Protein AF-A0A2G8LLH3-F1 (afdb_monomer_lite)

pLDDT: mean 90.91, std 10.82, range [23.92, 98.56]

Sequence (1273 aa):
MVSDPVEDTSINFNVITLHVDGGGLVEGSYVYIHAENITVDAGGVFRGDGLGYRVTDGVSTYPNGTFRWGRHGVINFGLGFTGSGGSSGAGHGGSGGHGQGAAKTGLPYSDLYEPEEFGSAGGGTTGGSGGGRIWFNVTDTIHIDGVVSSDGNPGGVGSGGGSGGSIWMHCNLIKGYGTISTNGGAAGSNSGGGAGGRIALNFWKNETSNGFKFESHGGLPDGDWEGGGPGTVFMYHHEHEHRTLYVENAYIYPKQKTIDWNNIEEDGCRAWILPVSGTHRHAASNNEFHFEEIQIYDGAHVAVMPPGEAMVVVESLVLNDNMDFTFLWSNSTEMEATIFFKHMIGDRTGAIHIADKQEMDLERPEIDLPFSTYVYHDGHLGLAPKTVVHGVEIFNAGLLSHIVNLTLHHGGFLWTQHGGRTEGQPPHHYAFQTVRIQDGSTINSTTDPIDEPGITFITESIYIEGGGILHGTKLTMISENITIDAGGSLTAEGLGYTGHHSNDTHGEDSLHGEVNLGKPHPVYGLGGGGGHGGSGGRGPNGKAGFAYGDLYEPFLFGSAGGHGLNNQHGGTGGGYIWLNISDTIHIDGELTANGGYADAVGSGGGSAGSVWLHCDTIKGYGRIAVNGGDGYEDNQSPGAGGAGGRLAMYFYKNETANGFNYHARGGRAGGPLAENGGAGTVFLYHMEYDHRTLLIDNGGLEAWTDHHTLYDYSDWADDGCRTWILSLSGHHYFAGGNHDFHFEELQIDGSAHVAVLTEPIGRNATLFFLYMIGDRTGTVHISENQSLDLHRPEIDLPFSARVYADGYLGLAPDTYVHGVSIWLHGTIAHVKNMTLHHYGMFTMEHGGRSLGDEESSYHFDNILVQDDGTVLGVTSTTKDPGISLYVDTLTIEGGGTVHGTRLFIQTENITIDDGGSLNVNGQGYNRTDIRDDAVGVNIGQGVASTMGSSGGGFGGTSGRGKGTPLTGQPYGNLYEPFDFGSSGGGTMGGAGGGILLLNVTGFAIIDGVVSANGVMGGDPISGSGSGGTILMTTNVLRGQGVIASNGGDQSQDYQGGAGSGGRIAVYFEVNETYRGEFHCHGGEAFNQGESGGPGTVFLYHLIHEHRTLLVDNAHLTSSYVGPIATYSDLSRDSFKAWILPQSGEHHFAGGNHNYHFEELQILGNAHLGYRTEPYDMGASFFFKHMIGDWTGNVHVGPNQVMDLERHFINVPFNIYIYQRGYTGLGYLTVLSEVFVHVEGELDHVNDLILYNGGEIRAFLTGSASSPKKRIIP

Secondary structure (DSSP, 8-state):
----TTTPPPEEEE-SEEEE-TT-EEE-SEEEEEEEEEEE-TT-EEE-TT-S--GGG--SB-TTS-B-EETTEETTTTPPPB-SS-BPPPPBSBPPPP-TT----PPP-S-SSS---PPPPPSSTTPPPPP-EEEEEEEEEEEESSEEE-PPPPP-TT-PPPPP-EEEEE-SEEEES-EEE-PPPPP-TT-PPPPP-EEEEEESEEEE-TT-EEE-PPPPPSTTSPPPPP-EEEEEETTTTEEEEEEE-TT---SSSS--GGGGGG--S-EEE-HHHHTSGGGTTTTEEEEEEEEEETT-EEEE--BTB---------S-S-----------TT--EEEEEEEEEE-SS-EEEE-TTEEEE---SEEE-SSEEEE-TT-EEE--SEEEEESSEEEESSEEES--EEEEETT-EEEE-TT-EETTSPTTEEEEEEEEE-TT-EEEE---TTT---EEEEEEEEEE-TT-EEEESEEEEEEEEEEE-TT-EEE-TT-S--TT--HHHHTTT-TTSSS-TTPPPP-TT-PPPPPBSBPPPPPTTPPPPPP-S-SSS--PPPPPPPP-GGG---PPPP-EEEEEESSEEEESSEEE-PPPPP-STTPPPPPP-EEEEE-SEEEES-EEE-PPPPPP--SSSPPPPPPP-EEEEEESEEEEPTT-EEE-PPPPPSSTTS-PPPP-EEEEEETTTTEEEEEEE-TT---SSTT---S-TT--TT--SEEEE-HHHHTSGGGTTTTEEEEEEEEEETT-EEEE--SSTT--EEEEEEEEEE-S--EEEE-TTEEEE--SSEEE-SSEEEE-TT-EEE--SEEEEES-EEEESSEEES--EEEEETT-EEEE-TT-EETTSPTTEEEEEEEEE-TT-EEEE---TTT---EEEEEEEEEE-TT-EEEESEEEEEEEEEEE-TT-EEE-TT-S--TTS--BTTTTBSTTPPPP-TT------BSBPPPPPTT-S--PPP-S-SSS--PPPPPPSSTTPPPPP-EEEEEEEEEEEESSEEE------SSTTPPPPPP-EEEEEEEEEE-S-EEE-PPPPPPTT--SPPPPP-EEEEEEEEESS---EEE-PPPP--TTS-PPPP-EEEEEETTTTEEEEEEE-TT---TT--S-S-SS--TT--S-EEE-HHHHTSGGGTTTTEEEEEEEEEETT-EEEE--SSTTS-EEEEEEEEEE-S--EEEE-TTEEEEEEEEEEEE-SEEEE-TT-EEEEEEEEEEES-EEEESSEEES-SEEEEETT-EEEE-TT-EE---------

Organism: Stichopus japonicus (NCBI:txid307972)

Radius of gyration: 50.44 Å; chains: 1; bounding box: 120×63×154 Å

Structure (mmCIF, N/CA/C/O backbone):
data_AF-A0A2G8LLH3-F1
#
_entry.id   AF-A0A2G8LLH3-F1
#
loop_
_atom_site.group_PDB
_atom_site.id
_atom_site.type_symbol
_atom_site.label_atom_id
_atom_site.label_alt_id
_atom_site.label_comp_id
_atom_site.label_asym_id
_atom_site.label_entity_id
_atom_site.label_seq_id
_atom_site.pdbx_PDB_ins_code
_atom_site.Cartn_x
_atom_site.Cartn_y
_atom_site.Cartn_z
_atom_site.occupancy
_atom_site.B_iso_or_equiv
_atom_site.auth_seq_id
_atom_site.auth_comp_id
_atom_site.auth_asym_id
_atom_site.auth_atom_id
_atom_site.pdbx_PDB_model_num
ATOM 1 N N . MET A 1 1 ? -55.840 23.087 52.657 1.00 78.06 1 MET A N 1
ATOM 2 C CA . MET A 1 1 ? -54.823 23.151 53.731 1.00 78.06 1 MET A CA 1
ATOM 3 C C . MET A 1 1 ? -53.523 23.688 53.144 1.00 78.06 1 MET A C 1
ATOM 5 O O . MET A 1 1 ? -52.462 23.105 53.310 1.00 78.06 1 MET A O 1
ATOM 9 N N . VAL A 1 2 ? -53.631 24.791 52.401 1.00 84.81 2 VAL A N 1
ATOM 10 C CA . VAL A 1 2 ? -52.512 25.377 51.663 1.00 84.81 2 VAL A CA 1
ATOM 11 C C . VAL A 1 2 ? -51.881 26.422 52.566 1.00 84.81 2 VAL A C 1
ATOM 13 O O . VAL A 1 2 ? -52.586 27.307 53.052 1.00 84.81 2 VAL A O 1
ATOM 16 N N . SER A 1 3 ? -50.591 26.271 52.819 1.00 85.00 3 SER A N 1
ATOM 17 C CA . SER A 1 3 ? -49.784 27.132 53.678 1.00 85.00 3 SER A CA 1
ATOM 18 C C . SER A 1 3 ? -48.543 27.595 52.921 1.00 85.00 3 SER A C 1
ATOM 20 O O . SER A 1 3 ? -48.170 26.982 51.916 1.00 85.00 3 SER A O 1
ATOM 22 N N . ASP A 1 4 ? -47.919 28.672 53.391 1.00 88.75 4 ASP A N 1
ATOM 23 C CA . ASP A 1 4 ? -46.628 29.114 52.871 1.00 88.75 4 ASP A CA 1
ATOM 24 C C . ASP A 1 4 ? -45.524 28.101 53.262 1.00 88.75 4 ASP A C 1
ATOM 26 O O . ASP A 1 4 ? -45.363 27.818 54.454 1.00 88.75 4 ASP A O 1
ATOM 30 N N . PRO A 1 5 ? -44.779 27.518 52.301 1.00 88.44 5 PRO A N 1
ATOM 31 C CA . PRO A 1 5 ? -43.738 26.522 52.579 1.00 88.44 5 PRO A CA 1
ATOM 32 C C . PRO A 1 5 ? -42.492 27.108 53.271 1.00 88.44 5 PRO A C 1
ATOM 34 O O . PRO A 1 5 ? -41.646 26.355 53.756 1.00 88.44 5 PRO A O 1
ATOM 37 N N . VAL A 1 6 ? -42.351 28.435 53.336 1.00 88.44 6 VAL A N 1
ATOM 38 C CA . VAL A 1 6 ? -41.239 29.121 54.005 1.00 88.44 6 VAL A CA 1
ATOM 39 C C . VAL A 1 6 ? -41.584 29.467 55.452 1.00 88.44 6 VAL A C 1
ATOM 41 O O . VAL A 1 6 ? -40.782 29.200 56.346 1.00 88.44 6 VAL A O 1
ATOM 44 N N . GLU A 1 7 ? -42.756 30.055 55.701 1.00 87.62 7 GLU A N 1
ATOM 45 C CA . GLU A 1 7 ? -43.052 30.739 56.975 1.00 87.62 7 GLU A CA 1
ATOM 46 C C . GLU A 1 7 ? -44.078 30.003 57.866 1.00 87.62 7 GLU A C 1
ATOM 48 O O . GLU A 1 7 ? -44.000 30.032 59.104 1.00 87.62 7 GLU A O 1
ATOM 53 N N . ASP A 1 8 ? -45.058 29.323 57.266 1.00 85.62 8 ASP A N 1
ATOM 54 C CA . ASP A 1 8 ? -46.197 28.765 58.001 1.00 85.62 8 ASP A CA 1
ATOM 55 C C . ASP A 1 8 ? -45.890 27.392 58.619 1.00 85.62 8 ASP A C 1
ATOM 57 O O . ASP A 1 8 ? -45.040 26.650 58.155 1.00 85.62 8 ASP A O 1
ATOM 61 N N . THR A 1 9 ? -46.581 27.021 59.701 1.00 79.25 9 THR A N 1
ATOM 62 C CA . THR A 1 9 ? -46.474 25.686 60.341 1.00 79.25 9 THR A CA 1
ATOM 63 C C . THR A 1 9 ? -47.208 24.586 59.570 1.00 79.25 9 THR A C 1
ATOM 65 O O . THR A 1 9 ? -48.087 24.881 58.766 1.00 79.25 9 THR A O 1
ATOM 68 N N . SER A 1 10 ? -46.934 23.316 59.904 1.00 74.19 10 SER A N 1
ATOM 69 C CA . SER A 1 10 ? -47.707 22.170 59.401 1.00 74.19 10 SER A CA 1
ATOM 70 C C . SER A 1 10 ? -49.186 22.221 59.809 1.00 74.19 10 SER A C 1
ATOM 72 O O . SER A 1 10 ? -49.554 22.784 60.848 1.00 74.19 10 SER A O 1
ATOM 74 N N . ILE A 1 11 ? -50.042 21.582 59.004 1.00 74.62 11 ILE A N 1
ATOM 75 C CA . ILE A 1 11 ? -51.447 21.338 59.339 1.00 74.62 11 ILE A CA 1
ATOM 76 C C . ILE A 1 11 ? -51.606 19.854 59.687 1.00 74.62 11 ILE A C 1
ATOM 78 O O . ILE A 1 11 ? -51.511 18.984 58.822 1.00 74.62 11 ILE A O 1
ATOM 82 N N . ASN A 1 12 ? -51.867 19.583 60.969 1.00 82.25 12 ASN A N 1
ATOM 83 C CA . ASN A 1 12 ? -52.007 18.229 61.505 1.00 82.25 12 ASN A CA 1
ATOM 84 C C . ASN A 1 12 ? -53.490 17.846 61.620 1.00 82.25 12 ASN A C 1
ATOM 86 O O . ASN A 1 12 ? -54.275 18.560 62.249 1.00 82.25 12 ASN A O 1
ATOM 90 N N . PHE A 1 13 ? -53.865 16.702 61.052 1.00 82.06 13 PHE A N 1
ATOM 91 C CA . PHE A 1 13 ? -55.220 16.158 61.052 1.00 82.06 13 PHE A CA 1
ATOM 92 C C . PHE A 1 13 ? -55.249 14.823 61.809 1.00 82.06 13 PHE A C 1
ATOM 94 O O . PHE A 1 13 ? -54.750 13.816 61.317 1.00 82.06 13 PHE A O 1
ATOM 101 N N . ASN A 1 14 ? -55.856 14.800 63.000 1.00 89.38 14 ASN A N 1
ATOM 102 C CA . ASN A 1 14 ? -56.045 13.571 63.778 1.00 89.38 14 ASN A CA 1
ATOM 103 C C . ASN A 1 14 ? -57.508 13.129 63.689 1.00 89.38 14 ASN A C 1
ATOM 105 O O . ASN A 1 14 ? -58.397 13.823 64.189 1.00 89.38 14 ASN A O 1
ATOM 109 N N . VAL A 1 15 ? -57.761 11.981 63.070 1.00 89.94 15 VAL A N 1
ATOM 110 C CA . VAL A 1 15 ? -59.105 11.410 62.881 1.00 89.94 15 VAL A CA 1
ATOM 111 C C . VAL A 1 15 ? -59.085 9.909 63.154 1.00 89.94 15 VAL A C 1
ATOM 113 O O . VAL A 1 15 ? -58.027 9.318 63.264 1.00 89.94 15 VAL A O 1
ATOM 116 N N . ILE A 1 16 ? -60.245 9.267 63.300 1.00 91.94 16 ILE A N 1
ATOM 117 C CA . ILE A 1 16 ? -60.304 7.794 63.365 1.00 91.94 16 ILE A CA 1
ATOM 118 C C . ILE A 1 16 ? -60.362 7.234 61.943 1.00 91.94 16 ILE A C 1
ATOM 120 O O . ILE A 1 16 ? -59.558 6.392 61.562 1.00 91.94 16 ILE A O 1
ATOM 124 N N . THR A 1 17 ? -61.272 7.748 61.118 1.00 91.19 17 THR A N 1
ATOM 125 C CA . THR A 1 17 ? -61.415 7.331 59.721 1.00 91.19 17 THR A CA 1
ATOM 126 C C . THR A 1 17 ? -61.496 8.553 58.821 1.00 91.19 17 THR A C 1
ATOM 128 O O . THR A 1 17 ? -62.264 9.473 59.108 1.00 91.19 17 THR A O 1
ATOM 131 N N . LEU A 1 18 ? -60.720 8.551 57.738 1.00 91.50 18 LEU A N 1
ATOM 132 C CA . LEU A 1 18 ? -60.814 9.522 56.652 1.00 91.50 18 LEU A CA 1
ATOM 133 C C . LEU A 1 18 ? -61.275 8.808 55.381 1.00 91.50 18 LEU A C 1
ATOM 135 O O . LEU A 1 18 ? -60.625 7.874 54.921 1.00 91.50 18 LEU A O 1
ATOM 139 N N . HIS A 1 19 ? -62.386 9.258 54.807 1.00 93.38 19 HIS A N 1
ATOM 140 C CA . HIS A 1 19 ? -62.929 8.717 53.563 1.00 93.38 19 HIS A CA 1
ATOM 141 C C . HIS A 1 19 ? -63.049 9.849 52.543 1.00 93.38 19 HIS A C 1
ATOM 143 O O . HIS A 1 19 ? -63.737 10.841 52.787 1.00 93.38 19 HIS A O 1
ATOM 149 N N . VAL A 1 20 ? -62.330 9.716 51.430 1.00 92.81 20 VAL A N 1
ATOM 150 C CA . VAL A 1 20 ? -62.368 10.607 50.270 1.00 92.81 20 VAL A CA 1
ATOM 151 C C . VAL A 1 20 ? -63.080 9.865 49.137 1.00 92.81 20 VAL A C 1
ATOM 153 O O . VAL A 1 20 ? -62.466 9.072 48.429 1.00 92.81 20 VAL A O 1
ATOM 156 N N . ASP A 1 21 ? -64.386 10.097 49.006 1.00 91.50 21 ASP A N 1
ATOM 157 C CA . ASP A 1 21 ? -65.224 9.520 47.945 1.00 91.50 21 ASP A CA 1
ATOM 158 C C . ASP A 1 21 ? -64.845 10.054 46.546 1.00 91.50 21 ASP A C 1
ATOM 160 O O . ASP A 1 21 ? -64.165 11.075 46.403 1.00 91.50 21 ASP A O 1
ATOM 164 N N . GLY A 1 22 ? -65.358 9.409 45.493 1.00 84.69 22 GLY A N 1
ATOM 165 C CA . GLY A 1 22 ? -65.188 9.848 44.104 1.00 84.69 22 GLY A CA 1
ATOM 166 C C . GLY A 1 22 ? -65.625 11.302 43.865 1.00 84.69 22 GLY A C 1
ATOM 167 O O . GLY A 1 22 ? -66.784 11.663 44.077 1.00 84.69 22 GLY A O 1
ATOM 168 N N . GLY A 1 23 ? -64.691 12.142 43.402 1.00 82.62 23 GLY A N 1
ATOM 169 C CA . GLY A 1 23 ? -64.859 13.591 43.233 1.00 82.62 23 GLY A CA 1
ATOM 170 C C . GLY A 1 23 ? -64.479 14.429 44.463 1.00 82.62 23 GLY A C 1
ATOM 171 O O . GLY A 1 23 ? -64.509 15.659 44.389 1.00 82.62 23 GLY A O 1
ATOM 172 N N . GLY A 1 24 ? -64.121 13.796 45.584 1.00 90.12 24 GLY A N 1
ATOM 173 C CA . GLY A 1 24 ? -63.563 14.453 46.763 1.00 90.12 24 GLY A CA 1
ATOM 174 C C . GLY A 1 24 ? -62.108 14.879 46.548 1.00 90.12 24 GLY A C 1
ATOM 175 O O . GLY A 1 24 ? -61.320 14.140 45.965 1.00 90.12 24 GLY A O 1
ATOM 176 N N . LEU A 1 25 ? -61.750 16.070 47.041 1.00 92.25 25 LEU A N 1
ATOM 177 C CA . LEU A 1 25 ? -60.396 16.623 46.974 1.00 92.25 25 LEU A CA 1
ATOM 178 C C . LEU A 1 25 ? -59.922 17.030 48.368 1.00 92.25 25 LEU A C 1
ATOM 180 O O . LEU A 1 25 ? -60.572 17.834 49.043 1.00 92.25 25 LEU A O 1
ATOM 184 N N . VAL A 1 26 ? -58.752 16.535 48.757 1.00 91.31 26 VAL A N 1
ATOM 185 C CA . VAL A 1 26 ? -58.013 17.017 49.921 1.00 91.31 26 VAL A CA 1
ATOM 186 C C . VAL A 1 26 ? -56.697 17.616 49.442 1.00 91.31 26 VAL A C 1
ATOM 188 O O . VAL A 1 26 ? -55.808 16.893 49.016 1.00 91.31 26 VAL A O 1
ATOM 191 N N . GLU A 1 27 ? -56.583 18.943 49.492 1.00 91.62 27 GLU A N 1
ATOM 192 C CA . GLU A 1 27 ? -55.423 19.676 48.968 1.00 91.62 27 GLU A CA 1
ATOM 193 C C . GLU A 1 27 ? -54.651 20.385 50.091 1.00 91.62 27 GLU A C 1
ATOM 195 O O . GLU A 1 27 ? -55.261 21.071 50.928 1.00 91.62 27 GLU A O 1
ATOM 200 N N . GLY A 1 28 ? -53.321 20.264 50.124 1.00 89.88 28 GLY A N 1
ATOM 201 C CA . GLY A 1 28 ? -52.492 20.980 51.097 1.00 89.88 28 GLY A CA 1
ATOM 202 C C . GLY A 1 28 ? -50.984 20.934 50.854 1.00 89.88 28 GLY A C 1
ATOM 203 O O . GLY A 1 28 ? -50.479 19.988 50.266 1.00 89.88 28 GLY A O 1
ATOM 204 N N . SER A 1 29 ? -50.284 21.971 51.332 1.00 90.19 29 SER A N 1
ATOM 205 C CA . SER A 1 29 ? -48.834 22.133 51.145 1.00 90.19 29 SER A CA 1
ATOM 206 C C . SER A 1 29 ? -48.033 21.231 52.086 1.00 90.19 29 SER A C 1
ATOM 208 O O . SER A 1 29 ? -47.180 20.492 51.623 1.00 90.19 29 SER A O 1
ATOM 210 N N . TYR A 1 30 ? -48.320 21.263 53.395 1.00 89.56 30 TYR A N 1
ATOM 211 C CA . TYR A 1 30 ? -47.746 20.354 54.397 1.00 89.56 30 TYR A CA 1
ATOM 212 C C . TYR A 1 30 ? -48.874 19.694 55.182 1.00 89.56 30 TYR A C 1
ATOM 214 O O . TYR A 1 30 ? -49.473 20.295 56.081 1.00 89.56 30 TYR A O 1
ATOM 222 N N . VAL A 1 31 ? -49.153 18.443 54.826 1.00 86.81 31 VAL A N 1
ATOM 223 C CA . VAL A 1 31 ? -50.223 17.647 55.415 1.00 86.81 31 VAL A CA 1
ATOM 224 C C . VAL A 1 31 ? -49.642 16.518 56.257 1.00 86.81 31 VAL A C 1
ATOM 226 O O . VAL A 1 31 ? -48.974 15.636 55.729 1.00 86.81 31 VAL A O 1
ATOM 229 N N . TYR A 1 32 ? -49.971 16.503 57.549 1.00 90.00 32 TYR A N 1
ATOM 230 C CA . TYR A 1 32 ? -49.758 15.349 58.423 1.00 90.00 32 TYR A CA 1
ATOM 231 C C . TYR A 1 32 ? -51.103 14.767 58.853 1.00 90.00 32 TYR A C 1
ATOM 233 O O . TYR A 1 32 ? -51.906 15.476 59.464 1.00 90.00 32 TYR A O 1
ATOM 241 N N . ILE A 1 33 ? -51.358 13.489 58.564 1.00 91.38 33 ILE A N 1
ATOM 242 C CA . ILE A 1 33 ? -52.583 12.797 58.984 1.00 91.38 33 ILE A CA 1
ATOM 243 C C . ILE A 1 33 ? -52.248 11.629 59.894 1.00 91.38 33 ILE A C 1
ATOM 245 O O . ILE A 1 33 ? -51.564 10.695 59.485 1.00 91.38 33 ILE A O 1
ATOM 249 N N . HIS A 1 34 ? -52.822 11.642 61.093 1.00 93.69 34 HIS A N 1
ATOM 250 C CA . HIS A 1 34 ? -52.872 10.478 61.961 1.00 93.69 34 HIS A CA 1
ATOM 251 C C . HIS A 1 34 ? -54.289 9.896 61.957 1.00 93.69 34 HIS A C 1
ATOM 253 O O . HIS A 1 34 ? -55.244 10.586 62.334 1.00 93.69 34 HIS A O 1
ATOM 259 N N . ALA A 1 35 ? -54.429 8.647 61.510 1.00 94.81 35 ALA A N 1
ATOM 260 C CA . ALA A 1 35 ? -55.720 7.973 61.395 1.00 94.81 35 ALA A CA 1
ATOM 261 C C . ALA A 1 35 ? -55.661 6.489 61.771 1.00 94.81 35 ALA A C 1
ATOM 263 O O . ALA A 1 35 ? -54.600 5.878 61.727 1.00 94.81 35 ALA A O 1
ATOM 264 N N . GLU A 1 36 ? -56.803 5.886 62.108 1.00 95.12 36 GLU A N 1
ATOM 265 C CA . GLU A 1 36 ? -56.909 4.423 62.160 1.00 95.12 36 GLU A CA 1
ATOM 266 C C . GLU A 1 36 ? -57.053 3.855 60.747 1.00 95.12 36 GLU A C 1
ATOM 268 O O . GLU A 1 36 ? -56.321 2.941 60.385 1.00 95.12 36 GLU A O 1
ATOM 273 N N . ASN A 1 37 ? -57.934 4.451 59.932 1.00 95.62 37 ASN A N 1
ATOM 274 C CA . ASN A 1 37 ? -58.203 4.029 58.557 1.00 95.62 37 ASN A CA 1
ATOM 275 C C . ASN A 1 37 ? -58.282 5.219 57.586 1.00 95.62 37 ASN A C 1
ATOM 277 O O . ASN A 1 37 ? -58.931 6.226 57.884 1.00 95.62 37 ASN A O 1
ATOM 281 N N . ILE A 1 38 ? -57.678 5.088 56.403 1.00 95.81 38 ILE A N 1
ATOM 282 C CA . ILE A 1 38 ? -57.815 6.040 55.289 1.00 95.81 38 ILE A CA 1
ATOM 283 C C . ILE A 1 38 ? -58.329 5.299 54.051 1.00 95.81 38 ILE A C 1
ATOM 285 O O . ILE A 1 38 ? -57.833 4.232 53.704 1.00 95.81 38 ILE A O 1
ATOM 289 N N . THR A 1 39 ? -59.311 5.889 53.376 1.00 95.19 39 THR A N 1
ATOM 290 C CA . THR A 1 39 ? -59.923 5.382 52.137 1.00 95.19 39 THR A CA 1
ATOM 291 C C . THR A 1 39 ? -59.958 6.513 51.118 1.00 95.19 39 THR A C 1
ATOM 293 O O . THR A 1 39 ? -60.532 7.566 51.402 1.00 95.19 39 THR A O 1
ATOM 296 N N . VAL A 1 40 ? -59.334 6.314 49.960 1.00 95.44 40 VAL A N 1
ATOM 297 C CA . VAL A 1 40 ? -59.391 7.214 48.801 1.00 95.44 40 VAL A CA 1
ATOM 298 C C . VAL A 1 40 ? -59.999 6.423 47.651 1.00 95.44 40 VAL A C 1
ATOM 300 O O . VAL A 1 40 ? -59.312 5.618 47.025 1.00 95.44 40 VAL A O 1
ATOM 303 N N . ASP A 1 41 ? -61.288 6.621 47.401 1.00 94.19 41 ASP A N 1
ATOM 304 C CA . ASP A 1 41 ? -62.033 5.858 46.400 1.00 94.19 41 ASP A CA 1
ATOM 305 C C . ASP A 1 41 ? -61.671 6.292 44.974 1.00 94.19 41 ASP A C 1
ATOM 307 O O . ASP A 1 41 ? -61.045 7.329 44.7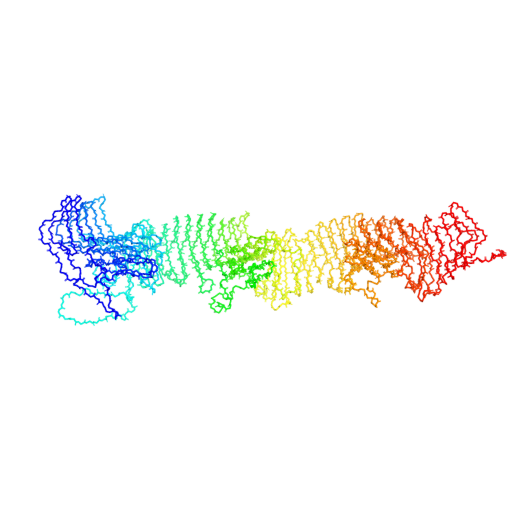45 1.00 94.19 41 ASP A O 1
ATOM 311 N N . ALA A 1 42 ? -62.115 5.515 43.984 1.00 91.31 42 ALA A N 1
ATOM 312 C CA . ALA A 1 42 ? -61.948 5.848 42.574 1.00 91.31 42 ALA A CA 1
ATOM 313 C C . ALA A 1 42 ? -62.464 7.265 42.252 1.00 91.31 42 ALA A C 1
ATOM 315 O O . ALA A 1 42 ? -63.642 7.582 42.433 1.00 91.31 42 ALA A O 1
ATOM 316 N N . GLY A 1 43 ? -61.571 8.119 41.744 1.00 87.56 43 GLY A N 1
ATOM 317 C CA . GLY A 1 43 ? -61.843 9.531 41.450 1.00 87.56 43 GLY A CA 1
ATOM 318 C C . GLY A 1 43 ? -61.732 10.480 42.652 1.00 87.56 43 GLY A C 1
ATOM 319 O O . GLY A 1 43 ? -61.943 11.679 42.477 1.00 87.56 43 GLY A O 1
ATOM 320 N N . GLY A 1 44 ? -61.432 9.978 43.852 1.00 95.12 44 GLY A N 1
ATOM 321 C CA . GLY A 1 44 ? -60.987 10.776 44.993 1.00 95.12 44 GLY A CA 1
ATOM 322 C C . GLY A 1 44 ? -59.512 11.159 44.845 1.00 95.12 44 GLY A C 1
ATOM 323 O O . GLY A 1 44 ? -58.718 10.389 44.297 1.00 95.12 44 GLY A O 1
ATOM 324 N N . VAL A 1 45 ? -59.144 12.358 45.303 1.00 94.00 45 VAL A N 1
ATOM 325 C CA . VAL A 1 45 ? -57.786 12.898 45.143 1.00 94.00 45 VAL A CA 1
ATOM 326 C C . VAL A 1 45 ? -57.266 13.486 46.449 1.00 94.00 45 VAL A C 1
ATOM 328 O O . VAL A 1 45 ? -57.914 14.322 47.084 1.00 94.00 45 VAL A O 1
ATOM 331 N N . PHE A 1 46 ? -56.050 13.090 46.809 1.00 92.69 46 PHE A N 1
ATOM 332 C CA . PHE A 1 46 ? -55.232 13.733 47.823 1.00 92.69 46 PHE A CA 1
ATOM 333 C C . PHE A 1 46 ? -54.060 14.438 47.131 1.00 92.69 46 PHE A C 1
ATOM 335 O O . PHE A 1 46 ? -53.271 13.774 46.472 1.00 92.69 46 PHE A O 1
ATOM 342 N N . ARG A 1 47 ? -53.962 15.768 47.231 1.00 93.56 47 ARG A N 1
ATOM 343 C CA . ARG A 1 47 ? -53.114 16.580 46.345 1.00 93.56 47 ARG A CA 1
ATOM 344 C C . ARG A 1 47 ? -52.184 17.536 47.092 1.00 93.56 47 ARG A C 1
ATOM 346 O O . ARG A 1 47 ? -52.639 18.392 47.851 1.00 93.56 47 ARG A O 1
ATOM 353 N N . GLY A 1 48 ? -50.896 17.433 46.799 1.00 94.31 48 GLY A N 1
ATOM 354 C CA . GLY A 1 48 ? -49.830 18.366 47.161 1.00 94.31 48 GLY A CA 1
ATOM 355 C C . GLY A 1 48 ? -49.206 19.075 45.953 1.00 94.31 48 GLY A C 1
ATOM 356 O O . GLY A 1 48 ? -48.210 19.773 46.116 1.00 94.31 48 GLY A O 1
ATOM 357 N N . ASP A 1 49 ? -49.745 18.896 44.745 1.00 96.75 49 ASP A N 1
ATOM 358 C CA . ASP A 1 49 ? -49.065 19.307 43.511 1.00 96.75 49 ASP A CA 1
ATOM 359 C C . ASP A 1 49 ? -48.792 20.813 43.424 1.00 96.75 49 ASP A C 1
ATOM 361 O O . ASP A 1 49 ? -49.699 21.642 43.540 1.00 96.75 49 ASP A O 1
ATOM 365 N N . GLY A 1 50 ? -47.540 21.178 43.154 1.00 95.31 50 GLY A N 1
ATOM 366 C CA . GLY A 1 50 ? -47.124 22.561 42.954 1.00 95.31 50 GLY A CA 1
ATOM 367 C C . GLY A 1 50 ? -47.228 23.448 44.199 1.00 95.31 50 GLY A C 1
ATOM 368 O O . GLY A 1 50 ? -47.167 24.677 44.069 1.00 95.31 50 GLY A O 1
ATOM 369 N N . LEU A 1 51 ? -47.429 22.856 45.382 1.00 95.12 51 LEU A N 1
ATOM 370 C CA . LEU A 1 51 ? -47.603 23.551 46.661 1.00 95.12 51 LEU A CA 1
ATOM 371 C C . LEU A 1 51 ? -46.327 23.613 47.521 1.00 95.12 51 LEU A C 1
ATOM 373 O O . LEU A 1 51 ? -46.391 24.050 48.669 1.00 95.12 51 LEU A O 1
ATOM 377 N N . GLY A 1 52 ? -45.188 23.190 46.976 1.00 94.19 52 GLY A N 1
ATOM 378 C CA . GLY A 1 52 ? -43.851 23.396 47.529 1.00 94.19 52 GLY A CA 1
ATOM 379 C C . GLY A 1 52 ? -43.266 24.761 47.177 1.00 94.19 52 GLY A C 1
ATOM 380 O O . GLY A 1 52 ? -43.999 25.727 46.936 1.00 94.19 52 GLY A O 1
ATOM 381 N N . TYR A 1 53 ? -41.935 24.854 47.165 1.00 95.69 53 TYR A N 1
ATOM 382 C CA . TYR A 1 53 ? -41.251 26.130 46.976 1.00 95.69 53 TYR A CA 1
ATOM 383 C C . TYR A 1 53 ? -41.484 26.723 45.581 1.00 95.69 53 TYR A C 1
ATOM 385 O O . TYR A 1 53 ? -41.631 26.024 44.573 1.00 95.69 53 TYR A O 1
ATOM 393 N N . ARG A 1 54 ? -41.504 28.056 45.527 1.00 94.81 54 ARG A N 1
ATOM 394 C CA . ARG A 1 54 ? -41.625 28.876 44.317 1.00 94.81 54 ARG A CA 1
ATOM 395 C C . ARG A 1 54 ? -40.337 29.650 44.085 1.00 94.81 54 ARG A C 1
ATOM 397 O O . ARG A 1 54 ? -39.608 29.965 45.022 1.00 94.81 54 ARG A O 1
ATOM 404 N N . VAL A 1 55 ? -40.109 30.081 42.845 1.00 91.56 55 VAL A N 1
ATOM 405 C CA . VAL A 1 55 ? -38.962 30.947 42.503 1.00 91.56 55 VAL A CA 1
ATOM 406 C C . VAL A 1 55 ? -38.937 32.221 43.363 1.00 91.56 55 VAL A C 1
ATOM 408 O O . VAL A 1 55 ? -37.874 32.705 43.748 1.00 91.56 55 VAL A O 1
ATOM 411 N N . THR A 1 56 ? -40.112 32.755 43.717 1.00 91.56 56 THR A N 1
ATOM 412 C CA . THR A 1 56 ? -40.263 33.975 44.529 1.00 91.56 56 THR A CA 1
ATOM 413 C C . THR A 1 56 ? -39.818 33.831 45.983 1.00 91.56 56 THR A C 1
ATOM 415 O O . THR A 1 56 ? -39.553 34.847 46.622 1.00 91.56 56 THR A O 1
ATOM 418 N N . ASP A 1 57 ? -39.700 32.605 46.490 1.00 90.50 57 ASP A N 1
ATOM 419 C CA . ASP A 1 57 ? -39.256 32.322 47.863 1.00 90.50 57 ASP A CA 1
ATOM 420 C C . ASP A 1 57 ? -37.726 32.535 47.998 1.00 90.50 57 ASP A C 1
ATOM 422 O O . ASP A 1 57 ? -37.162 32.754 49.080 1.00 90.50 57 ASP A O 1
ATOM 426 N N . GLY A 1 58 ? -37.053 32.608 46.845 1.00 86.25 58 GLY A N 1
ATOM 427 C CA . GLY A 1 58 ? -35.654 32.968 46.675 1.00 86.25 58 GLY A CA 1
ATOM 428 C C . GLY A 1 58 ? -34.715 31.764 46.649 1.00 86.25 58 GLY A C 1
ATOM 429 O O . GLY A 1 58 ? -35.133 30.619 46.782 1.00 86.25 58 GLY A O 1
ATOM 430 N N . VAL A 1 59 ? -33.430 32.055 46.442 1.00 87.31 59 VAL A N 1
ATOM 431 C CA . VAL A 1 59 ? -32.347 31.063 46.322 1.00 87.31 59 VAL A CA 1
ATOM 432 C C . VAL A 1 59 ? -32.016 30.385 47.657 1.00 87.31 59 VAL A C 1
ATOM 434 O O . VAL A 1 59 ? -32.311 30.942 48.720 1.00 87.31 59 VAL A O 1
ATOM 437 N N . SER A 1 60 ? -31.352 29.228 47.590 1.00 83.44 60 SER A N 1
ATOM 438 C CA . SER A 1 60 ? -30.941 28.419 48.746 1.00 83.44 60 SER A CA 1
ATOM 439 C C . SER A 1 60 ? -29.790 29.003 49.555 1.00 83.44 60 SER A C 1
ATOM 441 O O . SER A 1 60 ? -29.693 28.740 50.752 1.00 83.44 60 SER A O 1
ATOM 443 N N . THR A 1 61 ? -28.940 29.837 48.954 1.00 81.12 61 THR A N 1
ATOM 444 C CA . THR A 1 61 ? -27.768 30.427 49.615 1.00 81.12 61 THR A CA 1
ATOM 445 C C . THR A 1 61 ? -27.704 31.941 49.442 1.00 81.12 61 THR A C 1
ATOM 447 O O . THR A 1 61 ? -28.132 32.517 48.442 1.00 81.12 61 THR A O 1
ATOM 450 N N . TYR A 1 62 ? -27.168 32.627 50.448 1.00 77.00 62 TYR A N 1
ATOM 451 C CA . TYR A 1 62 ? -26.768 34.026 50.324 1.00 77.00 62 TYR A CA 1
ATOM 452 C C . TYR A 1 62 ? -25.493 34.146 49.462 1.00 77.00 62 TYR A C 1
ATOM 454 O O . TYR A 1 62 ? -24.742 33.180 49.350 1.00 77.00 62 TYR A O 1
ATOM 462 N N . PRO A 1 63 ? -25.158 35.338 48.923 1.00 76.62 63 PRO A N 1
ATOM 463 C CA . PRO A 1 63 ? -23.933 35.541 48.134 1.00 76.62 63 PRO A CA 1
ATOM 464 C C . PRO A 1 63 ? -22.612 35.194 48.848 1.00 76.62 63 PRO A C 1
ATOM 466 O O . PRO A 1 63 ? -21.577 35.084 48.203 1.00 76.62 63 PRO A O 1
ATOM 469 N N . ASN A 1 64 ? -22.627 35.060 50.176 1.00 75.56 64 ASN A N 1
ATOM 470 C CA . ASN A 1 64 ? -21.492 34.630 51.000 1.00 75.56 64 ASN A CA 1
ATOM 471 C C . ASN A 1 64 ? -21.447 33.100 51.224 1.00 75.56 64 ASN A C 1
ATOM 473 O O . ASN A 1 64 ? -20.626 32.642 52.014 1.00 75.56 64 ASN A O 1
ATOM 477 N N . GLY A 1 65 ? -22.345 32.337 50.592 1.00 70.56 65 GLY A N 1
ATOM 478 C CA . GLY A 1 65 ? -22.419 30.877 50.657 1.00 70.56 65 GLY A CA 1
ATOM 479 C C . GLY A 1 65 ? -23.220 30.294 51.825 1.00 70.56 65 GLY A C 1
ATOM 480 O O . GLY A 1 65 ? -23.365 29.080 51.895 1.00 70.56 65 GLY A O 1
ATOM 481 N N . THR A 1 66 ? -23.769 31.098 52.745 1.00 78.06 66 THR A N 1
ATOM 482 C CA . THR A 1 66 ? -24.549 30.547 53.873 1.00 78.06 66 THR A CA 1
ATOM 483 C C . THR A 1 66 ? -25.990 30.233 53.461 1.00 78.06 66 THR A C 1
ATOM 485 O O . THR A 1 66 ? -26.608 31.037 52.760 1.00 78.06 66 THR A O 1
ATOM 488 N N . PHE A 1 67 ? -26.553 29.116 53.930 1.00 81.25 67 PHE A N 1
ATOM 489 C CA . PHE A 1 67 ? -27.917 28.698 53.581 1.00 81.25 67 PHE A CA 1
ATOM 490 C C . PHE A 1 67 ? -29.014 29.634 54.101 1.00 81.25 67 PHE A C 1
ATOM 492 O O . PHE A 1 67 ? -28.912 30.218 55.185 1.00 81.25 67 PHE A O 1
ATOM 499 N N . ARG A 1 68 ? -30.093 29.746 53.321 1.00 84.88 68 ARG A N 1
ATOM 500 C CA . ARG A 1 68 ? -31.340 30.428 53.672 1.00 84.88 68 ARG A CA 1
ATOM 501 C C . ARG A 1 68 ? -32.334 29.399 54.197 1.00 84.88 68 ARG A C 1
ATOM 503 O O . ARG A 1 68 ? -32.777 28.522 53.464 1.00 84.88 68 ARG A O 1
ATOM 510 N N . TRP A 1 69 ? -32.675 29.532 55.470 1.00 83.88 69 TRP A N 1
ATOM 511 C CA . TRP A 1 69 ? -33.564 28.617 56.174 1.00 83.88 69 TRP A CA 1
ATOM 512 C C . TRP A 1 69 ? -34.974 29.188 56.256 1.00 83.88 69 TRP A C 1
ATOM 514 O O . TRP A 1 69 ? -35.158 30.330 56.679 1.00 83.88 69 TRP A O 1
ATOM 524 N N . GLY A 1 70 ? -35.948 28.380 55.851 1.00 83.62 70 GLY A N 1
ATOM 525 C CA . GLY A 1 70 ? -37.347 28.534 56.212 1.00 83.62 70 GLY A CA 1
ATOM 526 C C . GLY A 1 70 ? -37.673 27.669 57.427 1.00 83.62 70 GLY A C 1
ATOM 527 O O . GLY A 1 70 ? -36.812 27.016 58.019 1.00 83.62 70 GLY A O 1
ATOM 528 N N . ARG A 1 71 ? -38.950 27.631 57.796 1.00 83.25 71 ARG A N 1
ATOM 529 C CA . ARG A 1 71 ? -39.432 26.870 58.951 1.00 83.25 71 ARG A CA 1
ATOM 530 C C . ARG A 1 71 ? -39.288 25.353 58.801 1.00 83.25 71 ARG A C 1
ATOM 532 O O . ARG A 1 71 ? -39.224 24.661 59.812 1.00 83.25 71 ARG A O 1
ATOM 539 N N . HIS A 1 72 ? -39.228 24.866 57.562 1.00 81.19 72 HIS A N 1
ATOM 540 C CA . HIS A 1 72 ? -39.196 23.439 57.215 1.00 81.19 72 HIS A CA 1
ATOM 541 C C . HIS A 1 72 ? -37.880 22.998 56.562 1.00 81.19 72 HIS A C 1
ATOM 543 O O . HIS A 1 72 ? -37.853 21.976 55.891 1.00 81.19 72 HIS A O 1
ATOM 549 N N . GLY A 1 73 ? -36.802 23.769 56.732 1.00 81.81 73 GLY A N 1
ATOM 550 C CA . GLY A 1 73 ? -35.485 23.452 56.172 1.00 81.81 73 GLY A CA 1
ATOM 551 C C . GLY A 1 73 ? -34.946 24.532 55.238 1.00 81.81 73 GLY A C 1
ATOM 552 O O . GLY A 1 73 ? -35.361 25.693 55.293 1.00 81.81 73 GLY A O 1
ATOM 553 N N . VAL A 1 74 ? -33.980 24.165 54.397 1.00 84.44 74 VAL A N 1
ATOM 554 C CA . VAL A 1 74 ? -33.376 25.083 53.422 1.00 84.44 74 VAL A CA 1
ATOM 555 C C . VAL A 1 74 ? -34.363 25.374 52.291 1.00 84.44 74 VAL A C 1
ATOM 557 O O . VAL A 1 74 ? -34.923 24.465 51.684 1.00 84.44 74 VAL A O 1
ATOM 560 N N . ILE A 1 75 ? -34.553 26.657 51.987 1.00 88.56 75 ILE A N 1
ATOM 561 C CA . ILE A 1 75 ? -35.466 27.113 50.932 1.00 88.56 75 ILE A CA 1
ATOM 562 C C . ILE A 1 75 ? -34.882 26.741 49.565 1.00 88.56 75 ILE A C 1
ATOM 564 O O . ILE A 1 75 ? -33.725 27.061 49.307 1.00 88.56 75 ILE A O 1
ATOM 568 N N . ASN A 1 76 ? -35.680 26.140 48.670 1.00 90.44 76 ASN A N 1
ATOM 569 C CA . ASN A 1 76 ? -35.292 25.877 47.272 1.00 90.44 76 ASN A CA 1
ATOM 570 C C . ASN A 1 76 ? -33.901 25.210 47.133 1.00 90.44 76 ASN A C 1
ATOM 572 O O . ASN A 1 76 ? -33.073 25.660 46.339 1.00 90.44 76 ASN A O 1
ATOM 576 N N . PHE A 1 77 ? -33.601 24.176 47.928 1.00 89.00 77 PHE A N 1
ATOM 577 C CA . PHE A 1 77 ? -32.276 23.537 47.925 1.00 89.00 77 PHE A CA 1
ATOM 578 C C . PHE A 1 77 ? -31.858 23.068 46.522 1.00 89.00 77 PHE A C 1
ATOM 580 O O . PHE A 1 77 ? -30.751 23.366 46.082 1.00 89.00 77 PHE A O 1
ATOM 587 N N . GLY A 1 78 ? -32.779 22.428 45.796 1.00 90.88 78 GLY A N 1
ATOM 588 C CA . GLY A 1 78 ? -32.592 21.971 44.419 1.00 90.88 78 GLY A CA 1
ATOM 589 C C . GLY A 1 78 ? -33.098 22.959 43.366 1.00 90.88 78 GLY A C 1
ATOM 590 O O . GLY A 1 78 ? -33.641 22.523 42.356 1.00 90.88 78 GLY A O 1
ATOM 591 N N . LEU A 1 79 ? -33.005 24.275 43.594 1.00 93.94 79 LEU A N 1
ATOM 592 C CA . LEU A 1 79 ? -33.451 25.291 42.626 1.00 93.94 79 LEU A CA 1
ATOM 593 C C . LEU A 1 79 ? -32.806 25.085 41.250 1.00 93.94 79 LEU A C 1
ATOM 595 O O . LEU A 1 79 ? -31.585 24.976 41.151 1.00 93.94 79 LEU A O 1
ATOM 599 N N . GLY A 1 80 ? -33.609 25.132 40.187 1.00 91.50 80 GLY A N 1
ATOM 600 C CA . GLY A 1 80 ? -33.072 25.120 38.826 1.00 91.50 80 GLY A CA 1
ATOM 601 C C . GLY A 1 80 ? -32.246 26.376 38.497 1.00 91.50 80 GLY A C 1
ATOM 602 O O . GLY A 1 80 ? -32.531 27.490 38.947 1.00 91.50 80 GLY A O 1
ATOM 603 N N . PHE A 1 81 ? -31.220 26.223 37.666 1.00 91.69 81 PHE A N 1
ATOM 604 C CA . PHE A 1 81 ? -30.350 27.305 37.212 1.00 91.69 81 PHE A CA 1
ATOM 605 C C . PHE A 1 81 ? -31.004 28.131 36.093 1.00 91.69 81 PHE A C 1
ATOM 607 O O . PHE A 1 81 ? -31.637 27.603 35.180 1.00 91.69 81 PHE A O 1
ATOM 614 N N . THR A 1 82 ? -30.823 29.454 36.126 1.00 90.12 82 THR A N 1
ATOM 615 C CA . THR A 1 82 ? -31.342 30.358 35.083 1.00 90.12 82 THR A CA 1
ATOM 616 C C . THR A 1 82 ? -30.270 30.618 34.025 1.00 90.12 82 THR A C 1
ATOM 618 O O . THR A 1 82 ? -29.317 31.355 34.282 1.00 90.12 82 THR A O 1
ATOM 621 N N . GLY A 1 83 ? -30.421 30.016 32.843 1.00 83.50 83 GLY A N 1
ATOM 622 C CA . GLY A 1 83 ? -29.508 30.184 31.710 1.00 83.50 83 GLY A CA 1
ATOM 623 C C . GLY A 1 83 ? -29.847 31.378 30.811 1.00 83.50 83 GLY A C 1
ATOM 624 O O . GLY A 1 83 ? -30.834 32.088 31.005 1.00 83.50 83 GLY A O 1
ATOM 625 N N . SER A 1 84 ? -28.995 31.615 29.808 1.00 80.50 84 SER A N 1
ATOM 626 C CA . SER A 1 84 ? -29.126 32.755 28.882 1.00 80.50 84 SER A CA 1
ATOM 627 C C . SER A 1 84 ? -30.143 32.541 27.749 1.00 80.50 84 SER A C 1
ATOM 629 O O . SER A 1 84 ? -30.618 33.526 27.183 1.00 80.50 84 SER A O 1
ATOM 631 N N . GLY A 1 85 ? -30.488 31.285 27.428 1.00 79.00 85 GLY A N 1
ATOM 632 C CA . GLY A 1 85 ? -31.479 30.912 26.403 1.00 79.00 85 GLY A CA 1
ATOM 633 C C . GLY A 1 85 ? -32.657 30.081 26.929 1.00 79.00 85 GLY A C 1
ATOM 634 O O . GLY A 1 85 ? -33.746 30.136 26.362 1.00 79.00 85 GLY A O 1
ATOM 635 N N . GLY A 1 86 ? -32.454 29.369 28.035 1.00 87.81 86 GLY A N 1
ATOM 636 C CA . GLY A 1 86 ? -33.453 28.601 28.768 1.00 87.81 86 GLY A CA 1
ATOM 637 C C . GLY A 1 86 ? -32.908 28.191 30.135 1.00 87.81 86 GLY A C 1
ATOM 638 O O . GLY A 1 86 ? -31.726 28.385 30.424 1.00 87.81 86 GLY A O 1
ATOM 639 N N . SER A 1 87 ? -33.772 27.672 31.000 1.00 93.88 87 SER A N 1
ATOM 640 C CA . SER A 1 87 ? -33.423 27.377 32.398 1.00 93.88 87 SER A CA 1
ATOM 641 C C . SER A 1 87 ? -33.438 25.875 32.674 1.00 93.88 87 SER A C 1
ATOM 643 O O . SER A 1 87 ? -34.125 25.137 31.974 1.00 93.88 87 SER A O 1
ATOM 645 N N . SER A 1 88 ? -32.701 25.402 33.677 1.00 94.62 88 SER A N 1
ATOM 646 C CA . SER A 1 88 ? -32.770 23.997 34.095 1.00 94.62 88 SER A CA 1
ATOM 647 C C . SER A 1 88 ? -33.931 23.739 35.053 1.00 94.62 88 SER A C 1
ATOM 649 O O . SER A 1 88 ? -34.460 24.657 35.695 1.00 94.62 88 SER A O 1
ATOM 651 N N . GLY A 1 89 ? -34.364 22.483 35.109 1.00 95.50 89 GLY A N 1
ATOM 652 C CA . GLY A 1 89 ? -35.388 22.037 36.045 1.00 95.50 89 GLY A CA 1
ATOM 653 C C . GLY A 1 89 ? -34.868 21.936 37.477 1.00 95.50 89 GLY A C 1
ATOM 654 O O . GLY A 1 89 ? -33.660 21.935 37.719 1.00 95.50 89 GLY A O 1
ATOM 655 N N . ALA A 1 90 ? -35.793 21.874 38.430 1.00 96.19 90 ALA A N 1
ATOM 656 C CA . ALA A 1 90 ? -35.462 21.698 39.841 1.00 96.19 90 ALA A CA 1
ATOM 657 C C . ALA A 1 90 ? -35.084 20.244 40.164 1.00 96.19 90 ALA A C 1
ATOM 659 O O . ALA A 1 90 ? -35.589 19.326 39.522 1.00 96.19 90 ALA A O 1
ATOM 660 N N . GLY A 1 91 ? -34.273 20.035 41.198 1.00 95.06 91 GLY A N 1
ATOM 661 C CA . GLY A 1 91 ? -33.975 18.725 41.781 1.00 95.06 91 GLY A CA 1
ATOM 662 C C . GLY A 1 91 ? -34.773 18.472 43.061 1.00 95.06 91 GLY A C 1
ATOM 663 O O . GLY A 1 91 ? -35.276 19.416 43.672 1.00 95.06 91 GLY A O 1
ATOM 664 N N . HIS A 1 92 ? -34.947 17.203 43.425 1.00 94.94 92 HIS A N 1
ATOM 665 C CA . HIS A 1 92 ? -35.425 16.684 44.720 1.00 94.94 92 HIS A CA 1
ATOM 666 C C . HIS A 1 92 ? -35.467 15.161 44.587 1.00 94.94 92 HIS A C 1
ATOM 668 O O . HIS A 1 92 ? -36.176 14.698 43.718 1.00 94.94 92 HIS A O 1
ATOM 674 N N . GLY A 1 93 ? -34.718 14.368 45.357 1.00 91.75 93 GLY A N 1
ATOM 675 C CA . GLY A 1 93 ? -34.550 12.930 45.086 1.00 91.75 93 GLY A CA 1
ATOM 676 C C . GLY A 1 93 ? -33.728 12.605 43.827 1.00 91.75 93 GLY A C 1
ATOM 677 O O . GLY A 1 93 ? -32.723 11.900 43.928 1.00 91.75 93 GLY A O 1
ATOM 678 N N . GLY A 1 94 ? -34.105 13.166 42.678 1.00 94.00 94 GLY A N 1
ATOM 679 C CA . GLY A 1 94 ? -33.307 13.203 41.452 1.00 94.00 94 GLY A CA 1
ATOM 680 C C . GLY A 1 94 ? -32.749 14.589 41.108 1.00 94.00 94 GLY A C 1
ATOM 681 O O . GLY A 1 94 ? -33.114 15.593 41.733 1.00 94.00 94 GLY A O 1
ATOM 682 N N . SER A 1 95 ? -31.862 14.644 40.109 1.00 94.94 95 SER A N 1
ATOM 683 C CA . SER A 1 95 ? -31.339 15.886 39.517 1.00 94.94 95 SER A CA 1
ATOM 684 C C . SER A 1 95 ? -32.289 16.457 38.459 1.00 94.94 95 SER A C 1
ATOM 686 O O . SER A 1 95 ? -32.964 15.722 37.738 1.00 94.94 95 SER A O 1
ATOM 688 N N . GLY A 1 96 ? -32.375 17.784 38.365 1.00 94.69 96 GLY A N 1
ATOM 689 C CA . GLY A 1 96 ? -33.144 18.450 37.311 1.00 94.69 96 GLY A CA 1
ATOM 690 C C . GLY A 1 96 ? -32.525 18.248 35.922 1.00 94.69 96 GLY A C 1
ATOM 691 O O . GLY A 1 96 ? -31.371 17.851 35.799 1.00 94.69 96 GLY A O 1
ATOM 692 N N . GLY A 1 97 ? -33.276 18.543 34.864 1.00 94.25 97 GLY A N 1
ATOM 693 C CA . GLY A 1 97 ? -32.770 18.497 33.489 1.00 94.25 97 GLY A CA 1
ATOM 694 C C . GLY A 1 97 ? -32.113 19.802 33.039 1.00 94.25 97 GLY A C 1
ATOM 695 O O . GLY A 1 97 ? -32.511 20.889 33.475 1.00 94.25 97 GLY A O 1
ATOM 696 N N . HIS A 1 98 ? -31.139 19.722 32.132 1.00 93.44 98 HIS A N 1
ATOM 697 C CA . HIS A 1 98 ? -30.508 20.883 31.490 1.00 93.44 98 HIS A CA 1
ATOM 698 C C . HIS A 1 98 ? -31.437 21.629 30.520 1.00 93.44 98 HIS A C 1
ATOM 700 O O . HIS A 1 98 ? -32.156 21.018 29.734 1.00 93.44 98 HIS A O 1
ATOM 706 N N . GLY A 1 99 ? -31.343 22.965 30.510 1.00 90.44 99 GLY A N 1
ATOM 707 C CA . GLY A 1 99 ? -31.960 23.850 29.510 1.00 90.44 99 GLY A CA 1
ATOM 708 C C . GLY A 1 99 ? -30.929 24.544 28.610 1.00 90.44 99 GLY A C 1
ATOM 709 O O . GLY A 1 99 ? -29.720 24.444 28.826 1.00 90.44 99 GLY A O 1
ATOM 710 N N . GLN A 1 100 ? -31.385 25.298 27.607 1.00 89.94 100 GLN A N 1
ATOM 711 C CA . GLN A 1 100 ? -30.502 25.968 26.647 1.00 89.94 100 GLN A CA 1
ATOM 712 C C . GLN A 1 100 ? -29.524 26.950 27.313 1.00 89.94 100 GLN A C 1
ATOM 714 O O . GLN A 1 100 ? -29.895 28.041 27.754 1.00 89.94 100 GLN A O 1
ATOM 719 N N . GLY A 1 101 ? -28.237 26.597 27.306 1.00 78.75 101 GLY A N 1
ATOM 720 C CA . GLY A 1 101 ? -27.181 27.434 27.881 1.00 78.75 101 GLY A CA 1
ATOM 721 C C . GLY A 1 101 ? -27.213 27.508 29.412 1.00 78.75 101 GLY A C 1
ATOM 722 O O . GLY A 1 101 ? -26.644 28.443 29.978 1.00 78.75 101 GLY A O 1
ATOM 723 N N . ALA A 1 102 ? -27.888 26.564 30.072 1.00 83.44 102 ALA A N 1
ATOM 724 C CA . ALA A 1 102 ? -27.765 26.310 31.501 1.00 83.44 102 ALA A CA 1
ATOM 725 C C . ALA A 1 102 ? -26.772 25.157 31.691 1.00 83.44 102 ALA A C 1
ATOM 727 O O . ALA A 1 102 ? -27.093 24.028 31.344 1.00 83.44 102 ALA A O 1
ATOM 728 N N . ALA A 1 103 ? -25.573 25.454 32.200 1.00 79.31 103 ALA A N 1
ATOM 729 C CA . ALA A 1 103 ? -24.561 24.428 32.468 1.00 79.31 103 ALA A CA 1
ATOM 730 C C . ALA A 1 103 ? -24.897 23.582 33.707 1.00 79.31 103 ALA A C 1
ATOM 732 O O . ALA A 1 103 ? -24.514 22.431 33.758 1.00 79.31 103 ALA A O 1
ATOM 733 N N . LYS A 1 104 ? -25.641 24.139 34.674 1.00 89.75 104 LYS A N 1
ATOM 734 C CA . LYS A 1 104 ? -25.985 23.480 35.944 1.00 89.75 104 LYS A CA 1
ATOM 735 C C . LYS A 1 104 ? -27.447 23.056 36.008 1.00 89.75 104 LYS A C 1
ATOM 737 O O . LYS A 1 104 ? -28.309 23.721 35.415 1.00 89.75 104 LYS A O 1
ATOM 742 N N . THR A 1 105 ? -27.747 22.047 36.816 1.00 91.31 105 THR A N 1
ATOM 743 C CA . THR A 1 105 ? -29.113 21.568 37.084 1.00 91.31 105 THR A CA 1
ATOM 744 C C . THR A 1 105 ? -29.537 21.805 38.534 1.00 91.31 105 THR A C 1
ATOM 746 O O . THR A 1 105 ? -28.754 22.262 39.369 1.00 91.31 105 THR A O 1
ATOM 749 N N . GLY A 1 106 ? -30.816 21.570 38.840 1.00 91.06 106 GLY A N 1
ATOM 750 C CA . GLY A 1 106 ? -31.271 21.527 40.224 1.00 91.06 106 GLY A CA 1
ATOM 751 C C . GLY A 1 106 ? -30.735 20.280 40.929 1.00 91.06 106 GLY A C 1
ATOM 752 O O . GLY A 1 106 ? -30.959 19.163 40.463 1.00 91.06 106 GLY A O 1
ATOM 753 N N . LEU A 1 107 ? -30.052 20.473 42.059 1.00 90.81 107 LEU A N 1
ATOM 754 C CA . LEU A 1 107 ? -29.398 19.390 42.797 1.00 90.81 107 LEU A CA 1
ATOM 755 C C . LEU A 1 107 ? -30.397 18.453 43.499 1.00 90.81 107 LEU A C 1
ATOM 757 O O . LEU A 1 107 ? -31.433 18.916 43.993 1.00 90.81 107 LEU A O 1
ATOM 761 N N . PRO A 1 108 ? -30.076 17.153 43.615 1.00 92.31 108 PRO A N 1
ATOM 762 C CA . PRO A 1 108 ? -30.834 16.219 44.437 1.00 92.31 108 PRO A CA 1
ATOM 763 C C . PRO A 1 108 ? -30.654 16.529 45.932 1.00 92.31 108 PRO A C 1
ATOM 765 O O . PRO A 1 108 ? -29.593 16.952 46.387 1.00 92.31 108 PRO A O 1
ATOM 768 N N . TYR A 1 109 ? -31.694 16.274 46.720 1.00 90.12 109 TYR A N 1
ATOM 769 C CA . TYR A 1 109 ? -31.673 16.339 48.187 1.00 90.12 109 TYR A CA 1
ATOM 770 C C . TYR A 1 109 ? -32.748 15.413 48.768 1.00 90.12 109 TYR A C 1
ATOM 772 O O . TYR A 1 109 ? -33.408 14.701 48.007 1.00 90.12 109 TYR A O 1
ATOM 780 N N . SER A 1 110 ? -32.939 15.470 50.091 1.00 88.75 110 SER A N 1
ATOM 781 C CA . SER A 1 110 ? -33.896 14.678 50.879 1.00 88.75 110 SER A CA 1
ATOM 782 C C . SER A 1 110 ? -33.453 13.243 51.170 1.00 88.75 110 SER A C 1
ATOM 784 O O . SER A 1 110 ? -32.675 12.641 50.418 1.00 88.75 110 SER A O 1
ATOM 786 N N . ASP A 1 111 ? -33.963 12.725 52.287 1.00 90.31 111 ASP A N 1
ATOM 787 C CA . ASP A 1 111 ? -33.760 11.364 52.758 1.00 90.31 111 ASP A CA 1
ATOM 788 C C . ASP A 1 111 ? -34.619 10.340 51.995 1.00 90.31 111 ASP A C 1
ATOM 790 O O . ASP A 1 111 ? -35.790 10.565 51.697 1.00 90.31 111 ASP A O 1
ATOM 794 N N . LEU A 1 112 ? -34.028 9.187 51.676 1.00 92.62 112 LEU A N 1
ATOM 795 C CA . LEU A 1 112 ? -34.691 8.068 51.010 1.00 92.62 112 LEU A CA 1
ATOM 796 C C . LEU A 1 112 ? -35.729 7.364 51.902 1.00 92.62 112 LEU A C 1
ATOM 798 O O . LEU A 1 112 ? -36.742 6.884 51.395 1.00 92.62 112 LEU A O 1
ATOM 802 N N . TYR A 1 113 ? -35.459 7.242 53.202 1.00 93.81 113 TYR A N 1
ATOM 803 C CA . TYR A 1 113 ? -36.237 6.431 54.141 1.00 93.81 113 TYR A CA 1
ATOM 804 C C . TYR A 1 113 ? -37.329 7.241 54.859 1.00 93.81 113 TYR A C 1
ATOM 806 O O . TYR A 1 113 ? -38.400 6.704 55.157 1.00 93.81 113 TYR A O 1
ATOM 814 N N . GLU A 1 114 ? -37.062 8.518 55.124 1.00 92.88 114 GLU A N 1
ATOM 815 C CA . GLU A 1 114 ? -37.913 9.460 55.855 1.00 92.88 114 GLU A CA 1
ATOM 816 C C . GLU A 1 114 ? -37.977 10.819 55.115 1.00 92.88 114 GLU A C 1
ATOM 818 O O . GLU A 1 114 ? -37.427 11.813 55.587 1.00 92.88 114 GLU A O 1
ATOM 823 N N . PRO A 1 115 ? -38.625 10.898 53.935 1.00 93.38 115 PRO A N 1
ATOM 824 C CA . PRO A 1 115 ? -38.657 12.117 53.135 1.00 93.38 115 PRO A CA 1
ATOM 825 C C . PRO A 1 115 ? -39.566 13.180 53.760 1.00 93.38 115 PRO A C 1
ATOM 827 O O . PRO A 1 115 ? -40.779 12.999 53.934 1.00 93.38 115 PRO A O 1
ATOM 830 N N . GLU A 1 116 ? -38.971 14.321 54.095 1.00 89.62 116 GLU A N 1
ATOM 831 C CA . GLU A 1 116 ? -39.572 15.357 54.931 1.00 89.62 116 GLU A CA 1
ATOM 832 C C . GLU A 1 116 ? -39.575 16.746 54.272 1.00 89.62 116 GLU A C 1
ATOM 834 O O . GLU A 1 116 ? -40.051 17.724 54.855 1.00 89.62 116 GLU A O 1
ATOM 839 N N . GLU A 1 117 ? -39.064 16.864 53.056 1.00 91.12 117 GLU A N 1
ATOM 840 C CA . GLU A 1 117 ? -38.812 18.144 52.416 1.00 91.12 117 GLU A CA 1
ATOM 841 C C . GLU A 1 117 ? -39.843 18.463 51.327 1.00 91.12 117 GLU A C 1
ATOM 843 O O . GLU A 1 117 ? -40.446 17.587 50.705 1.00 91.12 117 GLU A O 1
ATOM 848 N N . PHE A 1 118 ? -40.063 19.754 51.088 1.00 94.56 118 PHE A N 1
ATOM 849 C CA . PHE A 1 118 ? -40.833 20.217 49.936 1.00 94.56 118 PHE A CA 1
ATOM 850 C C . PHE A 1 118 ? -40.025 20.075 48.651 1.00 94.56 118 PHE A C 1
ATOM 852 O O . PHE A 1 118 ? -38.801 20.196 48.682 1.00 94.56 118 PHE A O 1
ATOM 859 N N . GLY A 1 119 ? -40.710 19.939 47.515 1.00 95.62 119 GLY A N 1
ATOM 860 C CA . GLY A 1 119 ? -40.100 20.101 46.198 1.00 95.62 119 GLY A CA 1
ATOM 861 C C . GLY A 1 119 ? -39.629 21.542 45.963 1.00 95.62 119 GLY A C 1
ATOM 862 O O . GLY A 1 119 ? -40.175 22.502 46.522 1.00 95.62 119 GLY A O 1
ATOM 863 N N . SER A 1 120 ? -38.623 21.693 45.107 1.00 96.25 120 SER A N 1
ATOM 864 C CA . SER A 1 120 ? -38.000 22.966 44.736 1.00 96.25 120 SER A CA 1
ATOM 865 C C . SER A 1 120 ? -38.573 23.532 43.435 1.00 96.25 120 SER A C 1
ATOM 867 O O . SER A 1 120 ? -39.147 22.817 42.611 1.00 96.25 120 SER A O 1
ATOM 869 N N . ALA A 1 121 ? -38.408 24.839 43.238 1.00 97.06 121 ALA A N 1
ATOM 870 C CA . ALA A 1 121 ? -38.827 25.501 42.011 1.00 97.06 121 ALA A CA 1
ATOM 871 C C . ALA A 1 121 ? -37.827 25.312 40.859 1.00 97.06 121 ALA A C 1
ATOM 873 O O . ALA A 1 121 ? -36.619 25.204 41.076 1.00 97.06 121 ALA A O 1
ATOM 874 N N . GLY A 1 122 ? -38.319 25.312 39.619 1.00 94.88 122 GLY A N 1
ATOM 875 C CA . GLY A 1 122 ? -37.471 25.325 38.424 1.00 94.88 122 GLY A CA 1
ATOM 876 C C . GLY A 1 122 ? -36.765 26.669 38.218 1.00 94.88 122 GLY A C 1
ATOM 877 O O . GLY A 1 122 ? -37.149 27.682 38.804 1.00 94.88 122 GLY A O 1
ATOM 878 N N . GLY A 1 123 ? -35.736 26.703 37.369 1.00 92.62 123 GLY A N 1
ATOM 879 C CA . GLY A 1 123 ? -35.018 27.938 37.048 1.00 92.62 123 GLY A CA 1
ATOM 880 C C . GLY A 1 123 ? -35.839 28.895 36.177 1.00 92.62 123 GLY A C 1
ATOM 881 O O . GLY A 1 123 ? -36.799 28.491 35.520 1.00 92.62 123 GLY A O 1
ATOM 882 N N . GLY A 1 124 ? -35.441 30.167 36.117 1.00 90.56 124 GLY A N 1
ATOM 883 C CA . GLY A 1 124 ? -36.115 31.201 35.327 1.00 90.56 124 GLY A CA 1
ATOM 884 C C . GLY A 1 124 ? -37.143 32.011 36.119 1.00 90.56 124 GLY A C 1
ATOM 885 O O . GLY A 1 124 ? -37.485 31.701 37.255 1.00 90.56 124 GLY A O 1
ATOM 886 N N . THR A 1 125 ? -37.648 33.097 35.529 1.00 89.31 125 THR A N 1
ATOM 887 C CA . THR A 1 125 ? -38.561 34.035 36.217 1.00 89.31 125 THR A CA 1
ATOM 888 C C . THR A 1 125 ? -39.966 33.473 36.438 1.00 89.31 125 THR A C 1
ATOM 890 O O . THR A 1 125 ? -40.700 33.980 37.285 1.00 89.31 125 THR A O 1
ATOM 893 N N . THR A 1 126 ? -40.334 32.428 35.693 1.00 93.06 126 THR A N 1
ATOM 894 C CA . THR A 1 126 ? -41.606 31.701 35.802 1.00 93.06 126 THR A CA 1
ATOM 895 C C . THR A 1 126 ? -41.373 30.197 35.957 1.00 93.06 126 THR A C 1
ATOM 897 O O . THR A 1 126 ? -42.091 29.395 35.363 1.00 93.06 126 THR A O 1
ATOM 900 N N . GLY A 1 127 ? -40.337 29.813 36.710 1.00 93.38 127 GLY A N 1
ATOM 901 C CA . GLY A 1 127 ? -40.048 28.413 37.028 1.00 93.38 127 GLY A CA 1
ATOM 902 C C . GLY A 1 127 ? -41.232 27.717 37.690 1.00 93.38 127 GLY A C 1
ATOM 903 O O . GLY A 1 127 ? -41.952 28.324 38.491 1.00 93.38 127 GLY A O 1
ATOM 904 N N . GLY A 1 128 ? -41.445 26.453 37.328 1.00 96.50 128 GLY A N 1
ATOM 905 C CA . GLY A 1 128 ? -42.505 25.636 37.907 1.00 96.50 128 GLY A CA 1
ATOM 906 C C . GLY A 1 128 ? -42.314 25.503 39.416 1.00 96.50 128 GLY A C 1
ATOM 907 O O . GLY A 1 128 ? -41.182 25.399 39.881 1.00 96.50 128 GLY A O 1
ATOM 908 N N . SER A 1 129 ? -43.393 25.554 40.195 1.00 96.94 129 SER A N 1
ATOM 909 C CA . SER A 1 129 ? -43.316 25.362 41.648 1.00 96.94 129 SER A CA 1
ATOM 910 C C . SER A 1 129 ? -43.153 23.887 42.008 1.00 96.94 129 SER A C 1
ATOM 912 O O . SER A 1 129 ? -43.691 23.022 41.317 1.00 96.94 129 SER A O 1
ATOM 914 N N . GLY A 1 130 ? -42.426 23.602 43.087 1.00 96.81 130 GLY A N 1
ATOM 915 C CA . GLY A 1 130 ? -42.217 22.231 43.547 1.00 96.81 130 GLY A CA 1
ATOM 916 C C . GLY A 1 130 ? -43.461 21.606 44.186 1.00 96.81 130 GLY A C 1
ATOM 917 O O . GLY A 1 130 ? -44.429 22.306 44.486 1.00 96.81 130 GLY A O 1
ATOM 918 N N . GLY A 1 131 ? -43.446 20.294 44.407 1.00 96.62 131 GLY A N 1
ATOM 919 C CA . GLY A 1 131 ? -44.507 19.554 45.095 1.00 96.62 131 GLY A CA 1
ATOM 920 C C . GLY A 1 131 ? -44.523 19.749 46.619 1.00 96.62 131 GLY A C 1
ATOM 921 O O . GLY A 1 131 ? -43.532 20.138 47.237 1.00 96.62 131 GLY A O 1
ATOM 922 N N . GLY A 1 132 ? -45.673 19.492 47.237 1.00 95.00 132 GLY A N 1
ATOM 923 C CA . GLY A 1 132 ? -45.901 19.559 48.682 1.00 95.00 132 GLY A CA 1
ATOM 924 C C . GLY A 1 132 ? -45.291 18.400 49.488 1.00 95.00 132 GLY A C 1
ATOM 925 O O . GLY A 1 132 ? -44.625 17.507 48.965 1.00 95.00 132 GLY A O 1
ATOM 926 N N . ARG A 1 133 ? -45.570 18.384 50.791 1.00 92.25 133 ARG A N 1
ATOM 927 C CA . ARG A 1 133 ? -45.213 17.310 51.721 1.00 92.25 133 ARG A CA 1
ATOM 928 C C . ARG A 1 133 ? -46.473 16.639 52.264 1.00 92.25 133 ARG A C 1
ATOM 930 O O . ARG A 1 133 ? -47.313 17.295 52.889 1.00 92.25 133 ARG A O 1
ATOM 937 N N . ILE A 1 134 ? -46.582 15.327 52.080 1.00 93.50 134 ILE A N 1
ATOM 938 C CA . ILE A 1 134 ? -47.694 14.511 52.579 1.00 93.50 134 ILE A CA 1
ATOM 939 C C . ILE A 1 134 ? -47.134 13.432 53.500 1.00 93.50 134 ILE A C 1
ATOM 941 O O . ILE A 1 134 ? -46.307 12.629 53.086 1.00 93.50 134 ILE A O 1
ATOM 945 N N . TRP A 1 135 ? -47.609 13.386 54.742 1.00 93.44 135 TRP A N 1
ATOM 946 C CA . TRP A 1 135 ? -47.258 12.338 55.693 1.00 93.44 135 TRP A CA 1
ATOM 947 C C . TRP A 1 135 ? -48.507 11.663 56.262 1.00 93.44 135 TRP A C 1
ATOM 949 O O . TRP A 1 135 ? -49.336 12.297 56.923 1.00 93.44 135 TRP A O 1
ATOM 959 N N . PHE A 1 136 ? -48.637 10.360 56.016 1.00 94.69 136 PHE A N 1
ATOM 960 C CA . PHE A 1 136 ? -49.677 9.510 56.583 1.00 94.69 136 PHE A CA 1
ATOM 961 C C . PHE A 1 136 ? -49.109 8.611 57.679 1.00 94.69 136 PHE A C 1
ATOM 963 O O . PHE A 1 136 ? -48.191 7.832 57.450 1.00 94.69 136 PHE A O 1
ATOM 970 N N . ASN A 1 137 ? -49.702 8.679 58.866 1.00 94.81 137 ASN A N 1
ATOM 971 C CA . ASN A 1 137 ? -49.423 7.783 59.980 1.00 94.81 137 ASN A CA 1
ATOM 972 C C . ASN A 1 137 ? -50.708 7.036 60.356 1.00 94.81 137 ASN A C 1
ATOM 974 O O . ASN A 1 137 ? -51.470 7.479 61.225 1.00 94.81 137 ASN A O 1
ATOM 978 N N . VAL A 1 138 ? -50.968 5.941 59.642 1.00 95.56 138 VAL A N 1
ATOM 979 C CA . VAL A 1 138 ? -52.194 5.143 59.725 1.00 95.56 138 VAL A CA 1
ATOM 980 C C . VAL A 1 138 ? -51.946 3.900 60.577 1.00 95.56 138 VAL A C 1
ATOM 982 O O . VAL A 1 138 ? -50.991 3.171 60.342 1.00 95.56 138 VAL A O 1
ATOM 985 N N . THR A 1 139 ? -52.778 3.629 61.584 1.00 95.50 139 THR A N 1
ATOM 986 C CA . THR A 1 139 ? -52.527 2.487 62.485 1.00 95.50 139 THR A CA 1
ATOM 987 C C . THR A 1 139 ? -53.060 1.154 61.964 1.00 95.50 139 THR A C 1
ATOM 989 O O . THR A 1 139 ? -52.544 0.119 62.376 1.00 95.50 139 THR A O 1
ATOM 992 N N . ASP A 1 140 ? -54.080 1.156 61.096 1.00 95.69 140 ASP A N 1
ATOM 993 C CA . ASP A 1 140 ? -54.659 -0.060 60.513 1.00 95.69 140 ASP A CA 1
ATOM 994 C C . ASP A 1 140 ? -54.582 -0.063 58.973 1.00 95.69 140 ASP A C 1
ATOM 996 O O . ASP A 1 140 ? -53.552 -0.449 58.419 1.00 95.69 140 ASP A O 1
ATOM 1000 N N . THR A 1 141 ? -55.619 0.383 58.256 1.00 96.94 141 THR A N 1
ATOM 1001 C CA . THR A 1 141 ? -55.699 0.206 56.794 1.00 96.94 141 THR A CA 1
ATOM 1002 C C . THR A 1 141 ? -55.626 1.521 56.014 1.00 96.94 141 THR A C 1
ATOM 1004 O O . THR A 1 141 ? -56.383 2.456 56.280 1.00 96.94 141 THR A O 1
ATOM 1007 N N . ILE A 1 142 ? -54.785 1.561 54.975 1.00 96.44 142 ILE A N 1
ATOM 1008 C CA . ILE A 1 142 ? -54.846 2.554 53.896 1.00 96.44 142 ILE A CA 1
ATOM 1009 C C . ILE A 1 142 ? -55.330 1.880 52.600 1.00 96.44 142 ILE A C 1
ATOM 1011 O O . ILE A 1 142 ? -54.719 0.943 52.088 1.00 96.44 142 ILE A O 1
ATOM 1015 N N . HIS A 1 143 ? -56.478 2.320 52.085 1.00 96.12 143 HIS A N 1
ATOM 1016 C CA . HIS A 1 143 ? -57.066 1.842 50.830 1.00 96.12 143 HIS A CA 1
ATOM 1017 C C . HIS A 1 143 ? -57.043 2.982 49.814 1.00 96.12 143 HIS A C 1
ATOM 1019 O O . HIS A 1 143 ? -57.716 3.991 50.018 1.00 96.12 143 HIS A O 1
ATOM 1025 N N . ILE A 1 144 ? -56.285 2.827 48.727 1.00 96.25 144 ILE A N 1
ATOM 1026 C CA . ILE A 1 144 ? -56.176 3.832 47.660 1.00 96.25 144 ILE A CA 1
ATOM 1027 C C . ILE A 1 144 ? -56.608 3.213 46.324 1.00 96.25 144 ILE A C 1
ATOM 1029 O O . ILE A 1 144 ? -55.886 2.414 45.734 1.00 96.25 144 ILE A O 1
ATOM 1033 N N . ASP A 1 145 ? -57.785 3.613 45.847 1.00 95.06 145 ASP A N 1
ATOM 1034 C CA . ASP A 1 145 ? -58.295 3.378 44.486 1.00 95.06 145 ASP A CA 1
ATOM 1035 C C . ASP A 1 145 ? -58.239 4.657 43.623 1.00 95.06 145 ASP A C 1
ATOM 1037 O O . ASP A 1 145 ? -58.339 4.590 42.399 1.00 95.06 145 ASP A O 1
ATOM 1041 N N . GLY A 1 146 ? -58.111 5.827 44.259 1.00 94.75 146 GLY A N 1
ATOM 1042 C CA . GLY A 1 146 ? -57.929 7.133 43.621 1.00 94.75 146 GLY A CA 1
ATOM 1043 C C . GLY A 1 146 ? -56.460 7.546 43.472 1.00 94.75 146 GLY A C 1
ATOM 1044 O O . GLY A 1 146 ? -55.597 6.714 43.199 1.00 94.75 146 GLY A O 1
ATOM 1045 N N . VAL A 1 147 ? -56.175 8.842 43.638 1.00 96.19 147 VAL A N 1
ATOM 1046 C CA . VAL A 1 147 ? -54.824 9.413 43.461 1.00 96.19 147 VAL A CA 1
ATOM 1047 C C . VAL A 1 147 ? -54.338 10.089 44.740 1.00 96.19 147 VAL A C 1
ATOM 1049 O O . VAL A 1 147 ? -55.069 10.877 45.342 1.00 96.19 147 VAL A O 1
ATOM 1052 N N . VAL A 1 148 ? -53.091 9.821 45.125 1.00 96.94 148 VAL A N 1
ATOM 1053 C CA . VAL A 1 148 ? -52.337 10.606 46.112 1.00 96.94 148 VAL A CA 1
ATOM 1054 C C . VAL A 1 148 ? -51.123 11.194 45.402 1.00 96.94 148 VAL A C 1
ATOM 1056 O O . VAL A 1 148 ? -50.216 10.452 45.050 1.00 96.94 148 VAL A O 1
ATOM 1059 N N . SER A 1 149 ? -51.096 12.502 45.166 1.00 97.00 149 SER A N 1
ATOM 1060 C CA . SER A 1 149 ? -50.047 13.143 44.369 1.00 97.00 149 SER A CA 1
ATOM 1061 C C . SER A 1 149 ? -49.388 14.305 45.101 1.00 97.00 149 SER A C 1
ATOM 1063 O O . SER A 1 149 ? -50.029 15.006 45.886 1.00 97.00 149 SER A O 1
ATOM 1065 N N . SER A 1 150 ? -48.100 14.508 44.844 1.00 97.06 150 SER A N 1
ATOM 1066 C CA . SER A 1 150 ? -47.339 15.680 45.264 1.00 97.06 150 SER A CA 1
ATOM 1067 C C . SER A 1 150 ? -46.403 16.127 44.141 1.00 97.06 150 SER A C 1
ATOM 1069 O O . SER A 1 150 ? -45.191 16.236 44.315 1.00 97.06 150 SER A O 1
ATOM 1071 N N . ASP A 1 151 ? -46.965 16.334 42.955 1.00 98.12 151 ASP A N 1
ATOM 1072 C CA . ASP A 1 151 ? -46.195 16.551 41.727 1.00 98.12 151 ASP A CA 1
ATOM 1073 C C . ASP A 1 151 ? -45.684 17.996 41.595 1.00 98.12 151 ASP A C 1
ATOM 1075 O O . ASP A 1 151 ? -46.262 18.941 42.135 1.00 98.12 151 ASP A O 1
ATOM 1079 N N . GLY A 1 152 ? -44.601 18.199 40.850 1.00 97.56 152 GLY A N 1
ATOM 1080 C CA . GLY A 1 152 ? -44.111 19.523 40.474 1.00 97.56 152 GLY A CA 1
ATOM 1081 C C . GLY A 1 152 ? -44.952 20.161 39.363 1.00 97.56 152 GLY A C 1
ATOM 1082 O O . GLY A 1 152 ? -45.464 19.490 38.467 1.00 97.56 152 GLY A O 1
ATOM 1083 N N . ASN A 1 153 ? -45.082 21.489 39.376 1.00 97.69 153 ASN A N 1
ATOM 1084 C CA . ASN A 1 153 ? -45.749 22.217 38.297 1.00 97.69 153 ASN A CA 1
ATOM 1085 C C . ASN A 1 153 ? -44.827 22.401 37.077 1.00 97.69 153 ASN A C 1
ATOM 1087 O O . ASN A 1 153 ? -43.614 22.574 37.242 1.00 97.69 153 ASN A O 1
ATOM 1091 N N . PRO A 1 154 ? -45.384 22.467 35.853 1.00 96.75 154 PRO A N 1
ATOM 1092 C CA . PRO A 1 154 ? -44.617 22.822 34.664 1.00 96.75 154 PRO A CA 1
ATOM 1093 C C . PRO A 1 154 ? -44.011 24.230 34.730 1.00 96.75 154 PRO A C 1
ATOM 1095 O O . PRO A 1 154 ? -44.583 25.140 35.340 1.00 96.75 154 PRO A O 1
ATOM 1098 N N . GLY A 1 155 ? -42.879 24.421 34.054 1.00 94.38 155 GLY A N 1
ATOM 1099 C CA . GLY A 1 155 ? -42.256 25.730 33.862 1.00 94.38 155 GLY A CA 1
ATOM 1100 C C . GLY A 1 155 ? -42.999 26.610 32.851 1.00 94.38 155 GLY A C 1
ATOM 1101 O O . GLY A 1 155 ? -43.591 26.130 31.884 1.00 94.38 155 GLY A O 1
ATOM 1102 N N . GLY A 1 156 ? -42.966 27.929 33.054 1.00 92.81 156 GLY A N 1
ATOM 1103 C CA . GLY A 1 156 ? -43.380 28.911 32.047 1.00 92.81 156 GLY A CA 1
ATOM 1104 C C . GLY A 1 156 ? -42.358 29.065 30.911 1.00 92.81 156 GLY A C 1
ATOM 1105 O O . GLY A 1 156 ? -41.308 28.435 30.907 1.00 92.81 156 GLY A O 1
ATOM 1106 N N . VAL A 1 157 ? -42.632 29.938 29.937 1.00 90.31 157 VAL A N 1
ATOM 1107 C CA . VAL A 1 157 ? -41.747 30.187 28.775 1.00 90.31 157 VAL A CA 1
ATOM 1108 C C . VAL A 1 157 ? -40.306 30.484 29.229 1.00 90.31 157 VAL A C 1
ATOM 1110 O O . VAL A 1 157 ? -40.083 31.390 30.030 1.00 90.31 157 VAL A O 1
ATOM 1113 N N . GLY A 1 158 ? -39.327 29.721 28.728 1.00 90.00 158 GLY A N 1
ATOM 1114 C CA . GLY A 1 158 ? -37.906 29.881 29.076 1.00 90.00 158 GLY A CA 1
ATOM 1115 C C . GLY A 1 158 ? -37.531 29.481 30.510 1.00 90.00 158 GLY A C 1
ATOM 1116 O O . GLY A 1 158 ? -36.445 29.833 30.977 1.00 90.00 158 GLY A O 1
ATOM 1117 N N . SER A 1 159 ? -38.431 28.809 31.233 1.00 94.50 159 SER A N 1
ATOM 1118 C CA . SER A 1 159 ? -38.256 28.422 32.634 1.00 94.50 159 SER A CA 1
ATOM 1119 C C . SER A 1 159 ? -38.324 26.900 32.812 1.00 94.50 159 SER A C 1
ATOM 1121 O O . SER A 1 159 ? -39.053 26.215 32.093 1.00 94.50 159 SER A O 1
ATOM 1123 N N . GLY A 1 160 ? -37.578 26.369 33.779 1.00 95.06 160 GLY A N 1
ATOM 1124 C CA . GLY A 1 160 ? -37.542 24.937 34.078 1.00 95.06 160 GLY A CA 1
ATOM 1125 C C . GLY A 1 160 ? -38.762 24.462 34.868 1.00 95.06 160 GLY A C 1
ATOM 1126 O O . GLY A 1 160 ? -39.465 25.263 35.497 1.00 95.06 160 GLY A O 1
ATOM 1127 N N . GLY A 1 161 ? -39.008 23.153 34.844 1.00 96.81 161 GLY A N 1
ATOM 1128 C CA . GLY A 1 161 ? -40.057 22.518 35.647 1.00 96.81 161 GLY A CA 1
ATOM 1129 C C . GLY A 1 161 ? -39.717 22.458 37.141 1.00 96.81 161 GLY A C 1
ATOM 1130 O O . GLY A 1 161 ? -38.543 22.385 37.510 1.00 96.81 161 GLY A O 1
ATOM 1131 N N . GLY A 1 162 ? -40.736 22.508 38.004 1.00 97.50 162 GLY A N 1
ATOM 1132 C CA . GLY A 1 162 ? -40.577 22.293 39.450 1.00 97.50 162 GLY A CA 1
ATOM 1133 C C . GLY A 1 162 ? -40.401 20.812 39.780 1.00 97.50 162 GLY A C 1
ATOM 1134 O O . GLY A 1 162 ? -40.878 19.965 39.028 1.00 97.50 162 GLY A O 1
ATOM 1135 N N . SER A 1 163 ? -39.728 20.476 40.880 1.00 97.75 163 SER A N 1
ATOM 1136 C CA . SER A 1 163 ? -39.527 19.075 41.273 1.00 97.75 163 SER A CA 1
ATOM 1137 C C . SER A 1 163 ? -40.714 18.519 42.057 1.00 97.75 163 SER A C 1
ATOM 1139 O O . SER A 1 163 ? -41.466 19.267 42.686 1.00 97.75 163 SER A O 1
ATOM 1141 N N . GLY A 1 164 ? -40.892 17.199 42.021 1.00 97.56 164 GLY A N 1
ATOM 1142 C CA . GLY A 1 164 ? -41.855 16.500 42.868 1.00 97.56 164 GLY A CA 1
ATOM 1143 C C . GLY A 1 164 ? -41.569 16.707 44.357 1.00 97.56 164 GLY A C 1
ATOM 1144 O O . GLY A 1 164 ? -40.462 17.066 44.751 1.00 97.56 164 GLY A O 1
ATOM 1145 N N . GLY A 1 165 ? -42.577 16.515 45.198 1.00 95.88 165 GLY A N 1
ATOM 1146 C CA . GLY A 1 165 ? -42.504 16.684 46.648 1.00 95.88 165 GLY A CA 1
ATOM 1147 C C . GLY A 1 165 ? -42.145 15.403 47.405 1.00 95.88 165 GLY A C 1
ATOM 1148 O O . GLY A 1 165 ? -41.566 14.476 46.841 1.00 95.88 165 GLY A O 1
ATOM 1149 N N . SER A 1 166 ? -42.497 15.355 48.690 1.00 96.12 166 SER A N 1
ATOM 1150 C CA . SER A 1 166 ? -42.273 14.192 49.563 1.00 96.12 166 SER A CA 1
ATOM 1151 C C . SER A 1 166 ? -43.588 13.543 49.972 1.00 96.12 166 SER A C 1
ATOM 1153 O O . SER A 1 166 ? -44.506 14.231 50.432 1.00 96.12 166 SER A O 1
ATOM 1155 N N . ILE A 1 167 ? -43.667 12.218 49.865 1.00 97.06 167 ILE A N 1
ATOM 1156 C CA . ILE A 1 167 ? -44.773 11.421 50.395 1.00 97.06 167 ILE A CA 1
ATOM 1157 C C . ILE A 1 167 ? -44.220 10.345 51.330 1.00 97.06 167 ILE A C 1
ATOM 1159 O O . ILE A 1 167 ? -43.538 9.422 50.899 1.00 97.06 167 ILE A O 1
ATOM 1163 N N . TRP A 1 168 ? -44.561 10.426 52.613 1.00 96.25 168 TRP A N 1
ATOM 1164 C CA . TRP A 1 168 ? -44.167 9.446 53.622 1.00 96.25 168 TRP A CA 1
ATOM 1165 C C . TRP A 1 168 ? -45.402 8.758 54.209 1.00 96.25 168 TRP A C 1
ATOM 1167 O O . TRP A 1 168 ? -46.381 9.416 54.558 1.00 96.25 168 TRP A O 1
ATOM 1177 N N . MET A 1 169 ? -45.407 7.431 54.308 1.00 96.12 169 MET A N 1
ATOM 1178 C CA . MET A 1 169 ? -46.585 6.667 54.720 1.00 96.12 169 MET A CA 1
ATOM 1179 C C . MET A 1 169 ? -46.233 5.512 55.654 1.00 96.12 169 MET A C 1
ATOM 1181 O O . MET A 1 169 ? -45.413 4.665 55.315 1.00 96.12 169 MET A O 1
ATOM 1185 N N . HIS A 1 170 ? -46.922 5.419 56.791 1.00 96.38 170 HIS A N 1
ATOM 1186 C CA . HIS A 1 170 ? -46.930 4.262 57.688 1.00 96.38 170 HIS A CA 1
ATOM 1187 C C . HIS A 1 170 ? -48.341 3.665 57.745 1.00 96.38 170 HIS A C 1
ATOM 1189 O O . HIS A 1 170 ? -49.306 4.405 57.948 1.00 96.38 170 HIS A O 1
ATOM 1195 N N . CYS A 1 171 ? -48.471 2.347 57.579 1.00 96.31 171 CYS A N 1
ATOM 1196 C CA . CYS A 1 171 ? -49.743 1.624 57.714 1.00 96.31 171 CYS A CA 1
ATOM 1197 C C . CYS A 1 171 ? -49.539 0.176 58.183 1.00 96.31 171 CYS A C 1
ATOM 1199 O O . CYS A 1 171 ? -48.442 -0.355 58.080 1.00 96.31 171 CYS A O 1
ATOM 1201 N N . ASN A 1 172 ? -50.577 -0.497 58.688 1.00 96.25 172 ASN A N 1
ATOM 1202 C CA . ASN A 1 172 ? -50.527 -1.950 58.902 1.00 96.25 172 ASN A CA 1
ATOM 1203 C C . ASN A 1 172 ? -50.857 -2.696 57.596 1.00 96.25 172 ASN A C 1
ATOM 1205 O O . ASN A 1 172 ? -50.125 -3.605 57.212 1.00 96.25 172 ASN A O 1
ATOM 1209 N N . LEU A 1 173 ? -51.904 -2.276 56.880 1.00 96.62 173 LEU A N 1
ATOM 1210 C CA . LEU A 1 173 ? -52.336 -2.843 55.600 1.00 96.62 173 LEU A CA 1
ATOM 1211 C C . LEU A 1 173 ? -52.448 -1.756 54.522 1.00 96.62 173 LEU A C 1
ATOM 1213 O O . LEU A 1 173 ? -53.194 -0.794 54.708 1.00 96.62 173 LEU A O 1
ATOM 1217 N N . ILE A 1 174 ? -51.794 -1.959 53.375 1.00 96.00 174 ILE A N 1
ATOM 1218 C CA . ILE A 1 174 ? -52.044 -1.199 52.139 1.00 96.00 174 ILE A CA 1
ATOM 1219 C C . ILE A 1 174 ? -52.824 -2.049 51.132 1.00 96.00 174 ILE A C 1
ATOM 1221 O O . ILE A 1 174 ? -52.517 -3.225 50.937 1.00 96.00 174 ILE A O 1
ATOM 1225 N N . LYS A 1 175 ? -53.851 -1.469 50.500 1.00 95.94 175 LYS A N 1
ATOM 1226 C CA . LYS A 1 175 ? -54.653 -2.132 49.459 1.00 95.94 175 LYS A CA 1
ATOM 1227 C C . LYS A 1 175 ? -55.235 -1.149 48.437 1.00 95.94 175 LYS A C 1
ATOM 1229 O O . LYS A 1 175 ? -55.288 0.053 48.691 1.00 95.94 175 LYS A O 1
ATOM 1234 N N . GLY A 1 176 ? -55.722 -1.677 47.314 1.00 94.75 176 GLY A N 1
ATOM 1235 C CA . GLY A 1 176 ? -56.401 -0.913 46.255 1.00 94.75 176 GLY A CA 1
ATOM 1236 C C . GLY A 1 176 ? -55.758 -1.067 44.871 1.00 94.75 176 GLY A C 1
ATOM 1237 O O . GLY A 1 176 ? -54.970 -1.991 44.650 1.00 94.75 176 GLY A O 1
ATOM 1238 N N . TYR A 1 177 ? -56.111 -0.184 43.933 1.00 94.94 177 TYR A N 1
ATOM 1239 C CA . TYR A 1 177 ? -55.566 -0.124 42.556 1.00 94.94 177 TYR A CA 1
ATOM 1240 C C . TYR A 1 177 ? -55.193 1.293 42.082 1.00 94.94 177 TYR A C 1
ATOM 1242 O O . TYR A 1 177 ? -55.045 1.515 40.883 1.00 94.94 177 TYR A O 1
ATOM 1250 N N . GLY A 1 178 ? -55.104 2.259 42.997 1.00 94.75 178 GLY A N 1
ATOM 1251 C CA . GLY A 1 178 ? -54.832 3.660 42.678 1.00 94.75 178 GLY A CA 1
ATOM 1252 C C . GLY A 1 178 ? -53.357 3.986 42.413 1.00 94.75 178 GLY A C 1
ATOM 1253 O O . GLY A 1 178 ? -52.507 3.099 42.318 1.00 94.75 178 GLY A O 1
ATOM 1254 N N . THR A 1 179 ? -53.062 5.285 42.323 1.00 96.44 179 THR A N 1
ATOM 1255 C CA . THR A 1 179 ? -51.717 5.816 42.033 1.00 96.44 179 THR A CA 1
ATOM 1256 C C . THR A 1 179 ? -51.213 6.696 43.174 1.00 96.44 179 THR A C 1
ATOM 1258 O O . THR A 1 179 ? -51.947 7.556 43.673 1.00 96.44 179 THR A O 1
ATOM 1261 N N . ILE A 1 180 ? -49.944 6.519 43.549 1.00 97.56 180 ILE A N 1
ATOM 1262 C CA . ILE A 1 180 ? -49.192 7.448 44.400 1.00 97.56 180 ILE A CA 1
ATOM 1263 C C . ILE A 1 180 ? -48.105 8.104 43.542 1.00 97.56 180 ILE A C 1
ATOM 1265 O O . ILE A 1 180 ? -47.308 7.384 42.951 1.00 97.56 180 ILE A O 1
ATOM 1269 N N . SER A 1 181 ? -48.077 9.437 43.471 1.00 97.62 181 SER A N 1
ATOM 1270 C CA . SER A 1 181 ? -47.223 10.181 42.535 1.00 97.62 181 SER A CA 1
ATOM 1271 C C . SER A 1 181 ? -46.428 11.311 43.195 1.00 97.62 181 SER A C 1
ATOM 1273 O O . SER A 1 181 ? -46.969 12.076 43.994 1.00 97.62 181 SER A O 1
ATOM 1275 N N . THR A 1 182 ? -45.154 11.443 42.833 1.00 97.62 182 THR A N 1
ATOM 1276 C CA . THR A 1 182 ? -44.302 12.611 43.116 1.00 97.62 182 THR A CA 1
ATOM 1277 C C . THR A 1 182 ? -43.536 13.025 41.865 1.00 97.62 182 THR A C 1
ATOM 1279 O O . THR A 1 182 ? -42.327 13.216 41.902 1.00 97.62 182 THR A O 1
ATOM 1282 N N . ASN A 1 183 ? -44.210 13.136 40.730 1.00 98.06 183 ASN A N 1
ATOM 1283 C CA . ASN A 1 183 ? -43.573 13.394 39.444 1.00 98.06 183 ASN A CA 1
ATOM 1284 C C . ASN A 1 183 ? -43.028 14.822 39.328 1.00 98.06 183 ASN A C 1
ATOM 1286 O O . ASN A 1 183 ? -43.560 15.772 39.907 1.00 98.06 183 ASN A O 1
ATOM 1290 N N . GLY A 1 184 ? -41.969 14.985 38.540 1.00 97.62 184 GLY A N 1
ATOM 1291 C CA . GLY A 1 184 ? -41.424 16.290 38.192 1.00 97.62 184 GLY A CA 1
ATOM 1292 C C . GLY A 1 184 ? -42.269 17.036 37.155 1.00 97.62 184 GLY A C 1
ATOM 1293 O O . GLY A 1 184 ? -42.902 16.447 36.279 1.00 97.62 184 GLY A O 1
ATOM 1294 N N . GLY A 1 185 ? -42.269 18.365 37.225 1.00 97.19 185 GLY A N 1
ATOM 1295 C CA . GLY A 1 185 ? -42.963 19.222 36.271 1.00 97.19 185 GLY A CA 1
ATOM 1296 C C . GLY A 1 185 ? -42.254 19.287 34.917 1.00 97.19 185 GLY A C 1
ATOM 1297 O O . GLY A 1 185 ? -41.026 19.341 34.847 1.00 97.19 185 GLY A O 1
ATOM 1298 N N . ALA A 1 186 ? -43.021 19.334 33.826 1.00 96.44 186 ALA A N 1
ATOM 1299 C CA . ALA A 1 186 ? -42.470 19.501 32.478 1.00 96.44 186 ALA A CA 1
ATOM 1300 C C . ALA A 1 186 ? -41.762 20.858 32.291 1.00 96.44 186 ALA A C 1
ATOM 1302 O O . ALA A 1 186 ? -42.083 21.851 32.953 1.00 96.44 186 ALA A O 1
ATOM 1303 N N . ALA A 1 187 ? -40.813 20.911 31.363 1.00 94.12 187 ALA A N 1
ATOM 1304 C CA . ALA A 1 187 ? -40.122 22.140 31.006 1.00 94.12 187 ALA A CA 1
ATOM 1305 C C . ALA A 1 187 ? -41.025 23.147 30.274 1.00 94.12 187 ALA A C 1
ATOM 1307 O O . ALA A 1 187 ? -41.971 22.780 29.575 1.00 94.12 187 ALA A O 1
ATOM 1308 N N . GLY A 1 188 ? -40.687 24.434 30.381 1.00 91.25 188 GLY A N 1
ATOM 1309 C CA . GLY A 1 188 ? -41.113 25.437 29.411 1.00 91.25 188 GLY A CA 1
ATOM 1310 C C . GLY A 1 188 ? -40.182 25.498 28.196 1.00 91.25 188 GLY A C 1
ATOM 1311 O O . GLY A 1 188 ? -39.233 24.727 28.082 1.00 91.25 188 GLY A O 1
ATOM 1312 N N . SER A 1 189 ? -40.419 26.456 27.293 1.00 90.50 189 SER A N 1
ATOM 1313 C CA . SER A 1 189 ? -39.676 26.528 26.025 1.00 90.50 189 SER A CA 1
ATOM 1314 C C . SER A 1 189 ? -38.152 26.552 26.218 1.00 90.50 189 SER A C 1
ATOM 1316 O O . SER A 1 189 ? -37.657 27.371 26.998 1.00 90.50 189 SER A O 1
ATOM 1318 N N . ASN A 1 190 ? -37.413 25.730 25.477 1.00 90.25 190 ASN A N 1
ATOM 1319 C CA . ASN A 1 190 ? -35.949 25.612 25.534 1.00 90.25 190 ASN A CA 1
ATOM 1320 C C . ASN A 1 190 ? -35.349 25.304 26.927 1.00 90.25 190 ASN A C 1
ATOM 1322 O O . ASN A 1 190 ? -34.202 25.662 27.199 1.00 90.25 190 ASN A O 1
ATOM 1326 N N . SER A 1 191 ? -36.117 24.713 27.842 1.00 93.81 191 SER A N 1
ATOM 1327 C CA . SER A 1 191 ? -35.728 24.519 29.247 1.00 93.81 191 SER A CA 1
ATOM 1328 C C . SER A 1 191 ? -35.710 23.037 29.637 1.00 93.81 191 SER A C 1
ATOM 1330 O O . SER A 1 191 ? -36.154 22.189 28.866 1.00 93.81 191 SER A O 1
ATOM 1332 N N . GLY A 1 192 ? -35.191 22.730 30.826 1.00 94.19 192 GLY A N 1
ATOM 1333 C CA . GLY A 1 192 ? -35.128 21.367 31.359 1.00 94.19 192 GLY A CA 1
ATOM 1334 C C . GLY A 1 192 ? -36.292 20.999 32.286 1.00 94.19 192 GLY A C 1
ATOM 1335 O O . GLY A 1 192 ? -36.901 21.865 32.930 1.00 94.19 192 GLY A O 1
ATOM 1336 N N . GLY A 1 193 ? -36.616 19.705 32.337 1.00 95.94 193 GLY A N 1
ATOM 1337 C CA . GLY A 1 193 ? -37.681 19.151 33.184 1.00 95.94 193 GLY A CA 1
ATOM 1338 C C . GLY A 1 193 ? -37.285 19.071 34.663 1.00 95.94 193 GLY A C 1
ATOM 1339 O O . GLY A 1 193 ? -36.111 18.896 34.984 1.00 95.94 193 GLY A O 1
ATOM 1340 N N . GLY A 1 194 ? -38.243 19.223 35.581 1.00 96.88 194 GLY A N 1
ATOM 1341 C CA . GLY A 1 194 ? -38.001 19.045 37.020 1.00 96.88 194 GLY A CA 1
ATOM 1342 C C . GLY A 1 194 ? -37.867 17.569 37.397 1.00 96.88 194 GLY A C 1
ATOM 1343 O O . GLY A 1 194 ? -38.446 16.719 36.730 1.00 96.88 194 GLY A O 1
ATOM 1344 N N . ALA A 1 195 ? -37.120 17.245 38.447 1.00 97.56 195 ALA A N 1
ATOM 1345 C CA . ALA A 1 195 ? -36.941 15.874 38.927 1.00 97.56 195 ALA A CA 1
ATOM 1346 C C . ALA A 1 195 ? -38.185 15.326 39.649 1.00 97.56 195 ALA A C 1
ATOM 1348 O O . ALA A 1 195 ? -38.947 16.095 40.244 1.00 97.56 195 ALA A O 1
ATOM 1349 N N . GLY A 1 196 ? -38.373 14.005 39.632 1.00 97.00 196 GLY A N 1
ATOM 1350 C CA . GLY A 1 196 ? -39.339 13.314 40.494 1.00 97.00 196 GLY A CA 1
ATOM 1351 C C . GLY A 1 196 ? -38.867 13.288 41.950 1.00 97.00 196 GLY A C 1
ATOM 1352 O O . GLY A 1 196 ? -37.672 13.249 42.189 1.00 97.00 196 GLY A O 1
ATOM 1353 N N . GLY A 1 197 ? -39.786 13.328 42.914 1.00 96.75 197 GLY A N 1
ATOM 1354 C CA . GLY A 1 197 ? -39.534 13.433 44.354 1.00 96.75 197 GLY A CA 1
ATOM 1355 C C . GLY A 1 197 ? -39.373 12.101 45.105 1.00 96.75 197 GLY A C 1
ATOM 1356 O O . GLY A 1 197 ? -39.014 11.064 44.549 1.00 96.75 197 GLY A O 1
ATOM 1357 N N . ARG A 1 198 ? -39.609 12.101 46.418 1.00 97.00 198 ARG A N 1
ATOM 1358 C CA . ARG A 1 198 ? -39.381 10.923 47.275 1.00 97.00 198 ARG A CA 1
ATOM 1359 C C . ARG A 1 198 ? -40.705 10.337 47.770 1.00 97.00 198 ARG A C 1
ATOM 1361 O O . ARG A 1 198 ? -41.536 11.060 48.321 1.00 97.00 198 ARG A O 1
ATOM 1368 N N . ILE A 1 199 ? -40.864 9.019 47.654 1.00 97.88 199 ILE A N 1
ATOM 1369 C CA . ILE A 1 199 ? -41.950 8.258 48.284 1.00 97.88 199 ILE A CA 1
ATOM 1370 C C . ILE A 1 199 ? -41.332 7.242 49.249 1.00 97.88 199 ILE A C 1
ATOM 1372 O O . ILE A 1 199 ? -40.466 6.472 48.848 1.00 97.88 199 ILE A O 1
ATOM 1376 N N . ALA A 1 200 ? -41.798 7.188 50.496 1.00 97.38 200 ALA A N 1
ATOM 1377 C CA . ALA A 1 200 ? -41.418 6.149 51.453 1.00 97.38 200 ALA A CA 1
ATOM 1378 C C . ALA A 1 200 ? -42.656 5.516 52.100 1.00 97.38 200 ALA A C 1
ATOM 1380 O O . ALA A 1 200 ? -43.520 6.219 52.629 1.00 97.38 200 ALA A O 1
ATOM 1381 N N . LEU A 1 201 ? -42.741 4.184 52.077 1.00 96.88 201 LEU A N 1
ATOM 1382 C CA . LEU A 1 201 ? -43.883 3.411 52.566 1.00 96.88 201 LEU A CA 1
ATOM 1383 C C . LEU A 1 201 ? -43.434 2.284 53.507 1.00 96.88 201 LEU A C 1
ATOM 1385 O O . LEU A 1 201 ? -42.808 1.315 53.085 1.00 96.88 201 LEU A O 1
ATOM 1389 N N . ASN A 1 202 ? -43.842 2.367 54.772 1.00 96.62 202 ASN A N 1
ATOM 1390 C CA . ASN A 1 202 ? -43.655 1.317 55.772 1.00 96.62 202 ASN A CA 1
ATOM 1391 C C . ASN A 1 202 ? -44.988 0.593 56.027 1.00 96.62 202 ASN A C 1
ATOM 1393 O O . ASN A 1 202 ? -45.989 1.232 56.371 1.00 96.62 202 ASN A O 1
ATOM 1397 N N . PHE A 1 203 ? -45.010 -0.734 55.859 1.00 96.62 203 PHE A N 1
ATOM 1398 C CA . PHE A 1 203 ? -46.230 -1.542 55.973 1.00 96.62 203 PHE A CA 1
ATOM 1399 C C . PHE A 1 203 ? -45.992 -2.951 56.535 1.00 96.62 203 PHE A C 1
ATOM 1401 O O . PHE A 1 203 ? -44.879 -3.469 56.491 1.00 96.62 203 PHE A O 1
ATOM 1408 N N . TRP A 1 204 ? -47.038 -3.593 57.071 1.00 96.44 204 TRP A N 1
ATOM 1409 C CA . TRP A 1 204 ? -46.981 -4.996 57.520 1.00 96.44 204 TRP A CA 1
ATOM 1410 C C . TRP A 1 204 ? -47.612 -5.967 56.529 1.00 96.44 204 TRP A C 1
ATOM 1412 O O . TRP A 1 204 ? -47.164 -7.102 56.455 1.00 96.44 204 TRP A O 1
ATOM 1422 N N . LYS A 1 205 ? -48.642 -5.547 55.790 1.00 95.12 205 LYS A N 1
ATOM 1423 C CA . LYS A 1 205 ? -49.355 -6.366 54.806 1.00 95.12 205 LYS A CA 1
ATOM 1424 C C . LYS A 1 205 ? -49.633 -5.573 53.539 1.00 95.12 205 LYS A C 1
ATOM 1426 O O . LYS A 1 205 ? -50.012 -4.404 53.611 1.00 95.12 205 LYS A O 1
ATOM 1431 N N . ASN A 1 206 ? -49.504 -6.235 52.396 1.00 93.94 206 ASN A N 1
ATOM 1432 C CA . ASN A 1 206 ? -49.823 -5.676 51.090 1.00 93.94 206 ASN A CA 1
ATOM 1433 C C . ASN A 1 206 ? -50.897 -6.524 50.389 1.00 93.94 206 ASN A C 1
ATOM 1435 O O . ASN A 1 206 ? -50.672 -7.693 50.086 1.00 93.94 206 ASN A O 1
ATOM 1439 N N . GLU A 1 207 ? -52.061 -5.922 50.144 1.00 95.38 207 GLU A N 1
ATOM 1440 C CA . GLU A 1 207 ? -53.168 -6.469 49.348 1.00 95.38 207 GLU A CA 1
ATOM 1441 C C . GLU A 1 207 ? -53.506 -5.534 48.168 1.00 95.38 207 GLU A C 1
ATOM 1443 O O . GLU A 1 207 ? -54.665 -5.419 47.753 1.00 95.38 207 GLU A O 1
ATOM 1448 N N . THR A 1 208 ? -52.516 -4.808 47.633 1.00 93.00 208 THR A N 1
ATOM 1449 C CA . THR A 1 208 ? -52.699 -4.058 46.387 1.00 93.00 208 THR A CA 1
ATOM 1450 C C . THR A 1 208 ? -52.963 -5.010 45.222 1.00 93.00 208 THR A C 1
ATOM 1452 O O . THR A 1 208 ? -52.547 -6.169 45.201 1.00 93.00 208 THR A O 1
ATOM 1455 N N . SER A 1 209 ? -53.737 -4.532 44.254 1.00 89.75 209 SER A N 1
ATOM 1456 C CA . SER A 1 209 ? -54.143 -5.310 43.084 1.00 89.75 209 SER A CA 1
ATOM 1457 C C . SER A 1 209 ? -53.320 -4.948 41.849 1.00 89.75 209 SER A C 1
ATOM 1459 O O . SER A 1 209 ? -52.656 -3.911 41.811 1.00 89.75 209 SER A O 1
ATOM 1461 N N . ASN A 1 210 ? -53.375 -5.804 40.822 1.00 74.25 210 ASN A N 1
ATOM 1462 C CA . ASN A 1 210 ? -52.723 -5.555 39.535 1.00 74.25 210 ASN A CA 1
ATOM 1463 C C . ASN A 1 210 ? -53.228 -4.229 38.944 1.00 74.25 210 ASN A C 1
ATOM 1465 O O . ASN A 1 210 ? -54.369 -4.155 38.488 1.00 74.25 210 ASN A O 1
ATOM 1469 N N . GLY A 1 211 ? -52.379 -3.202 38.956 1.00 79.94 211 GLY A N 1
ATOM 1470 C CA . GLY A 1 211 ? -52.719 -1.850 38.509 1.00 79.94 211 GLY A CA 1
ATOM 1471 C C . GLY A 1 211 ? -52.415 -0.748 39.523 1.00 79.94 211 GLY A C 1
ATOM 1472 O O . GLY A 1 211 ? -52.433 0.409 39.124 1.00 79.94 211 GLY A O 1
ATOM 1473 N N . PHE A 1 212 ? -52.101 -1.083 40.780 1.00 93.94 212 PHE A N 1
ATOM 1474 C CA . PHE A 1 212 ? -51.570 -0.109 41.738 1.00 93.94 212 PHE A CA 1
ATOM 1475 C C . PHE A 1 212 ? -50.197 0.399 41.281 1.00 93.94 212 PHE A C 1
ATOM 1477 O O . PHE A 1 212 ? -49.350 -0.414 40.905 1.00 93.94 212 PHE A O 1
ATOM 1484 N N . LYS A 1 213 ? -49.971 1.717 41.318 1.00 94.12 213 LYS A N 1
ATOM 1485 C CA . LYS A 1 213 ? -48.748 2.344 40.789 1.00 94.12 213 LYS A CA 1
ATOM 1486 C C . LYS A 1 213 ? -48.081 3.291 41.777 1.00 94.12 213 LYS A C 1
ATOM 1488 O O . LYS A 1 213 ? -48.760 4.041 42.481 1.00 94.12 213 LYS A O 1
ATOM 1493 N N . PHE A 1 214 ? -46.754 3.299 41.739 1.00 95.31 214 PHE A N 1
ATOM 1494 C CA . PHE A 1 214 ? -45.926 4.358 42.301 1.00 95.31 214 PHE A CA 1
ATOM 1495 C C . PHE A 1 214 ? -45.237 5.075 41.148 1.00 95.31 214 PHE A C 1
ATOM 1497 O O . PHE A 1 214 ? -44.559 4.420 40.367 1.00 95.31 214 PHE A O 1
ATOM 1504 N N . GLU A 1 215 ? -45.416 6.387 41.057 1.00 95.88 215 GLU A N 1
ATOM 1505 C CA . GLU A 1 215 ? -44.832 7.213 40.003 1.00 95.88 215 GLU A CA 1
ATOM 1506 C C . GLU A 1 215 ? -43.939 8.272 40.658 1.00 95.88 215 GLU A C 1
ATOM 1508 O O . GLU A 1 215 ? -44.361 9.029 41.535 1.00 95.88 215 GLU A O 1
ATOM 1513 N N . SER A 1 216 ? -42.664 8.292 40.290 1.00 96.25 216 SER A N 1
ATOM 1514 C CA . SER A 1 216 ? -41.746 9.358 40.697 1.00 96.25 216 SER A CA 1
ATOM 1515 C C . SER A 1 216 ? -40.740 9.630 39.591 1.00 96.25 216 SER A C 1
ATOM 1517 O O . SER A 1 216 ? -39.534 9.664 39.808 1.00 96.25 216 SER A O 1
ATOM 1519 N N . HIS A 1 217 ? -41.230 9.774 38.368 1.00 96.50 217 HIS A N 1
ATOM 1520 C CA . HIS A 1 217 ? -40.387 10.074 37.222 1.00 96.50 217 HIS A CA 1
ATOM 1521 C C . HIS A 1 217 ? -40.176 11.588 37.083 1.00 96.50 217 HIS A C 1
ATOM 1523 O O . HIS A 1 217 ? -40.939 12.414 37.600 1.00 96.50 217 HIS A O 1
ATOM 1529 N N . GLY A 1 218 ? -39.129 11.972 36.362 1.00 96.31 218 GLY A N 1
ATOM 1530 C CA . GLY A 1 218 ? -38.888 13.363 36.014 1.00 96.31 218 GLY A CA 1
ATOM 1531 C C . GLY A 1 218 ? -39.926 13.934 35.049 1.00 96.31 218 GLY A C 1
ATOM 1532 O O . GLY A 1 218 ? -40.762 13.236 34.469 1.00 96.31 218 GLY A O 1
ATOM 1533 N N . GLY A 1 219 ? -39.871 15.250 34.881 1.00 95.88 219 GLY A N 1
ATOM 1534 C CA . GLY A 1 219 ? -40.655 15.983 33.901 1.00 95.88 219 GLY A CA 1
ATOM 1535 C C . GLY A 1 219 ? -40.029 15.925 32.511 1.00 95.88 219 GLY A C 1
ATOM 1536 O O . GLY A 1 219 ? -38.805 15.916 32.360 1.00 95.88 219 GLY A O 1
ATOM 1537 N N . LEU A 1 220 ? -40.878 15.944 31.482 1.00 94.00 220 LEU A N 1
ATOM 1538 C CA . LEU A 1 220 ? -40.435 15.963 30.088 1.00 94.00 220 LEU A CA 1
ATOM 1539 C C . LEU A 1 220 ? -39.666 17.257 29.746 1.00 94.00 220 LEU A C 1
ATOM 1541 O O . LEU A 1 220 ? -40.052 18.335 30.222 1.00 94.00 220 LEU A O 1
ATOM 1545 N N . PRO A 1 221 ? -38.627 17.174 28.895 1.00 85.69 221 PRO A N 1
ATOM 1546 C CA . PRO A 1 221 ? -37.990 18.350 28.317 1.00 85.69 221 PRO A CA 1
ATOM 1547 C C . PRO A 1 221 ? -38.857 18.993 27.226 1.00 85.69 221 PRO A C 1
ATOM 1549 O O . PRO A 1 221 ? -39.825 18.404 26.742 1.00 85.69 221 PRO A O 1
ATOM 1552 N N . ASP A 1 222 ? -38.469 20.194 26.798 1.00 84.44 222 ASP A N 1
ATOM 1553 C CA . ASP A 1 222 ? -38.919 20.792 25.537 1.00 84.44 222 ASP A CA 1
ATOM 1554 C C . ASP A 1 222 ? -37.788 20.690 24.501 1.00 84.44 222 ASP A C 1
ATOM 1556 O O . ASP A 1 222 ? -36.656 21.035 24.810 1.00 84.44 222 ASP A O 1
ATOM 1560 N N . GLY A 1 223 ? -38.051 20.237 23.273 1.00 78.81 223 GLY A N 1
ATOM 1561 C CA . GLY A 1 223 ? -37.014 20.105 22.232 1.00 78.81 223 GLY A CA 1
ATOM 1562 C C . GLY A 1 223 ? -35.900 19.092 22.555 1.00 78.81 223 GLY A C 1
ATOM 1563 O O . GLY A 1 223 ? -36.152 18.075 23.192 1.00 78.81 223 GLY A O 1
ATOM 1564 N N . ASP A 1 224 ? -34.669 19.374 22.106 1.00 80.38 224 ASP A N 1
ATOM 1565 C CA . ASP A 1 224 ? -33.481 18.504 22.268 1.00 80.38 224 ASP A CA 1
ATOM 1566 C C . ASP A 1 224 ? -32.759 18.698 23.627 1.00 80.38 224 ASP A C 1
ATOM 1568 O O . ASP A 1 224 ? -31.562 18.415 23.767 1.00 80.38 224 ASP A O 1
ATOM 1572 N N . TRP A 1 225 ? -33.455 19.260 24.620 1.00 90.19 225 TRP A N 1
ATOM 1573 C CA . TRP A 1 225 ? -32.933 19.483 25.973 1.00 90.19 225 TRP A CA 1
ATOM 1574 C C . TRP A 1 225 ? -33.196 18.270 26.873 1.00 90.19 225 TRP A C 1
ATOM 1576 O O . TRP A 1 225 ? -33.777 17.274 26.448 1.00 90.19 225 TRP A O 1
ATOM 1586 N N . GLU A 1 226 ? -32.720 18.309 28.113 1.00 92.94 226 GLU A N 1
ATOM 1587 C CA . GLU A 1 226 ? -32.732 17.130 28.978 1.00 92.94 226 GLU A CA 1
ATOM 1588 C C . GLU A 1 226 ? -33.924 17.141 29.947 1.00 92.94 226 GLU A C 1
ATOM 1590 O O . GLU A 1 226 ? -34.305 18.181 30.498 1.00 92.94 226 GLU A O 1
ATOM 1595 N N . GLY A 1 227 ? -34.551 15.975 30.121 1.00 94.56 227 GLY A N 1
ATOM 1596 C CA . GLY A 1 227 ? -35.635 15.786 31.082 1.00 94.56 227 GLY A CA 1
ATOM 1597 C C . GLY A 1 227 ? -35.139 15.745 32.526 1.00 94.56 227 GLY A C 1
ATOM 1598 O O . GLY A 1 227 ? -33.941 15.717 32.794 1.00 94.56 227 GLY A O 1
ATOM 1599 N N . GLY A 1 228 ? -36.077 15.769 33.469 1.00 95.25 228 GLY A N 1
ATOM 1600 C CA . GLY A 1 228 ? -35.749 15.604 34.881 1.00 95.25 228 GLY A CA 1
ATOM 1601 C C . GLY A 1 228 ? -35.371 14.165 35.225 1.00 95.25 228 GLY A C 1
ATOM 1602 O O . GLY A 1 228 ? -35.800 13.218 34.565 1.00 95.25 228 GLY A O 1
ATOM 1603 N N . GLY A 1 229 ? -34.594 14.005 36.289 1.00 95.94 229 GLY A N 1
ATOM 1604 C CA . GLY A 1 229 ? -34.234 12.700 36.822 1.00 95.94 229 GLY A CA 1
ATOM 1605 C C . GLY A 1 229 ? -35.385 12.069 37.586 1.00 95.94 229 GLY A C 1
ATOM 1606 O O . GLY A 1 229 ? -36.260 12.787 38.087 1.00 95.94 229 GLY A O 1
ATOM 1607 N N . PRO A 1 230 ? -35.383 10.737 37.710 1.00 97.12 230 PRO A N 1
ATOM 1608 C CA . PRO A 1 230 ? -36.346 10.070 38.552 1.00 97.12 230 PRO A CA 1
ATOM 1609 C C . PRO A 1 230 ? -36.047 10.379 40.017 1.00 97.12 230 PRO A C 1
ATOM 1611 O O . PRO A 1 230 ? -34.904 10.584 40.426 1.00 97.12 230 PRO A O 1
ATOM 1614 N N . GLY A 1 231 ? -37.099 10.396 40.811 1.00 95.94 231 GLY A N 1
ATOM 1615 C CA . GLY A 1 231 ? -37.020 10.316 42.249 1.00 95.94 231 GLY A CA 1
ATOM 1616 C C . GLY A 1 231 ? -36.832 8.879 42.720 1.00 95.94 231 GLY A C 1
ATOM 1617 O O . GLY A 1 231 ? -36.343 8.020 41.991 1.00 95.94 231 GLY A O 1
ATOM 1618 N N . THR A 1 232 ? -37.228 8.588 43.956 1.00 96.69 232 THR A N 1
ATOM 1619 C CA . THR A 1 232 ? -37.092 7.233 44.515 1.00 96.69 232 THR A CA 1
ATOM 1620 C C . THR A 1 232 ? -38.316 6.818 45.305 1.00 96.69 232 THR A C 1
ATOM 1622 O O . THR A 1 232 ? -38.876 7.628 46.047 1.00 96.69 232 THR A O 1
ATOM 1625 N N . VAL A 1 233 ? -38.660 5.535 45.223 1.00 97.50 233 VAL A N 1
ATOM 1626 C CA . VAL A 1 233 ? -39.718 4.912 46.018 1.00 97.50 233 VAL A CA 1
ATOM 1627 C C . VAL A 1 233 ? -39.100 3.850 46.925 1.00 97.50 233 VAL A C 1
ATOM 1629 O O . VAL A 1 233 ? -38.624 2.817 46.457 1.00 97.50 233 VAL A O 1
ATOM 1632 N N . PHE A 1 234 ? -39.099 4.104 48.230 1.00 97.38 234 PHE A N 1
ATOM 1633 C CA . PHE A 1 234 ? -38.658 3.159 49.249 1.00 97.38 234 PHE A CA 1
ATOM 1634 C C . PHE A 1 234 ? -39.854 2.443 49.878 1.00 97.38 234 PHE A C 1
ATOM 1636 O O . PHE A 1 234 ? -40.815 3.070 50.324 1.00 97.38 234 PHE A O 1
ATOM 1643 N N . MET A 1 235 ? -39.787 1.118 49.952 1.00 96.62 235 MET A N 1
ATOM 1644 C CA . MET A 1 235 ? -40.816 0.282 50.564 1.00 96.62 235 MET A CA 1
ATOM 1645 C C . MET A 1 235 ? -40.195 -0.645 51.602 1.00 96.62 235 MET A C 1
ATOM 1647 O O . MET A 1 235 ? -39.247 -1.367 51.297 1.00 96.62 235 MET A O 1
ATOM 1651 N N . TYR A 1 236 ? -40.763 -0.675 52.808 1.00 96.56 236 TYR A N 1
ATOM 1652 C CA . TYR A 1 236 ? -40.339 -1.584 53.869 1.00 96.56 236 TYR A CA 1
ATOM 1653 C C . TYR A 1 236 ? -41.495 -2.440 54.385 1.00 96.56 236 TYR A C 1
ATOM 1655 O O . TYR A 1 236 ? -42.454 -1.945 54.986 1.00 96.56 236 TYR A O 1
ATOM 1663 N N . HIS A 1 237 ? -41.367 -3.750 54.177 1.00 95.69 237 HIS A N 1
ATOM 1664 C CA . HIS A 1 237 ? -42.308 -4.754 54.653 1.00 95.69 237 HIS A CA 1
ATOM 1665 C C . HIS A 1 237 ? -41.871 -5.284 56.024 1.00 95.69 237 HIS A C 1
ATOM 1667 O O . HIS A 1 237 ? -41.042 -6.189 56.118 1.00 95.69 237 HIS A O 1
ATOM 1673 N N . HIS A 1 238 ? -42.469 -4.780 57.103 1.00 93.62 238 HIS A N 1
ATOM 1674 C CA . HIS A 1 238 ? -42.077 -5.102 58.479 1.00 93.62 238 HIS A CA 1
ATOM 1675 C C . HIS A 1 238 ? -42.165 -6.596 58.831 1.00 93.62 238 HIS A C 1
ATOM 1677 O O . HIS A 1 238 ? -41.319 -7.087 59.569 1.00 93.62 238 HIS A O 1
ATOM 1683 N N . GLU A 1 239 ? -43.170 -7.330 58.334 1.00 92.81 239 GLU A N 1
ATOM 1684 C CA . GLU A 1 239 ? -43.328 -8.768 58.645 1.00 92.81 239 GLU A CA 1
ATOM 1685 C C . GLU A 1 239 ? -42.248 -9.655 57.995 1.00 92.81 239 GLU A C 1
ATOM 1687 O O . GLU A 1 239 ? -41.906 -10.704 58.539 1.00 92.81 239 GLU A O 1
ATOM 1692 N N . HIS A 1 240 ? -41.698 -9.236 56.853 1.00 91.12 240 HIS A N 1
ATOM 1693 C CA . HIS A 1 240 ? -40.698 -9.995 56.097 1.00 91.12 240 HIS A CA 1
ATOM 1694 C C . HIS A 1 240 ? -39.295 -9.386 56.174 1.00 91.12 240 HIS A C 1
ATOM 1696 O O . HIS A 1 240 ? -38.373 -9.958 55.602 1.00 91.12 240 HIS A O 1
ATOM 1702 N N . GLU A 1 241 ? -39.149 -8.245 56.857 1.00 91.62 241 GLU A N 1
ATOM 1703 C CA . GLU A 1 241 ? -37.922 -7.441 56.896 1.00 91.62 241 GLU A CA 1
ATOM 1704 C C . GLU A 1 241 ? -37.373 -7.170 55.481 1.00 91.62 241 GLU A C 1
ATOM 1706 O O . GLU A 1 241 ? -36.174 -7.244 55.241 1.00 91.62 241 GLU A O 1
ATOM 1711 N N . HIS A 1 242 ? -38.271 -6.882 54.530 1.00 93.94 242 HIS A N 1
ATOM 1712 C CA . HIS A 1 242 ? -37.939 -6.743 53.109 1.00 93.94 242 HIS A CA 1
ATOM 1713 C C . HIS A 1 242 ? -37.951 -5.277 52.679 1.00 93.94 242 HIS A C 1
ATOM 1715 O O . HIS A 1 242 ? -38.998 -4.624 52.722 1.00 93.94 242 HIS A O 1
ATOM 1721 N N . ARG A 1 243 ? -36.790 -4.769 52.265 1.00 94.75 243 ARG A N 1
ATOM 1722 C CA . ARG A 1 243 ? -36.571 -3.418 51.745 1.00 94.75 243 ARG A CA 1
ATOM 1723 C C . ARG A 1 243 ? -36.493 -3.468 50.227 1.00 94.75 243 ARG A C 1
ATOM 1725 O O . ARG A 1 243 ? -35.606 -4.117 49.672 1.00 94.75 243 ARG A O 1
ATOM 1732 N N . THR A 1 244 ? -37.398 -2.747 49.582 1.00 95.62 244 THR A N 1
ATOM 1733 C CA . THR A 1 244 ? -37.427 -2.590 48.130 1.00 95.62 244 THR A CA 1
ATOM 1734 C C . THR A 1 244 ? -37.127 -1.141 47.767 1.00 95.62 244 THR A C 1
ATOM 1736 O O . THR A 1 244 ? -37.776 -0.227 48.282 1.00 95.62 244 THR A O 1
ATOM 1739 N N . LEU A 1 245 ? -36.163 -0.938 46.868 1.00 95.75 245 LEU A N 1
ATOM 1740 C CA . LEU A 1 245 ? -35.929 0.338 46.194 1.00 95.75 245 LEU A CA 1
ATOM 1741 C C . LEU A 1 245 ? -36.484 0.256 44.769 1.00 95.75 245 LEU A C 1
ATOM 1743 O O . LEU A 1 245 ? -36.022 -0.561 43.976 1.00 95.75 245 LEU A O 1
ATOM 1747 N N . TYR A 1 246 ? -37.466 1.096 44.454 1.00 96.12 246 TYR A N 1
ATOM 1748 C CA . TYR A 1 246 ? -38.089 1.182 43.135 1.00 96.12 246 TYR A CA 1
ATOM 1749 C C . TYR A 1 246 ? -37.790 2.536 42.486 1.00 96.12 246 TYR A C 1
ATOM 1751 O O . TYR A 1 246 ? -38.012 3.587 43.099 1.00 96.12 246 TYR A O 1
ATOM 1759 N N . VAL A 1 247 ? -37.275 2.501 41.255 1.00 97.06 247 VAL A N 1
ATOM 1760 C CA . VAL A 1 247 ? -36.928 3.683 40.459 1.00 97.06 247 VAL A CA 1
ATOM 1761 C C . VAL A 1 247 ? -37.388 3.481 39.013 1.00 97.06 247 VAL A C 1
ATOM 1763 O O . VAL A 1 247 ? -37.019 2.505 38.362 1.00 97.06 247 VAL A O 1
ATOM 1766 N N . GLU A 1 248 ? -38.166 4.428 38.497 1.00 95.81 248 GLU A N 1
ATOM 1767 C CA . GLU A 1 248 ? -38.622 4.475 37.104 1.00 95.81 248 GLU A CA 1
ATOM 1768 C C . GLU A 1 248 ? -38.494 5.901 36.566 1.00 95.81 248 GLU A C 1
ATOM 1770 O O . GLU A 1 248 ? -38.665 6.850 37.332 1.00 95.81 248 GLU A O 1
ATOM 1775 N N . ASN A 1 249 ? -38.215 6.073 35.268 1.00 95.62 249 ASN A N 1
ATOM 1776 C CA . ASN A 1 249 ? -38.141 7.411 34.667 1.00 95.62 249 ASN A CA 1
ATOM 1777 C C . ASN A 1 249 ? -38.955 7.588 33.381 1.00 95.62 249 ASN A C 1
ATOM 1779 O O . ASN A 1 249 ? -38.700 8.520 32.626 1.00 95.62 249 ASN A O 1
ATOM 1783 N N . ALA A 1 250 ? -39.935 6.721 33.113 1.00 94.88 250 ALA A N 1
ATOM 1784 C CA . ALA A 1 250 ? -40.860 6.857 31.983 1.00 94.88 250 ALA A CA 1
ATOM 1785 C C . ALA A 1 250 ? -40.176 7.090 30.609 1.00 94.88 250 ALA A C 1
ATOM 1787 O O . ALA A 1 250 ? -40.651 7.881 29.792 1.00 94.88 250 ALA A O 1
ATOM 1788 N N . TYR A 1 251 ? -39.068 6.390 30.347 1.00 93.62 251 TYR A N 1
ATOM 1789 C CA . TYR A 1 251 ? -38.215 6.493 29.152 1.00 93.62 251 TYR A CA 1
ATOM 1790 C C . TYR A 1 251 ? -37.561 7.870 28.963 1.00 93.62 251 TYR A C 1
ATOM 1792 O O . TYR A 1 251 ? -37.215 8.259 27.845 1.00 93.62 251 TYR A O 1
ATOM 1800 N N . ILE A 1 252 ? -37.380 8.617 30.052 1.00 93.25 252 ILE A N 1
ATOM 1801 C CA . ILE A 1 252 ? -36.577 9.836 30.083 1.00 93.25 252 ILE A CA 1
ATOM 1802 C C . ILE A 1 252 ? -35.141 9.432 30.436 1.00 93.25 252 ILE A C 1
ATOM 1804 O O . ILE A 1 252 ? -34.883 8.869 31.499 1.00 93.25 252 ILE A O 1
ATOM 1808 N N . TYR A 1 253 ? -34.206 9.713 29.531 1.00 92.12 253 TYR A N 1
ATOM 1809 C CA . TYR A 1 253 ? -32.801 9.322 29.659 1.00 92.12 253 TYR A CA 1
ATOM 1810 C C . TYR A 1 253 ? -31.912 10.527 29.972 1.00 92.12 253 TYR A C 1
ATOM 1812 O O . TYR A 1 253 ? -32.225 11.643 29.537 1.00 92.12 253 TYR A O 1
ATOM 1820 N N . PRO A 1 254 ? -30.784 10.321 30.669 1.00 91.88 254 PRO A N 1
ATOM 1821 C CA . PRO A 1 254 ? -29.758 11.341 30.766 1.00 91.88 254 PRO A CA 1
ATOM 1822 C C . PRO A 1 254 ? -29.109 11.590 29.406 1.00 91.88 254 PRO A C 1
ATOM 1824 O O . PRO A 1 254 ? -28.923 10.683 28.591 1.00 91.88 254 PRO A O 1
ATOM 1827 N N . LYS A 1 255 ? -28.746 12.847 29.158 1.00 89.12 255 LYS A N 1
ATOM 1828 C CA . LYS A 1 255 ? -28.080 13.286 27.930 1.00 89.12 255 LYS A CA 1
ATOM 1829 C C . LYS A 1 255 ? -26.672 12.704 27.823 1.00 89.12 255 LYS A C 1
ATOM 1831 O O . LYS A 1 255 ? -26.214 12.403 26.721 1.00 89.12 255 LYS A O 1
ATOM 1836 N N . GLN A 1 256 ? -25.991 12.549 28.957 1.00 89.69 256 GLN A N 1
ATOM 1837 C CA . GLN A 1 256 ? -24.718 11.844 29.074 1.00 89.69 256 GLN A CA 1
ATOM 1838 C C . GLN A 1 256 ? -24.907 10.587 29.920 1.00 89.69 256 GLN A C 1
ATOM 1840 O O . GLN A 1 256 ? -25.444 10.636 31.020 1.00 89.69 256 GLN A O 1
ATOM 1845 N N . LYS A 1 257 ? -24.455 9.438 29.410 1.00 91.44 257 LYS A N 1
ATOM 1846 C CA . LYS A 1 257 ? -24.577 8.153 30.110 1.00 91.44 257 LYS A CA 1
ATOM 1847 C C . LYS A 1 257 ? -23.653 8.046 31.322 1.00 91.44 257 LYS A C 1
ATOM 1849 O O . LYS A 1 257 ? -24.063 7.474 32.328 1.00 91.44 257 LYS A O 1
ATOM 1854 N N . THR A 1 258 ? -22.461 8.633 31.256 1.00 91.88 258 THR A N 1
ATOM 1855 C CA . THR A 1 258 ? -21.471 8.691 32.343 1.00 91.88 258 THR A CA 1
ATOM 1856 C C . THR A 1 258 ? -21.630 9.960 33.187 1.00 91.88 258 THR A C 1
ATOM 1858 O O . THR A 1 258 ? -22.272 10.914 32.757 1.00 91.88 258 THR A O 1
ATOM 1861 N N . ILE A 1 259 ? -21.048 9.959 34.385 1.00 90.12 259 ILE A N 1
ATOM 1862 C CA . ILE A 1 259 ? -21.024 11.070 35.343 1.00 90.12 259 ILE A CA 1
ATOM 1863 C C . ILE A 1 259 ? -19.612 11.652 35.337 1.00 90.12 259 ILE A C 1
ATOM 1865 O O . ILE A 1 259 ? -18.643 10.904 35.488 1.00 90.12 259 ILE A O 1
ATOM 1869 N N . ASP A 1 260 ? -19.495 12.971 35.185 1.00 87.94 260 ASP A N 1
ATOM 1870 C CA . ASP A 1 260 ? -18.263 13.687 35.517 1.00 87.94 260 ASP A CA 1
ATOM 1871 C C . ASP A 1 260 ? -18.273 14.022 37.012 1.00 87.94 260 ASP A C 1
ATOM 1873 O O . ASP A 1 260 ? -18.853 15.018 37.448 1.00 87.94 260 ASP A O 1
ATOM 1877 N N . TRP A 1 261 ? -17.636 13.164 37.807 1.00 85.19 261 TRP A N 1
ATOM 1878 C CA . TRP A 1 261 ? -17.563 13.315 39.262 1.00 85.19 261 TRP A CA 1
ATOM 1879 C C . TRP A 1 261 ? -16.869 14.617 39.696 1.00 85.19 261 TRP A C 1
ATOM 1881 O O . TRP A 1 261 ? -17.150 15.129 40.774 1.00 85.19 261 TRP A O 1
ATOM 1891 N N . ASN A 1 262 ? -16.048 15.240 38.839 1.00 80.88 262 ASN A N 1
ATOM 1892 C CA . ASN A 1 262 ? -15.432 16.531 39.161 1.00 80.88 262 ASN A CA 1
ATOM 1893 C C . ASN A 1 262 ? -16.411 17.712 39.060 1.00 80.88 262 ASN A C 1
ATOM 1895 O O . ASN A 1 262 ? -16.098 18.803 39.544 1.00 80.88 262 ASN A O 1
ATOM 1899 N N . ASN A 1 263 ? -17.568 17.528 38.417 1.00 83.12 263 ASN A N 1
ATOM 1900 C CA . ASN A 1 263 ? -18.536 18.591 38.170 1.00 83.12 263 ASN A CA 1
ATOM 1901 C C . ASN A 1 263 ? -19.987 18.107 38.295 1.00 83.12 263 ASN A C 1
ATOM 1903 O O . ASN A 1 263 ? -20.821 18.296 37.412 1.00 83.12 263 ASN A O 1
ATOM 1907 N N . ILE A 1 264 ? -20.298 17.504 39.441 1.00 80.19 264 ILE A N 1
ATOM 1908 C CA . ILE A 1 264 ? -21.600 16.889 39.731 1.00 80.19 264 ILE A CA 1
ATOM 1909 C C . ILE A 1 264 ? -22.803 17.844 39.637 1.00 80.19 264 ILE A C 1
ATOM 1911 O O . ILE A 1 264 ? -23.933 17.406 39.448 1.00 80.19 264 ILE A O 1
ATOM 1915 N N . GLU A 1 265 ? -22.581 19.159 39.747 1.00 81.06 265 GLU A N 1
ATOM 1916 C CA . GLU A 1 265 ? -23.637 20.171 39.592 1.00 81.06 265 GLU A CA 1
ATOM 1917 C C . GLU A 1 265 ? -24.111 20.333 38.134 1.00 81.06 265 GLU A C 1
ATOM 1919 O O . GLU A 1 265 ? -25.144 20.963 37.886 1.00 81.06 265 GLU A O 1
ATOM 1924 N N . GLU A 1 266 ? -23.353 19.786 37.181 1.00 87.00 266 GLU A N 1
ATOM 1925 C CA . GLU A 1 266 ? -23.679 19.699 35.753 1.00 87.00 266 GLU A CA 1
ATOM 1926 C C . GLU A 1 266 ? -24.202 18.306 35.364 1.00 87.00 266 GLU A C 1
ATOM 1928 O O . GLU A 1 266 ? -24.404 18.032 34.185 1.00 87.00 266 GLU A O 1
ATOM 1933 N N . ASP A 1 267 ? -24.438 17.403 36.323 1.00 87.81 267 ASP A N 1
ATOM 1934 C CA . ASP A 1 267 ? -25.122 16.138 36.049 1.00 87.81 267 ASP A CA 1
ATOM 1935 C C . ASP A 1 267 ? -26.646 16.329 36.103 1.00 87.81 267 ASP A C 1
ATOM 1937 O O . ASP A 1 267 ? -27.194 17.022 36.967 1.00 87.81 267 ASP A O 1
ATOM 1941 N N . GLY A 1 268 ? -27.353 15.721 35.155 1.00 89.19 268 GLY A N 1
ATOM 1942 C CA . GLY A 1 268 ? -28.801 15.824 35.032 1.00 89.19 268 GLY A CA 1
ATOM 1943 C C . GLY A 1 268 ? -29.455 14.469 34.807 1.00 89.19 268 GLY A C 1
ATOM 1944 O O . GLY A 1 268 ? -28.818 13.500 34.400 1.00 89.19 268 GLY A O 1
ATOM 1945 N N . CYS A 1 269 ? -30.758 14.409 35.074 1.00 93.00 269 CYS A N 1
ATOM 1946 C CA . CYS A 1 269 ? -31.599 13.257 34.763 1.00 93.00 269 CYS A CA 1
ATOM 1947 C C . CYS A 1 269 ? -31.248 11.929 35.487 1.00 93.00 269 CYS A C 1
ATOM 1949 O O . CYS A 1 269 ? -31.349 10.844 34.910 1.00 93.00 269 CYS A O 1
ATOM 1951 N N . ARG A 1 270 ? -30.873 11.975 36.777 1.00 94.69 270 ARG A N 1
ATOM 1952 C CA . ARG A 1 270 ? -30.578 10.770 37.591 1.00 94.69 270 ARG A CA 1
ATOM 1953 C C . ARG A 1 270 ? -31.260 10.776 38.954 1.00 94.69 270 ARG A C 1
ATOM 1955 O O . ARG A 1 270 ? -31.471 11.846 39.519 1.00 94.69 270 ARG A O 1
ATOM 1962 N N . ALA A 1 271 ? -31.542 9.591 39.497 1.00 95.62 271 ALA A N 1
ATOM 1963 C CA . ALA A 1 271 ? -31.907 9.395 40.901 1.00 95.62 271 ALA A CA 1
ATOM 1964 C C . ALA A 1 271 ? -30.652 9.293 41.768 1.00 95.62 271 ALA A C 1
ATOM 1966 O O . ALA A 1 271 ? -29.686 8.624 41.396 1.00 95.62 271 ALA A O 1
ATOM 1967 N N . TRP A 1 272 ? -30.702 9.890 42.960 1.00 92.69 272 TRP A N 1
ATOM 1968 C CA . TRP A 1 272 ? -29.562 9.936 43.867 1.00 92.69 272 TRP A CA 1
ATOM 1969 C C . TRP A 1 272 ? -29.876 9.343 45.242 1.00 92.69 272 TRP A C 1
ATOM 1971 O O . TRP A 1 272 ? -30.833 9.741 45.917 1.00 92.69 272 TRP A O 1
ATOM 1981 N N . ILE A 1 273 ? -29.022 8.427 45.701 1.00 91.69 273 ILE A N 1
ATOM 1982 C CA . ILE A 1 273 ? -28.923 8.039 47.113 1.00 91.69 273 ILE A CA 1
ATOM 1983 C C . ILE A 1 273 ? -27.867 8.935 47.753 1.00 91.69 273 ILE A C 1
ATOM 1985 O O . ILE A 1 273 ? -26.718 8.985 47.312 1.00 91.69 273 ILE A O 1
ATOM 1989 N N . LEU A 1 274 ? -28.277 9.685 48.770 1.00 87.69 274 LEU A N 1
ATOM 1990 C CA . LEU A 1 274 ? -27.462 10.737 49.368 1.00 87.69 274 LEU A CA 1
ATOM 1991 C C . LEU A 1 274 ? -26.919 10.310 50.736 1.00 87.69 274 LEU A C 1
ATOM 1993 O O . LEU A 1 274 ? -27.546 9.482 51.403 1.00 87.69 274 LEU A O 1
ATOM 1997 N N . PRO A 1 275 ? -25.816 10.916 51.219 1.00 82.75 275 PRO A N 1
ATOM 1998 C CA . PRO A 1 275 ? -25.185 10.509 52.475 1.00 82.75 275 PRO A CA 1
ATOM 1999 C C . PRO A 1 275 ? -26.089 10.725 53.696 1.00 82.75 275 PRO A C 1
ATOM 2001 O O . PRO A 1 275 ? -25.959 10.018 54.690 1.00 82.75 275 PRO A O 1
ATOM 2004 N N . VAL A 1 276 ? -27.062 11.646 53.611 1.00 82.31 276 VAL A N 1
ATOM 2005 C CA . VAL A 1 276 ? -28.091 11.828 54.652 1.00 82.31 276 VAL A CA 1
ATOM 2006 C C . VAL A 1 276 ? -28.815 10.511 54.963 1.00 82.31 276 VAL A C 1
ATOM 2008 O O . VAL A 1 276 ? -28.968 10.160 56.132 1.00 82.31 276 VAL A O 1
ATOM 2011 N N . SER A 1 277 ? -29.100 9.702 53.938 1.00 88.12 277 SER A N 1
ATOM 2012 C CA . SER A 1 277 ? -29.717 8.380 54.086 1.00 88.12 277 SER A CA 1
ATOM 2013 C C . SER A 1 277 ? -28.778 7.320 54.624 1.00 88.12 277 SER A C 1
ATOM 2015 O O . SER A 1 277 ? -29.238 6.343 55.211 1.00 88.12 277 SER A O 1
ATOM 2017 N N . GLY A 1 278 ? -27.470 7.527 54.504 1.00 84.50 278 GLY A N 1
ATOM 2018 C CA . GLY A 1 278 ? -26.458 6.662 55.098 1.00 84.50 278 GLY A CA 1
ATOM 2019 C C . GLY A 1 278 ? -26.413 6.723 56.626 1.00 84.50 278 GLY A C 1
ATOM 2020 O O . GLY A 1 278 ? -25.948 5.779 57.263 1.00 84.50 278 GLY A O 1
ATOM 2021 N N . THR A 1 279 ? -26.944 7.792 57.231 1.00 83.00 279 THR A N 1
ATOM 2022 C CA . THR A 1 279 ? -27.040 7.929 58.697 1.00 83.00 279 THR A CA 1
ATOM 2023 C C . THR A 1 279 ? -28.213 7.148 59.297 1.00 83.00 279 THR A C 1
ATOM 2025 O O . THR A 1 279 ? -28.215 6.824 60.492 1.00 83.00 279 THR A O 1
ATOM 2028 N N . HIS A 1 280 ? -29.200 6.786 58.473 1.00 88.75 280 HIS A N 1
ATOM 2029 C CA . HIS A 1 280 ? -30.375 6.051 58.914 1.00 88.75 280 HIS A CA 1
ATOM 2030 C C . HIS A 1 280 ? -30.020 4.609 59.314 1.00 88.75 280 HIS A C 1
ATOM 2032 O O . HIS A 1 280 ? -29.136 3.969 58.745 1.00 88.75 280 HIS A O 1
ATOM 2038 N N . ARG A 1 281 ? -30.768 4.042 60.267 1.00 88.00 281 ARG A N 1
ATOM 2039 C CA . ARG A 1 281 ? -30.545 2.670 60.771 1.00 88.00 281 ARG A CA 1
ATOM 2040 C C . ARG A 1 281 ? -30.649 1.585 59.692 1.00 88.00 281 ARG A C 1
ATOM 2042 O O . ARG A 1 281 ? -30.080 0.513 59.858 1.00 88.00 281 ARG A O 1
ATOM 2049 N N . HIS A 1 282 ? -31.399 1.836 58.613 1.00 89.25 282 HIS A N 1
ATOM 2050 C CA . HIS A 1 282 ? -31.488 0.905 57.480 1.00 89.25 282 HIS A CA 1
ATOM 2051 C C . HIS A 1 282 ? -30.211 0.881 56.634 1.00 89.25 282 HIS A C 1
ATOM 2053 O O . HIS A 1 282 ? -30.003 -0.105 55.931 1.00 89.25 282 HIS A O 1
ATOM 2059 N N . ALA A 1 283 ? -29.363 1.907 56.762 1.00 86.31 283 ALA A N 1
ATOM 2060 C CA . ALA A 1 283 ? -28.037 1.998 56.162 1.00 86.31 283 ALA A CA 1
ATOM 2061 C C . ALA A 1 283 ? -26.895 1.747 57.183 1.00 86.31 283 ALA A C 1
ATOM 2063 O O . ALA A 1 283 ? -25.813 2.329 57.087 1.00 86.31 283 ALA A O 1
ATOM 2064 N N . ALA A 1 284 ? -27.189 0.978 58.244 1.00 86.62 284 ALA A N 1
ATOM 2065 C CA . ALA A 1 284 ? -26.321 0.700 59.399 1.00 86.62 284 ALA A CA 1
ATOM 2066 C C . ALA A 1 284 ? -25.749 1.939 60.124 1.00 86.62 284 ALA A C 1
ATOM 2068 O O . ALA A 1 284 ? -24.842 1.810 60.946 1.00 86.62 284 ALA A O 1
ATOM 2069 N N . SER A 1 285 ? -26.289 3.134 59.856 1.00 83.88 285 SER A N 1
ATOM 2070 C CA . SER A 1 285 ? -25.723 4.413 60.300 1.00 83.88 285 SER A CA 1
ATOM 2071 C C . SER A 1 285 ? -24.260 4.629 59.875 1.00 83.88 285 SER A C 1
ATOM 2073 O O . SER A 1 285 ? -23.531 5.355 60.551 1.00 83.88 285 SER A O 1
ATOM 2075 N N . ASN A 1 286 ? -23.838 3.994 58.776 1.00 84.12 286 ASN A N 1
ATOM 2076 C CA . ASN A 1 286 ? -22.463 4.017 58.272 1.00 84.12 286 ASN A CA 1
ATOM 2077 C C . ASN A 1 286 ? -22.384 3.971 56.730 1.00 84.12 286 ASN A C 1
ATOM 2079 O O . ASN A 1 286 ? -21.412 3.472 56.182 1.00 84.12 286 ASN A O 1
ATOM 2083 N N . ASN A 1 287 ? -23.402 4.470 56.015 1.00 84.19 287 ASN A N 1
ATOM 2084 C CA . ASN A 1 287 ? -23.479 4.399 54.541 1.00 84.19 287 ASN A CA 1
ATOM 2085 C C . ASN A 1 287 ? -23.461 2.961 53.968 1.00 84.19 287 ASN A C 1
ATOM 2087 O O . ASN A 1 287 ? -23.077 2.755 52.818 1.00 84.19 287 ASN A O 1
ATOM 2091 N N . GLU A 1 288 ? -23.913 1.972 54.746 1.00 88.75 288 GLU A N 1
ATOM 2092 C CA . GLU A 1 288 ? -24.046 0.572 54.320 1.00 88.75 288 GLU A CA 1
ATOM 2093 C C . GLU A 1 288 ? -25.499 0.298 53.924 1.00 88.75 288 GLU A C 1
ATOM 2095 O O . GLU A 1 288 ? -26.338 -0.095 54.737 1.00 88.75 288 GLU A O 1
ATOM 2100 N N . PHE A 1 289 ? -25.834 0.562 52.666 1.00 89.88 289 PHE A N 1
ATOM 2101 C CA . PHE A 1 289 ? -27.191 0.458 52.149 1.00 89.88 289 PHE A CA 1
ATOM 2102 C C . PHE A 1 289 ? -27.538 -0.993 51.813 1.00 89.88 289 PHE A C 1
ATOM 2104 O O . PHE A 1 289 ? -27.072 -1.550 50.822 1.00 89.88 289 PHE A O 1
ATOM 2111 N N . HIS A 1 290 ? -28.412 -1.599 52.615 1.00 89.44 290 HIS A N 1
ATOM 2112 C CA . HIS A 1 290 ? -28.893 -2.956 52.371 1.00 89.44 290 HIS A CA 1
ATOM 2113 C C . HIS A 1 290 ? -30.327 -2.940 51.852 1.00 89.44 290 HIS A C 1
ATOM 2115 O O . HIS A 1 290 ? -31.240 -2.498 52.554 1.00 89.44 290 HIS A O 1
ATOM 2121 N N . PHE A 1 291 ? -30.523 -3.501 50.663 1.00 91.12 291 PHE A N 1
ATOM 2122 C CA . PHE A 1 291 ? -31.834 -3.736 50.079 1.00 91.12 291 PHE A CA 1
ATOM 2123 C C . PHE A 1 291 ? -31.999 -5.218 49.739 1.00 91.12 291 PHE A C 1
ATOM 2125 O O . PHE A 1 291 ? -31.137 -5.859 49.132 1.00 91.12 291 PHE A O 1
ATOM 2132 N N . GLU A 1 292 ? -33.137 -5.791 50.110 1.00 92.75 292 GLU A N 1
ATOM 2133 C CA . GLU A 1 292 ? -33.490 -7.137 49.675 1.00 92.75 292 GLU A CA 1
ATOM 2134 C C . GLU A 1 292 ? -33.834 -7.152 48.177 1.00 92.75 292 GLU A C 1
ATOM 2136 O O . GLU A 1 292 ? -33.576 -8.150 47.503 1.00 92.75 292 GLU A O 1
ATOM 2141 N N . GLU A 1 293 ? -34.338 -6.043 47.633 1.00 92.75 293 GLU A N 1
ATOM 2142 C CA . GLU A 1 293 ? -34.722 -5.936 46.228 1.00 92.75 293 GLU A CA 1
ATOM 2143 C C . GLU A 1 293 ? -34.498 -4.528 45.662 1.00 92.75 293 GLU A C 1
ATOM 2145 O O . GLU A 1 293 ? -34.868 -3.529 46.281 1.00 92.75 293 GLU A O 1
ATOM 2150 N N . ILE A 1 294 ? -33.934 -4.450 44.457 1.00 93.19 294 ILE A N 1
ATOM 2151 C CA . ILE A 1 294 ? -33.897 -3.228 43.649 1.00 93.19 294 ILE A CA 1
ATOM 2152 C C . ILE A 1 294 ? -34.614 -3.442 42.321 1.00 93.19 294 ILE A C 1
ATOM 2154 O O . ILE A 1 294 ? -34.438 -4.470 41.661 1.00 93.19 294 ILE A O 1
ATOM 2158 N N . GLN A 1 295 ? -35.409 -2.447 41.940 1.00 95.44 295 GLN A N 1
ATOM 2159 C CA . GLN A 1 295 ? -36.130 -2.388 40.683 1.00 95.44 295 GLN A CA 1
ATOM 2160 C C . GLN A 1 295 ? -35.770 -1.099 39.934 1.00 95.44 295 GLN A C 1
ATOM 2162 O O . GLN A 1 295 ? -35.986 -0.007 40.464 1.00 95.44 295 GLN A O 1
ATOM 2167 N N . ILE A 1 296 ? -35.232 -1.227 38.718 1.00 95.94 296 ILE A N 1
ATOM 2168 C CA . ILE A 1 296 ? -34.905 -0.095 37.836 1.00 95.94 296 ILE A CA 1
ATOM 2169 C C . ILE A 1 296 ? -35.599 -0.301 36.485 1.00 95.94 296 ILE A C 1
ATOM 2171 O O . ILE A 1 296 ? -35.317 -1.283 35.796 1.00 95.94 296 ILE A O 1
ATOM 2175 N N . TYR A 1 297 ? -36.478 0.627 36.105 1.00 95.31 297 TYR A N 1
ATOM 2176 C CA . TYR A 1 297 ? -37.278 0.553 34.876 1.00 95.31 297 TYR A CA 1
ATOM 2177 C C . TYR A 1 297 ? -37.250 1.842 34.054 1.00 95.31 297 TYR A C 1
ATOM 2179 O O . TYR A 1 297 ? -36.880 2.911 34.548 1.00 95.31 297 TYR A O 1
ATOM 2187 N N . ASP A 1 298 ? -37.703 1.732 32.805 1.00 95.00 298 ASP A N 1
ATOM 2188 C CA . ASP A 1 298 ? -38.070 2.833 31.919 1.00 95.00 298 ASP A CA 1
ATOM 2189 C C . ASP A 1 298 ? -37.013 3.958 31.875 1.00 95.00 298 ASP A C 1
ATOM 2191 O O . ASP A 1 298 ? -37.310 5.134 32.080 1.00 95.00 298 ASP A O 1
ATOM 2195 N N . GLY A 1 299 ? -35.751 3.599 31.641 1.00 92.81 299 GLY A N 1
ATOM 2196 C CA . GLY A 1 299 ? -34.636 4.528 31.439 1.00 92.81 299 GLY A CA 1
ATOM 2197 C C . GLY A 1 299 ? -34.051 5.149 32.706 1.00 92.81 299 GLY A C 1
ATOM 2198 O O . GLY A 1 299 ? -33.223 6.051 32.608 1.00 92.81 299 GLY A O 1
ATOM 2199 N N . ALA A 1 300 ? -34.446 4.690 33.896 1.00 96.12 300 ALA A N 1
ATOM 2200 C CA . ALA A 1 300 ? -33.931 5.234 35.147 1.00 96.12 300 ALA A CA 1
ATOM 2201 C C . ALA A 1 300 ? -32.428 4.966 35.347 1.00 96.12 300 ALA A C 1
ATOM 2203 O O . ALA A 1 300 ? -31.962 3.833 35.251 1.00 96.12 300 ALA A O 1
ATOM 2204 N N . HIS A 1 301 ? -31.679 6.010 35.705 1.00 96.56 301 HIS A N 1
ATOM 2205 C CA . HIS A 1 301 ? -30.298 5.902 36.175 1.00 96.56 301 HIS A CA 1
ATOM 2206 C C . HIS A 1 301 ? -30.228 6.191 37.678 1.00 96.56 301 HIS A C 1
ATOM 2208 O O . HIS A 1 301 ? -30.773 7.194 38.139 1.00 96.56 301 HIS A O 1
ATOM 2214 N N . VAL A 1 302 ? -29.530 5.337 38.428 1.00 95.25 302 VAL A N 1
ATOM 2215 C CA . VAL A 1 302 ? -29.348 5.457 39.882 1.00 95.25 302 VAL A CA 1
ATOM 2216 C C . VAL A 1 302 ? -27.873 5.663 40.206 1.00 95.25 302 VAL A C 1
ATOM 2218 O O . VAL A 1 302 ? -27.021 4.891 39.767 1.00 95.25 302 VAL A O 1
ATOM 2221 N N . ALA A 1 303 ? -27.570 6.688 40.993 1.00 92.69 303 ALA A N 1
ATOM 2222 C CA . ALA A 1 303 ? -26.231 6.965 41.490 1.00 92.69 303 ALA A CA 1
ATOM 2223 C C . ALA A 1 303 ? -26.236 7.113 43.014 1.00 92.69 303 ALA A C 1
ATOM 2225 O O . ALA A 1 303 ? -27.230 7.520 43.623 1.00 92.69 303 ALA A O 1
ATOM 2226 N N . VAL A 1 304 ? -25.107 6.784 43.634 1.00 89.62 304 VAL A N 1
ATOM 2227 C CA . VAL A 1 304 ? -24.878 7.014 45.061 1.00 89.62 304 VAL A CA 1
ATOM 2228 C C . VAL A 1 304 ? -23.813 8.083 45.199 1.00 89.62 304 VAL A C 1
ATOM 2230 O O . VAL A 1 304 ? -22.812 8.074 44.489 1.00 89.62 304 VAL A O 1
ATOM 2233 N N . MET A 1 305 ? -24.045 9.042 46.083 1.00 84.50 305 MET A N 1
ATOM 2234 C CA . MET A 1 305 ? -23.093 10.112 46.353 1.00 84.50 305 MET A CA 1
ATOM 2235 C C . MET A 1 305 ? -21.952 9.591 47.246 1.00 84.50 305 MET A C 1
ATOM 2237 O O . MET A 1 305 ? -22.249 9.052 48.318 1.00 84.50 305 MET A O 1
ATOM 2241 N N . PRO A 1 306 ? -20.670 9.760 46.873 1.00 72.88 306 PRO A N 1
ATOM 2242 C CA . PRO A 1 306 ? -19.543 9.374 47.716 1.00 72.88 306 PRO A CA 1
ATOM 2243 C C . PRO A 1 306 ? -19.545 10.136 49.055 1.00 72.88 306 PRO A C 1
ATOM 2245 O O . PRO A 1 306 ? -19.715 11.361 49.069 1.00 72.88 306 PRO A O 1
ATOM 2248 N N . PRO A 1 307 ? -19.323 9.464 50.197 1.00 61.75 307 PRO A N 1
ATOM 2249 C CA . PRO A 1 307 ? -19.225 10.129 51.489 1.00 61.75 307 PRO A CA 1
ATOM 2250 C C . PRO A 1 307 ? -17.861 10.835 51.611 1.00 61.75 307 PRO A C 1
ATOM 2252 O O . PRO A 1 307 ? -16.878 10.296 52.100 1.00 61.75 307 PRO A O 1
ATOM 2255 N N . GLY A 1 308 ? -17.779 12.069 51.114 1.00 54.34 308 GLY A N 1
ATOM 2256 C CA . GLY A 1 308 ? -16.546 12.866 51.114 1.00 54.34 308 GLY A CA 1
ATOM 2257 C C . GLY A 1 308 ? -16.535 13.981 50.072 1.00 54.34 308 GLY A C 1
ATOM 2258 O O . GLY A 1 308 ? -15.880 15.004 50.281 1.00 54.34 308 GLY A O 1
ATOM 2259 N N . GLU A 1 309 ? -17.310 13.835 48.996 1.00 52.56 309 GLU A N 1
ATOM 2260 C CA . GLU A 1 309 ? -17.596 14.939 48.086 1.00 52.56 309 GLU A CA 1
ATOM 2261 C C . GLU A 1 309 ? -18.612 15.881 48.734 1.00 52.56 309 GLU A C 1
ATOM 2263 O O . GLU A 1 309 ? -19.648 15.473 49.262 1.00 52.56 309 GLU A O 1
ATOM 2268 N N . ALA A 1 310 ? -18.275 17.167 48.769 1.00 41.88 310 ALA A N 1
ATOM 2269 C CA . ALA A 1 310 ? -19.056 18.174 49.464 1.00 41.88 310 ALA A CA 1
ATOM 2270 C C . ALA A 1 310 ? -20.339 18.528 48.691 1.00 41.88 310 ALA A C 1
ATOM 2272 O O . ALA A 1 310 ? -20.447 19.618 48.141 1.00 41.88 310 ALA A O 1
ATOM 2273 N N . MET A 1 311 ? -21.354 17.664 48.727 1.00 47.28 311 MET A N 1
ATOM 2274 C CA . MET A 1 311 ? -22.736 18.138 48.710 1.00 47.28 311 MET A CA 1
ATOM 2275 C C . MET A 1 311 ? -23.226 18.218 50.146 1.00 47.28 311 MET A C 1
ATOM 2277 O O . MET A 1 311 ? -23.296 17.228 50.870 1.00 47.28 311 MET A O 1
ATOM 2281 N N . VAL A 1 312 ? -23.480 19.454 50.567 1.00 45.53 312 VAL A N 1
ATOM 2282 C CA . VAL A 1 312 ? -23.758 19.843 51.946 1.00 45.53 312 VAL A CA 1
ATOM 2283 C C . VAL A 1 312 ? -24.818 18.939 52.578 1.00 45.53 312 VAL A C 1
ATOM 2285 O O . VAL A 1 312 ? -26.005 19.049 52.279 1.00 45.53 312 VAL A O 1
ATOM 2288 N N . VAL A 1 313 ? -24.378 18.090 53.509 1.00 39.19 313 VAL A N 1
ATOM 2289 C CA . VAL A 1 313 ? -25.260 17.338 54.399 1.00 39.19 313 VAL A CA 1
ATOM 2290 C C . VAL A 1 313 ? -25.881 18.335 55.369 1.00 39.19 313 VAL A C 1
ATOM 2292 O O . VAL A 1 313 ? -25.214 18.879 56.250 1.00 39.19 313 VAL A O 1
ATOM 2295 N N . VAL A 1 314 ? -27.164 18.615 55.181 1.00 39.59 314 VAL A N 1
ATOM 2296 C CA . VAL A 1 314 ? -27.953 19.345 56.163 1.00 39.59 314 VAL A CA 1
ATOM 2297 C C . VAL A 1 314 ? -28.468 18.310 57.158 1.00 39.59 314 VAL A C 1
ATOM 2299 O O . VAL A 1 314 ? -29.438 17.616 56.878 1.00 39.59 314 VAL A O 1
ATOM 2302 N N . GLU A 1 315 ? -27.794 18.158 58.300 1.00 39.34 315 GLU A N 1
ATOM 2303 C CA . GLU A 1 315 ? -28.321 17.335 59.394 1.00 39.34 315 GLU A CA 1
ATOM 2304 C C . GLU A 1 315 ? -29.697 17.871 59.818 1.00 39.34 315 GLU A C 1
ATOM 2306 O O . GLU A 1 315 ? -29.841 19.035 60.209 1.00 39.34 315 GLU A O 1
ATOM 2311 N N . SER A 1 316 ? -30.716 17.011 59.778 1.00 35.53 316 SER A N 1
ATOM 2312 C CA . SER A 1 316 ? -32.000 17.263 60.424 1.00 35.53 316 SER A CA 1
ATOM 2313 C C . SER A 1 316 ? -31.798 17.228 61.945 1.00 35.53 316 SER A C 1
ATOM 2315 O O . SER A 1 316 ? -31.919 16.189 62.598 1.00 35.53 316 SER A O 1
ATOM 2317 N N . LEU A 1 317 ? -31.436 18.367 62.534 1.00 29.95 317 LEU A N 1
ATOM 2318 C CA . LEU A 1 317 ? -31.299 18.494 63.981 1.00 29.95 317 LEU A CA 1
ATOM 2319 C C . LEU A 1 317 ? -32.675 18.454 64.652 1.00 29.95 317 LEU A C 1
ATOM 2321 O O . LEU A 1 317 ? -33.492 19.370 64.549 1.00 29.95 317 LEU A O 1
ATOM 2325 N N . VAL A 1 318 ? -32.885 17.375 65.401 1.00 30.56 318 VAL A N 1
ATOM 2326 C CA . VAL A 1 318 ? -33.915 17.245 66.430 1.00 30.56 318 VAL A CA 1
ATOM 2327 C C . VAL A 1 318 ? -33.843 18.447 67.378 1.00 30.56 318 VAL A C 1
ATOM 2329 O O . VAL A 1 318 ? -32.790 18.756 67.934 1.00 30.56 318 VAL A O 1
ATOM 2332 N N . LEU A 1 319 ? -34.997 19.089 67.578 1.00 32.78 319 LEU A N 1
ATOM 2333 C CA . LEU A 1 319 ? -35.298 20.125 68.571 1.00 32.78 319 LEU A CA 1
ATOM 2334 C C . LEU A 1 319 ? -34.477 19.984 69.871 1.00 32.78 319 LEU A C 1
ATOM 2336 O O . LEU A 1 319 ? -34.836 19.179 70.727 1.00 32.78 319 LEU A O 1
ATOM 2340 N N . ASN A 1 320 ? -33.434 20.801 70.056 1.00 29.27 320 ASN A N 1
ATOM 2341 C CA . ASN A 1 320 ? -32.900 21.156 71.374 1.00 29.27 320 ASN A CA 1
ATOM 2342 C C . ASN A 1 320 ? -32.221 22.540 71.358 1.00 29.27 320 ASN A C 1
ATOM 2344 O O . ASN A 1 320 ? -31.456 22.884 70.463 1.00 29.27 320 ASN A O 1
ATOM 2348 N N . ASP A 1 321 ? -32.520 23.320 72.396 1.00 33.19 321 ASP A N 1
ATOM 2349 C CA . ASP A 1 321 ? -32.371 24.779 72.548 1.00 33.19 321 ASP A CA 1
ATOM 2350 C C . ASP A 1 321 ? -30.932 25.349 72.663 1.00 33.19 321 ASP A C 1
ATOM 2352 O O . ASP A 1 321 ? -30.749 26.412 73.248 1.00 33.19 321 ASP A O 1
ATOM 2356 N N . ASN A 1 322 ? -29.884 24.719 72.122 1.00 30.06 322 ASN A N 1
ATOM 2357 C CA . ASN A 1 322 ? -28.533 25.312 72.138 1.00 30.06 322 ASN A CA 1
ATOM 2358 C C . ASN A 1 322 ? -27.774 25.040 70.835 1.00 30.06 322 ASN A C 1
ATOM 2360 O O . ASN A 1 322 ? -27.269 23.944 70.616 1.00 30.06 322 ASN A O 1
ATOM 2364 N N . MET A 1 323 ? -27.684 26.073 69.992 1.00 30.66 323 MET A N 1
ATOM 2365 C CA . MET A 1 323 ? -26.927 26.066 68.741 1.00 30.66 323 MET A CA 1
ATOM 2366 C C . MET A 1 323 ? -25.420 26.131 69.012 1.00 30.66 323 MET A C 1
ATOM 2368 O O . MET A 1 323 ? -24.939 27.131 69.547 1.00 30.66 323 MET A O 1
ATOM 2372 N N . ASP A 1 324 ? -24.684 25.115 68.565 1.00 25.97 324 ASP A N 1
ATOM 2373 C CA . ASP A 1 324 ? -23.255 25.221 68.273 1.00 25.97 324 ASP A CA 1
ATOM 2374 C C . ASP A 1 324 ? -23.030 24.684 66.852 1.00 25.97 324 ASP A C 1
ATOM 2376 O O . ASP A 1 324 ? -23.279 23.515 66.565 1.00 25.97 324 ASP A O 1
ATOM 2380 N N . PHE A 1 325 ? -22.667 25.579 65.931 1.00 32.44 325 PHE A N 1
ATOM 2381 C CA . PHE A 1 325 ? -22.463 25.277 64.514 1.00 32.44 325 PHE A CA 1
ATOM 2382 C C . PHE A 1 325 ? -21.003 24.889 64.293 1.00 32.44 325 PHE A C 1
ATOM 2384 O O . PHE A 1 325 ? -20.160 25.741 64.003 1.00 32.44 325 PHE A O 1
ATOM 2391 N N . THR A 1 326 ? -20.694 23.600 64.388 1.00 23.92 326 THR A N 1
ATOM 2392 C CA . THR A 1 326 ? -19.451 23.072 63.824 1.00 23.92 326 THR A CA 1
ATOM 2393 C C . THR A 1 326 ? -19.734 22.524 62.435 1.00 23.92 326 THR A C 1
ATOM 2395 O O . THR A 1 326 ? -20.359 21.478 62.298 1.00 23.92 326 THR A O 1
ATOM 2398 N N . PHE A 1 327 ? -19.246 23.228 61.407 1.00 37.47 327 PHE A N 1
ATOM 2399 C CA . PHE A 1 327 ? -18.957 22.629 60.105 1.00 37.47 327 PHE A CA 1
ATOM 2400 C C . PHE A 1 327 ? -18.062 21.414 60.364 1.00 37.47 327 PHE A C 1
ATOM 2402 O O . PHE A 1 327 ? -16.874 21.572 60.657 1.00 37.47 327 PHE A O 1
ATOM 2409 N N . LEU A 1 328 ? -18.618 20.207 60.302 1.00 30.45 328 LEU A N 1
ATOM 2410 C CA . LEU A 1 328 ? -17.803 19.008 60.235 1.00 30.45 328 LEU A CA 1
ATOM 2411 C C . LEU A 1 328 ? -17.275 18.926 58.804 1.00 30.45 328 LEU A C 1
ATOM 2413 O O . LEU A 1 328 ? -17.834 18.250 57.948 1.00 30.45 328 LEU A O 1
ATOM 2417 N N . TRP A 1 329 ? -16.155 19.610 58.549 1.00 32.62 329 TRP A N 1
ATOM 2418 C CA . TRP A 1 329 ? -15.164 19.003 57.672 1.00 32.62 329 TRP A CA 1
ATOM 2419 C C . TRP A 1 329 ? -14.823 17.661 58.309 1.00 32.62 329 TRP A C 1
ATOM 2421 O O . TRP A 1 329 ? -14.039 17.584 59.258 1.00 32.62 329 TRP A O 1
ATOM 2431 N N . SER A 1 330 ? -15.458 16.598 57.830 1.00 33.41 330 SER A N 1
ATOM 2432 C CA . SER A 1 330 ? -14.904 15.273 58.013 1.00 33.41 330 SER A CA 1
ATOM 2433 C C . SER A 1 330 ? -13.595 15.282 57.218 1.00 33.41 330 SER A C 1
ATOM 2435 O O . SER A 1 330 ? -13.586 15.220 55.994 1.00 33.41 330 SER A O 1
ATOM 2437 N N . ASN A 1 331 ? -12.478 15.428 57.929 1.00 34.22 331 ASN A N 1
ATOM 2438 C CA . ASN A 1 331 ? -11.139 15.168 57.401 1.00 34.22 331 ASN A CA 1
ATOM 2439 C C . ASN A 1 331 ? -10.901 13.659 57.177 1.00 34.22 331 ASN A C 1
ATOM 2441 O O . ASN A 1 331 ? -9.769 13.264 56.907 1.00 34.22 331 ASN A O 1
ATOM 2445 N N . SER A 1 332 ? -11.915 12.798 57.330 1.00 39.59 332 SER A N 1
ATOM 2446 C CA . SER A 1 332 ? -11.798 11.389 56.975 1.00 39.59 332 SER A CA 1
ATOM 2447 C C . SER A 1 332 ? -12.056 11.231 55.483 1.00 39.59 332 SER A C 1
ATOM 2449 O O . SER A 1 332 ? -13.195 11.144 55.040 1.00 39.59 332 SER A O 1
ATOM 2451 N N . THR A 1 333 ? -10.976 11.133 54.717 1.00 42.38 333 THR A N 1
ATOM 2452 C CA . THR A 1 333 ? -10.958 10.648 53.328 1.00 42.38 333 THR A CA 1
ATOM 2453 C C . THR A 1 333 ? -11.244 9.137 53.215 1.00 42.38 333 THR A C 1
ATOM 2455 O O . THR A 1 333 ? -10.929 8.544 52.183 1.00 42.38 333 THR A O 1
ATOM 2458 N N . GLU A 1 334 ? -11.785 8.518 54.272 1.00 49.53 334 GLU A N 1
ATOM 2459 C CA . GLU A 1 334 ? -11.916 7.065 54.489 1.00 49.53 334 GLU A CA 1
ATOM 2460 C C . GLU A 1 334 ? -13.371 6.572 54.578 1.00 49.53 334 GLU A C 1
ATOM 2462 O O . GLU A 1 334 ? -13.585 5.411 54.904 1.00 49.53 334 GLU A O 1
ATOM 2467 N N . MET A 1 335 ? -14.389 7.413 54.353 1.00 58.41 335 MET A N 1
ATOM 2468 C CA . MET A 1 335 ? -15.751 6.875 54.308 1.00 58.41 335 MET A CA 1
ATOM 2469 C C . MET A 1 335 ? -15.970 6.168 52.964 1.00 58.41 335 MET A C 1
ATOM 2471 O O . MET A 1 335 ? -15.797 6.767 51.904 1.00 58.41 335 MET A O 1
ATOM 2475 N N . GLU A 1 336 ? -16.335 4.894 53.036 1.00 74.12 336 GLU A N 1
ATOM 2476 C CA . GLU A 1 336 ? -16.742 4.048 51.912 1.00 74.12 336 GLU A CA 1
ATOM 2477 C C . GLU A 1 336 ? -18.272 3.926 51.927 1.00 74.12 336 GLU A C 1
ATOM 2479 O O . GLU A 1 336 ? -18.904 4.049 52.982 1.00 74.12 336 GLU A O 1
ATOM 2484 N N . ALA A 1 337 ? -18.886 3.737 50.759 1.00 82.69 337 ALA A N 1
ATOM 2485 C CA . ALA A 1 337 ? -20.310 3.427 50.668 1.00 82.69 337 ALA A CA 1
ATOM 2486 C C . ALA A 1 337 ? -20.479 2.031 50.076 1.00 82.69 337 ALA A C 1
ATOM 2488 O O . ALA A 1 337 ? -20.045 1.769 48.955 1.00 82.69 337 ALA A O 1
ATOM 2489 N N . THR A 1 338 ? -21.148 1.153 50.816 1.00 86.62 338 THR A N 1
ATOM 2490 C CA . THR A 1 338 ? -21.421 -0.213 50.368 1.00 86.62 338 THR A CA 1
ATOM 2491 C C . THR A 1 338 ? -22.901 -0.345 50.073 1.00 86.62 338 THR A C 1
ATOM 2493 O O . THR A 1 338 ? -23.747 0.055 50.876 1.00 86.62 338 THR A O 1
ATOM 2496 N N . ILE A 1 339 ? -23.231 -0.905 48.917 1.00 88.06 339 ILE A N 1
ATOM 2497 C CA . ILE A 1 339 ? -24.603 -1.097 48.476 1.00 88.06 339 ILE A CA 1
ATOM 2498 C C . ILE A 1 339 ? -24.802 -2.576 48.177 1.00 88.06 339 ILE A C 1
ATOM 2500 O O . ILE A 1 339 ? -24.179 -3.136 47.278 1.00 88.06 339 ILE A O 1
ATOM 2504 N N . PHE A 1 340 ? -25.697 -3.207 48.926 1.00 86.62 340 PHE A N 1
ATOM 2505 C CA . PHE A 1 340 ? -25.983 -4.626 48.796 1.00 86.62 340 PHE A CA 1
ATOM 2506 C C . PHE A 1 340 ? -27.410 -4.851 48.304 1.00 86.62 340 PHE A C 1
ATOM 2508 O O . PHE A 1 340 ? -28.368 -4.354 48.906 1.00 86.62 340 PHE A O 1
ATOM 2515 N N . PHE A 1 341 ? -27.545 -5.672 47.259 1.00 85.44 341 PHE A N 1
ATOM 2516 C CA . PHE A 1 341 ? -28.835 -6.080 46.708 1.00 85.44 341 PHE A CA 1
ATOM 2517 C C . PHE A 1 341 ? -28.942 -7.593 46.612 1.00 85.44 341 PHE A C 1
ATOM 2519 O O . PHE A 1 341 ? -28.190 -8.240 45.882 1.00 85.44 341 PHE A O 1
ATOM 2526 N N . LYS A 1 342 ? -29.949 -8.181 47.258 1.00 83.44 342 LYS A N 1
ATOM 2527 C CA . LYS A 1 342 ? -30.192 -9.623 47.117 1.00 83.44 342 LYS A CA 1
ATOM 2528 C C . LYS A 1 342 ? -30.870 -9.960 45.783 1.00 83.44 342 LYS A C 1
ATOM 2530 O O . LYS A 1 342 ? -30.400 -10.836 45.053 1.00 83.44 342 LYS A O 1
ATOM 2535 N N . HIS A 1 343 ? -31.928 -9.242 45.421 1.00 87.50 343 HIS A N 1
ATOM 2536 C CA . HIS A 1 343 ? -32.668 -9.411 44.169 1.00 87.50 343 HIS A CA 1
ATOM 2537 C C . HIS A 1 343 ? -32.574 -8.148 43.306 1.00 87.50 343 HIS A C 1
ATOM 2539 O O . HIS A 1 343 ? -32.698 -7.038 43.812 1.00 87.50 343 HIS A O 1
ATOM 2545 N N . MET A 1 344 ? -32.348 -8.317 42.003 1.00 89.62 344 MET A N 1
ATOM 2546 C CA . MET A 1 344 ? -32.290 -7.218 41.037 1.00 89.62 344 MET A CA 1
ATOM 2547 C C . MET A 1 344 ? -33.306 -7.488 39.936 1.00 89.62 344 MET A C 1
ATOM 2549 O O . MET A 1 344 ? -33.346 -8.593 39.391 1.00 89.62 344 MET A O 1
ATOM 2553 N N . ILE A 1 345 ? -34.127 -6.491 39.633 1.00 93.06 345 ILE A N 1
ATOM 2554 C CA . ILE A 1 345 ? -35.191 -6.570 38.639 1.00 93.06 345 ILE A CA 1
ATOM 2555 C C . ILE A 1 345 ? -35.120 -5.314 37.772 1.00 93.06 345 ILE A C 1
ATOM 2557 O O . ILE A 1 345 ? -34.819 -4.223 38.251 1.00 93.06 345 ILE A O 1
ATOM 2561 N N . GLY A 1 346 ? -35.382 -5.473 36.484 1.00 93.62 346 GLY A N 1
ATOM 2562 C CA . GLY A 1 346 ? -35.383 -4.376 35.534 1.00 93.62 346 GLY A CA 1
ATOM 2563 C C . GLY A 1 346 ? -35.782 -4.849 34.148 1.00 93.62 346 GLY A C 1
ATOM 2564 O O . GLY A 1 346 ? -35.894 -6.050 33.885 1.00 93.62 346 GLY A O 1
ATOM 2565 N N . ASP A 1 347 ? -36.016 -3.889 33.268 1.00 93.94 347 ASP A N 1
ATOM 2566 C CA . ASP A 1 347 ? -36.408 -4.088 31.870 1.00 93.94 347 ASP A CA 1
ATOM 2567 C C . ASP A 1 347 ? -35.243 -3.903 30.883 1.00 93.94 347 ASP A C 1
ATOM 2569 O O . ASP A 1 347 ? -35.474 -3.867 29.674 1.00 93.94 347 ASP A O 1
ATOM 2573 N N . ARG A 1 348 ? -34.002 -3.816 31.391 1.00 94.12 348 ARG A N 1
ATOM 2574 C CA . ARG A 1 348 ? -32.756 -3.553 30.647 1.00 94.12 348 ARG A CA 1
ATOM 2575 C C . ARG A 1 348 ? -32.602 -2.134 30.099 1.00 94.12 348 ARG A C 1
ATOM 2577 O O . ARG A 1 348 ? -31.651 -1.871 29.372 1.00 94.12 348 ARG A O 1
ATOM 2584 N N . THR A 1 349 ? -33.483 -1.203 30.456 1.00 95.00 349 THR A N 1
ATOM 2585 C CA . THR A 1 349 ? -33.408 0.178 29.951 1.00 95.00 349 THR A CA 1
ATOM 2586 C C . THR A 1 349 ? -32.661 1.136 30.880 1.00 95.00 349 THR A C 1
ATOM 2588 O O . THR A 1 349 ? -32.180 2.166 30.415 1.00 95.00 349 THR A O 1
ATOM 2591 N N . GLY A 1 350 ? -32.567 0.814 32.174 1.00 94.56 350 GLY A N 1
ATOM 2592 C CA . GLY A 1 350 ? -31.923 1.656 33.183 1.00 94.56 350 GLY A CA 1
ATOM 2593 C C . GLY A 1 350 ? -30.448 1.344 33.444 1.00 94.56 350 GLY A C 1
ATOM 2594 O O . GLY A 1 350 ? -29.851 0.464 32.810 1.00 94.56 350 GLY A O 1
ATOM 2595 N N . ALA A 1 351 ? -29.863 2.048 34.416 1.00 96.00 351 ALA A N 1
ATOM 2596 C CA . ALA A 1 351 ? -28.482 1.837 34.839 1.00 96.00 351 ALA A CA 1
ATOM 2597 C C . ALA A 1 351 ? -28.199 2.178 36.310 1.00 96.00 351 ALA A C 1
ATOM 2599 O O . ALA A 1 351 ? -28.915 2.958 36.939 1.00 96.00 351 ALA A O 1
ATOM 2600 N N . ILE A 1 352 ? -27.088 1.651 36.824 1.00 94.62 352 ILE A N 1
ATOM 2601 C CA . ILE A 1 352 ? -26.514 2.011 38.123 1.00 94.62 352 ILE A CA 1
ATOM 2602 C C . ILE A 1 352 ? -25.060 2.484 37.983 1.00 94.62 352 ILE A C 1
ATOM 2604 O O . ILE A 1 352 ? -24.319 2.009 37.119 1.00 94.62 352 ILE A O 1
ATOM 2608 N N . HIS A 1 353 ? -24.660 3.425 38.835 1.00 94.12 353 HIS A N 1
ATOM 2609 C CA . HIS A 1 353 ? -23.348 4.072 38.837 1.00 94.12 353 HIS A CA 1
ATOM 2610 C C . HIS A 1 353 ? -22.598 3.800 40.144 1.00 94.12 353 HIS A C 1
ATOM 2612 O O . HIS A 1 353 ? -23.170 3.977 41.217 1.00 94.12 353 HIS A O 1
ATOM 2618 N N . ILE A 1 354 ? -21.329 3.391 40.035 1.00 92.69 354 ILE A N 1
ATOM 2619 C CA . ILE A 1 354 ? -20.470 2.957 41.146 1.00 92.69 354 ILE A CA 1
ATOM 2620 C C . ILE A 1 354 ? -19.166 3.760 41.087 1.00 92.69 354 ILE A C 1
ATOM 2622 O O . ILE A 1 354 ? -18.312 3.513 40.232 1.00 92.69 354 ILE A O 1
ATOM 2626 N N . ALA A 1 355 ? -19.073 4.773 41.943 1.00 88.69 355 ALA A N 1
ATOM 2627 C CA . ALA A 1 355 ? -17.990 5.755 42.000 1.00 88.69 355 ALA A CA 1
ATOM 2628 C C . ALA A 1 355 ? -16.751 5.257 42.768 1.00 88.69 355 ALA A C 1
ATOM 2630 O O . ALA A 1 355 ? -16.728 4.129 43.260 1.00 88.69 355 ALA A O 1
ATOM 2631 N N . ASP A 1 356 ? -15.755 6.135 42.924 1.00 82.69 356 ASP A N 1
ATOM 2632 C CA . ASP A 1 356 ? -14.609 5.925 43.821 1.00 82.69 356 ASP A CA 1
ATOM 2633 C C . ASP A 1 356 ? -15.080 5.564 45.243 1.00 82.69 356 ASP A C 1
ATOM 2635 O O . ASP A 1 356 ? -16.019 6.173 45.770 1.00 82.69 356 ASP A O 1
ATOM 2639 N N . LYS A 1 357 ? -14.425 4.567 45.858 1.00 78.50 357 LYS A N 1
ATOM 2640 C CA . LYS A 1 357 ? -14.717 4.050 47.214 1.00 78.50 357 LYS A CA 1
ATOM 2641 C C . LYS A 1 357 ? -16.150 3.557 47.412 1.00 78.50 357 LYS A C 1
ATOM 2643 O O . LYS A 1 357 ? -16.656 3.524 48.538 1.00 78.50 357 LYS A O 1
ATOM 2648 N N . GLN A 1 358 ? -16.817 3.189 46.323 1.00 88.19 358 GLN A N 1
ATOM 2649 C CA . GLN A 1 358 ? -18.114 2.537 46.379 1.00 88.19 358 GLN A CA 1
ATOM 2650 C C . GLN A 1 358 ? -17.968 1.066 46.052 1.00 88.19 358 GLN A C 1
ATOM 2652 O O . GLN A 1 358 ? -17.356 0.688 45.053 1.00 88.19 358 GLN A O 1
ATOM 2657 N N . GLU A 1 359 ? -18.581 0.245 46.889 1.00 89.75 359 GLU A N 1
ATOM 2658 C CA . GLU A 1 359 ? -18.662 -1.189 46.692 1.00 89.75 359 GLU A CA 1
ATOM 2659 C C . GLU A 1 359 ? -20.112 -1.589 46.463 1.00 89.75 359 GLU A C 1
ATOM 2661 O O . GLU A 1 359 ? -20.982 -1.391 47.311 1.00 89.75 359 GLU A O 1
ATOM 2666 N N . MET A 1 360 ? -20.370 -2.181 45.305 1.00 88.88 360 MET A N 1
ATOM 2667 C CA . MET A 1 360 ? -21.610 -2.875 45.016 1.00 88.88 360 MET A CA 1
ATOM 2668 C C . MET A 1 360 ? -21.308 -4.366 44.936 1.00 88.88 360 MET A C 1
ATOM 2670 O O . MET A 1 360 ? -20.909 -4.864 43.886 1.00 88.88 360 MET A O 1
ATOM 2674 N N . ASP A 1 361 ? -21.480 -5.074 46.049 1.00 78.75 361 ASP A N 1
ATOM 2675 C CA . ASP A 1 361 ? -21.232 -6.514 46.120 1.00 78.75 361 ASP A CA 1
ATOM 2676 C C . ASP A 1 361 ? -22.505 -7.318 45.796 1.00 78.75 361 ASP A C 1
ATOM 2678 O O . ASP A 1 361 ? -23.604 -7.051 46.301 1.00 78.75 361 ASP A O 1
ATOM 2682 N N . LEU A 1 362 ? -22.350 -8.321 44.929 1.00 68.69 362 LEU A N 1
ATOM 2683 C CA . LEU A 1 362 ? -23.401 -9.214 44.457 1.00 68.69 362 LEU A CA 1
ATOM 2684 C C . LEU A 1 362 ? -23.003 -10.692 44.585 1.00 68.69 362 LEU A C 1
ATOM 2686 O O . LEU A 1 362 ? -23.323 -11.453 43.675 1.00 68.69 362 LEU A O 1
ATOM 2690 N N . GLU A 1 363 ? -22.380 -11.141 45.679 1.00 69.81 363 GLU A N 1
ATOM 2691 C CA . GLU A 1 363 ? -21.995 -12.556 45.837 1.00 69.81 363 GLU A CA 1
ATOM 2692 C C . GLU A 1 363 ? -23.178 -13.540 45.620 1.00 69.81 363 GLU A C 1
ATOM 2694 O O . GLU A 1 363 ? -24.071 -13.721 46.457 1.00 69.81 363 GLU A O 1
ATOM 2699 N N . ARG A 1 364 ? -23.204 -14.193 44.447 1.00 81.56 364 ARG A N 1
ATOM 2700 C CA . ARG A 1 364 ? -24.228 -15.169 44.029 1.00 81.56 364 ARG A CA 1
ATOM 2701 C C . ARG A 1 364 ? -23.658 -16.156 42.997 1.00 81.56 364 ARG A C 1
ATOM 2703 O O . ARG A 1 364 ? -22.651 -15.854 42.366 1.00 81.56 364 ARG A O 1
ATOM 2710 N N . PRO A 1 365 ? -24.272 -17.338 42.783 1.00 85.44 365 PRO A N 1
ATOM 2711 C CA . PRO A 1 365 ? -23.718 -18.347 41.872 1.00 85.44 365 PRO A CA 1
ATOM 2712 C C . PRO A 1 365 ? -23.813 -17.970 40.384 1.00 85.44 365 PRO A C 1
ATOM 2714 O O . PRO A 1 365 ? -22.952 -18.369 39.602 1.00 85.44 365 PRO A O 1
ATOM 2717 N N . GLU A 1 366 ? -24.845 -17.221 39.983 1.00 91.12 366 GLU A N 1
ATOM 2718 C CA . GLU A 1 366 ? -25.018 -16.723 38.614 1.00 91.12 366 GLU A CA 1
ATOM 2719 C C . GLU A 1 366 ? -25.777 -15.391 38.581 1.00 91.12 366 GLU A C 1
ATOM 2721 O O . GLU A 1 366 ? -26.603 -15.116 39.458 1.00 91.12 366 GLU A O 1
ATOM 2726 N N . ILE A 1 367 ? -25.503 -14.577 37.561 1.00 90.06 367 ILE A N 1
ATOM 2727 C CA . ILE A 1 367 ? -26.158 -13.287 37.335 1.00 90.06 367 ILE A CA 1
ATOM 2728 C C . ILE A 1 367 ? -26.454 -13.083 35.842 1.00 90.06 367 ILE A C 1
ATOM 2730 O O . ILE A 1 367 ? -25.594 -13.322 34.997 1.00 90.06 367 ILE A O 1
ATOM 2734 N N . ASP A 1 368 ? -27.676 -12.644 35.537 1.00 91.75 368 ASP A N 1
ATOM 2735 C CA . ASP A 1 368 ? -28.072 -12.023 34.264 1.00 91.75 368 ASP A CA 1
ATOM 2736 C C . ASP A 1 368 ? -28.431 -10.574 34.598 1.00 91.75 368 ASP A C 1
ATOM 2738 O O . ASP A 1 368 ? -29.336 -10.346 35.407 1.00 91.75 368 ASP A O 1
ATOM 2742 N N . LEU A 1 369 ? -27.658 -9.613 34.088 1.00 92.06 369 LEU A N 1
ATOM 2743 C CA . LEU A 1 369 ? -27.788 -8.215 34.498 1.00 92.06 369 LEU A CA 1
ATOM 2744 C C . LEU A 1 369 ? -29.119 -7.614 34.000 1.00 92.06 369 LEU A C 1
ATOM 2746 O O . LEU A 1 369 ? -29.359 -7.568 32.793 1.00 92.06 369 LEU A O 1
ATOM 2750 N N . PRO A 1 370 ? -29.985 -7.109 34.902 1.00 93.44 370 PRO A N 1
ATOM 2751 C CA . PRO A 1 370 ? -31.281 -6.550 34.515 1.00 93.44 370 PRO A CA 1
ATOM 2752 C C . PRO A 1 370 ? -31.226 -5.074 34.091 1.00 93.44 370 PRO A C 1
ATOM 2754 O O . PRO A 1 370 ? -32.232 -4.540 33.628 1.00 93.44 370 PRO A O 1
ATOM 2757 N N . PHE A 1 371 ? -30.083 -4.410 34.263 1.00 94.69 371 PHE A N 1
ATOM 2758 C CA . PHE A 1 371 ? -29.815 -3.018 33.892 1.00 94.69 371 PHE A CA 1
ATOM 2759 C C . PHE A 1 371 ? -28.304 -2.815 33.700 1.00 94.69 371 PHE A C 1
ATOM 2761 O O . PHE A 1 371 ? -27.503 -3.667 34.089 1.00 94.69 371 PHE A O 1
ATOM 2768 N N . SER A 1 372 ? -27.916 -1.695 33.092 1.00 96.69 372 SER A N 1
ATOM 2769 C CA . SER A 1 372 ? -26.511 -1.381 32.800 1.00 96.69 372 SER A CA 1
ATOM 2770 C C . SER A 1 372 ? -25.738 -0.963 34.056 1.00 96.69 372 SER A C 1
ATOM 2772 O O . SER A 1 372 ? -26.313 -0.426 35.002 1.00 96.69 372 SER A O 1
ATOM 2774 N N . THR A 1 373 ? -24.423 -1.165 34.074 1.00 95.19 373 THR A N 1
ATOM 2775 C CA . THR A 1 373 ? -23.564 -0.823 35.220 1.00 95.19 373 THR A CA 1
ATOM 2776 C C . THR A 1 373 ? -22.385 0.032 34.777 1.00 95.19 373 THR A C 1
ATOM 2778 O O . THR A 1 373 ? -21.672 -0.340 33.848 1.00 95.19 373 THR A O 1
ATOM 2781 N N . TYR A 1 374 ? -22.139 1.138 35.472 1.00 95.81 374 TYR A N 1
ATOM 2782 C CA . TYR A 1 374 ? -21.014 2.036 35.219 1.00 95.81 374 TYR A CA 1
ATOM 2783 C C . TYR A 1 374 ? -20.095 2.061 36.434 1.00 95.81 374 TYR A C 1
ATOM 2785 O O . TYR A 1 374 ? -20.420 2.676 37.448 1.00 95.81 374 TYR A O 1
ATOM 2793 N N . VAL A 1 375 ? -18.958 1.385 36.312 1.00 94.81 375 VAL A N 1
ATOM 2794 C CA . VAL A 1 375 ? -17.917 1.279 37.334 1.00 94.81 375 VAL A CA 1
ATOM 2795 C C . VAL A 1 375 ? -16.810 2.265 36.986 1.00 94.81 375 VAL A C 1
ATOM 2797 O O . VAL A 1 375 ? -16.125 2.110 35.971 1.00 94.81 375 VAL A O 1
ATOM 2800 N N . TYR A 1 376 ? -16.656 3.302 37.801 1.00 92.62 376 TYR A N 1
ATOM 2801 C CA . TYR A 1 376 ? -15.627 4.326 37.620 1.00 92.62 376 TYR A CA 1
ATOM 2802 C C . TYR A 1 376 ? -14.310 3.905 38.282 1.00 92.62 376 TYR A C 1
ATOM 2804 O O . TYR A 1 376 ? -14.229 2.841 38.898 1.00 92.62 376 TYR A O 1
ATOM 2812 N N . HIS A 1 377 ? -13.265 4.724 38.133 1.00 89.88 377 HIS A N 1
ATOM 2813 C CA . HIS A 1 377 ? -11.985 4.490 38.802 1.00 89.88 377 HIS A CA 1
ATOM 2814 C C . HIS A 1 377 ? -12.182 4.239 40.299 1.00 89.88 377 HIS A C 1
ATOM 2816 O O . HIS A 1 377 ? -12.938 4.952 40.952 1.00 89.88 377 HIS A O 1
ATOM 2822 N N . ASP A 1 378 ? -11.524 3.189 40.797 1.00 85.00 378 ASP A N 1
ATOM 2823 C CA . ASP A 1 378 ? -11.571 2.732 42.192 1.00 85.00 378 ASP A CA 1
ATOM 2824 C C . ASP A 1 378 ? -12.962 2.321 42.726 1.00 85.00 378 ASP A C 1
ATOM 2826 O O . ASP A 1 378 ? -13.085 1.924 43.884 1.00 85.00 378 ASP A O 1
ATOM 2830 N N . GLY A 1 379 ? -13.990 2.301 41.872 1.00 90.69 379 GLY A N 1
ATOM 2831 C CA . GLY A 1 379 ? -15.263 1.647 42.156 1.00 90.69 379 GLY A CA 1
ATOM 2832 C C . GLY A 1 379 ? -15.148 0.126 42.086 1.00 90.69 379 GLY A C 1
ATOM 2833 O O . GLY A 1 379 ? -14.374 -0.424 41.295 1.00 90.69 379 GLY A O 1
ATOM 2834 N N . HIS A 1 380 ? -15.932 -0.565 42.909 1.00 92.94 380 HIS A N 1
ATOM 2835 C CA . HIS A 1 380 ? -15.922 -2.018 43.029 1.00 92.94 380 HIS A CA 1
ATOM 2836 C C . HIS A 1 380 ? -17.300 -2.602 42.709 1.00 92.94 380 HIS A C 1
ATOM 2838 O O . HIS A 1 380 ? -18.280 -2.321 43.397 1.00 92.94 380 HIS A O 1
ATOM 2844 N N . LEU A 1 381 ? -17.372 -3.432 41.666 1.00 93.25 381 LEU A N 1
ATOM 2845 C CA . LEU A 1 381 ? -18.564 -4.189 41.296 1.00 93.25 381 LEU A CA 1
ATOM 2846 C C . LEU A 1 381 ? -18.302 -5.688 41.474 1.00 93.25 381 LEU A C 1
ATOM 2848 O O . LEU A 1 381 ? -17.593 -6.312 40.678 1.00 93.25 381 LEU A O 1
ATOM 2852 N N . GLY A 1 382 ? -18.922 -6.266 42.497 1.00 91.44 382 GLY A N 1
ATOM 2853 C CA . GLY A 1 382 ? -19.050 -7.707 42.652 1.00 91.44 382 GLY A CA 1
ATOM 2854 C C . GLY A 1 382 ? -20.123 -8.253 41.724 1.00 91.44 382 GLY A C 1
ATOM 2855 O O . GLY A 1 382 ? -21.208 -7.690 41.616 1.00 91.44 382 GLY A O 1
ATOM 2856 N N . LEU A 1 383 ? -19.817 -9.345 41.026 1.00 91.44 383 LEU A N 1
ATOM 2857 C CA . LEU A 1 383 ? -20.748 -10.049 40.139 1.00 91.44 383 LEU A CA 1
ATOM 2858 C C . LEU A 1 383 ? -20.901 -11.507 40.600 1.00 91.44 383 LEU A C 1
ATOM 2860 O O . LEU A 1 383 ? -20.944 -11.797 41.792 1.00 91.44 383 LEU A O 1
ATOM 2864 N N . ALA A 1 384 ? -21.008 -12.443 39.658 1.00 92.31 384 ALA A N 1
ATOM 2865 C CA . ALA A 1 384 ? -21.086 -13.870 39.931 1.00 92.31 384 ALA A CA 1
ATOM 2866 C C . ALA A 1 384 ? -20.045 -14.645 39.110 1.00 92.31 384 ALA A C 1
ATOM 2868 O O . ALA A 1 384 ? -19.726 -14.231 37.986 1.00 92.31 384 ALA A O 1
ATOM 2869 N N . PRO A 1 385 ? -19.618 -15.840 39.569 1.00 94.06 385 PRO A N 1
ATOM 2870 C CA . PRO A 1 385 ? -18.726 -16.710 38.802 1.00 94.06 385 PRO A CA 1
ATOM 2871 C C . PRO A 1 385 ? -19.238 -17.011 37.396 1.00 94.06 385 PRO A C 1
ATOM 2873 O O . PRO A 1 385 ? -18.442 -17.199 36.481 1.00 94.06 385 PRO A O 1
ATOM 2876 N N . LYS A 1 386 ? -20.559 -17.024 37.201 1.00 95.19 386 LYS A N 1
ATOM 2877 C CA . LYS A 1 386 ? -21.198 -17.082 35.889 1.00 95.19 386 LYS A CA 1
ATOM 2878 C C . LYS A 1 386 ? -21.990 -15.799 35.649 1.00 95.19 386 LYS A C 1
ATOM 2880 O O . LYS A 1 386 ? -23.078 -15.634 36.199 1.00 95.19 386 LYS A O 1
ATOM 2885 N N . THR A 1 387 ? -21.446 -14.922 34.813 1.00 95.12 387 THR A N 1
ATOM 2886 C CA . THR A 1 387 ? -22.046 -13.628 34.480 1.00 95.12 387 THR A CA 1
ATOM 2887 C C . THR A 1 387 ? -22.505 -13.600 33.030 1.00 95.12 387 THR A C 1
ATOM 2889 O O . THR A 1 387 ? -21.738 -13.895 32.111 1.00 95.12 387 THR A O 1
ATOM 2892 N N . VAL A 1 388 ? -23.767 -13.224 32.836 1.00 95.50 388 VAL A N 1
ATOM 2893 C CA . VAL A 1 388 ? -24.391 -13.018 31.531 1.00 95.50 388 VAL A CA 1
ATOM 2894 C C . VAL A 1 388 ? -24.748 -11.542 31.370 1.00 95.50 388 VAL A C 1
ATOM 2896 O O . VAL A 1 388 ? -25.349 -10.935 32.256 1.00 95.50 388 VAL A O 1
ATOM 2899 N N . VAL A 1 389 ? -24.364 -10.975 30.227 1.00 96.25 389 VAL A N 1
ATOM 2900 C CA . VAL A 1 389 ? -24.674 -9.599 29.829 1.00 96.25 389 VAL A CA 1
ATOM 2901 C C . VAL A 1 389 ? -25.552 -9.659 28.584 1.00 96.25 389 VAL A C 1
ATOM 2903 O O . VAL A 1 389 ? -25.093 -10.049 27.509 1.00 96.25 389 VAL A O 1
ATOM 2906 N N . HIS A 1 390 ? -26.821 -9.291 28.741 1.00 94.00 390 HIS A N 1
ATOM 2907 C CA . HIS A 1 390 ? -27.835 -9.358 27.693 1.00 94.00 390 HIS A CA 1
ATOM 2908 C C . HIS A 1 390 ? -28.578 -8.032 27.599 1.00 94.00 390 HIS A C 1
ATOM 2910 O O . HIS A 1 390 ? -29.268 -7.648 28.540 1.00 94.00 390 HIS A O 1
ATOM 2916 N N . GLY A 1 391 ? -28.467 -7.355 26.451 1.00 94.06 391 GLY A N 1
ATOM 2917 C CA . GLY A 1 391 ? -29.219 -6.131 26.151 1.00 94.06 391 GLY A CA 1
ATOM 2918 C C . GLY A 1 391 ? -28.891 -4.943 27.060 1.00 94.06 391 GLY A C 1
ATOM 2919 O O . GLY A 1 391 ? -29.633 -3.967 27.070 1.00 94.06 391 GLY A O 1
ATOM 2920 N N . VAL A 1 392 ? -27.804 -5.043 27.826 1.00 95.94 392 VAL A N 1
ATOM 2921 C CA . VAL A 1 392 ? -27.291 -4.037 28.762 1.00 95.94 392 VAL A CA 1
ATOM 2922 C C . VAL A 1 392 ? -25.785 -3.889 28.574 1.00 95.94 392 VAL A C 1
ATOM 2924 O O . VAL A 1 392 ? -25.152 -4.717 27.910 1.00 95.94 392 VAL A O 1
ATOM 2927 N N . GLU A 1 393 ? -25.201 -2.853 29.169 1.00 96.44 393 GLU A N 1
ATOM 2928 C CA . GLU A 1 393 ? -23.760 -2.614 29.107 1.00 96.44 393 GLU A CA 1
ATOM 2929 C C . GLU A 1 393 ? -23.093 -2.573 30.484 1.00 96.44 393 GLU A C 1
ATOM 2931 O O . GLU A 1 393 ? -23.659 -2.072 31.456 1.00 96.44 393 GLU A O 1
ATOM 2936 N N . ILE A 1 394 ? -21.862 -3.080 30.550 1.00 96.81 394 ILE A N 1
ATOM 2937 C CA . ILE A 1 394 ? -20.934 -2.849 31.655 1.00 96.81 394 ILE A CA 1
ATOM 2938 C C . ILE A 1 394 ? -19.880 -1.865 31.159 1.00 96.81 394 ILE A C 1
ATOM 2940 O O . ILE A 1 394 ? -19.113 -2.191 30.259 1.00 96.81 394 ILE A O 1
ATOM 2944 N N . PHE A 1 395 ? -19.809 -0.676 31.745 1.00 96.94 395 PHE A N 1
ATOM 2945 C CA . PHE A 1 395 ? -18.672 0.223 31.592 1.00 96.94 395 PHE A CA 1
ATOM 2946 C C . PHE A 1 395 ? -17.729 0.033 32.776 1.00 96.94 395 PHE A C 1
ATOM 2948 O O . PHE A 1 395 ? -18.160 0.222 33.910 1.00 96.94 395 PHE A O 1
ATOM 2955 N N . ASN A 1 396 ? -16.471 -0.350 32.540 1.00 96.31 396 ASN A N 1
ATOM 2956 C CA . ASN A 1 396 ? -15.534 -0.648 33.620 1.00 96.31 396 ASN A CA 1
ATOM 2957 C C . ASN A 1 396 ? -14.199 0.098 33.500 1.00 96.31 396 ASN A C 1
ATOM 2959 O O . ASN A 1 396 ? -13.338 -0.287 32.711 1.00 96.31 396 ASN A O 1
ATOM 2963 N N . ALA A 1 397 ? -14.011 1.094 34.367 1.00 94.62 397 ALA A N 1
ATOM 2964 C CA . ALA A 1 397 ? -12.733 1.737 34.689 1.00 94.62 397 ALA A CA 1
ATOM 2965 C C . ALA A 1 397 ? -12.221 1.372 36.106 1.00 94.62 397 ALA A C 1
ATOM 2967 O O . ALA A 1 397 ? -11.154 1.831 36.519 1.00 94.62 397 ALA A O 1
ATOM 2968 N N . GLY A 1 398 ? -12.969 0.539 36.844 1.00 93.94 398 GLY A N 1
ATOM 2969 C CA . GLY A 1 398 ? -12.675 0.109 38.215 1.00 93.94 398 GLY A CA 1
ATOM 2970 C C . GLY A 1 398 ? -12.425 -1.397 38.349 1.00 93.94 398 GLY A C 1
ATOM 2971 O O . GLY A 1 398 ? -11.795 -2.029 37.498 1.00 93.94 398 GLY A O 1
ATOM 2972 N N . LEU A 1 399 ? -12.884 -1.986 39.452 1.00 94.56 399 LEU A N 1
ATOM 2973 C CA . LEU A 1 399 ? -12.658 -3.387 39.801 1.00 94.56 399 LEU A CA 1
ATOM 2974 C C . LEU A 1 399 ? -13.912 -4.243 39.565 1.00 94.56 399 LEU A C 1
ATOM 2976 O O . LEU A 1 399 ? -14.952 -3.996 40.172 1.00 94.56 399 LEU A O 1
ATOM 2980 N N . LEU A 1 400 ? -13.779 -5.301 38.760 1.00 94.81 400 LEU A N 1
ATOM 2981 C CA . LEU A 1 400 ? -14.762 -6.384 38.645 1.00 94.81 400 LEU A CA 1
ATOM 2982 C C . LEU A 1 400 ? -14.316 -7.590 39.479 1.00 94.81 400 LEU A C 1
ATOM 2984 O O . LEU A 1 400 ? -13.238 -8.140 39.241 1.00 94.81 400 LEU A O 1
ATOM 2988 N N . SER A 1 401 ? -15.139 -8.042 40.420 1.00 92.69 401 SER A N 1
ATOM 2989 C CA . SER A 1 401 ? -14.828 -9.196 41.275 1.00 92.69 401 SER A CA 1
ATOM 2990 C C . SER A 1 401 ? -15.828 -10.339 41.118 1.00 92.69 401 SER A C 1
ATOM 2992 O O . SER A 1 401 ? -16.879 -10.211 40.482 1.00 92.69 401 SER A O 1
ATOM 2994 N N . HIS A 1 402 ? -15.444 -11.508 41.640 1.00 91.75 402 HIS A N 1
ATOM 2995 C CA . HIS A 1 402 ? -16.201 -12.769 41.604 1.00 91.75 402 HIS A CA 1
ATOM 2996 C C . HIS A 1 402 ? -16.489 -13.362 40.218 1.00 91.75 402 HIS A C 1
ATOM 2998 O O . HIS A 1 402 ? -16.996 -14.480 40.135 1.00 91.75 402 HIS A O 1
ATOM 3004 N N . ILE A 1 403 ? -16.154 -12.668 39.130 1.00 92.88 403 ILE A N 1
ATOM 3005 C CA . ILE A 1 403 ? -16.380 -13.139 37.767 1.00 92.88 403 ILE A CA 1
ATOM 3006 C C . ILE A 1 403 ? -15.325 -14.164 37.340 1.00 92.88 403 ILE A C 1
ATOM 3008 O O . ILE A 1 403 ? -14.125 -13.940 37.457 1.00 92.88 403 ILE A O 1
ATOM 3012 N N . VAL A 1 404 ? -15.789 -15.304 36.824 1.00 95.50 404 VAL A N 1
ATOM 3013 C CA . VAL A 1 404 ? -14.931 -16.376 36.289 1.00 95.50 404 VAL A CA 1
ATOM 3014 C C . VAL A 1 404 ? -15.271 -16.637 34.824 1.00 95.50 404 VAL A C 1
ATOM 3016 O O . VAL A 1 404 ? -14.381 -16.709 33.986 1.00 95.50 404 VAL A O 1
ATOM 3019 N N . ASN A 1 405 ? -16.558 -16.734 34.495 1.00 97.31 405 ASN A N 1
ATOM 3020 C CA . ASN A 1 405 ? -17.068 -16.949 33.147 1.00 97.31 405 ASN A CA 1
ATOM 3021 C C . ASN A 1 405 ? -17.960 -15.781 32.730 1.00 97.31 405 ASN A C 1
ATOM 3023 O O . ASN A 1 405 ? -18.914 -15.446 33.439 1.00 97.31 405 ASN A O 1
ATOM 3027 N N . LEU A 1 406 ? -17.681 -15.218 31.557 1.00 97.44 406 LEU A N 1
ATOM 3028 C CA . LEU A 1 406 ? -18.420 -14.106 30.972 1.00 97.44 406 LEU A CA 1
ATOM 3029 C C . LEU A 1 406 ? -19.092 -14.544 29.668 1.00 97.44 406 LEU A C 1
ATOM 3031 O O . LEU A 1 406 ? -18.457 -15.112 28.782 1.00 97.44 406 LEU A O 1
ATOM 3035 N N . THR A 1 407 ? -20.384 -14.269 29.525 1.00 97.62 407 THR A N 1
ATOM 3036 C CA . THR A 1 407 ? -21.116 -14.452 28.265 1.00 97.62 407 THR A CA 1
ATOM 3037 C C . THR A 1 407 ? -21.851 -13.169 27.908 1.00 97.62 407 THR A C 1
ATOM 3039 O O . THR A 1 407 ? -22.739 -12.747 28.643 1.00 97.62 407 THR A O 1
ATOM 3042 N N . LEU A 1 408 ? -21.510 -12.572 26.769 1.00 97.69 408 LEU A N 1
ATOM 3043 C CA . LEU A 1 408 ? -22.254 -11.467 26.177 1.00 97.69 408 LEU A CA 1
ATOM 3044 C C . LEU A 1 408 ? -23.083 -11.996 25.013 1.00 97.69 408 LEU A C 1
ATOM 3046 O O . LEU A 1 408 ? -22.541 -12.667 24.133 1.00 97.69 408 LEU A O 1
ATOM 3050 N N . HIS A 1 409 ? -24.381 -11.706 25.009 1.00 95.38 409 HIS A N 1
ATOM 3051 C CA . HIS A 1 409 ? -25.256 -12.047 23.891 1.00 95.38 409 HIS A CA 1
ATOM 3052 C C . HIS A 1 409 ? -26.379 -11.032 23.702 1.00 95.38 409 HIS A C 1
ATOM 3054 O O . HIS A 1 409 ? -26.655 -10.224 24.587 1.00 95.38 409 HIS A O 1
ATOM 3060 N N . HIS A 1 410 ? -27.050 -11.099 22.550 1.00 93.62 410 HIS A N 1
ATOM 3061 C CA . HIS A 1 410 ? -28.242 -10.315 22.229 1.00 93.62 410 HIS A CA 1
ATOM 3062 C C . HIS A 1 410 ? -28.010 -8.814 22.491 1.00 93.62 410 HIS A C 1
ATOM 3064 O O . HIS A 1 410 ? -28.766 -8.162 23.213 1.00 93.62 410 HIS A O 1
ATOM 3070 N N . GLY A 1 411 ? -26.908 -8.284 21.949 1.00 92.62 411 GLY A N 1
ATOM 3071 C CA . GLY A 1 411 ? -26.521 -6.881 22.109 1.00 92.62 411 GLY A CA 1
ATOM 3072 C C . GLY A 1 411 ? -26.025 -6.497 23.508 1.00 92.62 411 GLY A C 1
ATOM 3073 O O . GLY A 1 411 ? -26.141 -5.337 23.883 1.00 92.62 411 GLY A O 1
ATOM 3074 N N . GLY A 1 412 ? -25.510 -7.438 24.306 1.00 96.44 412 GLY A N 1
ATOM 3075 C CA . GLY A 1 412 ? -24.751 -7.114 25.520 1.00 96.44 412 GLY A CA 1
ATOM 3076 C C . GLY A 1 412 ? -23.393 -6.469 25.208 1.00 96.44 412 GLY A C 1
ATOM 3077 O O . GLY A 1 412 ? -22.722 -6.900 24.265 1.00 96.44 412 GLY A O 1
ATOM 3078 N N . PHE A 1 413 ? -22.980 -5.481 26.008 1.00 97.06 413 PHE A N 1
ATOM 3079 C CA . PHE A 1 413 ? -21.730 -4.730 25.821 1.00 97.06 413 PHE A CA 1
ATOM 3080 C C . PHE A 1 413 ? -20.841 -4.749 27.071 1.00 97.06 413 PHE A C 1
ATOM 3082 O O . PHE A 1 413 ? -21.328 -4.612 28.192 1.00 97.06 413 PHE A O 1
ATOM 3089 N N . LEU A 1 414 ? -19.527 -4.857 26.885 1.00 97.56 414 LEU A N 1
ATOM 3090 C CA . LEU A 1 414 ? -18.531 -4.619 27.934 1.00 97.56 414 LEU A CA 1
ATOM 3091 C C . LEU A 1 414 ? -17.507 -3.604 27.432 1.00 97.56 414 LEU A C 1
ATOM 3093 O O . LEU A 1 414 ? -16.819 -3.864 26.452 1.00 97.56 414 LEU A O 1
ATOM 3097 N N . TRP A 1 415 ? -17.370 -2.483 28.128 1.00 97.12 415 TRP A N 1
ATOM 3098 C CA . TRP A 1 415 ? -16.306 -1.513 27.913 1.00 97.12 415 TRP A CA 1
ATOM 3099 C C . TRP A 1 415 ? -15.201 -1.743 28.936 1.00 97.12 415 TRP A C 1
ATOM 3101 O O . TRP A 1 415 ? -15.400 -1.533 30.133 1.00 97.12 415 TRP A O 1
ATOM 3111 N N . THR A 1 416 ? -14.032 -2.158 28.466 1.00 96.00 416 THR A N 1
ATOM 3112 C CA . THR A 1 416 ? -12.828 -2.295 29.283 1.00 96.00 416 THR A CA 1
ATOM 3113 C C . THR A 1 416 ? -11.985 -1.035 29.130 1.00 96.00 416 THR A C 1
ATOM 3115 O O . THR A 1 416 ? -11.287 -0.876 28.130 1.00 96.00 416 THR A O 1
ATOM 3118 N N . GLN A 1 417 ? -12.077 -0.129 30.097 1.00 91.75 417 GLN A N 1
ATOM 3119 C CA . GLN A 1 417 ? -11.450 1.191 30.037 1.00 91.75 417 GLN A CA 1
ATOM 3120 C C . GLN A 1 417 ? -10.086 1.206 30.730 1.00 91.75 417 GLN A C 1
ATOM 3122 O O . GLN A 1 417 ? -9.725 0.280 31.471 1.00 91.75 417 GLN A O 1
ATOM 3127 N N . HIS A 1 418 ? -9.342 2.295 30.530 1.00 89.62 418 HIS A N 1
ATOM 3128 C CA . HIS A 1 418 ? -8.174 2.610 31.341 1.00 89.62 418 HIS A CA 1
ATOM 3129 C C . HIS A 1 418 ? -8.524 2.549 32.842 1.00 89.62 418 HIS A C 1
ATOM 3131 O O . HIS A 1 418 ? -9.578 2.997 33.276 1.00 89.62 418 HIS A O 1
ATOM 3137 N N . GLY A 1 419 ? -7.661 1.926 33.644 1.00 90.00 419 GLY A N 1
ATOM 3138 C CA . GLY A 1 419 ? -7.822 1.685 35.081 1.00 90.00 419 GLY A CA 1
ATOM 3139 C C . GLY A 1 419 ? -8.585 0.406 35.423 1.00 90.00 419 GLY A C 1
ATOM 3140 O O . GLY A 1 419 ? -8.312 -0.199 36.465 1.00 90.00 419 GLY A O 1
ATOM 3141 N N . GLY A 1 420 ? -9.465 -0.045 34.524 1.00 94.56 420 GLY A N 1
ATOM 3142 C CA . GLY A 1 420 ? -10.340 -1.184 34.759 1.00 94.56 420 GLY A CA 1
ATOM 3143 C C . GLY A 1 420 ? -9.594 -2.518 34.843 1.00 94.56 420 GLY A C 1
ATOM 3144 O O . GLY A 1 420 ? -8.615 -2.731 34.126 1.00 94.56 420 GLY A O 1
ATOM 3145 N N . ARG A 1 421 ? -10.032 -3.416 35.730 1.00 96.44 421 ARG A N 1
ATOM 3146 C CA . ARG A 1 421 ? -9.388 -4.716 35.984 1.00 96.44 421 ARG A CA 1
ATOM 3147 C C . ARG A 1 421 ? -10.335 -5.736 36.611 1.00 96.44 421 ARG A C 1
ATOM 3149 O O . ARG A 1 421 ? -11.348 -5.364 37.201 1.00 96.44 421 ARG A O 1
ATOM 3156 N N . THR A 1 422 ? -9.967 -7.013 36.550 1.00 96.56 422 THR A N 1
ATOM 3157 C CA . THR A 1 422 ? -10.580 -8.058 37.389 1.00 96.56 422 THR A CA 1
ATOM 3158 C C . THR A 1 422 ? -9.821 -8.243 38.704 1.00 96.56 422 THR A C 1
ATOM 3160 O O . THR A 1 422 ? -8.647 -7.887 38.823 1.00 96.56 422 THR A O 1
ATOM 3163 N N . GLU A 1 423 ? -10.470 -8.852 39.692 1.00 93.44 423 GLU A N 1
ATOM 3164 C CA . GLU A 1 423 ? -9.865 -9.187 40.983 1.00 93.44 423 GLU A CA 1
ATOM 3165 C C . GLU A 1 423 ? -8.535 -9.952 40.853 1.00 93.44 423 GLU A C 1
ATOM 3167 O O . GLU A 1 423 ? -8.372 -10.861 40.037 1.00 93.44 423 GLU A O 1
ATOM 3172 N N . GLY A 1 424 ? -7.548 -9.542 41.658 1.00 92.81 424 GLY A N 1
ATOM 3173 C CA . GLY A 1 424 ? -6.208 -10.133 41.684 1.00 92.81 424 GLY A CA 1
ATOM 3174 C C . GLY A 1 424 ? -5.288 -9.737 40.524 1.00 92.81 424 GLY A C 1
ATOM 3175 O O . GLY A 1 424 ? -4.121 -10.128 40.536 1.00 92.81 424 GLY A O 1
ATOM 3176 N N . GLN A 1 425 ? -5.771 -8.957 39.554 1.00 95.81 425 GLN A N 1
ATOM 3177 C CA . GLN A 1 425 ? -4.982 -8.486 38.417 1.00 95.81 425 GLN A CA 1
ATOM 3178 C C . GLN A 1 425 ? -4.535 -7.024 38.596 1.00 95.81 425 GLN A C 1
ATOM 3180 O O . GLN A 1 425 ? -5.187 -6.261 39.313 1.00 95.81 425 GLN A O 1
ATOM 3185 N N . PRO A 1 426 ? -3.420 -6.600 37.971 1.00 95.38 426 PRO A N 1
ATOM 3186 C CA . PRO A 1 426 ? -3.062 -5.184 37.902 1.00 95.38 426 PRO A CA 1
ATOM 3187 C C . PRO A 1 426 ? -4.068 -4.387 37.039 1.00 95.38 426 PRO A C 1
ATOM 3189 O O . PRO A 1 426 ? -4.865 -4.982 36.313 1.00 95.38 426 PRO A O 1
ATOM 3192 N N . PRO A 1 427 ? -4.054 -3.039 37.089 1.00 93.50 427 PRO A N 1
ATOM 3193 C CA . PRO A 1 427 ? -4.853 -2.206 36.185 1.00 93.50 427 PRO A CA 1
ATOM 3194 C C . PRO A 1 427 ? -4.718 -2.629 34.714 1.00 93.50 427 PRO A C 1
ATOM 3196 O O . PRO A 1 427 ? -3.644 -3.061 34.289 1.00 93.50 427 PRO A O 1
ATOM 3199 N N . HIS A 1 428 ? -5.800 -2.494 33.942 1.00 94.25 428 HIS A N 1
ATOM 3200 C CA . HIS A 1 428 ? -5.908 -2.848 32.514 1.00 94.25 428 HIS A CA 1
ATOM 3201 C C . HIS A 1 428 ? -5.874 -4.351 32.193 1.00 94.25 428 HIS A C 1
ATOM 3203 O O . HIS A 1 428 ? -5.871 -4.725 31.019 1.00 94.25 428 HIS A O 1
ATOM 3209 N N . HIS A 1 429 ? -5.840 -5.219 33.210 1.00 97.12 429 HIS A N 1
ATOM 3210 C CA . HIS A 1 429 ? -5.774 -6.668 33.034 1.00 97.12 429 HIS A CA 1
ATOM 3211 C C . HIS A 1 429 ? -7.090 -7.330 33.445 1.00 97.12 429 HIS A C 1
ATOM 3213 O O . HIS A 1 429 ? -7.582 -7.152 34.563 1.00 97.12 429 HIS A O 1
ATOM 3219 N N . TYR A 1 430 ? -7.635 -8.127 32.531 1.00 97.56 430 TYR A N 1
ATOM 3220 C CA . TYR A 1 430 ? -8.895 -8.837 32.690 1.00 97.56 430 TYR A CA 1
ATOM 3221 C C . TYR A 1 430 ? -8.652 -10.339 32.600 1.00 97.56 430 TYR A C 1
ATOM 3223 O O . TYR A 1 430 ? -8.299 -10.860 31.541 1.00 97.56 430 TYR A O 1
ATOM 3231 N N . ALA A 1 431 ? -8.829 -11.032 33.721 1.00 97.62 431 ALA A N 1
ATOM 3232 C CA . ALA A 1 431 ? -8.670 -12.472 33.821 1.00 97.62 431 ALA A CA 1
ATOM 3233 C C . ALA A 1 431 ? -10.032 -13.169 33.892 1.00 97.62 431 ALA A C 1
ATOM 3235 O O . ALA A 1 431 ? -10.847 -12.868 34.762 1.00 97.62 431 ALA A O 1
ATOM 3236 N N . PHE A 1 432 ? -10.251 -14.136 33.005 1.00 97.06 432 PHE A N 1
ATOM 3237 C CA . PHE A 1 432 ? -11.444 -14.983 32.987 1.00 97.06 432 PHE A CA 1
ATOM 3238 C C . PHE A 1 432 ? -11.041 -16.431 32.730 1.00 97.06 432 PHE A C 1
ATOM 3240 O O . PHE A 1 432 ? -10.024 -16.697 32.110 1.00 97.06 432 PHE A O 1
ATOM 3247 N N . GLN A 1 433 ? -11.855 -17.393 33.139 1.00 97.56 433 GLN A N 1
ATOM 3248 C CA . GLN A 1 433 ? -11.712 -18.754 32.644 1.00 97.56 433 GLN A CA 1
ATOM 3249 C C . GLN A 1 433 ? -12.239 -18.832 31.207 1.00 97.56 433 GLN A C 1
ATOM 3251 O O . GLN A 1 433 ? -11.497 -19.167 30.286 1.00 97.56 433 GLN A O 1
ATOM 3256 N N . THR A 1 434 ? -13.501 -18.442 30.995 1.00 97.94 434 THR A N 1
ATOM 3257 C CA . THR A 1 434 ? -14.103 -18.406 29.657 1.00 97.94 434 THR A CA 1
ATOM 3258 C C . THR A 1 434 ? -14.783 -17.078 29.346 1.00 97.94 434 THR A C 1
ATOM 3260 O O . THR A 1 434 ? -15.468 -16.504 30.194 1.00 97.94 434 THR A O 1
ATOM 3263 N N . VAL A 1 435 ? -14.624 -16.610 28.107 1.00 98.12 435 VAL A N 1
ATOM 3264 C CA . VAL A 1 435 ? -15.341 -15.453 27.550 1.00 98.12 435 VAL A CA 1
ATOM 3265 C C . VAL A 1 435 ? -16.067 -15.886 26.279 1.00 98.12 435 VAL A C 1
ATOM 3267 O O . VAL A 1 435 ? -15.459 -16.486 25.397 1.00 98.12 435 VAL A O 1
ATOM 3270 N N . ARG A 1 436 ? -17.364 -15.589 26.165 1.00 98.12 436 ARG A N 1
ATOM 3271 C CA . ARG A 1 436 ? -18.154 -15.817 24.941 1.00 98.12 436 ARG A CA 1
ATOM 3272 C C . ARG A 1 436 ? -18.815 -14.523 24.484 1.00 98.12 436 ARG A C 1
ATOM 3274 O O . ARG A 1 436 ? -19.464 -13.861 25.293 1.00 98.12 436 ARG A O 1
ATOM 3281 N N . ILE A 1 437 ? -18.674 -14.193 23.204 1.00 98.06 437 ILE A N 1
ATOM 3282 C CA . ILE A 1 437 ? -19.251 -13.010 22.556 1.00 98.06 437 ILE A CA 1
ATOM 3283 C C . ILE A 1 437 ? -20.079 -13.492 21.362 1.00 98.06 437 ILE A C 1
ATOM 3285 O O . ILE A 1 437 ? -19.520 -14.078 20.440 1.00 98.06 437 ILE A O 1
ATOM 3289 N N . GLN A 1 438 ? -21.393 -13.273 21.372 1.00 94.44 438 GLN A N 1
ATOM 3290 C CA . GLN A 1 438 ? -22.311 -13.784 20.339 1.00 94.44 438 GLN A CA 1
ATOM 3291 C C . GLN A 1 438 ? -23.445 -12.787 20.041 1.00 94.44 438 GLN A C 1
ATOM 3293 O O . GLN A 1 438 ? -23.648 -11.830 20.785 1.00 94.44 438 GLN A O 1
ATOM 3298 N N . ASP A 1 439 ? -24.227 -13.014 18.982 1.00 91.00 439 ASP A N 1
ATOM 3299 C CA . ASP A 1 439 ? -25.512 -12.331 18.734 1.00 91.00 439 ASP A CA 1
ATOM 3300 C C . ASP A 1 439 ? -25.447 -10.784 18.768 1.00 91.00 439 ASP A C 1
ATOM 3302 O O . ASP A 1 439 ? -26.261 -10.122 19.423 1.00 91.00 439 ASP A O 1
ATOM 3306 N N . GLY A 1 440 ? -24.460 -10.189 18.090 1.00 92.75 440 GLY A N 1
ATOM 3307 C CA . GLY A 1 440 ? -24.300 -8.730 18.018 1.00 92.75 440 GLY A CA 1
ATOM 3308 C C . GLY A 1 440 ? -23.682 -8.091 19.265 1.00 92.75 440 GLY A C 1
ATOM 3309 O O . GLY A 1 440 ? -23.682 -6.868 19.381 1.00 92.75 440 GLY A O 1
ATOM 3310 N N . SER A 1 441 ? -23.197 -8.890 20.219 1.00 97.12 441 SER A N 1
ATOM 3311 C CA . SER A 1 441 ? -22.498 -8.385 21.399 1.00 97.12 441 SER A CA 1
ATOM 3312 C C . SER A 1 441 ? -21.095 -7.883 21.096 1.00 97.12 441 SER A C 1
ATOM 3314 O O . SER A 1 441 ? -20.438 -8.333 20.157 1.00 97.12 441 SER A O 1
ATOM 3316 N N . THR A 1 442 ? -20.614 -6.956 21.925 1.00 97.88 442 THR A N 1
ATOM 3317 C CA . THR A 1 442 ? -19.298 -6.339 21.735 1.00 97.88 442 THR A CA 1
ATOM 3318 C C . THR A 1 442 ? -18.537 -6.191 23.046 1.00 97.88 442 THR A C 1
ATOM 3320 O O . THR A 1 442 ? -19.078 -5.709 24.042 1.00 97.88 442 THR A O 1
ATOM 3323 N N . ILE A 1 443 ? -17.256 -6.553 23.029 1.00 98.19 443 ILE A N 1
ATOM 3324 C CA . ILE A 1 443 ? -16.280 -6.101 24.024 1.00 98.19 443 ILE A CA 1
ATOM 3325 C C . ILE A 1 443 ? -15.475 -4.967 23.393 1.00 98.19 443 ILE A C 1
ATOM 3327 O O . ILE A 1 443 ? -14.801 -5.186 22.387 1.00 98.19 443 ILE A O 1
ATOM 3331 N N . ASN A 1 444 ? -15.569 -3.770 23.971 1.00 97.38 444 ASN A N 1
ATOM 3332 C CA . ASN A 1 444 ? -14.845 -2.580 23.552 1.00 97.38 444 ASN A CA 1
ATOM 3333 C C . ASN A 1 444 ? -13.662 -2.290 24.480 1.00 97.38 444 ASN A C 1
ATOM 3335 O O . ASN A 1 444 ? -13.840 -1.953 25.648 1.00 97.38 444 ASN A O 1
ATOM 3339 N N . SER A 1 445 ? -12.466 -2.386 23.918 1.00 96.81 445 SER A N 1
ATOM 3340 C CA . SER A 1 445 ? -11.172 -2.176 24.557 1.00 96.81 445 SER A CA 1
ATOM 3341 C C . SER A 1 445 ? -10.378 -1.066 23.860 1.00 96.81 445 SER A C 1
ATOM 3343 O O . SER A 1 445 ? -9.151 -1.137 23.761 1.00 96.81 445 SER A O 1
ATOM 3345 N N . THR A 1 446 ? -11.064 -0.066 23.299 1.00 95.12 446 THR A N 1
ATOM 3346 C CA . THR A 1 446 ? -10.421 1.124 22.733 1.00 95.12 446 THR A CA 1
ATOM 3347 C C . THR A 1 446 ? -9.699 1.896 23.826 1.00 95.12 446 THR A C 1
ATOM 3349 O O . THR A 1 446 ? -10.317 2.279 24.817 1.00 95.12 446 THR A O 1
ATOM 3352 N N . THR A 1 447 ? -8.414 2.144 23.607 1.00 92.81 447 THR A N 1
ATOM 3353 C CA . THR A 1 447 ? -7.562 2.967 24.468 1.00 92.81 447 THR A CA 1
ATOM 3354 C C . THR A 1 447 ? -6.920 4.075 23.647 1.00 92.81 447 THR A C 1
ATOM 3356 O O . THR A 1 447 ? -6.805 3.953 22.423 1.00 92.81 447 THR A O 1
ATOM 3359 N N . ASP A 1 448 ? -6.468 5.136 24.300 1.00 91.88 448 ASP A N 1
ATOM 3360 C CA . ASP A 1 448 ? -5.660 6.163 23.647 1.00 91.88 448 ASP A CA 1
ATOM 3361 C C . ASP A 1 448 ? -4.312 5.561 23.172 1.00 91.88 448 ASP A C 1
ATOM 3363 O O . ASP A 1 448 ? -3.610 4.922 23.965 1.00 91.88 448 ASP A O 1
ATOM 3367 N N . PRO A 1 449 ? -3.930 5.700 21.885 1.00 91.31 449 PRO A N 1
ATOM 3368 C CA . PRO A 1 449 ? -2.687 5.141 21.346 1.00 91.31 449 PRO A CA 1
ATOM 3369 C C . PRO A 1 449 ? -1.419 5.917 21.755 1.00 91.31 449 PRO A C 1
ATOM 3371 O O . PRO A 1 449 ? -0.325 5.541 21.330 1.00 91.31 449 PRO A O 1
ATOM 3374 N N . ILE A 1 450 ? -1.540 6.998 22.529 1.00 89.69 450 ILE A N 1
ATOM 3375 C CA . ILE A 1 450 ? -0.435 7.794 23.077 1.00 89.69 450 ILE A CA 1
ATOM 3376 C C . ILE A 1 450 ? -0.253 7.459 24.562 1.00 89.69 450 ILE A C 1
ATOM 3378 O O . ILE A 1 450 ? 0.779 6.903 24.943 1.00 89.69 450 ILE A O 1
ATOM 3382 N N . ASP A 1 451 ? -1.266 7.748 25.381 1.00 89.44 451 ASP A N 1
ATOM 3383 C CA . ASP A 1 451 ? -1.093 7.867 26.838 1.00 89.44 451 ASP A CA 1
ATOM 3384 C C . ASP A 1 451 ? -1.599 6.653 27.632 1.00 89.44 451 ASP A C 1
ATOM 3386 O O . ASP A 1 451 ? -1.376 6.554 28.842 1.00 89.44 451 ASP A O 1
ATOM 3390 N N . GLU A 1 452 ? -2.267 5.696 26.983 1.00 91.31 452 GLU A N 1
ATOM 3391 C CA . GLU A 1 452 ? -2.841 4.532 27.659 1.00 91.31 452 GLU A CA 1
ATOM 3392 C C . GLU A 1 452 ? -2.112 3.227 27.292 1.00 91.31 452 GLU A C 1
ATOM 3394 O O . GLU A 1 452 ? -1.792 2.986 26.128 1.00 91.31 452 GLU A O 1
ATOM 3399 N N . PRO A 1 453 ? -1.851 2.323 28.256 1.00 90.88 453 PRO A N 1
ATOM 3400 C CA . PRO A 1 453 ? -0.983 1.158 28.042 1.00 90.88 453 PRO A CA 1
ATOM 3401 C C . PRO A 1 453 ? -1.581 0.061 27.138 1.00 90.88 453 PRO A C 1
ATOM 3403 O O . PRO A 1 453 ? -0.840 -0.815 26.682 1.00 90.88 453 PRO A O 1
ATOM 3406 N N . GLY A 1 454 ? -2.887 0.113 26.859 1.00 94.31 454 GLY A N 1
ATOM 3407 C CA . GLY A 1 454 ? -3.656 -0.954 26.216 1.00 94.31 454 GLY A CA 1
ATOM 3408 C C . GLY A 1 454 ? -4.284 -1.934 27.209 1.00 94.31 454 GLY A C 1
ATOM 3409 O O . GLY A 1 454 ? -4.072 -1.831 28.417 1.00 94.31 454 GLY A O 1
ATOM 3410 N N . ILE A 1 455 ? -5.072 -2.881 26.696 1.00 97.25 455 ILE A N 1
ATOM 3411 C CA . ILE A 1 455 ? -5.827 -3.857 27.497 1.00 97.25 455 ILE A CA 1
ATOM 3412 C C . ILE A 1 455 ? -5.240 -5.261 27.329 1.00 97.25 455 ILE A C 1
ATOM 3414 O O . ILE A 1 455 ? -4.976 -5.713 26.210 1.00 97.25 455 ILE A O 1
ATOM 3418 N N . THR A 1 456 ? -5.086 -5.970 28.450 1.00 97.81 456 THR A N 1
ATOM 3419 C CA . THR A 1 456 ? -4.605 -7.355 28.485 1.00 97.81 456 THR A CA 1
ATOM 3420 C C . THR A 1 456 ? -5.714 -8.305 28.929 1.00 97.81 456 THR A C 1
ATOM 3422 O O . THR A 1 456 ? -6.241 -8.173 30.033 1.00 97.81 456 THR A O 1
ATOM 3425 N N . PHE A 1 457 ? -6.017 -9.314 28.113 1.00 97.94 457 PHE A N 1
ATOM 3426 C CA . PHE A 1 457 ? -6.883 -10.434 28.480 1.00 97.94 457 PHE A CA 1
ATOM 3427 C C . PHE A 1 457 ? -6.054 -11.666 28.839 1.00 97.94 457 PHE A C 1
ATOM 3429 O O . PHE A 1 457 ? -5.155 -12.059 28.095 1.00 97.94 457 PHE A O 1
ATOM 3436 N N . ILE A 1 458 ? -6.385 -12.299 29.963 1.00 98.25 458 ILE A N 1
ATOM 3437 C CA . ILE A 1 458 ? -5.792 -13.558 30.423 1.00 98.25 458 ILE A CA 1
ATOM 3438 C C . ILE A 1 458 ? -6.923 -14.579 30.519 1.00 98.25 458 ILE A C 1
ATOM 3440 O O . ILE A 1 458 ? -7.811 -14.427 31.355 1.00 98.25 458 ILE A O 1
ATOM 3444 N N . THR A 1 459 ? -6.942 -15.585 29.643 1.00 97.88 459 THR A N 1
ATOM 3445 C CA . THR A 1 459 ? -8.076 -16.524 29.551 1.00 97.88 459 THR A CA 1
ATOM 3446 C C . THR A 1 459 ? -7.668 -17.988 29.421 1.00 97.88 459 THR A C 1
ATOM 3448 O O . THR A 1 459 ? -6.586 -18.281 28.935 1.00 97.88 459 THR A O 1
ATOM 3451 N N . GLU A 1 460 ? -8.522 -18.937 29.822 1.00 98.19 460 GLU A N 1
ATOM 3452 C CA . GLU A 1 460 ? -8.376 -20.325 29.338 1.00 98.19 460 GLU A CA 1
ATOM 3453 C C . GLU A 1 460 ? -8.992 -20.445 27.940 1.00 98.19 460 GLU A C 1
ATOM 3455 O O . GLU A 1 460 ? -8.429 -21.067 27.043 1.00 98.19 460 GLU A O 1
ATOM 3460 N N . SER A 1 461 ? -10.160 -19.844 27.703 1.00 97.81 461 SER A N 1
ATOM 3461 C CA . SER A 1 461 ? -10.753 -19.841 26.364 1.00 97.81 461 SER A CA 1
ATOM 3462 C C . SER A 1 461 ? -11.575 -18.599 26.063 1.00 97.81 461 SER A C 1
ATOM 3464 O O . SER A 1 461 ? -12.360 -18.140 26.894 1.00 97.81 461 SER A O 1
ATOM 3466 N N . ILE A 1 462 ? -11.472 -18.111 24.830 1.00 97.94 462 ILE A N 1
ATOM 3467 C CA . ILE A 1 462 ? -12.351 -17.070 24.296 1.00 97.94 462 ILE A CA 1
ATOM 3468 C C . ILE A 1 462 ? -13.020 -17.533 23.002 1.00 97.94 462 ILE A C 1
ATOM 3470 O O . ILE A 1 462 ? -12.379 -18.104 22.120 1.00 97.94 462 ILE A O 1
ATOM 3474 N N . TYR A 1 463 ? -14.323 -17.278 22.909 1.00 98.31 463 TYR A N 1
ATOM 3475 C CA . TYR A 1 463 ? -15.161 -17.607 21.763 1.00 98.31 463 TYR A CA 1
ATOM 3476 C C . TYR A 1 463 ? -15.789 -16.321 21.228 1.00 98.31 463 TYR A C 1
ATOM 3478 O O . TYR A 1 463 ? -16.589 -15.678 21.914 1.00 98.31 463 TYR A O 1
ATOM 3486 N N . ILE A 1 464 ? -15.409 -15.946 20.012 1.00 98.00 464 ILE A N 1
ATOM 3487 C CA . ILE A 1 464 ? -15.984 -14.837 19.256 1.00 98.00 464 ILE A CA 1
ATOM 3488 C C . ILE A 1 464 ? -16.857 -15.467 18.175 1.00 98.00 464 ILE A C 1
ATOM 3490 O O . ILE A 1 464 ? -16.372 -15.884 17.126 1.00 98.00 464 ILE A O 1
ATOM 3494 N N . GLU A 1 465 ? -18.136 -15.622 18.489 1.00 96.19 465 GLU A N 1
ATOM 3495 C CA . GLU A 1 465 ? -19.094 -16.349 17.661 1.00 96.19 465 GLU A CA 1
ATOM 3496 C C . GLU A 1 465 ? -19.731 -15.419 16.613 1.00 96.19 465 GLU A C 1
ATOM 3498 O O . GLU A 1 465 ? -19.446 -14.221 16.563 1.00 96.19 465 GLU A O 1
ATOM 3503 N N . GLY A 1 466 ? -20.608 -15.952 15.758 1.00 93.50 466 GLY A N 1
ATOM 3504 C CA . GLY A 1 466 ? -21.256 -15.176 14.696 1.00 93.50 466 GLY A CA 1
ATOM 3505 C C . GLY A 1 466 ? -21.930 -13.891 15.207 1.00 93.50 466 GLY A C 1
ATOM 3506 O O . GLY A 1 466 ? -22.830 -13.932 16.047 1.00 93.50 466 GLY A O 1
ATOM 3507 N N . GLY A 1 467 ? -21.497 -12.739 14.685 1.00 92.25 467 GLY A N 1
ATOM 3508 C CA . GLY A 1 467 ? -21.964 -11.409 15.085 1.00 92.25 467 GLY A CA 1
ATOM 3509 C C . GLY A 1 467 ? -21.314 -10.852 16.357 1.00 92.25 467 GLY A C 1
ATOM 3510 O O . GLY A 1 467 ? -21.608 -9.716 16.717 1.00 92.25 467 GLY A O 1
ATOM 3511 N N . GLY A 1 468 ? -20.465 -11.617 17.046 1.00 97.06 468 GLY A N 1
ATOM 3512 C CA . GLY A 1 468 ? -19.677 -11.147 18.180 1.00 97.06 468 GLY A CA 1
ATOM 3513 C C . GLY A 1 468 ? -18.459 -10.337 17.733 1.00 97.06 468 GLY A C 1
ATOM 3514 O O . GLY A 1 468 ? -17.781 -10.698 16.769 1.00 97.06 468 GLY A O 1
ATOM 3515 N N . ILE A 1 469 ? -18.168 -9.248 18.447 1.00 97.88 469 ILE A N 1
ATOM 3516 C CA . ILE A 1 469 ? -17.038 -8.359 18.148 1.00 97.88 469 ILE A CA 1
ATOM 3517 C C . ILE A 1 469 ? -16.189 -8.154 19.404 1.00 97.88 469 ILE A C 1
ATOM 3519 O O . ILE A 1 469 ? -16.693 -7.769 20.457 1.00 97.88 469 ILE A O 1
ATOM 3523 N N . LEU A 1 470 ? -14.883 -8.365 19.287 1.00 97.62 470 LEU A N 1
ATOM 3524 C CA . LEU A 1 470 ? -13.899 -7.856 20.236 1.00 97.62 470 LEU A CA 1
ATOM 3525 C C . LEU A 1 470 ? -13.053 -6.835 19.489 1.00 97.62 470 LEU A C 1
ATOM 3527 O O . LEU A 1 470 ? -12.371 -7.191 18.529 1.00 97.62 470 LEU A O 1
ATOM 3531 N N . HIS A 1 471 ? -13.115 -5.571 19.904 1.00 95.56 471 HIS A N 1
ATOM 3532 C CA . HIS A 1 471 ? -12.325 -4.518 19.269 1.00 95.56 471 HIS A CA 1
ATOM 3533 C C . HIS A 1 471 ? -11.555 -3.666 20.263 1.00 95.56 471 HIS A C 1
ATOM 3535 O O . HIS A 1 471 ? -12.050 -3.384 21.351 1.00 95.56 471 HIS A O 1
ATOM 3541 N N . GLY A 1 472 ? -10.330 -3.279 19.911 1.00 95.88 472 GLY A N 1
ATOM 3542 C CA . GLY A 1 472 ? -9.474 -2.494 20.794 1.00 95.88 472 GLY A CA 1
ATOM 3543 C C . GLY A 1 472 ? -8.226 -1.949 20.114 1.00 95.88 472 GLY A C 1
ATOM 3544 O O . GLY A 1 472 ? -7.746 -2.503 19.130 1.00 95.88 472 GLY A O 1
ATOM 3545 N N . THR A 1 473 ? -7.707 -0.846 20.653 1.00 96.06 473 THR A N 1
ATOM 3546 C CA . THR A 1 473 ? -6.570 -0.111 20.077 1.00 96.06 473 THR A CA 1
ATOM 3547 C C . THR A 1 473 ? -5.268 -0.894 20.215 1.00 96.06 473 THR A C 1
ATOM 3549 O O . THR A 1 473 ? -4.574 -1.125 19.227 1.00 96.06 473 THR A O 1
ATOM 3552 N N . LYS A 1 474 ? -4.949 -1.321 21.445 1.00 96.19 474 LYS A N 1
ATOM 3553 C CA . LYS A 1 474 ? -3.806 -2.171 21.797 1.00 96.19 474 LYS A CA 1
ATOM 3554 C C . LYS A 1 474 ? -4.300 -3.340 22.630 1.00 96.19 474 LYS A C 1
ATOM 3556 O O . LYS A 1 474 ? -4.607 -3.176 23.810 1.00 96.19 474 LYS A O 1
ATOM 3561 N N . LEU A 1 475 ? -4.374 -4.506 22.004 1.00 96.81 475 LEU A N 1
ATOM 3562 C CA . LEU A 1 475 ? -4.875 -5.731 22.611 1.00 96.81 475 LEU A CA 1
ATOM 3563 C C . LEU A 1 475 ? -3.745 -6.730 22.807 1.00 96.81 475 LEU A C 1
ATOM 3565 O O . LEU A 1 475 ? -3.070 -7.112 21.856 1.00 96.81 475 LEU A O 1
ATOM 3569 N N . THR A 1 476 ? -3.571 -7.185 24.043 1.00 97.62 476 THR A N 1
ATOM 3570 C CA . THR A 1 476 ? -2.729 -8.340 24.366 1.00 97.62 476 THR A CA 1
ATOM 3571 C C . THR A 1 476 ? -3.610 -9.468 24.873 1.00 97.62 476 THR A C 1
ATOM 3573 O O . THR A 1 476 ? -4.350 -9.284 25.835 1.00 97.62 476 THR A O 1
ATOM 3576 N N . MET A 1 477 ? -3.535 -10.646 24.259 1.00 97.62 477 MET A N 1
ATOM 3577 C CA . MET A 1 477 ? -4.264 -11.825 24.722 1.00 97.62 477 MET A CA 1
ATOM 3578 C C . MET A 1 477 ? -3.308 -12.954 25.057 1.00 97.62 477 MET A C 1
ATOM 3580 O O . MET A 1 477 ? -2.568 -13.437 24.204 1.00 97.62 477 MET A O 1
ATOM 3584 N N . ILE A 1 478 ? -3.363 -13.387 26.309 1.00 98.25 478 ILE A N 1
ATOM 3585 C CA . ILE A 1 478 ? -2.676 -14.567 26.816 1.00 98.25 478 ILE A CA 1
ATOM 3586 C C . ILE A 1 478 ? -3.768 -15.605 27.055 1.00 98.25 478 ILE A C 1
ATOM 3588 O O . ILE A 1 478 ? -4.579 -15.444 27.969 1.00 98.25 478 ILE A O 1
ATOM 3592 N N . SER A 1 479 ? -3.849 -16.623 26.198 1.00 97.94 479 SER A N 1
ATOM 3593 C CA . SER A 1 479 ? -4.931 -17.612 26.261 1.00 97.94 479 SER A CA 1
ATOM 3594 C C . SER A 1 479 ? -4.444 -19.037 26.039 1.00 97.94 479 SER A C 1
ATOM 3596 O O . SER A 1 479 ? -3.410 -19.243 25.409 1.00 97.94 479 SER A O 1
ATOM 3598 N N . GLU A 1 480 ? -5.185 -20.034 26.521 1.00 98.12 480 GLU A N 1
ATOM 3599 C CA . GLU A 1 480 ? -4.961 -21.416 26.085 1.00 98.12 480 GLU A CA 1
ATOM 3600 C C . GLU A 1 480 ? -5.581 -21.644 24.703 1.00 98.12 480 GLU A C 1
ATOM 3602 O O . GLU A 1 480 ? -4.894 -22.141 23.812 1.00 98.12 480 GLU A O 1
ATOM 3607 N N . ASN A 1 481 ? -6.831 -21.208 24.495 1.00 98.31 481 ASN A N 1
ATOM 3608 C CA . ASN A 1 481 ? -7.555 -21.390 23.237 1.00 98.31 481 ASN A CA 1
ATOM 3609 C C . ASN A 1 481 ? -8.338 -20.142 22.796 1.00 98.31 481 ASN A C 1
ATOM 3611 O O . ASN A 1 481 ? -9.094 -19.552 23.567 1.00 98.31 481 ASN A O 1
ATOM 3615 N N . ILE A 1 482 ? -8.254 -19.797 21.510 1.00 98.38 482 ILE A N 1
ATOM 3616 C CA . ILE A 1 482 ? -9.088 -18.754 20.887 1.00 98.38 482 ILE A CA 1
ATOM 3617 C C . ILE A 1 482 ? -9.875 -19.363 19.734 1.00 98.38 482 ILE A C 1
ATOM 3619 O O . ILE A 1 482 ? -9.301 -20.020 18.869 1.00 98.38 482 ILE A O 1
ATOM 3623 N N . THR A 1 483 ? -11.183 -19.120 19.697 1.00 98.38 483 THR A N 1
ATOM 3624 C CA . THR A 1 483 ? -12.041 -19.467 18.558 1.00 98.38 483 THR A CA 1
ATOM 3625 C C . THR A 1 483 ? -12.737 -18.216 18.036 1.00 98.38 483 THR A C 1
ATOM 3627 O O . THR A 1 483 ? -13.424 -17.532 18.792 1.00 98.38 483 THR A O 1
ATOM 3630 N N . ILE A 1 484 ? -12.559 -17.923 16.750 1.00 98.12 484 ILE A N 1
ATOM 3631 C CA . ILE A 1 484 ? -13.262 -16.870 16.014 1.00 98.12 484 ILE A CA 1
ATOM 3632 C C . ILE A 1 484 ? -14.098 -17.570 14.943 1.00 98.12 484 ILE A C 1
ATOM 3634 O O . ILE A 1 484 ? -13.556 -17.988 13.920 1.00 98.12 484 ILE A O 1
ATOM 3638 N N . ASP A 1 485 ? -15.395 -17.742 15.184 1.00 96.81 485 ASP A N 1
ATOM 3639 C CA . ASP A 1 485 ? -16.288 -18.418 14.240 1.00 96.81 485 ASP A CA 1
ATOM 3640 C C . ASP A 1 485 ? -16.613 -17.524 13.037 1.00 96.81 485 ASP A C 1
ATOM 3642 O O . ASP A 1 485 ? -16.391 -16.311 13.041 1.00 96.81 485 ASP A O 1
ATOM 3646 N N . ALA A 1 486 ? -17.208 -18.117 12.001 1.00 95.12 486 ALA A N 1
ATOM 3647 C CA . ALA A 1 486 ? -17.704 -17.376 10.849 1.00 95.12 486 ALA A CA 1
ATOM 3648 C C . ALA A 1 486 ? -18.660 -16.241 11.272 1.00 95.12 486 ALA A C 1
ATOM 3650 O O . ALA A 1 486 ? -19.687 -16.465 11.917 1.00 95.12 486 ALA A O 1
ATOM 3651 N N . GLY A 1 487 ? -18.327 -15.013 10.866 1.00 93.94 487 GLY A N 1
ATOM 3652 C CA . GLY A 1 487 ? -19.053 -13.794 11.233 1.00 93.94 487 GLY A CA 1
ATOM 3653 C C . GLY A 1 487 ? -18.666 -13.194 12.590 1.00 93.94 487 GLY A C 1
ATOM 3654 O O . GLY A 1 487 ? -19.205 -12.145 12.936 1.00 93.94 487 GLY A O 1
ATOM 3655 N N . GLY A 1 488 ? -17.775 -13.833 13.350 1.00 97.25 488 GLY A N 1
ATOM 3656 C CA . GLY A 1 488 ? -17.102 -13.244 14.505 1.00 97.25 488 GLY A CA 1
ATOM 3657 C C . GLY A 1 488 ? -15.894 -12.403 14.080 1.00 97.25 488 GLY A C 1
ATOM 3658 O O . GLY A 1 488 ? -15.263 -12.684 13.056 1.00 97.25 488 GLY A O 1
ATOM 3659 N N . SER A 1 489 ? -15.576 -11.364 14.856 1.00 97.69 489 SER A N 1
ATOM 3660 C CA . SER A 1 489 ? -14.499 -10.422 14.529 1.00 97.69 489 SER A CA 1
ATOM 3661 C C . SER A 1 489 ? -13.647 -10.058 15.741 1.00 97.69 489 SER A C 1
ATOM 3663 O O . SER A 1 489 ? -14.160 -9.575 16.751 1.00 97.69 489 SER A O 1
ATOM 3665 N N . LEU A 1 490 ? -12.331 -10.206 15.596 1.00 98.12 490 LEU A N 1
ATOM 3666 C CA . LEU A 1 490 ? -11.319 -9.641 16.486 1.00 98.12 490 LEU A CA 1
ATOM 3667 C C . LEU A 1 490 ? -10.581 -8.527 15.737 1.00 98.12 490 LEU A C 1
ATOM 3669 O O . LEU A 1 490 ? -9.823 -8.812 14.815 1.00 98.12 490 LEU A O 1
ATOM 3673 N N . THR A 1 491 ? -10.824 -7.264 16.083 1.00 97.62 491 THR A N 1
ATOM 3674 C CA . THR A 1 491 ? -10.427 -6.133 15.227 1.00 97.62 491 THR A CA 1
ATOM 3675 C C . THR A 1 491 ? -9.760 -4.983 15.976 1.00 97.62 491 THR A C 1
ATOM 3677 O O . THR A 1 491 ? -10.123 -4.630 17.093 1.00 97.62 491 THR A O 1
ATOM 3680 N N . ALA A 1 492 ? -8.773 -4.372 15.336 1.00 97.44 492 ALA A N 1
ATOM 3681 C CA . ALA A 1 492 ? -8.130 -3.133 15.747 1.00 97.44 492 ALA A CA 1
ATOM 3682 C C . ALA A 1 492 ? -8.139 -2.105 14.598 1.00 97.44 492 ALA A C 1
ATOM 3684 O O . ALA A 1 492 ? -7.228 -1.292 14.456 1.00 97.44 492 ALA A O 1
ATOM 3685 N N . GLU A 1 493 ? -9.131 -2.179 13.710 1.00 96.31 493 GLU A N 1
ATOM 3686 C CA . GLU A 1 493 ? -9.188 -1.378 12.484 1.00 96.31 493 GLU A CA 1
ATOM 3687 C C . GLU A 1 493 ? -9.363 0.120 12.741 1.00 96.31 493 GLU A C 1
ATOM 3689 O O . GLU A 1 493 ? -10.288 0.540 13.429 1.00 96.31 493 GLU A O 1
ATOM 3694 N N . GLY A 1 494 ? -8.484 0.941 12.160 1.00 95.69 494 GLY A N 1
ATOM 3695 C CA . GLY A 1 494 ? -8.559 2.401 12.267 1.00 95.69 494 GLY A CA 1
ATOM 3696 C C . GLY A 1 494 ? -8.390 2.958 13.690 1.00 95.69 494 GLY A C 1
ATOM 3697 O O . GLY A 1 494 ? -8.683 4.134 13.909 1.00 95.69 494 GLY A O 1
ATOM 3698 N N . LEU A 1 495 ? -7.942 2.139 14.649 1.00 95.75 495 LEU A N 1
ATOM 3699 C CA . LEU A 1 495 ? -7.800 2.510 16.064 1.00 95.75 495 LEU A CA 1
ATOM 3700 C C . LEU A 1 495 ? -6.381 2.962 16.455 1.00 95.75 495 LEU A C 1
ATOM 3702 O O . LEU A 1 495 ? -6.130 3.238 17.620 1.00 95.75 495 LEU A O 1
ATOM 3706 N N . GLY A 1 496 ? -5.444 3.021 15.511 1.00 94.75 496 GLY A N 1
ATOM 3707 C CA . GLY A 1 496 ? -4.079 3.509 15.713 1.00 94.75 496 GLY A CA 1
ATOM 3708 C C . GLY A 1 496 ? -3.985 5.036 15.745 1.00 94.75 496 GLY A C 1
ATOM 3709 O O . GLY A 1 496 ? -4.885 5.742 16.201 1.00 94.75 496 GLY A O 1
ATOM 3710 N N . TYR A 1 497 ? -2.871 5.590 15.259 1.00 94.50 497 TYR A N 1
ATOM 3711 C CA . TYR A 1 497 ? -2.662 7.034 15.330 1.00 94.50 497 TYR A CA 1
ATOM 3712 C C . TYR A 1 497 ? -3.615 7.821 14.416 1.00 94.50 497 TYR A C 1
ATOM 3714 O O . TYR A 1 497 ? -3.906 7.427 13.289 1.00 94.50 497 TYR A O 1
ATOM 3722 N N . THR A 1 498 ? -4.068 8.987 14.880 1.00 92.19 498 THR A N 1
ATOM 3723 C CA . THR A 1 498 ? -4.928 9.902 14.116 1.00 92.19 498 THR A CA 1
ATOM 3724 C C . THR A 1 498 ? -4.124 11.075 13.554 1.00 92.19 498 THR A C 1
ATOM 3726 O O . THR A 1 498 ? -2.973 11.303 13.933 1.00 92.19 498 THR A O 1
ATOM 3729 N N . GLY A 1 499 ? -4.728 11.873 12.666 1.00 83.81 499 GLY A N 1
ATOM 3730 C CA . GLY A 1 499 ? -4.088 13.075 12.123 1.00 83.81 499 GLY A CA 1
ATOM 3731 C C . GLY A 1 499 ? -3.750 14.146 13.174 1.00 83.81 499 GLY A C 1
ATOM 3732 O O . GLY A 1 499 ? -2.892 14.987 12.896 1.00 83.81 499 GLY A O 1
ATOM 3733 N N . HIS A 1 500 ? -4.385 14.096 14.352 1.00 84.50 500 HIS A N 1
ATOM 3734 C CA . HIS A 1 500 ? -4.129 14.982 15.493 1.00 84.50 500 HIS A CA 1
ATOM 3735 C C . HIS A 1 500 ? -2.893 14.590 16.301 1.00 84.50 500 HIS A C 1
ATOM 3737 O O . HIS A 1 500 ? -2.299 15.441 16.961 1.00 84.50 500 HIS A O 1
ATOM 3743 N N . HIS A 1 501 ? -2.494 13.322 16.240 1.00 86.19 501 HIS A N 1
ATOM 3744 C CA . HIS A 1 501 ? -1.308 12.850 16.932 1.00 86.19 501 HIS A CA 1
ATOM 3745 C C . HIS A 1 501 ? -0.072 13.334 16.160 1.00 86.19 501 HIS A C 1
ATOM 3747 O O . HIS A 1 501 ? 0.030 13.189 14.939 1.00 86.19 501 HIS A O 1
ATOM 3753 N N . SER A 1 502 ? 0.875 13.946 16.857 1.00 80.69 502 SER A N 1
ATOM 3754 C CA . SER A 1 502 ? 2.128 14.428 16.271 1.00 80.69 502 SER A CA 1
ATOM 3755 C C . SER A 1 502 ? 3.277 14.190 17.222 1.00 80.69 502 SER A C 1
ATOM 3757 O O . SER A 1 502 ? 3.152 14.489 18.410 1.00 80.69 502 SER A O 1
ATOM 3759 N N . ASN A 1 503 ? 4.396 13.715 16.675 1.00 79.56 503 ASN A N 1
ATOM 3760 C CA . ASN A 1 503 ? 5.605 13.447 17.446 1.00 79.56 503 ASN A CA 1
ATOM 3761 C C . ASN A 1 503 ? 6.113 14.703 18.179 1.00 79.56 503 ASN A C 1
ATOM 3763 O O . ASN A 1 503 ? 6.530 14.612 19.324 1.00 79.56 503 ASN A O 1
ATOM 3767 N N . ASP A 1 504 ? 5.977 15.888 17.572 1.00 73.31 504 ASP A N 1
ATOM 3768 C CA . ASP A 1 504 ? 6.426 17.162 18.161 1.00 73.31 504 ASP A CA 1
ATOM 3769 C C . ASP A 1 504 ? 5.724 17.534 19.475 1.00 73.31 504 ASP A C 1
ATOM 3771 O O . ASP A 1 504 ? 6.294 18.251 20.294 1.00 73.31 504 ASP A O 1
ATOM 3775 N N . THR A 1 505 ? 4.472 17.111 19.656 1.00 72.25 505 THR A N 1
ATOM 3776 C CA . THR A 1 505 ? 3.653 17.503 20.816 1.00 72.25 505 THR A CA 1
ATOM 3777 C C . THR A 1 505 ? 3.335 16.346 21.746 1.00 72.25 505 THR A C 1
ATOM 3779 O O . THR A 1 505 ? 2.991 16.608 22.886 1.00 72.25 505 THR A O 1
ATOM 3782 N N . HIS A 1 506 ? 3.417 15.104 21.264 1.00 80.25 506 HIS A N 1
ATOM 3783 C CA . HIS A 1 506 ? 3.041 13.909 22.021 1.00 80.25 506 HIS A CA 1
ATOM 3784 C C . HIS A 1 506 ? 4.165 12.864 22.091 1.00 80.25 506 HIS A C 1
ATOM 3786 O O . HIS A 1 506 ? 4.009 11.846 22.751 1.00 80.25 506 HIS A O 1
ATOM 3792 N N . GLY A 1 507 ? 5.293 13.063 21.397 1.00 71.31 507 GLY A N 1
ATOM 3793 C CA . GLY A 1 507 ? 6.359 12.059 21.314 1.00 71.31 507 GLY A CA 1
ATOM 3794 C C . GLY A 1 507 ? 7.064 11.792 22.646 1.00 71.31 507 GLY A C 1
ATOM 3795 O O . GLY A 1 507 ? 7.401 10.646 22.923 1.00 71.31 507 GLY A O 1
ATOM 3796 N N . GLU A 1 508 ? 7.259 12.817 23.486 1.00 71.94 508 GLU A N 1
ATOM 3797 C CA . GLU A 1 508 ? 7.838 12.634 24.831 1.00 71.94 508 GLU A CA 1
ATOM 3798 C C . GLU A 1 508 ? 6.844 12.029 25.835 1.00 71.94 508 GLU A C 1
ATOM 3800 O O . GLU A 1 508 ? 7.272 11.379 26.788 1.00 71.94 508 GLU A O 1
ATOM 3805 N N . ASP A 1 509 ? 5.542 12.220 25.606 1.00 76.56 509 ASP A N 1
ATOM 3806 C CA . ASP A 1 509 ? 4.473 11.761 26.500 1.00 76.56 509 ASP A CA 1
ATOM 3807 C C . ASP A 1 509 ? 3.982 10.340 26.145 1.00 76.56 509 ASP A C 1
ATOM 3809 O O . ASP A 1 509 ? 3.486 9.615 27.006 1.00 76.56 509 ASP A O 1
ATOM 3813 N N . SER A 1 510 ? 4.206 9.898 24.901 1.00 84.50 510 SER A N 1
ATOM 3814 C CA . SER A 1 510 ? 3.790 8.590 24.386 1.00 84.50 510 SER A CA 1
ATOM 3815 C C . SER A 1 510 ? 4.419 7.416 25.141 1.00 84.50 510 SER A C 1
ATOM 3817 O O . SER A 1 510 ? 5.637 7.210 25.136 1.00 84.50 510 SER A O 1
ATOM 3819 N N . LEU A 1 511 ? 3.566 6.546 25.690 1.00 85.62 511 LEU A N 1
ATOM 3820 C CA . LEU A 1 511 ? 3.972 5.286 26.323 1.00 85.62 511 LEU A CA 1
ATOM 3821 C C . LEU A 1 511 ? 4.518 4.252 25.326 1.00 85.62 511 LEU A C 1
ATOM 3823 O O . LEU A 1 511 ? 5.105 3.248 25.740 1.00 85.62 511 LEU A O 1
ATOM 3827 N N . HIS A 1 512 ? 4.318 4.469 24.022 1.00 84.31 512 HIS A N 1
ATOM 3828 C CA . HIS A 1 512 ? 4.584 3.479 22.969 1.00 84.31 512 HIS A CA 1
ATOM 3829 C C . HIS A 1 512 ? 5.706 3.890 22.007 1.00 84.31 512 HIS A C 1
ATOM 3831 O O . HIS A 1 512 ? 5.913 3.228 20.992 1.00 84.31 512 HIS A O 1
ATOM 3837 N N . GLY A 1 513 ? 6.457 4.943 22.340 1.00 84.19 513 GLY A N 1
ATOM 3838 C CA . GLY A 1 513 ? 7.558 5.456 21.525 1.00 84.19 513 GLY A CA 1
ATOM 3839 C C . GLY A 1 513 ? 7.115 6.513 20.514 1.00 84.19 513 GLY A C 1
ATOM 3840 O O . GLY A 1 513 ? 6.124 7.212 20.729 1.00 84.19 513 GLY A O 1
ATOM 3841 N N . GLU A 1 514 ? 7.878 6.656 19.427 1.00 86.62 514 GLU A N 1
ATOM 3842 C CA . GLU A 1 514 ? 7.663 7.713 18.432 1.00 86.62 514 GLU A CA 1
ATOM 3843 C C . GLU A 1 514 ? 6.286 7.617 17.759 1.00 86.62 514 GLU A C 1
ATOM 3845 O O . GLU A 1 514 ? 5.831 6.553 17.335 1.00 86.62 514 GLU A O 1
ATOM 3850 N N . VAL A 1 515 ? 5.628 8.768 17.638 1.00 89.12 515 VAL A N 1
ATOM 3851 C CA . VAL A 1 515 ? 4.230 8.883 17.213 1.00 89.12 515 VAL A CA 1
ATOM 3852 C C . VAL A 1 515 ? 4.151 9.235 15.730 1.00 89.12 515 VAL A C 1
ATOM 3854 O O . VAL A 1 515 ? 4.763 10.206 15.287 1.00 89.12 515 VAL A O 1
ATOM 3857 N N . ASN A 1 516 ? 3.311 8.520 14.968 1.00 89.00 516 ASN A N 1
ATOM 3858 C CA . ASN A 1 516 ? 3.024 8.827 13.556 1.00 89.00 516 ASN A CA 1
ATOM 3859 C C . ASN A 1 516 ? 4.272 8.853 12.638 1.00 89.00 516 ASN A C 1
ATOM 3861 O O . ASN A 1 516 ? 4.390 9.706 11.758 1.00 89.00 516 ASN A O 1
ATOM 3865 N N . LEU A 1 517 ? 5.196 7.902 12.817 1.00 89.31 517 LEU A N 1
ATOM 3866 C CA . LEU A 1 517 ? 6.448 7.796 12.048 1.00 89.31 517 LEU A CA 1
ATOM 3867 C C . LEU A 1 517 ? 6.264 7.787 10.527 1.00 89.31 517 LEU A C 1
ATOM 3869 O O . LEU A 1 517 ? 7.054 8.378 9.797 1.00 89.31 517 LEU A O 1
ATOM 3873 N N . GLY A 1 518 ? 5.210 7.126 10.054 1.00 90.06 518 GLY A N 1
ATOM 3874 C CA . GLY A 1 518 ? 4.892 7.015 8.635 1.00 90.06 518 GLY A CA 1
ATOM 3875 C C . GLY A 1 518 ? 3.926 8.085 8.148 1.00 90.06 518 GLY A C 1
ATOM 3876 O O . GLY A 1 518 ? 3.380 7.937 7.058 1.00 90.06 518 GLY A O 1
ATOM 3877 N N . LYS A 1 519 ? 3.652 9.138 8.928 1.00 89.75 519 LYS A N 1
ATOM 3878 C CA . LYS A 1 519 ? 2.779 10.226 8.477 1.00 89.75 519 LYS A CA 1
ATOM 3879 C C . LYS A 1 519 ? 3.503 11.035 7.388 1.00 89.75 519 LYS A C 1
ATOM 3881 O O . LYS A 1 519 ? 4.596 11.546 7.635 1.00 89.75 519 LYS A O 1
ATOM 3886 N N . PRO A 1 520 ? 2.917 11.197 6.191 1.00 84.69 520 PRO A N 1
ATOM 3887 C CA . PRO A 1 520 ? 3.549 11.950 5.114 1.00 84.69 520 PRO A CA 1
ATOM 3888 C C . PRO A 1 520 ? 3.693 13.430 5.477 1.00 84.69 520 PRO A C 1
ATOM 3890 O O . PRO A 1 520 ? 2.869 14.003 6.198 1.00 84.69 520 PRO A O 1
ATOM 3893 N N . HIS A 1 521 ? 4.725 14.075 4.926 1.00 75.19 521 HIS A N 1
ATOM 3894 C CA . HIS A 1 521 ? 4.964 15.500 5.148 1.00 75.19 521 HIS A CA 1
ATOM 3895 C C . HIS A 1 521 ? 3.737 16.331 4.719 1.00 75.19 521 HIS A C 1
ATOM 3897 O O . HIS A 1 521 ? 3.211 16.116 3.622 1.00 75.19 521 HIS A O 1
ATOM 3903 N N . PRO A 1 522 ? 3.289 17.318 5.521 1.00 64.69 522 PRO A N 1
ATOM 3904 C CA . PRO A 1 522 ? 2.110 18.107 5.192 1.00 64.69 522 PRO A CA 1
ATOM 3905 C C . PRO A 1 522 ? 2.330 18.902 3.899 1.00 64.69 522 PRO A C 1
ATOM 3907 O O . PRO A 1 522 ? 3.205 19.768 3.825 1.00 64.69 522 PRO A O 1
ATOM 3910 N N . VAL A 1 523 ? 1.516 18.620 2.882 1.00 62.34 523 VAL A N 1
ATOM 3911 C CA . VAL A 1 523 ? 1.367 19.442 1.676 1.00 62.34 523 VAL A CA 1
ATOM 3912 C C . VAL A 1 523 ? -0.115 19.760 1.520 1.00 62.34 523 VAL A C 1
ATOM 3914 O O . VAL A 1 523 ? -0.956 18.865 1.551 1.00 62.34 523 VAL A O 1
ATOM 3917 N N . TYR A 1 524 ? -0.449 21.047 1.403 1.00 57.47 524 TYR A N 1
ATOM 3918 C CA . TYR A 1 524 ? -1.837 21.506 1.404 1.00 57.47 524 TYR A CA 1
ATOM 3919 C C . TYR A 1 524 ? -2.658 20.877 0.270 1.00 57.47 524 TYR A C 1
ATOM 3921 O O . TYR A 1 524 ? -2.420 21.158 -0.904 1.00 57.47 524 TYR A O 1
ATOM 3929 N N . GLY A 1 525 ? -3.683 20.109 0.651 1.00 54.81 525 GLY A N 1
ATOM 3930 C CA . GLY A 1 525 ? -4.783 19.712 -0.223 1.00 54.81 525 GLY A CA 1
ATOM 3931 C C . GLY A 1 525 ? -4.613 18.417 -1.010 1.00 54.81 525 GLY A C 1
ATOM 3932 O O . GLY A 1 525 ? -5.499 18.129 -1.805 1.00 54.81 525 GLY A O 1
ATOM 3933 N N . LEU A 1 526 ? -3.511 17.679 -0.832 1.00 69.31 526 LEU A N 1
ATOM 3934 C CA . LEU A 1 526 ? -3.152 16.496 -1.632 1.00 69.31 526 LEU A CA 1
ATOM 3935 C C . LEU A 1 526 ? -2.375 15.481 -0.770 1.00 69.31 526 LEU A C 1
ATOM 3937 O O . LEU A 1 526 ? -1.177 15.263 -0.964 1.00 69.31 526 LEU A O 1
ATOM 3941 N N . GLY A 1 527 ? -3.049 14.930 0.238 1.00 81.69 527 GLY A N 1
ATOM 3942 C CA . GLY A 1 527 ? -2.486 14.053 1.257 1.00 81.69 527 GLY A CA 1
ATOM 3943 C C . GLY A 1 527 ? -1.958 12.732 0.694 1.00 81.69 527 GLY A C 1
ATOM 3944 O O . GLY A 1 527 ? -2.682 11.993 0.025 1.00 81.69 527 GLY A O 1
ATOM 3945 N N . GLY A 1 528 ? -0.692 12.428 0.996 1.00 90.12 528 GLY A N 1
ATOM 3946 C CA . GLY A 1 528 ? -0.120 11.094 0.796 1.00 90.12 528 GLY A CA 1
ATOM 3947 C C . GLY A 1 528 ? -0.744 10.060 1.738 1.00 90.12 528 GLY A C 1
ATOM 3948 O O . GLY A 1 528 ? -1.374 10.422 2.735 1.00 90.12 528 GLY A O 1
ATOM 3949 N N . GLY A 1 529 ? -0.560 8.778 1.447 1.00 93.62 529 GLY A N 1
ATOM 3950 C CA . GLY A 1 529 ? -0.946 7.698 2.350 1.00 93.62 529 GLY A CA 1
ATOM 3951 C C . GLY A 1 529 ? 0.013 7.584 3.534 1.00 93.62 529 GLY A C 1
ATOM 3952 O O . GLY A 1 529 ? 1.195 7.911 3.411 1.00 93.62 529 GLY A O 1
ATOM 3953 N N . GLY A 1 530 ? -0.484 7.110 4.677 1.00 94.62 530 GLY A N 1
ATOM 3954 C CA . GLY A 1 530 ? 0.373 6.724 5.801 1.00 94.62 530 GLY A CA 1
ATOM 3955 C C . GLY A 1 530 ? 1.257 5.529 5.429 1.00 94.62 530 GLY A C 1
ATOM 3956 O O . GLY A 1 530 ? 0.824 4.660 4.675 1.00 94.62 530 GLY A O 1
ATOM 3957 N N . GLY A 1 531 ? 2.483 5.470 5.946 1.00 95.31 531 GLY A N 1
ATOM 3958 C CA . GLY A 1 531 ? 3.378 4.311 5.837 1.00 95.31 531 GLY A CA 1
ATOM 3959 C C . GLY A 1 531 ? 3.377 3.461 7.111 1.00 95.31 531 GLY A C 1
ATOM 3960 O O . GLY A 1 531 ? 3.034 3.963 8.177 1.00 95.31 531 GLY A O 1
ATOM 3961 N N . HIS A 1 532 ? 3.675 2.169 6.996 1.00 96.38 532 HIS A N 1
ATOM 3962 C CA . HIS A 1 532 ? 3.968 1.191 8.063 1.00 96.38 532 HIS A CA 1
ATOM 3963 C C . HIS A 1 532 ? 4.176 -0.143 7.345 1.00 96.38 532 HIS A C 1
ATOM 3965 O O . HIS A 1 532 ? 3.312 -0.474 6.558 1.00 96.38 532 HIS A O 1
ATOM 3971 N N . GLY A 1 533 ? 5.269 -0.893 7.536 1.00 95.00 533 GLY A N 1
ATOM 3972 C CA . GLY A 1 533 ? 5.546 -2.088 6.709 1.00 95.00 533 GLY A CA 1
ATOM 3973 C C . GLY A 1 533 ? 5.957 -1.760 5.265 1.00 95.00 533 GLY A C 1
ATOM 3974 O O . GLY A 1 533 ? 7.104 -1.995 4.879 1.00 95.00 533 GLY A O 1
ATOM 3975 N N . GLY A 1 534 ? 5.042 -1.172 4.498 1.00 94.50 534 GLY A N 1
ATOM 3976 C CA . GLY A 1 534 ? 5.296 -0.523 3.212 1.00 94.50 534 GLY A CA 1
ATOM 3977 C C . GLY A 1 534 ? 5.258 1.009 3.279 1.00 94.50 534 GLY A C 1
ATOM 3978 O O . GLY A 1 534 ? 4.886 1.604 4.297 1.00 94.50 534 GLY A O 1
ATOM 3979 N N . SER A 1 535 ? 5.656 1.650 2.181 1.00 94.19 535 SER A N 1
ATOM 3980 C CA . SER A 1 535 ? 5.456 3.078 1.930 1.00 94.19 535 SER A CA 1
ATOM 3981 C C . SER A 1 535 ? 4.000 3.348 1.556 1.00 94.19 535 SER A C 1
ATOM 3983 O O . SER A 1 535 ? 3.407 2.613 0.767 1.00 94.19 535 SER A O 1
ATOM 3985 N N . GLY A 1 536 ? 3.416 4.419 2.085 1.00 93.88 536 GLY A N 1
ATOM 3986 C CA . GLY A 1 536 ? 2.131 4.926 1.615 1.00 93.88 536 GLY A CA 1
ATOM 3987 C C . GLY A 1 536 ? 2.233 5.451 0.183 1.00 93.88 536 GLY A C 1
ATOM 3988 O O . GLY A 1 536 ? 3.318 5.727 -0.321 1.00 93.88 536 GLY A O 1
ATOM 3989 N N . GLY A 1 537 ? 1.101 5.603 -0.489 1.00 92.06 537 GLY A N 1
ATOM 3990 C CA . GLY A 1 537 ? 1.059 6.172 -1.827 1.00 92.06 537 GLY A CA 1
ATOM 3991 C C . GLY A 1 537 ? 1.353 7.671 -1.831 1.00 92.06 537 GLY A C 1
ATOM 3992 O O . GLY A 1 537 ? 1.062 8.402 -0.875 1.00 92.06 537 GLY A O 1
ATOM 3993 N N . ARG A 1 538 ? 1.888 8.157 -2.946 1.00 89.00 538 ARG A N 1
ATOM 3994 C CA . ARG A 1 538 ? 2.089 9.577 -3.220 1.00 89.00 538 ARG A CA 1
ATOM 3995 C C . ARG A 1 538 ? 0.804 10.266 -3.704 1.00 89.00 538 ARG A C 1
ATOM 3997 O O . ARG A 1 538 ? 0.139 9.792 -4.620 1.00 89.00 538 ARG A O 1
ATOM 4004 N N . GLY A 1 539 ? 0.464 11.423 -3.128 1.00 84.19 539 GLY A N 1
ATOM 4005 C CA . GLY A 1 539 ? -0.581 12.312 -3.668 1.00 84.19 539 GLY A CA 1
ATOM 4006 C C . GLY A 1 539 ? -0.056 13.208 -4.808 1.00 84.19 539 GLY A C 1
ATOM 4007 O O . GLY A 1 539 ? 1.158 13.374 -4.920 1.00 84.19 539 GLY A O 1
ATOM 4008 N N . PRO A 1 540 ? -0.910 13.890 -5.600 1.00 75.88 540 PRO A N 1
ATOM 4009 C CA . PRO A 1 540 ? -0.488 14.607 -6.818 1.00 75.88 540 PRO A CA 1
ATOM 4010 C C . PRO A 1 540 ? 0.633 15.651 -6.639 1.00 75.88 540 PRO A C 1
ATOM 4012 O O . PRO A 1 540 ? 1.334 15.972 -7.593 1.00 75.88 540 PRO A O 1
ATOM 4015 N N . ASN A 1 541 ? 0.807 16.191 -5.426 1.00 71.81 541 ASN A N 1
ATOM 4016 C CA . ASN A 1 541 ? 1.948 17.031 -5.028 1.00 71.81 541 ASN A CA 1
ATOM 4017 C C . ASN A 1 541 ? 2.465 16.687 -3.613 1.00 71.81 541 ASN A C 1
ATOM 4019 O O . ASN A 1 541 ? 3.218 17.462 -3.023 1.00 71.81 541 ASN A O 1
ATOM 4023 N N . GLY A 1 542 ? 2.011 15.568 -3.041 1.00 70.44 542 GLY A N 1
ATOM 4024 C CA . GLY A 1 542 ? 2.370 15.118 -1.697 1.00 70.44 542 GLY A CA 1
ATOM 4025 C C . GLY A 1 542 ? 3.595 14.204 -1.712 1.00 70.44 542 GLY A C 1
ATOM 4026 O O . GLY A 1 542 ? 3.974 13.695 -2.765 1.00 70.44 542 GLY A O 1
ATOM 4027 N N . LYS A 1 543 ? 4.195 14.000 -0.538 1.00 84.62 543 LYS A N 1
ATOM 4028 C CA . LYS A 1 543 ? 5.202 12.958 -0.282 1.00 84.62 543 LYS A CA 1
ATOM 4029 C C . LYS A 1 543 ? 4.508 11.687 0.215 1.00 84.62 543 LYS A C 1
ATOM 4031 O O . LYS A 1 543 ? 3.427 11.780 0.800 1.00 84.62 543 LYS A O 1
ATOM 4036 N N . ALA A 1 544 ? 5.113 10.532 -0.021 1.00 88.69 544 ALA A N 1
ATOM 4037 C CA . ALA A 1 544 ? 4.678 9.261 0.543 1.00 88.69 544 ALA A CA 1
ATOM 4038 C C . ALA A 1 544 ? 4.977 9.204 2.052 1.00 88.69 544 ALA A C 1
ATOM 4040 O O . ALA A 1 544 ? 5.940 9.805 2.537 1.00 88.69 544 ALA A O 1
ATOM 4041 N N . GLY A 1 545 ? 4.137 8.498 2.810 1.00 90.81 545 GLY A N 1
ATOM 4042 C CA . GLY A 1 545 ? 4.446 8.120 4.185 1.00 90.81 545 GLY A CA 1
ATOM 4043 C C . GLY A 1 545 ? 5.440 6.962 4.197 1.00 90.81 545 GLY A C 1
ATOM 4044 O O . GLY A 1 545 ? 5.231 5.984 3.486 1.00 90.81 545 GLY A O 1
ATOM 4045 N N . PHE A 1 546 ? 6.518 7.042 4.976 1.00 92.38 546 PHE A N 1
ATOM 4046 C CA . PHE A 1 546 ? 7.559 6.009 4.944 1.00 92.38 546 PHE A CA 1
ATOM 4047 C C . PHE A 1 546 ? 7.237 4.789 5.798 1.00 92.38 546 PHE A C 1
ATOM 4049 O O . PHE A 1 546 ? 6.519 4.873 6.797 1.00 92.38 546 PHE A O 1
ATOM 4056 N N . ALA A 1 547 ? 7.799 3.648 5.409 1.00 94.25 547 ALA A N 1
ATOM 4057 C CA . ALA A 1 547 ? 7.679 2.413 6.159 1.00 94.25 547 ALA A CA 1
ATOM 4058 C C . ALA A 1 547 ? 8.442 2.469 7.493 1.00 94.25 547 ALA A C 1
ATOM 4060 O O . ALA A 1 547 ? 9.531 3.022 7.599 1.00 94.25 547 ALA A O 1
ATOM 4061 N N . TYR A 1 548 ? 7.907 1.798 8.508 1.00 94.50 548 TYR A N 1
ATOM 4062 C CA . TYR A 1 548 ? 8.587 1.531 9.779 1.00 94.50 548 TYR A CA 1
ATOM 4063 C C . TYR A 1 548 ? 8.159 0.160 10.331 1.00 94.50 548 TYR A C 1
ATOM 4065 O O . TYR A 1 548 ? 7.368 -0.551 9.696 1.00 94.50 548 TYR A O 1
ATOM 4073 N N . GLY A 1 549 ? 8.698 -0.228 11.488 1.00 94.06 549 GLY A N 1
ATOM 4074 C CA . GLY A 1 549 ? 8.355 -1.459 12.211 1.00 94.06 549 GLY A CA 1
ATOM 4075 C C . GLY A 1 549 ? 9.250 -2.659 11.904 1.00 94.06 549 GLY A C 1
ATOM 4076 O O . GLY A 1 549 ? 10.062 -2.628 10.979 1.00 94.06 549 GLY A O 1
ATOM 4077 N N . ASP A 1 550 ? 9.091 -3.712 12.707 1.00 95.56 550 ASP A N 1
ATOM 4078 C CA . ASP A 1 550 ? 9.843 -4.962 12.591 1.00 95.56 550 ASP A CA 1
ATOM 4079 C C . ASP A 1 550 ? 9.003 -6.055 11.905 1.00 95.56 550 ASP A C 1
ATOM 4081 O O . ASP A 1 550 ? 7.870 -6.320 12.301 1.00 95.56 550 ASP A O 1
ATOM 4085 N N . LEU A 1 551 ? 9.560 -6.679 10.864 1.00 96.25 551 LEU A N 1
ATOM 4086 C CA . LEU A 1 551 ? 9.029 -7.853 10.170 1.00 96.25 551 LEU A CA 1
ATOM 4087 C C . LEU A 1 551 ? 8.789 -9.063 11.090 1.00 96.25 551 LEU A C 1
ATOM 4089 O O . LEU A 1 551 ? 7.802 -9.768 10.903 1.00 96.25 551 LEU A O 1
ATOM 4093 N N . TYR A 1 552 ? 9.705 -9.342 12.019 1.00 97.50 552 TYR A N 1
ATOM 4094 C CA . TYR A 1 552 ? 9.687 -10.557 12.835 1.00 97.50 552 TYR A CA 1
ATOM 4095 C C . TYR A 1 552 ? 8.849 -10.387 14.104 1.00 97.50 552 TYR A C 1
ATOM 4097 O O . TYR A 1 552 ? 8.166 -11.322 14.522 1.00 97.50 552 TYR A O 1
ATOM 4105 N N . GLU A 1 553 ? 8.876 -9.200 14.706 1.00 96.31 553 GLU A N 1
ATOM 4106 C CA . GLU A 1 553 ? 8.184 -8.892 15.963 1.00 96.31 553 GLU A CA 1
ATOM 4107 C C . GLU A 1 553 ? 7.413 -7.563 15.831 1.00 96.31 553 GLU A C 1
ATOM 4109 O O . GLU A 1 553 ? 7.875 -6.520 16.288 1.00 96.31 553 GLU A O 1
ATOM 4114 N N . PRO A 1 554 ? 6.252 -7.539 15.157 1.00 96.00 554 PRO A N 1
ATOM 4115 C CA . PRO A 1 554 ? 5.528 -6.302 14.894 1.00 96.00 554 PRO A CA 1
ATOM 4116 C C . PRO A 1 554 ? 4.748 -5.837 16.134 1.00 96.00 554 PRO A C 1
ATOM 4118 O O . PRO A 1 554 ? 3.778 -6.473 16.544 1.00 96.00 554 PRO A O 1
ATOM 4121 N N . PHE A 1 555 ? 5.157 -4.708 16.727 1.00 92.81 555 PHE A N 1
ATOM 4122 C CA . PHE A 1 555 ? 4.570 -4.164 17.967 1.00 92.81 555 PHE A CA 1
ATOM 4123 C C . PHE A 1 555 ? 4.096 -2.702 17.876 1.00 92.81 555 PHE A C 1
ATOM 4125 O O . PHE A 1 555 ? 3.717 -2.113 18.890 1.00 92.81 555 PHE A O 1
ATOM 4132 N N . LEU A 1 556 ? 4.137 -2.094 16.686 1.00 94.75 556 LEU A N 1
ATOM 4133 C CA . LEU A 1 556 ? 3.831 -0.673 16.492 1.00 94.75 556 LEU A CA 1
ATOM 4134 C C . LEU A 1 556 ? 2.443 -0.457 15.878 1.00 94.75 556 LEU A C 1
ATOM 4136 O O . LEU A 1 556 ? 1.966 -1.260 15.073 1.00 94.75 556 LEU A O 1
ATOM 4140 N N . PHE A 1 557 ? 1.806 0.656 16.237 1.00 96.69 557 PHE A N 1
ATOM 4141 C CA . PHE A 1 557 ? 0.566 1.112 15.609 1.00 96.69 557 PHE A CA 1
ATOM 4142 C C . PHE A 1 557 ? 0.803 1.582 14.174 1.00 96.69 557 PHE A C 1
ATOM 4144 O O . PHE A 1 557 ? 1.907 2.003 13.827 1.00 96.69 557 PHE A O 1
ATOM 4151 N N . GLY A 1 558 ? -0.253 1.583 13.364 1.00 96.81 558 GLY A N 1
ATOM 4152 C CA . GLY A 1 558 ? -0.296 2.260 12.073 1.00 96.81 558 GLY A CA 1
ATOM 4153 C C . GLY A 1 558 ? -0.336 3.783 12.229 1.00 96.81 558 GLY A C 1
ATOM 4154 O O . GLY A 1 558 ? -0.769 4.317 13.255 1.00 96.81 558 GLY A O 1
ATOM 4155 N N . SER A 1 559 ? 0.106 4.485 11.191 1.00 95.69 559 SER A N 1
ATOM 4156 C CA . SER A 1 559 ? 0.155 5.945 11.108 1.00 95.69 559 SER A CA 1
ATOM 4157 C C . SER A 1 559 ? -1.037 6.506 10.338 1.00 95.69 559 SER A C 1
ATOM 4159 O O . SER A 1 559 ? -1.590 5.870 9.439 1.00 95.69 559 SER A O 1
ATOM 4161 N N . ALA A 1 560 ? -1.404 7.743 10.653 1.00 95.00 560 ALA A N 1
ATOM 4162 C CA . ALA A 1 560 ? -2.442 8.461 9.931 1.00 95.00 560 ALA A CA 1
ATOM 4163 C C . ALA A 1 560 ? -1.999 8.876 8.517 1.00 95.00 560 ALA A C 1
ATOM 4165 O O . ALA A 1 560 ? -0.826 9.173 8.269 1.00 95.00 560 ALA A O 1
ATOM 4166 N N . GLY A 1 561 ? -2.969 8.978 7.609 1.00 93.25 561 GLY A N 1
ATOM 4167 C CA . GLY A 1 561 ? -2.782 9.548 6.279 1.00 93.25 561 GLY A CA 1
ATOM 4168 C C . GLY A 1 561 ? -2.607 11.071 6.286 1.00 93.25 561 GLY A C 1
ATOM 4169 O O . GLY A 1 561 ? -2.885 11.773 7.266 1.00 93.25 561 GLY A O 1
ATOM 4170 N N . GLY A 1 562 ? -2.137 11.605 5.159 1.00 89.88 562 GLY A N 1
ATOM 4171 C CA . GLY A 1 562 ? -1.925 13.033 4.948 1.00 89.88 562 GLY A CA 1
ATOM 4172 C C . GLY A 1 562 ? -3.224 13.841 4.887 1.00 89.88 562 GLY A C 1
ATOM 4173 O O . GLY A 1 562 ? -4.278 13.341 4.492 1.00 89.88 562 GLY A O 1
ATOM 4174 N N . HIS A 1 563 ? -3.136 15.121 5.253 1.00 87.62 563 HIS A N 1
ATOM 4175 C CA . HIS A 1 563 ? -4.284 16.029 5.285 1.00 87.62 563 HIS A CA 1
ATOM 4176 C C . HIS A 1 563 ? -4.834 16.332 3.883 1.00 87.62 563 HIS A C 1
ATOM 4178 O O . HIS A 1 563 ? -4.075 16.554 2.938 1.00 87.62 563 HIS A O 1
ATOM 4184 N N . GLY A 1 564 ? -6.159 16.408 3.783 1.00 83.19 564 GLY A N 1
ATOM 4185 C CA . GLY A 1 564 ? -6.871 16.830 2.581 1.00 83.19 564 GLY A CA 1
ATOM 4186 C C . GLY A 1 564 ? -7.070 18.342 2.491 1.00 83.19 564 GLY A C 1
ATOM 4187 O O . GLY A 1 564 ? -6.414 19.144 3.168 1.00 83.19 564 GLY A O 1
ATOM 4188 N N . LEU A 1 565 ? -8.007 18.757 1.640 1.00 82.31 565 LEU A N 1
ATOM 4189 C CA . LEU A 1 565 ? -8.407 20.158 1.509 1.00 82.31 565 LEU A CA 1
ATOM 4190 C C . LEU A 1 565 ? -8.947 20.701 2.842 1.00 82.31 565 LEU A C 1
ATOM 4192 O O . LEU A 1 565 ? -9.501 19.977 3.664 1.00 82.31 565 LEU A O 1
ATOM 4196 N N . ASN A 1 566 ? -8.775 22.005 3.072 1.00 80.88 566 ASN A N 1
ATOM 4197 C CA . ASN A 1 566 ? -9.199 22.688 4.304 1.00 80.88 566 ASN A CA 1
ATOM 4198 C C . ASN A 1 566 ? -8.612 22.099 5.605 1.00 80.88 566 ASN A C 1
ATOM 4200 O O . ASN A 1 566 ? -9.206 22.265 6.668 1.00 80.88 566 ASN A O 1
ATOM 4204 N N . ASN A 1 567 ? -7.448 21.440 5.528 1.00 77.94 567 ASN A N 1
ATOM 4205 C CA . ASN A 1 567 ? -6.769 20.818 6.668 1.00 77.94 567 ASN A CA 1
ATOM 4206 C C . ASN A 1 567 ? -7.584 19.693 7.336 1.00 77.94 567 ASN A C 1
ATOM 4208 O O . ASN A 1 567 ? -7.403 19.410 8.520 1.00 77.94 567 ASN A O 1
ATOM 4212 N N . GLN A 1 568 ? -8.488 19.058 6.585 1.00 84.06 568 GLN A N 1
ATOM 4213 C CA . GLN A 1 568 ? -9.206 17.877 7.055 1.00 84.06 568 GLN A CA 1
ATOM 4214 C C . GLN A 1 568 ? -8.244 16.688 7.183 1.00 84.06 568 GLN A C 1
ATOM 4216 O O . GLN A 1 568 ? -7.305 16.549 6.398 1.00 84.06 568 GLN A O 1
ATOM 4221 N N . HIS A 1 569 ? -8.439 15.859 8.204 1.00 85.44 569 HIS A N 1
ATOM 4222 C CA . HIS A 1 569 ? -7.541 14.749 8.520 1.00 85.44 569 HIS A CA 1
ATOM 4223 C C . HIS A 1 569 ? -7.641 13.621 7.482 1.00 85.44 569 HIS A C 1
ATOM 4225 O O . HIS A 1 569 ? -8.695 13.408 6.879 1.00 85.44 569 HIS A O 1
ATOM 4231 N N . GLY A 1 570 ? -6.521 12.931 7.258 1.00 89.50 570 GLY A N 1
ATOM 4232 C CA . GLY A 1 570 ? -6.500 11.656 6.540 1.00 89.50 570 GLY A CA 1
ATOM 4233 C C . GLY A 1 570 ? -7.061 10.518 7.382 1.00 89.50 570 GLY A C 1
ATOM 4234 O O . GLY A 1 570 ? -7.412 10.713 8.549 1.00 89.50 570 GLY A O 1
ATOM 4235 N N . GLY A 1 571 ? -7.124 9.336 6.774 1.00 94.38 571 GLY A N 1
ATOM 4236 C CA . GLY A 1 571 ? -7.536 8.113 7.454 1.00 94.38 571 GLY A CA 1
ATOM 4237 C C . GLY A 1 571 ? -6.656 7.807 8.668 1.00 94.38 571 GLY A C 1
ATOM 4238 O O . GLY A 1 571 ? -5.475 8.167 8.705 1.00 94.38 571 GLY A O 1
ATOM 4239 N N . THR A 1 572 ? -7.236 7.180 9.687 1.00 96.12 572 THR A N 1
ATOM 4240 C CA . THR A 1 572 ? -6.534 6.800 10.921 1.00 96.12 572 THR A CA 1
ATOM 4241 C C . THR A 1 572 ? -5.671 5.558 10.708 1.00 96.12 572 THR A C 1
ATOM 4243 O O . THR A 1 572 ? -5.961 4.726 9.855 1.00 96.12 572 THR A O 1
ATOM 4246 N N . GLY A 1 573 ? -4.588 5.409 11.463 1.00 96.69 573 GLY A N 1
ATOM 4247 C CA . GLY A 1 573 ? -3.773 4.197 11.426 1.00 96.69 573 GLY A CA 1
ATOM 4248 C C . GLY A 1 573 ? -4.500 2.984 12.018 1.00 96.69 573 GLY A C 1
ATOM 4249 O O . GLY A 1 573 ? -5.457 3.139 12.770 1.00 96.69 573 GLY A O 1
ATOM 4250 N N . GLY A 1 574 ? -4.051 1.768 11.711 1.00 97.31 574 GLY A N 1
ATOM 4251 C CA . GLY A 1 574 ? -4.527 0.544 12.369 1.00 97.31 574 GLY A CA 1
ATOM 4252 C C . GLY A 1 574 ? -3.924 0.341 13.766 1.00 97.31 574 GLY A C 1
ATOM 4253 O O . GLY A 1 574 ? -2.840 0.840 14.067 1.00 97.31 574 GLY A O 1
ATOM 4254 N N . GLY A 1 575 ? -4.622 -0.388 14.633 1.00 97.25 575 GLY A N 1
ATOM 4255 C CA . GLY A 1 575 ? -4.181 -0.700 15.993 1.00 97.25 575 GLY A CA 1
ATOM 4256 C C . GLY A 1 575 ? -3.176 -1.859 16.074 1.00 97.25 575 GLY A C 1
ATOM 4257 O O . GLY A 1 575 ? -2.600 -2.290 15.077 1.00 97.25 575 GLY A O 1
ATOM 4258 N N . TYR A 1 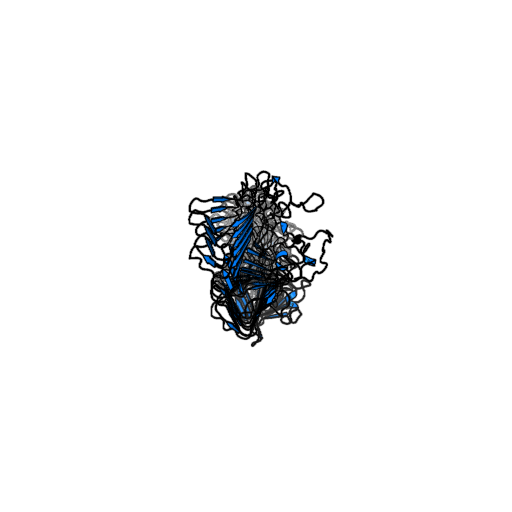576 ? -2.943 -2.376 17.275 1.00 95.69 576 TYR A N 1
ATOM 4259 C CA . TYR A 1 576 ? -1.991 -3.457 17.531 1.00 95.69 576 TYR A CA 1
ATOM 4260 C C . TYR A 1 576 ? -2.657 -4.611 18.282 1.00 95.69 576 TYR A C 1
ATOM 4262 O O . TYR A 1 576 ? -3.293 -4.406 19.318 1.00 95.69 576 TYR A O 1
ATOM 4270 N N . ILE A 1 577 ? -2.478 -5.829 17.768 1.00 98.38 577 ILE A N 1
ATOM 4271 C CA . ILE A 1 577 ? -2.975 -7.060 18.384 1.00 98.38 577 ILE A CA 1
ATOM 4272 C C . ILE A 1 577 ? -1.809 -8.026 18.590 1.00 98.38 577 ILE A C 1
ATOM 4274 O O . ILE A 1 577 ? -1.169 -8.452 17.628 1.00 98.38 577 ILE A O 1
ATOM 4278 N N . TRP A 1 578 ? -1.579 -8.424 19.840 1.00 98.38 578 TRP A N 1
ATOM 4279 C CA . TRP A 1 578 ? -0.650 -9.488 20.204 1.00 98.38 578 TRP A CA 1
ATOM 4280 C C . TRP A 1 578 ? -1.369 -10.655 20.861 1.00 98.38 578 TRP A C 1
ATOM 4282 O O . TRP A 1 578 ? -2.072 -10.498 21.858 1.00 98.38 578 TRP A O 1
ATOM 4292 N N . LEU A 1 579 ? -1.183 -11.838 20.286 1.00 98.44 579 LEU A N 1
ATOM 4293 C CA . LEU A 1 579 ? -1.808 -13.084 20.699 1.00 98.44 579 LEU A CA 1
ATOM 4294 C C . LEU A 1 579 ? -0.715 -14.076 21.094 1.00 98.44 579 LEU A C 1
ATOM 4296 O O . LEU A 1 579 ? 0.092 -14.486 20.263 1.00 98.44 579 LEU A O 1
ATOM 4300 N N . ASN A 1 580 ? -0.704 -14.479 22.358 1.00 98.25 580 ASN A N 1
ATOM 4301 C CA . ASN A 1 580 ? 0.175 -15.512 22.884 1.00 98.25 580 ASN A CA 1
ATOM 4302 C C . ASN A 1 580 ? -0.676 -16.689 23.371 1.00 98.25 580 ASN A C 1
ATOM 4304 O O . ASN A 1 580 ? -1.214 -16.667 24.482 1.00 98.25 580 ASN A O 1
ATOM 4308 N N . ILE A 1 581 ? -0.853 -17.670 22.490 1.00 98.31 581 ILE A N 1
ATOM 4309 C CA . ILE A 1 581 ? -1.792 -18.779 22.646 1.00 98.31 581 ILE A CA 1
ATOM 4310 C C . ILE A 1 581 ? -1.006 -20.048 22.961 1.00 98.31 581 ILE A C 1
ATOM 4312 O O . ILE A 1 581 ? -0.131 -20.435 22.194 1.00 98.31 581 ILE A O 1
ATOM 4316 N N . SER A 1 582 ? -1.269 -20.706 24.089 1.00 97.94 582 SER A N 1
ATOM 4317 C CA . SER A 1 582 ? -0.461 -21.875 24.470 1.00 97.94 582 SER A CA 1
ATOM 4318 C C . SER A 1 582 ? -0.847 -23.166 23.750 1.00 97.94 582 SER A C 1
ATOM 4320 O O . SER A 1 582 ? -0.023 -24.075 23.692 1.00 97.94 582 SER A O 1
ATOM 4322 N N . ASP A 1 583 ? -2.075 -23.264 23.233 1.00 98.00 583 ASP A N 1
ATOM 4323 C CA . ASP A 1 583 ? -2.562 -24.417 22.472 1.00 98.00 583 ASP A CA 1
ATOM 4324 C C . ASP A 1 583 ? -3.078 -23.966 21.093 1.00 98.00 583 ASP A C 1
ATOM 4326 O O . ASP A 1 583 ? -2.280 -23.692 20.188 1.00 98.00 583 ASP A O 1
ATOM 4330 N N . THR A 1 584 ? -4.394 -23.842 20.912 1.00 98.25 584 THR A N 1
ATOM 4331 C CA . THR A 1 584 ? -4.987 -23.731 19.577 1.00 98.25 584 THR A CA 1
ATOM 4332 C C . THR A 1 584 ? -5.663 -22.381 19.332 1.00 98.25 584 THR A C 1
ATOM 4334 O O . THR A 1 584 ? -6.479 -21.914 20.128 1.00 98.25 584 THR A O 1
ATOM 4337 N N . ILE A 1 585 ? -5.406 -21.793 18.160 1.00 98.19 585 ILE A N 1
ATOM 4338 C CA . ILE A 1 585 ? -6.215 -20.705 17.597 1.00 98.19 585 ILE A CA 1
ATOM 4339 C C . ILE A 1 585 ? -6.991 -21.201 16.367 1.00 98.19 585 ILE A C 1
ATOM 4341 O O . ILE A 1 585 ? -6.416 -21.680 15.388 1.00 98.19 585 ILE A O 1
ATOM 4345 N N . HIS A 1 586 ? -8.321 -21.120 16.433 1.00 98.00 586 HIS A N 1
ATOM 4346 C CA . HIS A 1 586 ? -9.243 -21.475 15.350 1.00 98.00 586 HIS A CA 1
ATOM 4347 C C . HIS A 1 586 ? -9.864 -20.201 14.776 1.00 98.00 586 HIS A C 1
ATOM 4349 O O . HIS A 1 586 ? -10.590 -19.512 15.488 1.00 98.00 586 HIS A O 1
ATOM 4355 N N . ILE A 1 587 ? -9.601 -19.888 13.505 1.00 97.94 587 ILE A N 1
ATOM 4356 C CA . ILE A 1 587 ? -10.114 -18.679 12.842 1.00 97.94 587 ILE A CA 1
ATOM 4357 C C . ILE A 1 587 ? -10.910 -19.080 11.599 1.00 97.94 587 ILE A C 1
ATOM 4359 O O . ILE A 1 587 ? -10.335 -19.429 10.571 1.00 97.94 587 ILE A O 1
ATOM 4363 N N . ASP A 1 588 ? -12.233 -18.993 11.699 1.00 97.12 588 ASP A N 1
ATOM 4364 C CA . ASP A 1 588 ? -13.193 -19.063 10.590 1.00 97.12 588 ASP A CA 1
ATOM 4365 C C . ASP A 1 588 ? -13.776 -17.678 10.241 1.00 97.12 588 ASP A C 1
ATOM 4367 O O . ASP A 1 588 ? -14.289 -17.487 9.139 1.00 97.12 588 ASP A O 1
ATOM 4371 N N . GLY A 1 589 ? -13.710 -16.723 11.177 1.00 96.56 589 GLY A N 1
ATOM 4372 C CA . GLY A 1 589 ? -14.046 -15.310 10.983 1.00 96.56 589 GLY A CA 1
ATOM 4373 C C . GLY A 1 589 ? -12.841 -14.442 10.601 1.00 96.56 589 GLY A C 1
ATOM 4374 O O . GLY A 1 589 ? -11.970 -14.865 9.837 1.00 96.56 589 GLY A O 1
ATOM 4375 N N . GLU A 1 590 ? -12.790 -13.220 11.138 1.00 97.25 590 GLU A N 1
ATOM 4376 C CA . GLU A 1 590 ? -11.776 -12.213 10.786 1.00 97.25 590 GLU A CA 1
ATOM 4377 C C . GLU A 1 590 ? -10.932 -11.785 12.003 1.00 97.25 590 GLU A C 1
ATOM 4379 O O . GLU A 1 590 ? -11.457 -11.511 13.088 1.00 97.25 590 GLU A O 1
ATOM 4384 N N . LEU A 1 591 ? -9.615 -11.690 11.794 1.00 98.19 591 LEU A N 1
ATOM 4385 C CA . LEU A 1 591 ? -8.652 -11.042 12.688 1.00 98.19 591 LEU A CA 1
ATOM 4386 C C . LEU A 1 591 ? -7.974 -9.888 11.941 1.00 98.19 591 LEU A C 1
ATOM 4388 O O . LEU A 1 591 ? -7.194 -10.133 11.018 1.00 98.19 591 LEU A O 1
ATOM 4392 N N . THR A 1 592 ? -8.241 -8.637 12.317 1.00 98.12 592 THR A N 1
ATOM 4393 C CA . THR A 1 592 ? -7.805 -7.490 11.505 1.00 98.12 592 THR A CA 1
ATOM 4394 C C . THR A 1 592 ? -7.213 -6.327 12.295 1.00 98.12 592 THR A C 1
ATOM 4396 O O . THR A 1 592 ? -7.615 -6.032 13.414 1.00 98.12 592 THR A O 1
ATOM 4399 N N . ALA A 1 593 ? -6.255 -5.630 11.685 1.00 98.06 593 ALA A N 1
ATOM 4400 C CA . ALA A 1 593 ? -5.722 -4.348 12.155 1.00 98.06 593 ALA A CA 1
ATOM 4401 C C . ALA A 1 593 ? -5.497 -3.396 10.964 1.00 98.06 593 ALA A C 1
ATOM 4403 O O . ALA A 1 593 ? -4.426 -2.810 10.796 1.00 98.06 593 ALA A O 1
ATOM 4404 N N . ASN A 1 594 ? -6.499 -3.296 10.085 1.00 98.44 594 ASN A N 1
ATOM 4405 C CA . ASN A 1 594 ? -6.447 -2.464 8.881 1.00 98.44 594 ASN A CA 1
ATOM 4406 C C . ASN A 1 594 ? -6.378 -0.960 9.219 1.00 98.44 594 ASN A C 1
ATOM 4408 O O . ASN A 1 594 ? -6.824 -0.522 10.283 1.00 98.44 594 ASN A O 1
ATOM 4412 N N . GLY A 1 595 ? -5.822 -0.167 8.305 1.00 97.62 595 GLY A N 1
ATOM 4413 C CA . GLY A 1 595 ? -5.859 1.293 8.365 1.00 97.62 595 GLY A CA 1
ATOM 4414 C C . GLY A 1 595 ? -7.244 1.831 8.002 1.00 97.62 595 GLY A C 1
ATOM 4415 O O . GLY A 1 595 ? -7.973 1.230 7.214 1.00 97.62 595 GLY A O 1
ATOM 4416 N N . GLY A 1 596 ? -7.610 2.970 8.577 1.00 97.19 596 GLY A N 1
ATOM 4417 C CA . GLY A 1 596 ? -8.836 3.690 8.264 1.00 97.19 596 GLY A CA 1
ATOM 4418 C C . GLY A 1 596 ? -8.784 4.350 6.885 1.00 97.19 596 GLY A C 1
ATOM 4419 O O . GLY A 1 596 ? -7.756 4.893 6.466 1.00 97.19 596 GLY A O 1
ATOM 4420 N N . TYR A 1 597 ? -9.920 4.319 6.192 1.00 96.12 597 TYR A N 1
ATOM 4421 C CA . TYR A 1 597 ? -10.135 5.016 4.925 1.00 96.12 597 TYR A CA 1
ATOM 4422 C C . TYR A 1 597 ? -10.090 6.536 5.098 1.00 96.12 597 TYR A C 1
ATOM 4424 O O . TYR A 1 597 ? -10.289 7.071 6.190 1.00 96.12 597 TYR A O 1
ATOM 4432 N N . ALA A 1 598 ? -9.822 7.244 4.007 1.00 93.06 598 ALA A N 1
ATOM 4433 C CA . ALA A 1 598 ? -9.837 8.696 3.998 1.00 93.06 598 ALA A CA 1
ATOM 4434 C C . ALA A 1 598 ? -11.258 9.251 3.766 1.00 93.06 598 ALA A C 1
ATOM 4436 O O . ALA A 1 598 ? -11.852 9.030 2.713 1.00 93.06 598 ALA A O 1
ATOM 4437 N N . ASP A 1 599 ? -11.781 10.033 4.716 1.00 89.69 599 ASP A N 1
ATOM 4438 C CA . ASP A 1 599 ? -13.158 10.564 4.659 1.00 89.69 599 ASP A CA 1
ATOM 4439 C C . ASP A 1 599 ? -13.279 11.970 4.036 1.00 89.69 599 ASP A C 1
ATOM 4441 O O . ASP A 1 599 ? -14.380 12.511 3.895 1.00 89.69 599 ASP A O 1
ATOM 4445 N N . ALA A 1 600 ? -12.159 12.605 3.679 1.00 88.75 600 ALA A N 1
ATOM 4446 C CA . ALA A 1 600 ? -12.120 14.003 3.256 1.00 88.75 600 ALA A CA 1
ATOM 4447 C C . ALA A 1 600 ? -11.466 14.191 1.886 1.00 88.75 600 ALA A C 1
ATOM 4449 O O . ALA A 1 600 ? -10.513 13.508 1.530 1.00 88.75 600 ALA A O 1
ATOM 4450 N N . VAL A 1 601 ? -11.939 15.185 1.128 1.00 89.44 601 VAL A N 1
ATOM 4451 C CA . VAL A 1 601 ? -11.445 15.439 -0.233 1.00 89.44 601 VAL A CA 1
ATOM 4452 C C . VAL A 1 601 ? -9.935 15.672 -0.233 1.00 89.44 601 VAL A C 1
ATOM 4454 O O . VAL A 1 601 ? -9.435 16.571 0.450 1.00 89.44 601 VAL A O 1
ATOM 4457 N N . GLY A 1 602 ? -9.220 14.873 -1.025 1.00 88.12 602 GLY A N 1
ATOM 4458 C CA . GLY A 1 602 ? -7.766 14.921 -1.146 1.00 88.12 602 GLY A CA 1
ATOM 4459 C C . GLY A 1 602 ? -7.003 14.426 0.075 1.00 88.12 602 GLY A C 1
ATOM 4460 O O . GLY A 1 602 ? -5.797 14.643 0.123 1.00 88.12 602 GLY A O 1
ATOM 4461 N N . SER A 1 603 ? -7.654 13.818 1.073 1.00 91.81 603 SER A N 1
ATOM 4462 C CA . SER A 1 603 ? -6.953 13.222 2.210 1.00 91.81 603 SER A CA 1
ATOM 4463 C C . SER A 1 603 ? -6.508 11.791 1.896 1.00 91.81 603 SER A C 1
ATOM 4465 O O . SER A 1 603 ? -7.162 11.073 1.140 1.00 91.81 603 SER A O 1
ATOM 4467 N N . GLY A 1 604 ? -5.344 11.400 2.418 1.00 93.50 604 GLY A N 1
ATOM 4468 C CA . GLY A 1 604 ? -4.773 10.072 2.182 1.00 93.50 604 GLY A CA 1
ATOM 4469 C C . GLY A 1 604 ? -5.277 9.036 3.183 1.00 93.50 604 GLY A C 1
ATOM 4470 O O . GLY A 1 604 ? -5.686 9.390 4.292 1.00 93.50 604 GLY A O 1
ATOM 4471 N N . GLY A 1 605 ? -5.241 7.761 2.800 1.00 95.81 605 GLY A N 1
ATOM 4472 C CA . GLY A 1 605 ? -5.609 6.649 3.678 1.00 95.81 605 GLY A CA 1
ATOM 4473 C C . GLY A 1 605 ? -4.572 6.402 4.779 1.00 95.81 605 GLY A C 1
ATOM 4474 O O . GLY A 1 605 ? -3.381 6.680 4.600 1.00 95.81 605 GLY A O 1
ATOM 4475 N N . GLY A 1 606 ? -5.016 5.904 5.935 1.00 96.69 606 GLY A N 1
ATOM 4476 C CA . GLY A 1 606 ? -4.123 5.528 7.036 1.00 96.69 606 GLY A CA 1
ATOM 4477 C C . GLY A 1 606 ? -3.419 4.196 6.775 1.00 96.69 606 GLY A C 1
ATOM 4478 O O . GLY A 1 606 ? -3.946 3.344 6.059 1.00 96.69 606 GLY A O 1
ATOM 4479 N N . SER A 1 607 ? -2.223 3.994 7.331 1.00 97.56 607 SER A N 1
ATOM 4480 C CA . SER A 1 607 ? -1.546 2.696 7.229 1.00 97.56 607 SER A CA 1
ATOM 4481 C C . SER A 1 607 ? -2.126 1.679 8.202 1.00 97.56 607 SER A C 1
ATOM 4483 O O . SER A 1 607 ? -2.638 2.024 9.269 1.00 97.56 607 SER A O 1
ATOM 4485 N N . ALA A 1 608 ? -2.039 0.401 7.843 1.00 98.06 608 ALA A N 1
ATOM 4486 C CA . ALA A 1 608 ? -2.417 -0.674 8.750 1.00 98.06 608 ALA A CA 1
ATOM 4487 C C . ALA A 1 608 ? -1.495 -0.744 9.968 1.00 98.06 608 ALA A C 1
ATOM 4489 O O . ALA A 1 608 ? -0.383 -0.221 9.959 1.00 98.06 608 ALA A O 1
ATOM 4490 N N . GLY A 1 609 ? -1.952 -1.421 11.013 1.00 97.44 609 GLY A N 1
ATOM 4491 C CA . GLY A 1 609 ? -1.195 -1.642 12.234 1.00 97.44 609 GLY A CA 1
ATOM 4492 C C . GLY A 1 609 ? -0.421 -2.958 12.241 1.00 97.44 609 GLY A C 1
ATOM 4493 O O . GLY A 1 609 ? 0.114 -3.385 11.213 1.00 97.44 609 GLY A O 1
ATOM 4494 N N . SER A 1 610 ? -0.335 -3.580 13.415 1.00 97.88 610 SER A N 1
ATOM 4495 C CA . SER A 1 610 ? 0.483 -4.774 13.655 1.00 97.88 610 SER A CA 1
ATOM 4496 C C . SER A 1 610 ? -0.344 -5.932 14.203 1.00 97.88 610 SER A C 1
ATOM 4498 O O . SER A 1 610 ? -1.134 -5.748 15.131 1.00 97.88 610 SER A O 1
ATOM 4500 N N . VAL A 1 611 ? -0.106 -7.138 13.688 1.00 98.50 611 VAL A N 1
ATOM 4501 C CA . VAL A 1 611 ? -0.610 -8.391 14.267 1.00 98.50 611 VAL A CA 1
ATOM 4502 C C . VAL A 1 611 ? 0.567 -9.313 14.564 1.00 98.50 611 VAL A C 1
ATOM 4504 O O . VAL A 1 611 ? 1.299 -9.707 13.656 1.00 98.50 611 VAL A O 1
ATOM 4507 N N . TRP A 1 612 ? 0.730 -9.692 15.828 1.00 98.31 612 TRP A N 1
ATOM 4508 C CA . TRP A 1 612 ? 1.749 -10.643 16.265 1.00 98.31 612 TRP A CA 1
ATOM 4509 C C . TRP A 1 612 ? 1.089 -11.842 16.946 1.00 98.31 612 TRP A C 1
ATOM 4511 O O . TRP A 1 612 ? 0.408 -11.689 17.957 1.00 98.31 612 TRP A O 1
ATOM 4521 N N . LEU A 1 613 ? 1.269 -13.040 16.395 1.00 98.19 613 LEU A N 1
ATOM 4522 C CA . LEU A 1 613 ? 0.614 -14.262 16.859 1.00 98.19 613 LEU A CA 1
ATOM 4523 C C . LEU A 1 613 ? 1.635 -15.361 17.161 1.00 98.19 613 LEU A C 1
ATOM 4525 O O . LEU A 1 613 ? 2.477 -15.689 16.332 1.00 98.19 613 LEU A O 1
ATOM 4529 N N . HIS A 1 614 ? 1.505 -15.982 18.326 1.00 98.38 614 HIS A N 1
ATOM 4530 C CA . HIS A 1 614 ? 2.211 -17.195 18.718 1.00 98.38 614 HIS A CA 1
ATOM 4531 C C . HIS A 1 614 ? 1.187 -18.247 19.157 1.00 98.38 614 HIS A C 1
ATOM 4533 O O . HIS A 1 614 ? 0.302 -17.937 19.952 1.00 98.38 614 HIS A O 1
ATOM 4539 N N . CYS A 1 615 ? 1.276 -19.464 18.616 1.00 97.94 615 CYS A N 1
ATOM 4540 C CA . CYS A 1 615 ? 0.393 -20.584 18.950 1.00 97.94 615 CYS A CA 1
ATOM 4541 C C . CYS A 1 615 ? 1.095 -21.947 18.829 1.00 97.94 615 CYS A C 1
ATOM 4543 O O . CYS A 1 615 ? 2.144 -22.050 18.193 1.00 97.94 615 CYS A O 1
ATOM 4545 N N . ASP A 1 616 ? 0.517 -23.011 19.402 1.00 98.19 616 ASP A N 1
ATOM 4546 C CA . ASP A 1 616 ? 0.913 -24.381 19.046 1.00 98.19 616 ASP A CA 1
ATOM 4547 C C . ASP A 1 616 ? 0.293 -24.767 17.704 1.00 98.19 616 ASP A C 1
ATOM 4549 O O . ASP A 1 616 ? 1.010 -25.109 16.763 1.00 98.19 616 ASP A O 1
ATOM 4553 N N . THR A 1 617 ? -1.031 -24.655 17.595 1.00 98.25 617 THR A N 1
ATOM 4554 C CA . THR A 1 617 ? -1.788 -25.069 16.409 1.00 98.25 617 THR A CA 1
ATOM 4555 C C . THR A 1 617 ? -2.651 -23.927 15.873 1.00 98.25 617 THR A C 1
ATOM 4557 O O . THR A 1 617 ? -3.443 -23.339 16.611 1.00 98.25 617 THR A O 1
ATOM 4560 N N . ILE A 1 618 ? -2.555 -23.654 14.568 1.00 97.44 618 ILE A N 1
ATOM 4561 C CA . ILE A 1 618 ? -3.487 -22.780 13.840 1.00 97.44 618 ILE A CA 1
ATOM 4562 C C . ILE A 1 618 ? -4.395 -23.605 12.926 1.00 97.44 618 ILE A C 1
ATOM 4564 O O . ILE A 1 618 ? -3.924 -24.492 12.212 1.00 97.44 618 ILE A O 1
ATOM 4568 N N . LYS A 1 619 ? -5.699 -23.311 12.932 1.00 96.94 619 LYS A N 1
ATOM 4569 C CA . LYS A 1 619 ? -6.698 -23.974 12.080 1.00 96.94 619 LYS A CA 1
ATOM 4570 C C . LYS A 1 619 ? -7.843 -23.040 11.679 1.00 96.94 619 LYS A C 1
ATOM 4572 O O . LYS A 1 619 ? -8.006 -21.966 12.252 1.00 96.94 619 LYS A O 1
ATOM 4577 N N . GLY A 1 620 ? -8.650 -23.486 10.718 1.00 96.00 620 GLY A N 1
ATOM 4578 C CA . GLY A 1 620 ? -9.824 -22.765 10.208 1.00 96.00 620 GLY A CA 1
ATOM 4579 C C . GLY A 1 620 ? -9.695 -22.373 8.733 1.00 96.00 620 GLY A C 1
ATOM 4580 O O . GLY A 1 620 ? -8.764 -22.810 8.052 1.00 96.00 620 GLY A O 1
ATOM 4581 N N . TYR A 1 621 ? -10.646 -21.583 8.232 1.00 95.69 621 TYR A N 1
ATOM 4582 C CA . TYR A 1 621 ? -10.695 -21.074 6.843 1.00 95.69 621 TYR A CA 1
ATOM 4583 C C . TYR A 1 621 ? -10.868 -19.547 6.747 1.00 95.69 621 TYR A C 1
ATOM 4585 O O . TYR A 1 621 ? -11.182 -19.029 5.676 1.00 95.69 621 TYR A O 1
ATOM 4593 N N . GLY A 1 622 ? -10.711 -18.842 7.866 1.00 95.81 622 GLY A N 1
ATOM 4594 C CA . GLY A 1 622 ? -10.892 -17.400 7.972 1.00 95.81 622 GLY A CA 1
ATOM 4595 C C . GLY A 1 622 ? -9.722 -16.591 7.414 1.00 95.81 622 GLY A C 1
ATOM 4596 O O . GLY A 1 622 ? -8.950 -17.042 6.559 1.00 95.81 622 GLY A O 1
ATOM 4597 N N . ARG A 1 623 ? -9.604 -15.353 7.898 1.00 96.31 623 ARG A N 1
ATOM 4598 C CA . ARG A 1 623 ? -8.657 -14.370 7.367 1.00 96.31 623 ARG A CA 1
ATOM 4599 C C . ARG A 1 623 ? -7.967 -13.572 8.464 1.00 96.31 623 ARG A C 1
ATOM 4601 O O . ARG A 1 623 ? -8.591 -13.161 9.441 1.00 96.31 623 ARG A O 1
ATOM 4608 N N . ILE A 1 624 ? -6.678 -13.310 8.246 1.00 98.19 624 ILE A N 1
ATOM 4609 C CA . ILE A 1 624 ? -5.884 -12.368 9.038 1.00 98.19 624 ILE A CA 1
ATOM 4610 C C . ILE A 1 624 ? -5.440 -11.219 8.127 1.00 98.19 624 ILE A C 1
ATOM 4612 O O . ILE A 1 624 ? -4.872 -11.469 7.059 1.00 98.19 624 ILE A O 1
ATOM 4616 N N . ALA A 1 625 ? -5.704 -9.968 8.515 1.00 98.00 625 ALA A N 1
ATOM 4617 C CA . ALA A 1 625 ? -5.474 -8.821 7.637 1.00 98.00 625 ALA A CA 1
ATOM 4618 C C . ALA A 1 625 ? -4.882 -7.574 8.318 1.00 98.00 625 ALA A C 1
ATOM 4620 O O . ALA A 1 625 ? -5.368 -7.105 9.345 1.00 98.00 625 ALA A O 1
ATOM 4621 N N . VAL A 1 626 ? -3.873 -6.994 7.670 1.00 98.25 626 VAL A N 1
ATOM 4622 C CA . VAL A 1 626 ? -3.226 -5.718 8.006 1.00 98.25 626 VAL A CA 1
ATOM 4623 C C . VAL A 1 626 ? -3.094 -4.856 6.743 1.00 98.25 626 VAL A C 1
ATOM 4625 O O . VAL A 1 626 ? -2.000 -4.536 6.294 1.00 98.25 626 VAL A O 1
ATOM 4628 N N . ASN A 1 627 ? -4.214 -4.493 6.121 1.00 98.38 627 ASN A N 1
ATOM 4629 C CA . ASN A 1 627 ? -4.242 -3.680 4.900 1.00 98.38 627 ASN A CA 1
ATOM 4630 C C . ASN A 1 627 ? -4.277 -2.181 5.189 1.00 98.38 627 ASN A C 1
ATOM 4632 O O . ASN A 1 627 ? -4.905 -1.747 6.155 1.00 98.38 627 ASN A O 1
ATOM 4636 N N . GLY A 1 628 ? -3.653 -1.392 4.322 1.00 97.94 628 GLY A N 1
ATOM 4637 C CA . GLY A 1 628 ? -3.785 0.060 4.347 1.00 97.94 628 GLY A CA 1
ATOM 4638 C C . GLY A 1 628 ? -5.189 0.522 3.957 1.00 97.94 628 GLY A C 1
ATOM 4639 O O . GLY A 1 628 ? -5.903 -0.168 3.230 1.00 97.94 628 GLY A O 1
ATOM 4640 N N . GLY A 1 629 ? -5.586 1.694 4.446 1.00 97.44 629 GLY A N 1
ATOM 4641 C CA . GLY A 1 629 ? -6.842 2.334 4.069 1.00 97.44 629 GLY A CA 1
ATOM 4642 C C . GLY A 1 629 ? -6.753 2.996 2.694 1.00 97.44 629 GLY A C 1
ATOM 4643 O O . GLY A 1 629 ? -5.709 3.524 2.309 1.00 97.44 629 GLY A O 1
ATOM 4644 N N . ASP A 1 630 ? -7.854 2.998 1.951 1.00 96.94 630 ASP A N 1
ATOM 4645 C CA . ASP A 1 630 ? -7.951 3.680 0.656 1.00 96.94 630 ASP A CA 1
ATOM 4646 C C . ASP A 1 630 ? -7.913 5.210 0.807 1.00 96.94 630 ASP A C 1
ATOM 4648 O O . ASP A 1 630 ? -8.375 5.783 1.803 1.00 96.94 630 ASP A O 1
ATOM 4652 N N . GLY A 1 631 ? -7.355 5.873 -0.206 1.00 94.56 631 GLY A N 1
ATOM 4653 C CA . GLY A 1 631 ? -7.394 7.327 -0.332 1.00 94.56 631 GLY A CA 1
ATOM 4654 C C . GLY A 1 631 ? -8.756 7.828 -0.817 1.00 94.56 631 GLY A C 1
ATOM 4655 O O . GLY A 1 631 ? -9.527 7.087 -1.424 1.00 94.56 631 GLY A O 1
ATOM 4656 N N . TYR A 1 632 ? -9.052 9.108 -0.579 1.00 94.19 632 TYR A N 1
ATOM 4657 C CA . TYR A 1 632 ? -10.351 9.673 -0.938 1.00 94.19 632 TYR A CA 1
ATOM 4658 C C . TYR A 1 632 ? -10.567 9.673 -2.453 1.00 94.19 632 TYR A C 1
ATOM 4660 O O . TYR A 1 632 ? -9.752 10.230 -3.197 1.00 94.19 632 TYR A O 1
ATOM 4668 N N . GLU A 1 633 ? -11.686 9.100 -2.897 1.00 94.25 633 GLU A N 1
ATOM 4669 C CA . GLU A 1 633 ? -12.032 8.990 -4.312 1.00 94.25 633 GLU A CA 1
ATOM 4670 C C . GLU A 1 633 ? -12.397 10.353 -4.928 1.00 94.25 633 GLU A C 1
ATOM 4672 O O . GLU A 1 633 ? -13.471 10.902 -4.680 1.00 94.25 633 GLU A O 1
ATOM 4677 N N . ASP A 1 634 ? -11.514 10.900 -5.769 1.00 90.38 634 ASP A N 1
ATOM 4678 C CA . ASP A 1 634 ? -11.769 12.110 -6.557 1.00 90.38 634 ASP A CA 1
ATOM 4679 C C . ASP A 1 634 ? -10.871 12.170 -7.805 1.00 90.38 634 ASP A C 1
ATOM 4681 O O . ASP A 1 634 ? -9.718 11.752 -7.798 1.00 90.38 634 ASP A O 1
ATOM 4685 N N . ASN A 1 635 ? -11.369 12.731 -8.908 1.00 84.81 635 ASN A N 1
ATOM 4686 C CA . ASN A 1 635 ? -10.601 12.793 -10.159 1.00 84.81 635 ASN A CA 1
ATOM 4687 C C . ASN A 1 635 ? -9.620 13.977 -10.236 1.00 84.81 635 ASN A C 1
ATOM 4689 O O . ASN A 1 635 ? -8.712 13.960 -11.065 1.00 84.81 635 ASN A O 1
ATOM 4693 N N . GLN A 1 636 ? -9.826 15.033 -9.447 1.00 85.31 636 GLN A N 1
ATOM 4694 C CA . GLN A 1 636 ? -9.042 16.274 -9.488 1.00 85.31 636 GLN A CA 1
ATOM 4695 C C . GLN A 1 636 ? -8.107 16.417 -8.287 1.00 85.31 636 GLN A C 1
ATOM 4697 O O . GLN A 1 636 ? -7.033 17.005 -8.397 1.00 85.31 636 GLN A O 1
ATOM 4702 N N . SER A 1 637 ? -8.523 15.919 -7.132 1.00 88.38 637 SER A N 1
ATOM 4703 C CA . SER A 1 637 ? -7.797 15.938 -5.868 1.00 88.38 637 SER A CA 1
ATOM 4704 C C . SER A 1 637 ? -7.942 14.580 -5.174 1.00 88.38 637 SER A C 1
ATOM 4706 O O . SER A 1 637 ? -8.517 14.524 -4.087 1.00 88.38 637 SER A O 1
ATOM 4708 N N . PRO A 1 638 ? -7.473 13.480 -5.799 1.00 90.88 638 PRO A N 1
ATOM 4709 C CA . PRO A 1 638 ? -7.493 12.169 -5.164 1.00 90.88 638 PRO A CA 1
ATOM 4710 C C . PRO A 1 638 ? -6.583 12.135 -3.939 1.00 90.88 638 PRO A C 1
ATOM 4712 O O . PRO A 1 638 ? -5.504 12.735 -3.930 1.00 90.88 638 PRO A O 1
ATOM 4715 N N . GLY A 1 639 ? -7.006 11.375 -2.935 1.00 91.69 639 GLY A N 1
ATOM 4716 C CA . GLY A 1 639 ? -6.129 10.909 -1.869 1.00 91.69 639 GLY A CA 1
ATOM 4717 C C . GLY A 1 639 ? -5.298 9.707 -2.305 1.00 91.69 639 GLY A C 1
ATOM 4718 O O . GLY A 1 639 ? -5.753 8.895 -3.113 1.00 91.69 639 GLY A O 1
ATOM 4719 N N . ALA A 1 640 ? -4.097 9.562 -1.754 1.00 93.81 640 ALA A N 1
ATOM 4720 C CA . ALA A 1 640 ? -3.288 8.366 -1.971 1.00 93.81 640 ALA A CA 1
ATOM 4721 C C . ALA A 1 640 ? -3.603 7.259 -0.953 1.00 93.81 640 ALA A C 1
ATOM 4723 O O . ALA A 1 640 ? -4.060 7.542 0.158 1.00 93.81 640 ALA A O 1
ATOM 4724 N N . GLY A 1 641 ? -3.368 6.003 -1.335 1.00 95.25 641 GLY A N 1
ATOM 4725 C CA . GLY A 1 641 ? -3.648 4.847 -0.477 1.00 95.25 641 GLY A CA 1
ATOM 4726 C C . GLY A 1 641 ? -2.616 4.673 0.640 1.00 95.25 641 GLY A C 1
ATOM 4727 O O . GLY A 1 641 ? -1.427 4.895 0.426 1.00 95.25 641 GLY A O 1
ATOM 4728 N N . GLY A 1 642 ? -3.044 4.286 1.841 1.00 96.38 642 GLY A N 1
ATOM 4729 C CA . GLY A 1 642 ? -2.151 3.960 2.960 1.00 96.38 642 GLY A CA 1
ATOM 4730 C C . GLY A 1 642 ? -1.426 2.627 2.760 1.00 96.38 642 GLY A C 1
ATOM 4731 O O . GLY A 1 642 ? -1.881 1.779 2.004 1.00 96.38 642 GLY A O 1
ATOM 4732 N N . ALA A 1 643 ? -0.295 2.406 3.419 1.00 97.25 643 ALA A N 1
ATOM 4733 C CA . ALA A 1 643 ? 0.458 1.155 3.310 1.00 97.25 643 ALA A CA 1
ATOM 4734 C C . ALA A 1 643 ? -0.161 -0.003 4.110 1.00 97.25 643 ALA A C 1
ATOM 4736 O O . ALA A 1 643 ? -0.776 0.211 5.161 1.00 97.25 643 ALA A O 1
ATOM 4737 N N . GLY A 1 644 ? 0.059 -1.234 3.642 1.00 97.75 644 GLY A N 1
ATOM 4738 C CA . GLY A 1 644 ? -0.209 -2.448 4.415 1.00 97.75 644 GLY A CA 1
ATOM 4739 C C . GLY A 1 644 ? 0.789 -2.608 5.560 1.00 97.75 644 GLY A C 1
ATOM 4740 O O . GLY A 1 644 ? 1.962 -2.324 5.378 1.00 97.75 644 GLY A O 1
ATOM 4741 N N . GLY A 1 645 ? 0.334 -3.067 6.724 1.00 97.69 645 GLY A N 1
ATOM 4742 C CA . GLY A 1 645 ? 1.115 -3.158 7.961 1.00 97.69 645 GLY A CA 1
ATOM 4743 C C . GLY A 1 645 ? 1.921 -4.449 8.105 1.00 97.69 645 GLY A C 1
ATOM 4744 O O . GLY A 1 645 ? 2.339 -5.065 7.128 1.00 97.69 645 GLY A O 1
ATOM 4745 N N . ARG A 1 646 ? 2.177 -4.882 9.342 1.00 98.19 646 ARG A N 1
ATOM 4746 C CA . ARG A 1 646 ? 3.043 -6.044 9.605 1.00 98.19 646 ARG A CA 1
ATOM 4747 C C . ARG A 1 646 ? 2.297 -7.156 10.330 1.00 98.19 646 ARG A C 1
ATOM 4749 O O . ARG A 1 646 ? 1.645 -6.919 11.344 1.00 98.19 646 ARG A O 1
ATOM 4756 N N . LEU A 1 647 ? 2.418 -8.373 9.812 1.00 98.44 647 LEU A N 1
ATOM 4757 C CA . LEU A 1 647 ? 1.868 -9.590 10.396 1.00 98.44 647 LEU A CA 1
ATOM 4758 C C . LEU A 1 647 ? 3.008 -10.581 10.621 1.00 98.44 647 LEU A C 1
ATOM 4760 O O . LEU A 1 647 ? 3.701 -10.932 9.669 1.00 98.44 647 LEU A O 1
ATOM 4764 N N . ALA A 1 648 ? 3.178 -11.056 11.853 1.00 98.44 648 ALA A N 1
ATOM 4765 C CA . ALA A 1 648 ? 4.108 -12.136 12.170 1.00 98.44 648 ALA A CA 1
ATOM 4766 C C . ALA A 1 648 ? 3.405 -13.258 12.934 1.00 98.44 648 ALA A C 1
ATOM 4768 O O . ALA A 1 648 ? 2.688 -13.003 13.905 1.00 98.44 648 ALA A O 1
ATOM 4769 N N . MET A 1 649 ? 3.626 -14.501 12.509 1.00 98.06 649 MET A N 1
ATOM 4770 C CA . MET A 1 649 ? 2.973 -15.679 13.070 1.00 98.06 649 MET A CA 1
ATOM 4771 C C . MET A 1 649 ? 3.963 -16.811 13.339 1.00 98.06 649 MET A C 1
ATOM 4773 O O . MET A 1 649 ? 4.694 -17.237 12.450 1.00 98.06 649 MET A O 1
ATOM 4777 N N . TYR A 1 650 ? 3.920 -17.339 14.557 1.00 98.50 650 TYR A N 1
ATOM 4778 C CA . TYR A 1 650 ? 4.776 -18.403 15.065 1.00 98.50 650 TYR A CA 1
ATOM 4779 C C . TYR A 1 650 ? 3.893 -19.597 15.436 1.00 98.50 650 TYR A C 1
ATOM 4781 O O . TYR A 1 650 ? 3.013 -19.459 16.289 1.00 98.50 650 TYR A O 1
ATOM 4789 N N . PHE A 1 651 ? 4.098 -20.759 14.807 1.00 98.19 651 PHE A N 1
ATOM 4790 C CA . PHE A 1 651 ? 3.267 -21.949 15.047 1.00 98.19 651 PHE A CA 1
ATOM 4791 C C . PHE A 1 651 ? 4.048 -23.267 14.957 1.00 98.19 651 PHE A C 1
ATOM 4793 O O . PHE A 1 651 ? 5.052 -23.355 14.249 1.00 98.19 651 PHE A O 1
ATOM 4800 N N . TYR A 1 652 ? 3.587 -24.307 15.661 1.00 97.69 652 TYR A N 1
ATOM 4801 C CA . TYR A 1 652 ? 4.127 -25.670 15.547 1.00 97.69 652 TYR A CA 1
ATOM 4802 C C . TYR A 1 652 ? 3.352 -26.524 14.544 1.00 97.69 652 TYR A C 1
ATOM 4804 O O . TYR A 1 652 ? 3.964 -27.317 13.840 1.00 97.69 652 TYR A O 1
ATOM 4812 N N . LYS A 1 653 ? 2.027 -26.369 14.453 1.00 97.19 653 LYS A N 1
ATOM 4813 C CA . LYS A 1 653 ? 1.165 -27.126 13.538 1.00 97.19 653 LYS A CA 1
ATOM 4814 C C . LYS A 1 653 ? 0.274 -26.193 12.732 1.00 97.19 653 LYS A C 1
ATOM 4816 O O . LYS A 1 653 ? -0.414 -25.341 13.291 1.00 97.19 653 LYS A O 1
ATOM 4821 N N . ASN A 1 654 ? 0.255 -26.394 11.419 1.00 95.50 654 ASN A N 1
ATOM 4822 C CA . ASN A 1 654 ? -0.686 -25.737 10.521 1.00 95.50 654 ASN A CA 1
ATOM 4823 C C . ASN A 1 654 ? -1.753 -26.740 10.062 1.00 95.50 654 ASN A C 1
ATOM 4825 O O . ASN A 1 654 ? -1.474 -27.629 9.260 1.00 95.50 654 ASN A O 1
ATOM 4829 N N . GLU A 1 655 ? -2.971 -26.586 10.575 1.00 96.25 655 GLU A N 1
ATOM 4830 C CA . GLU A 1 655 ? -4.170 -27.340 10.189 1.00 96.25 655 GLU A CA 1
ATOM 4831 C C . GLU A 1 655 ? -5.207 -26.426 9.502 1.00 96.25 655 GLU A C 1
ATOM 4833 O O . GLU A 1 655 ? -6.413 -26.691 9.530 1.00 96.25 655 GLU A O 1
ATOM 4838 N N . THR A 1 656 ? -4.761 -25.317 8.902 1.00 93.50 656 THR A N 1
ATOM 4839 C CA . THR A 1 656 ? -5.636 -24.438 8.116 1.00 93.50 656 THR A CA 1
ATOM 4840 C C . THR A 1 656 ? -6.188 -25.160 6.886 1.00 93.50 656 THR A C 1
ATOM 4842 O O . THR A 1 656 ? -5.543 -26.018 6.277 1.00 93.50 656 THR A O 1
ATOM 4845 N N . ALA A 1 657 ? -7.431 -24.842 6.532 1.00 88.88 657 ALA A N 1
ATOM 4846 C CA . ALA A 1 657 ? -8.075 -25.371 5.341 1.00 88.88 657 ALA A CA 1
ATOM 4847 C C . ALA A 1 657 ? -7.650 -24.585 4.091 1.00 88.88 657 ALA A C 1
ATOM 4849 O O . ALA A 1 657 ? -7.206 -23.439 4.164 1.00 88.88 657 ALA A O 1
ATOM 4850 N N . ASN A 1 658 ? -7.858 -25.183 2.914 1.00 83.56 658 ASN A N 1
ATOM 4851 C CA . ASN A 1 658 ? -7.683 -24.475 1.646 1.00 83.56 658 ASN A CA 1
ATOM 4852 C C . ASN A 1 658 ? -8.538 -23.198 1.629 1.00 83.56 658 ASN A C 1
ATOM 4854 O O . ASN A 1 658 ? -9.755 -23.276 1.799 1.00 83.56 658 ASN A O 1
ATOM 4858 N N . GLY A 1 659 ? -7.906 -22.054 1.362 1.00 82.38 659 GLY A N 1
ATOM 4859 C CA . GLY A 1 659 ? -8.573 -20.751 1.311 1.00 82.38 659 GLY A CA 1
ATOM 4860 C C . GLY A 1 659 ? -8.429 -19.897 2.571 1.00 82.38 659 GLY A C 1
ATOM 4861 O O . GLY A 1 659 ? -9.009 -18.817 2.594 1.00 82.38 659 GLY A O 1
ATOM 4862 N N . PHE A 1 660 ? -7.661 -20.331 3.578 1.00 94.06 660 PHE A N 1
ATOM 4863 C CA . PHE A 1 660 ? -7.199 -19.439 4.645 1.00 94.06 660 PHE A CA 1
ATOM 4864 C C . PHE A 1 660 ? -6.299 -18.341 4.057 1.00 94.06 660 PHE A C 1
ATOM 4866 O O . PHE A 1 660 ? -5.376 -18.654 3.303 1.00 94.06 660 PHE A O 1
ATOM 4873 N N . ASN A 1 661 ? -6.556 -17.071 4.385 1.00 94.38 661 ASN A N 1
ATOM 4874 C CA . ASN A 1 661 ? -5.884 -15.940 3.734 1.00 94.38 661 ASN A CA 1
ATOM 4875 C C . ASN A 1 661 ? -5.108 -15.052 4.716 1.00 94.38 661 ASN A C 1
ATOM 4877 O O . ASN A 1 661 ? -5.629 -14.652 5.759 1.00 94.38 661 ASN A O 1
ATOM 4881 N N . TYR A 1 662 ? -3.900 -14.657 4.309 1.00 95.44 662 TYR A N 1
ATOM 4882 C CA . TYR A 1 662 ? -3.068 -13.658 4.984 1.00 95.44 662 TYR A CA 1
ATOM 4883 C C . TYR A 1 662 ? -2.945 -12.431 4.083 1.00 95.44 662 TYR A C 1
ATOM 4885 O O . TYR A 1 662 ? -2.463 -12.548 2.960 1.00 95.44 662 TYR A O 1
ATOM 4893 N N . HIS A 1 663 ? -3.418 -11.267 4.528 1.00 95.12 663 HIS A N 1
ATOM 4894 C CA . HIS A 1 663 ? -3.380 -10.047 3.717 1.00 95.12 663 HIS A CA 1
ATOM 4895 C C . HIS A 1 663 ? -2.575 -8.947 4.412 1.00 95.12 663 HIS A C 1
ATOM 4897 O O . HIS A 1 663 ? -2.858 -8.593 5.555 1.00 95.12 663 HIS A O 1
ATOM 4903 N N . ALA A 1 664 ? -1.642 -8.344 3.682 1.00 97.25 664 ALA A N 1
ATOM 4904 C CA . ALA A 1 664 ? -0.935 -7.133 4.086 1.00 97.25 664 ALA A CA 1
ATOM 4905 C C . ALA A 1 664 ? -0.849 -6.163 2.898 1.00 97.25 664 ALA A C 1
ATOM 4907 O O . ALA A 1 664 ? 0.228 -5.734 2.519 1.00 97.25 664 ALA A O 1
ATOM 4908 N N . ARG A 1 665 ? -1.973 -5.866 2.245 1.00 97.56 665 ARG A N 1
ATOM 4909 C CA . ARG A 1 665 ? -1.997 -5.068 1.008 1.00 97.56 665 ARG A CA 1
ATOM 4910 C C . ARG A 1 665 ? -1.961 -3.573 1.303 1.00 97.56 665 ARG A C 1
ATOM 4912 O O . ARG A 1 665 ? -2.438 -3.135 2.350 1.00 97.56 665 ARG A O 1
ATOM 4919 N N . GLY A 1 666 ? -1.457 -2.779 0.367 1.00 96.94 666 GLY A N 1
ATOM 4920 C CA . GLY A 1 666 ? -1.693 -1.341 0.372 1.00 96.94 666 GLY A CA 1
ATOM 4921 C C . GLY A 1 666 ? -3.168 -0.992 0.154 1.00 96.94 666 GLY A C 1
ATOM 4922 O O . GLY A 1 666 ? -3.970 -1.815 -0.287 1.00 96.94 666 GLY A O 1
ATOM 4923 N N . GLY A 1 667 ? -3.520 0.247 0.472 1.00 96.81 667 GLY A N 1
ATOM 4924 C CA . GLY A 1 667 ? -4.785 0.867 0.112 1.00 96.81 667 GLY A CA 1
ATOM 4925 C C . GLY A 1 667 ? -4.748 1.388 -1.321 1.00 96.81 667 GLY A C 1
ATOM 4926 O O . GLY A 1 667 ? -3.691 1.719 -1.870 1.00 96.81 667 GLY A O 1
ATOM 4927 N N . ARG A 1 668 ? -5.917 1.491 -1.939 1.00 95.94 668 ARG A N 1
ATOM 4928 C CA . ARG A 1 668 ? -6.076 1.978 -3.306 1.00 95.94 668 ARG A CA 1
ATOM 4929 C C . ARG A 1 668 ? -5.957 3.502 -3.374 1.00 95.94 668 ARG A C 1
ATOM 4931 O O . ARG A 1 668 ? -6.429 4.223 -2.494 1.00 95.94 668 ARG A O 1
ATOM 4938 N N . ALA A 1 669 ? -5.364 4.002 -4.454 1.00 94.12 669 ALA A N 1
ATOM 4939 C CA . ALA A 1 669 ? -5.420 5.413 -4.811 1.00 94.12 669 ALA A CA 1
ATOM 4940 C C . ALA A 1 669 ? -6.856 5.847 -5.140 1.00 94.12 669 ALA A C 1
ATOM 4942 O O . ALA A 1 669 ? -7.577 5.155 -5.862 1.00 94.12 669 ALA A O 1
ATOM 4943 N N . GLY A 1 670 ? -7.244 7.044 -4.704 1.00 91.75 670 GLY A N 1
ATOM 4944 C CA . GLY A 1 670 ? -8.563 7.611 -4.986 1.00 91.75 670 GLY A CA 1
ATOM 4945 C C . GLY A 1 670 ? -8.766 8.098 -6.429 1.00 91.75 670 GLY A C 1
ATOM 4946 O O . GLY A 1 670 ? -9.858 8.534 -6.787 1.00 91.75 670 GLY A O 1
ATOM 4947 N N . GLY A 1 671 ? -7.732 8.063 -7.276 1.00 90.44 671 GLY A N 1
ATOM 4948 C CA . GLY A 1 671 ? -7.798 8.525 -8.663 1.00 90.44 671 GLY A CA 1
ATOM 4949 C C . GLY A 1 671 ? -6.439 8.486 -9.373 1.00 90.44 671 GLY A C 1
ATOM 4950 O O . GLY A 1 671 ? -5.422 8.224 -8.740 1.00 90.44 671 GLY A O 1
ATOM 4951 N N . PRO A 1 672 ? -6.388 8.790 -10.683 1.00 88.31 672 PRO A N 1
ATOM 4952 C CA . PRO A 1 672 ? -5.204 8.584 -11.533 1.00 88.31 672 PRO A CA 1
ATOM 4953 C C . PRO A 1 672 ? -4.031 9.541 -11.260 1.00 88.31 672 PRO A C 1
ATOM 4955 O O . PRO A 1 672 ? -2.982 9.415 -11.884 1.00 88.31 672 PRO A O 1
ATOM 4958 N N . LEU A 1 673 ? -4.231 10.540 -10.395 1.00 88.38 673 LEU A N 1
ATOM 4959 C CA . LEU A 1 673 ? -3.200 11.493 -9.977 1.00 88.38 673 LEU A CA 1
ATOM 4960 C C . LEU A 1 673 ? -2.591 11.134 -8.610 1.00 88.38 673 LEU A C 1
ATOM 4962 O O . LEU A 1 673 ? -1.773 11.891 -8.096 1.00 88.38 673 LEU A O 1
ATOM 4966 N N . ALA A 1 674 ? -3.026 10.038 -7.995 1.00 90.12 674 ALA A N 1
ATOM 4967 C CA . ALA A 1 674 ? -2.475 9.529 -6.751 1.00 90.12 674 ALA A CA 1
ATOM 4968 C C . ALA A 1 674 ? -1.985 8.095 -6.950 1.00 90.12 674 ALA A C 1
ATOM 4970 O O . ALA A 1 674 ? -2.412 7.394 -7.866 1.00 90.12 674 ALA A O 1
ATOM 4971 N N . GLU A 1 675 ? -1.100 7.665 -6.065 1.00 92.00 675 GLU A N 1
ATOM 4972 C CA . GLU A 1 675 ? -0.505 6.338 -6.087 1.00 92.00 675 GLU A CA 1
ATOM 4973 C C . GLU A 1 675 ? -1.104 5.430 -5.009 1.00 92.00 675 GLU A C 1
ATOM 4975 O O . GLU A 1 675 ? -1.635 5.884 -3.987 1.00 92.00 675 GLU A O 1
ATOM 4980 N N . ASN A 1 676 ? -1.047 4.126 -5.270 1.00 94.75 676 ASN A N 1
ATOM 4981 C CA . ASN A 1 676 ? -1.462 3.105 -4.324 1.00 94.75 676 ASN A CA 1
ATOM 4982 C C . ASN A 1 676 ? -0.469 3.002 -3.155 1.00 94.75 676 ASN A C 1
ATOM 4984 O O . ASN A 1 676 ? 0.706 3.353 -3.265 1.00 94.75 676 ASN A O 1
ATOM 4988 N N . GLY A 1 677 ? -0.942 2.498 -2.020 1.00 95.06 677 GLY A N 1
ATOM 4989 C CA . GLY A 1 677 ? -0.060 2.106 -0.930 1.00 95.06 677 GLY A CA 1
ATOM 4990 C C . GLY A 1 677 ? 0.763 0.872 -1.290 1.00 95.06 677 GLY A C 1
ATOM 4991 O O . GLY A 1 677 ? 0.345 0.032 -2.089 1.00 95.06 677 GLY A O 1
ATOM 4992 N N . GLY A 1 678 ? 1.937 0.752 -0.682 1.00 95.38 678 GLY A N 1
ATOM 4993 C CA . GLY A 1 678 ? 2.759 -0.446 -0.775 1.00 95.38 678 GLY A CA 1
ATOM 4994 C C . GLY A 1 678 ? 2.213 -1.544 0.120 1.00 95.38 678 GLY A C 1
ATOM 4995 O O . GLY A 1 678 ? 1.623 -1.268 1.171 1.00 95.38 678 GLY A O 1
ATOM 4996 N N . ALA A 1 679 ? 2.449 -2.790 -0.279 1.00 97.19 679 ALA A N 1
ATOM 4997 C CA . ALA A 1 679 ? 2.179 -3.918 0.590 1.00 97.19 679 ALA A CA 1
ATOM 4998 C C . ALA A 1 679 ? 3.052 -3.831 1.847 1.00 97.19 679 ALA A C 1
ATOM 5000 O O . ALA A 1 679 ? 4.186 -3.345 1.833 1.00 97.19 679 ALA A O 1
ATOM 5001 N N . GLY A 1 680 ? 2.505 -4.331 2.935 1.00 97.31 680 GLY A N 1
ATOM 5002 C CA . GLY A 1 680 ? 3.226 -4.680 4.134 1.00 97.31 680 GLY A CA 1
ATOM 5003 C C . GLY A 1 680 ? 3.881 -6.046 4.028 1.00 97.31 680 GLY A C 1
ATOM 5004 O O . GLY A 1 680 ? 4.196 -6.530 2.943 1.00 97.31 680 GLY A O 1
ATOM 5005 N N . THR A 1 681 ? 4.085 -6.684 5.174 1.00 98.00 681 THR A N 1
ATOM 5006 C CA . THR A 1 681 ? 4.791 -7.967 5.242 1.00 98.00 681 THR A CA 1
ATOM 5007 C C . THR A 1 681 ? 4.037 -8.988 6.073 1.00 98.00 681 THR A C 1
ATOM 5009 O O . THR A 1 681 ? 3.600 -8.672 7.182 1.00 98.00 681 THR A O 1
ATOM 5012 N N . VAL A 1 682 ? 3.970 -10.224 5.578 1.00 98.50 682 VAL A N 1
ATOM 5013 C CA . VAL A 1 682 ? 3.478 -11.395 6.310 1.00 98.50 682 VAL A CA 1
ATOM 5014 C C . VAL A 1 682 ? 4.655 -12.346 6.542 1.00 98.50 682 VAL A C 1
ATOM 5016 O O . VAL A 1 682 ? 5.194 -12.920 5.598 1.00 98.50 682 VAL A O 1
ATOM 5019 N N . PHE A 1 683 ? 5.063 -12.509 7.798 1.00 98.44 683 PHE A N 1
ATOM 5020 C CA . PHE A 1 683 ? 6.100 -13.446 8.222 1.00 98.44 683 PHE A CA 1
ATOM 5021 C C . PHE A 1 683 ? 5.470 -14.654 8.915 1.00 98.44 683 PHE A C 1
ATOM 5023 O O . PHE A 1 683 ? 4.783 -14.509 9.926 1.00 98.44 683 PHE A O 1
ATOM 5030 N N . LEU A 1 684 ? 5.719 -15.852 8.391 1.00 98.12 684 LEU A N 1
ATOM 5031 C CA . LEU A 1 684 ? 5.243 -17.107 8.968 1.00 98.12 684 LEU A CA 1
ATOM 5032 C C . LEU A 1 684 ? 6.446 -17.961 9.372 1.00 98.12 684 LEU A C 1
ATOM 5034 O O . LEU A 1 684 ? 7.304 -18.254 8.540 1.00 98.12 684 LEU A O 1
ATOM 5038 N N . TYR A 1 685 ? 6.497 -18.390 10.631 1.00 98.31 685 TYR A N 1
ATOM 5039 C CA . TYR A 1 685 ? 7.549 -19.258 11.145 1.00 98.31 685 TYR A CA 1
ATOM 5040 C C . TYR A 1 685 ? 6.984 -20.566 11.694 1.00 98.31 685 TYR A C 1
ATOM 5042 O O . TYR A 1 685 ? 6.302 -20.597 12.724 1.00 98.31 685 TYR A O 1
ATOM 5050 N N . HIS A 1 686 ? 7.310 -21.660 11.005 1.00 97.75 686 HIS A N 1
ATOM 5051 C CA . HIS A 1 686 ? 6.984 -23.014 11.428 1.00 97.75 686 HIS A CA 1
ATOM 5052 C C . HIS A 1 686 ? 8.070 -23.537 12.377 1.00 97.75 686 HIS A C 1
ATOM 5054 O O . HIS A 1 686 ? 9.118 -24.019 11.946 1.00 97.75 686 HIS A O 1
ATOM 5060 N N . MET A 1 687 ? 7.799 -23.495 13.680 1.00 96.69 687 MET A N 1
ATOM 5061 C CA . MET A 1 687 ? 8.780 -23.759 14.740 1.00 96.69 687 MET A CA 1
ATOM 5062 C C . MET A 1 687 ? 9.286 -25.210 14.778 1.00 96.69 687 MET A C 1
ATOM 5064 O O . MET A 1 687 ? 10.417 -25.447 15.190 1.00 96.69 687 MET A O 1
ATOM 5068 N N . GLU A 1 688 ? 8.477 -26.189 14.348 1.00 96.38 688 GLU A N 1
ATOM 5069 C CA . GLU A 1 688 ? 8.903 -27.603 14.309 1.00 96.38 688 GLU A CA 1
ATOM 5070 C C . GLU A 1 688 ? 9.925 -27.899 13.196 1.00 96.38 688 GLU A C 1
ATOM 5072 O O . GLU A 1 688 ? 10.837 -28.702 13.398 1.00 96.38 688 GLU A O 1
ATOM 5077 N N . TYR A 1 689 ? 9.781 -27.260 12.031 1.00 95.38 689 TYR A N 1
ATOM 5078 C CA . TYR A 1 689 ? 10.606 -27.525 10.847 1.00 95.38 689 TYR A CA 1
ATOM 5079 C C . TYR A 1 689 ? 11.657 -26.448 10.578 1.00 95.38 689 TYR A C 1
ATOM 5081 O O . TYR A 1 689 ? 12.410 -26.600 9.621 1.00 95.38 689 TYR A O 1
ATOM 5089 N N . ASP A 1 690 ? 11.713 -25.402 11.411 1.00 95.12 690 ASP A N 1
ATOM 5090 C CA . ASP A 1 690 ? 12.589 -24.239 11.227 1.00 95.12 690 ASP A CA 1
ATOM 5091 C C . ASP A 1 690 ? 12.419 -23.632 9.821 1.00 95.12 690 ASP A C 1
ATOM 5093 O O . ASP A 1 690 ? 13.370 -23.473 9.062 1.00 95.12 690 ASP A O 1
ATOM 5097 N N . HIS A 1 691 ? 11.160 -23.383 9.437 1.00 97.06 691 HIS A N 1
ATOM 5098 C CA . HIS A 1 691 ? 10.800 -22.896 8.103 1.00 97.06 691 HIS A CA 1
ATOM 5099 C C . HIS A 1 691 ? 10.194 -21.497 8.179 1.00 97.06 691 HIS A C 1
ATOM 5101 O O . HIS A 1 691 ? 9.117 -21.306 8.753 1.00 97.06 691 HIS A O 1
ATOM 5107 N N . ARG A 1 692 ? 10.883 -20.526 7.582 1.00 97.56 692 ARG A N 1
ATOM 5108 C CA . ARG A 1 692 ? 10.509 -19.115 7.513 1.00 97.56 692 ARG A CA 1
ATOM 5109 C C . ARG A 1 692 ? 9.972 -18.802 6.124 1.00 97.56 692 ARG A C 1
ATOM 5111 O O . ARG A 1 692 ? 10.703 -18.887 5.137 1.00 97.56 692 ARG A O 1
ATOM 5118 N N . THR A 1 693 ? 8.713 -18.394 6.070 1.00 97.75 693 THR A N 1
ATOM 5119 C CA . THR A 1 693 ? 8.065 -17.911 4.852 1.00 97.75 693 THR A CA 1
ATOM 5120 C C . THR A 1 693 ? 7.868 -16.404 4.951 1.00 97.75 693 THR A C 1
ATOM 5122 O O . THR A 1 693 ? 7.293 -15.910 5.924 1.00 97.75 693 THR A O 1
ATOM 5125 N N . LEU A 1 694 ? 8.324 -15.677 3.932 1.00 97.94 694 LEU A N 1
ATOM 5126 C CA . LEU A 1 694 ? 7.993 -14.273 3.716 1.00 97.94 694 LEU A CA 1
ATOM 5127 C C . LEU A 1 694 ? 6.972 -14.177 2.581 1.00 97.94 694 LEU A C 1
ATOM 5129 O O . LEU A 1 694 ? 7.270 -14.568 1.456 1.00 97.94 694 LEU A O 1
ATOM 5133 N N . LEU A 1 695 ? 5.789 -13.644 2.877 1.00 97.50 695 LEU A N 1
ATOM 5134 C CA . LEU A 1 695 ? 4.737 -13.394 1.896 1.00 97.50 695 LEU A CA 1
ATOM 5135 C C . LEU A 1 695 ? 4.532 -11.888 1.727 1.00 97.50 695 LEU A C 1
ATOM 5137 O O . LEU A 1 695 ? 4.361 -11.151 2.705 1.00 97.50 695 LEU A O 1
ATOM 5141 N N . ILE A 1 696 ? 4.548 -11.444 0.471 1.00 97.62 696 ILE A N 1
ATOM 5142 C CA . ILE A 1 696 ? 4.303 -10.060 0.069 1.00 97.62 696 ILE A CA 1
ATOM 5143 C C . ILE A 1 696 ? 3.341 -10.071 -1.122 1.00 97.62 696 ILE A C 1
ATOM 5145 O O . ILE A 1 696 ? 3.701 -10.477 -2.221 1.00 97.62 696 ILE A O 1
ATOM 5149 N N . ASP A 1 697 ? 2.118 -9.603 -0.894 1.00 96.81 697 ASP A N 1
ATOM 5150 C CA . ASP A 1 697 ? 1.066 -9.508 -1.908 1.00 96.81 697 ASP A CA 1
ATOM 5151 C C . ASP A 1 697 ? 0.457 -8.105 -1.852 1.00 96.81 697 ASP A C 1
ATOM 5153 O O . ASP A 1 697 ? -0.075 -7.714 -0.808 1.00 96.81 697 ASP A O 1
ATOM 5157 N N . ASN A 1 698 ? 0.520 -7.353 -2.959 1.00 96.06 698 ASN A N 1
ATOM 5158 C CA . ASN A 1 698 ? -0.121 -6.034 -3.059 1.00 96.06 698 ASN A CA 1
ATOM 5159 C C . ASN A 1 698 ? -1.496 -6.068 -3.747 1.00 96.06 698 ASN A C 1
ATOM 5161 O O . ASN A 1 698 ? -2.103 -5.029 -3.992 1.00 96.06 698 ASN A O 1
ATOM 5165 N N . GLY A 1 699 ? -2.035 -7.252 -4.039 1.00 94.94 699 GLY A N 1
ATOM 5166 C CA . GLY A 1 699 ? -3.390 -7.436 -4.552 1.00 94.94 699 GLY A CA 1
ATOM 5167 C C . GLY A 1 699 ? -3.631 -6.867 -5.950 1.00 94.94 699 GLY A C 1
ATOM 5168 O O . GLY A 1 699 ? -4.779 -6.561 -6.276 1.00 94.94 699 GLY A O 1
ATOM 5169 N N . GLY A 1 700 ? -2.577 -6.702 -6.754 1.00 93.31 700 GLY A N 1
ATOM 5170 C CA . GLY A 1 700 ? -2.621 -6.084 -8.082 1.00 93.31 700 GLY A CA 1
ATOM 5171 C C . GLY A 1 700 ? -2.580 -4.555 -8.048 1.00 93.31 700 GLY A C 1
ATOM 5172 O O . GLY A 1 700 ? -2.883 -3.908 -9.050 1.00 93.31 700 GLY A O 1
ATOM 5173 N N . LEU A 1 701 ? -2.255 -3.959 -6.896 1.00 93.00 701 LEU A N 1
ATOM 5174 C CA . LEU A 1 701 ? -2.019 -2.526 -6.784 1.00 93.00 701 LEU A CA 1
ATOM 5175 C C . LEU A 1 701 ? -0.603 -2.213 -7.269 1.00 93.00 701 LEU A C 1
ATOM 5177 O O . LEU A 1 701 ? 0.385 -2.439 -6.573 1.00 93.00 701 LEU A O 1
ATOM 5181 N N . GLU A 1 702 ? -0.526 -1.701 -8.490 1.00 88.81 702 GLU A N 1
ATOM 5182 C CA . GLU A 1 702 ? 0.730 -1.352 -9.150 1.00 88.81 702 GLU A CA 1
ATOM 5183 C C . GLU A 1 702 ? 1.235 0.028 -8.709 1.00 88.81 702 GLU A C 1
ATOM 5185 O O . GLU A 1 702 ? 0.445 0.928 -8.385 1.00 88.81 702 GLU A O 1
ATOM 5190 N N . ALA A 1 703 ? 2.560 0.192 -8.721 1.00 83.25 703 ALA A N 1
ATOM 5191 C CA . ALA A 1 703 ? 3.208 1.489 -8.563 1.00 83.25 703 ALA A CA 1
ATOM 5192 C C . ALA A 1 703 ? 2.872 2.404 -9.753 1.00 83.25 703 ALA A C 1
ATOM 5194 O O . ALA A 1 703 ? 2.607 1.939 -10.860 1.00 83.25 703 ALA A O 1
ATOM 5195 N N . TRP A 1 704 ? 2.904 3.725 -9.555 1.00 73.50 704 TRP A N 1
ATOM 5196 C CA . TRP A 1 704 ? 2.436 4.679 -10.576 1.00 73.50 704 TRP A CA 1
ATOM 5197 C C . TRP A 1 704 ? 3.323 4.720 -11.838 1.00 73.50 704 TRP A C 1
ATOM 5199 O O . TRP A 1 704 ? 2.897 5.171 -12.900 1.00 73.50 704 TRP A O 1
ATOM 5209 N N . THR A 1 705 ? 4.566 4.249 -11.761 1.00 65.50 705 THR A N 1
ATOM 5210 C CA . THR A 1 705 ? 5.440 4.151 -12.938 1.00 65.50 705 THR A CA 1
ATOM 5211 C C . THR A 1 705 ? 5.933 2.730 -13.115 1.00 65.50 705 THR A C 1
ATOM 5213 O O . THR A 1 705 ? 6.390 2.118 -12.152 1.00 65.50 705 THR A O 1
ATOM 5216 N N . ASP A 1 706 ? 5.944 2.268 -14.366 1.00 50.41 706 ASP A N 1
ATOM 5217 C CA . ASP A 1 706 ? 6.292 0.906 -14.800 1.00 50.41 706 ASP A CA 1
ATOM 5218 C C . ASP A 1 706 ? 7.685 0.418 -14.338 1.00 50.41 706 ASP A C 1
ATOM 5220 O O . ASP A 1 706 ? 8.040 -0.737 -14.539 1.00 50.41 706 ASP A O 1
ATOM 5224 N N . HIS A 1 707 ? 8.508 1.292 -13.743 1.00 52.25 707 HIS A N 1
ATOM 5225 C CA . HIS A 1 707 ? 9.886 0.989 -13.351 1.00 52.25 707 HIS A CA 1
ATOM 5226 C C . HIS A 1 707 ? 10.269 1.424 -11.929 1.00 52.25 707 HIS A C 1
ATOM 5228 O O . HIS A 1 707 ? 11.394 1.131 -11.522 1.00 52.25 707 HIS A O 1
ATOM 5234 N N . HIS A 1 708 ? 9.389 2.132 -11.203 1.00 65.38 708 HIS A N 1
ATOM 5235 C CA . HIS A 1 708 ? 9.579 2.709 -9.858 1.00 65.38 708 HIS A CA 1
ATOM 5236 C C . HIS A 1 708 ? 11.047 2.728 -9.352 1.00 65.38 708 HIS A C 1
ATOM 5238 O O . HIS A 1 708 ? 11.456 1.976 -8.457 1.00 65.38 708 HIS A O 1
ATOM 5244 N N . THR A 1 709 ? 11.888 3.521 -10.036 1.00 71.31 709 THR A N 1
ATOM 5245 C CA . THR A 1 709 ? 13.347 3.548 -9.839 1.00 71.31 709 THR A CA 1
ATOM 5246 C C . THR A 1 709 ? 13.698 4.385 -8.622 1.00 71.31 709 THR A C 1
ATOM 5248 O O . THR A 1 709 ? 13.402 5.578 -8.607 1.00 71.31 709 THR A O 1
ATOM 5251 N N . LEU A 1 710 ? 14.405 3.803 -7.654 1.00 72.38 710 LEU A N 1
ATOM 5252 C CA . LEU A 1 710 ? 14.945 4.541 -6.518 1.00 72.38 710 LEU A CA 1
ATOM 5253 C C . LEU A 1 710 ? 16.414 4.884 -6.786 1.00 72.38 710 LEU A C 1
ATOM 5255 O O . LEU A 1 710 ? 17.301 4.067 -6.559 1.00 72.38 710 LEU A O 1
ATOM 5259 N N . TYR A 1 711 ? 16.668 6.080 -7.322 1.00 61.66 711 TYR A N 1
ATOM 5260 C CA . TYR A 1 711 ? 18.031 6.538 -7.631 1.00 61.66 711 TYR A CA 1
ATOM 5261 C C . TYR A 1 711 ? 18.823 6.969 -6.390 1.00 61.66 711 TYR A C 1
ATOM 5263 O O . TYR A 1 711 ? 20.048 7.033 -6.447 1.00 61.66 711 TYR A O 1
ATOM 5271 N N . ASP A 1 712 ? 18.135 7.271 -5.287 1.00 69.12 712 ASP A N 1
ATOM 5272 C CA . ASP A 1 712 ? 18.742 7.722 -4.040 1.00 69.12 712 ASP A CA 1
ATOM 5273 C C . ASP A 1 712 ? 18.026 7.080 -2.844 1.00 69.12 712 ASP A C 1
ATOM 5275 O O . ASP A 1 712 ? 16.897 7.433 -2.511 1.00 69.12 712 ASP A O 1
ATOM 5279 N N . TYR A 1 713 ? 18.692 6.131 -2.183 1.00 74.00 713 TYR A N 1
ATOM 5280 C CA . TYR A 1 713 ? 18.174 5.467 -0.980 1.00 74.00 713 TYR A CA 1
ATOM 5281 C C . TYR A 1 713 ? 18.114 6.400 0.244 1.00 74.00 713 TYR A C 1
ATOM 5283 O O . TYR A 1 713 ? 17.559 6.019 1.275 1.00 74.00 713 TYR A O 1
ATOM 5291 N N . SER A 1 714 ? 18.675 7.612 0.149 1.00 71.19 714 SER A N 1
ATOM 5292 C CA . SER A 1 714 ? 18.603 8.633 1.196 1.00 71.19 714 SER A CA 1
ATOM 5293 C C . SER A 1 714 ? 17.392 9.565 1.085 1.00 71.19 714 SER A C 1
ATOM 5295 O O . SER A 1 714 ? 17.053 10.207 2.081 1.00 71.19 714 SER A O 1
ATOM 5297 N N . ASP A 1 715 ? 16.693 9.593 -0.059 1.00 71.19 715 ASP A N 1
ATOM 5298 C CA . ASP A 1 715 ? 15.437 10.334 -0.245 1.00 71.19 715 ASP A CA 1
ATOM 5299 C C . ASP A 1 715 ? 14.287 9.389 -0.613 1.00 71.19 715 ASP A C 1
ATOM 5301 O O . ASP A 1 715 ? 13.952 9.158 -1.772 1.00 71.19 715 ASP A O 1
ATOM 5305 N N . TRP A 1 716 ? 13.665 8.833 0.421 1.00 71.75 716 TRP A N 1
ATOM 5306 C CA . TRP A 1 716 ? 12.524 7.923 0.317 1.00 71.75 716 TRP A CA 1
ATOM 5307 C C . TRP A 1 716 ? 11.174 8.641 0.235 1.00 71.75 716 TRP A C 1
ATOM 5309 O O . TRP A 1 716 ? 10.129 8.005 0.124 1.00 71.75 716 TRP A O 1
ATOM 5319 N N . ALA A 1 717 ? 11.155 9.971 0.323 1.00 68.25 717 ALA A N 1
ATOM 5320 C CA . ALA A 1 717 ? 9.910 10.717 0.454 1.00 68.25 717 ALA A CA 1
ATOM 5321 C C . ALA A 1 717 ? 9.045 10.709 -0.818 1.00 68.25 717 ALA A C 1
ATOM 5323 O O . ALA A 1 717 ? 7.846 10.985 -0.745 1.00 68.25 717 ALA A O 1
ATOM 5324 N N . ASP A 1 718 ? 9.653 10.411 -1.965 1.00 74.25 718 ASP A N 1
ATOM 5325 C CA . ASP A 1 718 ? 8.973 10.272 -3.254 1.00 74.25 718 ASP A CA 1
ATOM 5326 C C . ASP A 1 718 ? 8.741 8.799 -3.652 1.00 74.25 718 ASP A C 1
ATOM 5328 O O . ASP A 1 718 ? 8.168 8.554 -4.711 1.00 74.25 718 ASP A O 1
ATOM 5332 N N . ASP A 1 719 ? 9.144 7.833 -2.814 1.00 80.75 719 ASP A N 1
ATOM 5333 C CA . ASP A 1 719 ? 9.027 6.394 -3.073 1.00 80.75 719 ASP A CA 1
ATOM 5334 C C . ASP A 1 719 ? 7.759 5.808 -2.428 1.00 80.75 719 ASP A C 1
ATOM 5336 O O . ASP A 1 719 ? 7.746 5.439 -1.249 1.00 80.75 719 ASP A O 1
ATOM 5340 N N . GLY A 1 720 ? 6.675 5.745 -3.205 1.00 87.06 720 GLY A N 1
ATOM 5341 C CA . GLY A 1 720 ? 5.416 5.115 -2.800 1.00 87.06 720 GLY A CA 1
ATOM 5342 C C . GLY A 1 720 ? 5.324 3.635 -3.178 1.00 87.06 720 GLY A C 1
ATOM 5343 O O . GLY A 1 720 ? 6.240 3.052 -3.743 1.00 87.06 720 GLY A O 1
ATOM 5344 N N . CYS A 1 721 ? 4.219 2.976 -2.835 1.00 91.19 721 CYS A N 1
ATOM 5345 C CA . CYS A 1 721 ? 3.894 1.623 -3.313 1.00 91.19 721 CYS A CA 1
ATOM 5346 C C . CYS A 1 721 ? 4.935 0.493 -3.055 1.00 91.19 721 CYS A C 1
ATOM 5348 O O . CYS A 1 721 ? 4.804 -0.607 -3.596 1.00 91.19 721 CYS A O 1
ATOM 5350 N N . ARG A 1 722 ? 5.953 0.711 -2.209 1.00 92.69 722 ARG A N 1
ATOM 5351 C CA . ARG A 1 722 ? 7.048 -0.242 -1.951 1.00 92.69 722 ARG A CA 1
ATOM 5352 C C . ARG A 1 722 ? 6.968 -0.869 -0.562 1.00 92.69 722 ARG A C 1
ATOM 5354 O O . ARG A 1 722 ? 6.749 -0.176 0.424 1.00 92.69 722 ARG A O 1
ATOM 5361 N N . THR A 1 723 ? 7.215 -2.168 -0.468 1.00 95.44 723 THR A N 1
ATOM 5362 C CA . THR A 1 723 ? 7.406 -2.911 0.783 1.00 95.44 723 THR A CA 1
ATOM 5363 C C . THR A 1 723 ? 8.853 -2.818 1.259 1.00 95.44 723 THR A C 1
ATOM 5365 O O . THR A 1 723 ? 9.785 -3.022 0.475 1.00 95.44 723 THR A O 1
ATOM 5368 N N . TRP A 1 724 ? 9.057 -2.576 2.556 1.00 94.81 724 TRP A N 1
ATOM 5369 C CA . TRP A 1 724 ? 10.391 -2.396 3.126 1.00 94.81 724 TRP A CA 1
ATOM 5370 C C . TRP A 1 724 ? 10.727 -3.405 4.231 1.00 94.81 724 TRP A C 1
ATOM 5372 O O . TRP A 1 724 ? 10.076 -3.480 5.283 1.00 94.81 724 TRP A O 1
ATOM 5382 N N . ILE A 1 725 ? 11.840 -4.113 4.032 1.00 95.69 725 ILE A N 1
ATOM 5383 C CA . ILE A 1 725 ? 12.576 -4.792 5.102 1.00 95.69 725 ILE A CA 1
ATOM 5384 C C . ILE A 1 725 ? 13.550 -3.768 5.686 1.00 95.69 725 ILE A C 1
ATOM 5386 O O . ILE A 1 725 ? 14.450 -3.286 5.000 1.00 95.69 725 ILE A O 1
ATOM 5390 N N . LEU A 1 726 ? 13.342 -3.400 6.945 1.00 93.75 726 LEU A N 1
ATOM 5391 C CA . LEU A 1 726 ? 14.041 -2.282 7.572 1.00 93.75 726 LEU A CA 1
ATOM 5392 C C . LEU A 1 726 ? 15.166 -2.747 8.492 1.00 93.75 726 LEU A C 1
ATOM 5394 O O . LEU A 1 726 ? 15.200 -3.891 8.948 1.00 93.75 726 LEU A O 1
ATOM 5398 N N . SER A 1 727 ? 16.054 -1.808 8.825 1.00 92.19 727 SER A N 1
ATOM 5399 C CA . SER A 1 727 ? 17.215 -2.049 9.682 1.00 92.19 727 SER A CA 1
ATOM 5400 C C . SER A 1 727 ? 16.843 -2.649 11.039 1.00 92.19 727 SER A C 1
ATOM 5402 O O . SER A 1 727 ? 17.591 -3.480 11.551 1.00 92.19 727 SER A O 1
ATOM 5404 N N . LEU A 1 728 ? 15.675 -2.284 11.584 1.00 92.44 728 LEU A N 1
ATOM 5405 C CA . LEU A 1 728 ? 15.157 -2.818 12.845 1.00 92.44 728 LEU A CA 1
ATOM 5406 C C . LEU A 1 728 ? 15.117 -4.358 12.830 1.00 92.44 728 LEU A C 1
ATOM 5408 O O . LEU A 1 728 ? 15.711 -4.989 13.701 1.00 92.44 728 LEU A O 1
ATOM 5412 N N . SER A 1 729 ? 14.576 -4.953 11.763 1.00 95.12 729 SER A N 1
ATOM 5413 C CA . SER A 1 729 ? 14.537 -6.411 11.577 1.00 95.12 729 SER A CA 1
ATOM 5414 C C . SER A 1 729 ? 15.912 -7.041 11.365 1.00 95.12 729 SER A C 1
ATOM 5416 O O . SER A 1 729 ? 16.101 -8.224 11.639 1.00 95.12 729 SER A O 1
ATOM 5418 N N . GLY A 1 730 ? 16.899 -6.273 10.898 1.00 92.94 730 GLY A N 1
ATOM 5419 C CA . GLY A 1 730 ? 18.270 -6.749 10.702 1.00 92.94 730 GLY A CA 1
ATOM 5420 C C . GLY A 1 730 ? 19.020 -7.052 12.002 1.00 92.94 730 GLY A C 1
ATOM 5421 O O . GLY A 1 730 ? 20.012 -7.784 11.986 1.00 92.94 730 GLY A O 1
ATOM 5422 N N . HIS A 1 731 ? 18.537 -6.527 13.131 1.00 92.25 731 HIS A N 1
ATOM 5423 C CA . HIS A 1 731 ? 19.075 -6.810 14.462 1.00 92.25 731 HIS A CA 1
ATOM 5424 C C . HIS A 1 731 ? 18.497 -8.079 15.098 1.00 92.25 731 HIS A C 1
ATOM 5426 O O . HIS A 1 731 ? 19.051 -8.571 16.084 1.00 92.25 731 HIS A O 1
ATOM 5432 N N . HIS A 1 732 ? 17.419 -8.627 14.535 1.00 95.38 732 HIS A N 1
ATOM 5433 C CA . HIS A 1 732 ? 16.787 -9.839 15.035 1.00 95.38 732 HIS A CA 1
ATOM 5434 C C . HIS A 1 732 ? 17.678 -11.074 14.810 1.00 95.38 732 HIS A C 1
ATOM 5436 O O . HIS A 1 732 ? 18.480 -11.132 13.871 1.00 95.38 732 HIS A O 1
ATOM 5442 N N . TYR A 1 733 ? 17.535 -12.100 15.655 1.00 94.62 733 TYR A N 1
ATOM 5443 C CA . TYR A 1 733 ? 18.388 -13.293 15.581 1.00 94.62 733 TYR A CA 1
ATOM 5444 C C . TYR A 1 733 ? 18.182 -14.095 14.286 1.00 94.62 733 TYR A C 1
ATOM 5446 O O . TYR A 1 733 ? 19.135 -14.698 13.795 1.00 94.62 733 TYR A O 1
ATOM 5454 N N . PHE A 1 734 ? 16.982 -14.050 13.692 1.00 95.12 734 PHE A N 1
ATOM 5455 C CA . PHE A 1 734 ? 16.728 -14.627 12.365 1.00 95.12 734 PHE A CA 1
ATOM 5456 C C . PHE A 1 734 ? 17.503 -13.936 11.242 1.00 95.12 734 PHE A C 1
ATOM 5458 O O . PHE A 1 734 ? 17.774 -14.578 10.234 1.00 95.12 734 PHE A O 1
ATOM 5465 N N . ALA A 1 735 ? 17.888 -12.669 11.432 1.00 93.88 735 ALA A N 1
ATOM 5466 C CA . ALA A 1 735 ? 18.750 -11.928 10.515 1.00 93.88 735 ALA A CA 1
ATOM 5467 C C . ALA A 1 735 ? 20.248 -12.023 10.892 1.00 93.88 735 ALA A C 1
ATOM 5469 O O . ALA A 1 735 ? 21.059 -11.166 10.526 1.00 93.88 735 ALA A O 1
ATOM 5470 N N . GLY A 1 736 ? 20.618 -12.985 11.750 1.00 90.06 736 GLY A N 1
ATOM 5471 C CA . GLY A 1 736 ? 21.978 -13.151 12.278 1.00 90.06 736 GLY A CA 1
ATOM 5472 C C . GLY A 1 736 ? 22.485 -11.985 13.144 1.00 90.06 736 GLY A C 1
ATOM 5473 O O . GLY A 1 736 ? 23.670 -11.948 13.481 1.00 90.06 736 GLY A O 1
ATOM 5474 N N . GLY A 1 737 ? 21.622 -11.016 13.479 1.00 90.19 737 GLY A N 1
ATOM 5475 C CA . GLY A 1 737 ? 21.977 -9.756 14.144 1.00 90.19 737 GLY A CA 1
ATOM 5476 C C . GLY A 1 737 ? 22.816 -8.789 13.297 1.00 90.19 737 GLY A C 1
ATOM 5477 O O . GLY A 1 737 ? 23.294 -7.778 13.818 1.00 90.19 737 GLY A O 1
ATOM 5478 N N . ASN A 1 738 ? 23.028 -9.104 12.016 1.00 91.50 738 ASN A N 1
ATOM 5479 C CA . ASN A 1 738 ? 23.911 -8.380 11.102 1.00 91.50 738 ASN A CA 1
ATOM 5480 C C . ASN A 1 738 ? 23.284 -8.190 9.711 1.00 91.50 738 ASN A C 1
ATOM 5482 O O . ASN A 1 738 ? 24.027 -8.092 8.737 1.00 91.50 738 ASN A O 1
ATOM 5486 N N . HIS A 1 739 ? 21.949 -8.114 9.627 1.00 93.44 739 HIS A N 1
ATOM 5487 C CA . HIS A 1 739 ? 21.216 -7.886 8.371 1.00 93.44 739 HIS A CA 1
ATOM 5488 C C . HIS A 1 739 ? 21.394 -9.019 7.340 1.00 93.44 739 HIS A C 1
ATOM 5490 O O . HIS A 1 739 ? 21.434 -8.766 6.137 1.00 93.44 739 HIS A O 1
ATOM 5496 N N . ASP A 1 740 ? 21.495 -10.264 7.818 1.00 95.19 740 ASP A N 1
ATOM 5497 C CA . ASP A 1 740 ? 21.550 -11.481 6.998 1.00 95.19 740 ASP A CA 1
ATOM 5498 C C . ASP A 1 740 ? 20.174 -12.147 6.922 1.00 95.19 740 ASP A C 1
ATOM 5500 O O . ASP A 1 740 ? 19.820 -12.995 7.740 1.00 95.19 740 ASP A O 1
ATOM 5504 N N . PHE A 1 741 ? 19.358 -11.697 5.975 1.00 95.69 741 PHE A N 1
ATOM 5505 C CA . PHE A 1 741 ? 17.975 -12.120 5.823 1.00 95.69 741 PHE A CA 1
ATOM 5506 C C . PHE A 1 741 ? 17.890 -13.440 5.051 1.00 95.69 741 PHE A C 1
ATOM 5508 O O . PHE A 1 741 ? 18.009 -13.480 3.825 1.00 95.69 741 PHE A O 1
ATOM 5515 N N . HIS A 1 742 ? 17.640 -14.523 5.784 1.00 95.25 742 HIS A N 1
ATOM 5516 C CA . HIS A 1 742 ? 17.485 -15.863 5.231 1.00 95.25 742 HIS A CA 1
ATOM 5517 C C . HIS A 1 742 ? 16.057 -16.369 5.418 1.00 95.25 742 HIS A C 1
ATOM 5519 O O . HIS A 1 742 ? 15.579 -16.462 6.553 1.00 95.25 742 HIS A O 1
ATOM 5525 N N . PHE A 1 743 ? 15.418 -16.755 4.315 1.00 96.75 743 PHE A N 1
ATOM 5526 C CA . PHE A 1 743 ? 14.100 -17.378 4.325 1.00 96.75 743 PHE A CA 1
ATOM 5527 C C . PHE A 1 743 ? 14.112 -18.678 3.523 1.00 96.75 743 PHE A C 1
ATOM 5529 O O . PHE A 1 743 ? 14.682 -18.764 2.430 1.00 96.75 743 PHE A O 1
ATOM 5536 N N . GLU A 1 744 ? 13.440 -19.692 4.054 1.00 97.19 744 GLU A N 1
ATOM 5537 C CA . GLU A 1 744 ? 13.207 -20.938 3.337 1.00 97.19 744 GLU A CA 1
ATOM 5538 C C . GLU A 1 744 ? 12.242 -20.725 2.163 1.00 97.19 744 GLU A C 1
ATOM 5540 O O . GLU A 1 744 ? 12.381 -21.385 1.137 1.00 97.19 744 GLU A O 1
ATOM 5545 N N . GLU A 1 745 ? 11.313 -19.774 2.257 1.00 97.31 745 GLU A N 1
ATOM 5546 C CA . GLU A 1 745 ? 10.351 -19.501 1.191 1.00 97.31 745 GLU A CA 1
ATOM 5547 C C . GLU A 1 745 ? 10.038 -18.007 1.046 1.00 97.31 745 GLU A C 1
ATOM 5549 O O . GLU A 1 745 ? 9.768 -17.313 2.026 1.00 97.31 745 GLU A O 1
ATOM 5554 N N . LEU A 1 746 ? 10.034 -17.528 -0.199 1.00 96.94 746 LEU A N 1
ATOM 5555 C CA . LEU A 1 746 ? 9.453 -16.248 -0.600 1.00 96.94 746 LEU A CA 1
ATOM 5556 C C . LEU A 1 746 ? 8.204 -16.495 -1.447 1.00 96.94 746 LEU A C 1
ATOM 5558 O O . LEU A 1 746 ? 8.271 -17.231 -2.432 1.00 96.94 746 LEU A O 1
ATOM 5562 N N . GLN A 1 747 ? 7.113 -15.813 -1.113 1.00 97.19 747 GLN A N 1
ATOM 5563 C CA . GLN A 1 747 ? 5.948 -15.640 -1.979 1.00 97.19 747 GLN A CA 1
ATOM 5564 C C . GLN A 1 747 ? 5.807 -14.151 -2.311 1.00 97.19 747 GLN A C 1
ATOM 5566 O O . GLN A 1 747 ? 5.692 -13.329 -1.398 1.00 97.19 747 GLN A O 1
ATOM 5571 N N . ILE A 1 748 ? 5.871 -13.797 -3.595 1.00 96.44 748 ILE A N 1
ATOM 5572 C CA . ILE A 1 748 ? 5.747 -12.412 -4.059 1.00 96.44 748 ILE A CA 1
ATOM 5573 C C . ILE A 1 748 ? 4.746 -12.322 -5.213 1.00 96.44 748 ILE A C 1
ATOM 5575 O O . ILE A 1 748 ? 4.999 -12.824 -6.305 1.00 96.44 748 ILE A O 1
ATOM 5579 N N . ASP A 1 749 ? 3.619 -11.661 -4.960 1.00 94.94 749 ASP A N 1
ATOM 5580 C CA . ASP A 1 749 ? 2.466 -11.632 -5.863 1.00 94.94 749 ASP A CA 1
ATOM 5581 C C . ASP A 1 749 ? 1.840 -10.228 -5.950 1.00 94.94 749 ASP A C 1
ATOM 5583 O O . ASP A 1 749 ? 2.151 -9.317 -5.171 1.00 94.94 749 ASP A O 1
ATOM 5587 N N . GLY A 1 750 ? 0.928 -10.040 -6.906 1.00 94.06 750 GLY A N 1
ATOM 5588 C CA . GLY A 1 750 ? 0.026 -8.891 -6.937 1.00 94.06 750 GLY A CA 1
ATOM 5589 C C . GLY A 1 750 ? 0.727 -7.544 -7.115 1.00 94.06 750 GLY A C 1
ATOM 5590 O O . GLY A 1 750 ? 0.314 -6.564 -6.497 1.00 94.06 750 GLY A O 1
ATOM 5591 N N . SER A 1 751 ? 1.770 -7.507 -7.941 1.00 92.81 751 SER A N 1
ATOM 5592 C CA . SER A 1 751 ? 2.590 -6.341 -8.290 1.00 92.81 751 SER A CA 1
ATOM 5593 C C . SER A 1 751 ? 3.356 -5.738 -7.110 1.00 92.81 751 SER A C 1
ATOM 5595 O O . SER A 1 751 ? 3.644 -4.543 -7.077 1.00 92.81 751 SER A O 1
ATOM 5597 N N . ALA A 1 752 ? 3.696 -6.561 -6.114 1.00 94.19 752 ALA A N 1
ATOM 5598 C CA . ALA A 1 752 ? 4.470 -6.127 -4.961 1.00 94.19 752 ALA A CA 1
ATOM 5599 C C . ALA A 1 752 ? 5.927 -5.772 -5.314 1.00 94.19 752 ALA A C 1
ATOM 5601 O O . ALA A 1 752 ? 6.626 -6.516 -6.002 1.00 94.19 752 ALA A O 1
ATOM 5602 N N . HIS A 1 753 ? 6.421 -4.663 -4.761 1.00 93.94 753 HIS A N 1
ATOM 5603 C CA . HIS A 1 753 ? 7.834 -4.282 -4.816 1.00 93.94 753 HIS A CA 1
ATOM 5604 C C . HIS A 1 753 ? 8.470 -4.454 -3.441 1.00 93.94 753 HIS A C 1
ATOM 5606 O O . HIS A 1 753 ? 7.959 -3.897 -2.477 1.00 93.94 753 HIS A O 1
ATOM 5612 N N . VAL A 1 754 ? 9.613 -5.134 -3.341 1.00 94.31 754 VAL A N 1
ATOM 5613 C CA . VAL A 1 754 ? 10.339 -5.301 -2.070 1.00 94.31 754 VAL A CA 1
ATOM 5614 C C . VAL A 1 754 ? 11.754 -4.735 -2.146 1.00 94.31 754 VAL A C 1
ATOM 5616 O O . VAL A 1 754 ? 12.476 -4.955 -3.121 1.00 94.31 754 VAL A O 1
ATOM 5619 N N . ALA A 1 755 ? 12.155 -4.005 -1.105 1.00 93.88 755 ALA A N 1
ATOM 5620 C CA . ALA A 1 755 ? 13.516 -3.509 -0.924 1.00 93.88 755 ALA A CA 1
ATOM 5621 C C . ALA A 1 755 ? 13.988 -3.645 0.528 1.00 93.88 755 ALA A C 1
ATOM 5623 O O . ALA A 1 755 ? 13.191 -3.714 1.467 1.00 93.88 755 ALA A O 1
ATOM 5624 N N . VAL A 1 756 ? 15.310 -3.642 0.702 1.00 93.94 756 VAL A N 1
ATOM 5625 C CA . VAL A 1 756 ? 15.969 -3.636 2.011 1.00 93.94 756 VAL A CA 1
ATOM 5626 C C . VAL A 1 756 ? 16.557 -2.251 2.273 1.00 93.94 756 VAL A C 1
ATOM 5628 O O . VAL A 1 756 ? 17.269 -1.710 1.424 1.00 93.94 756 VAL A O 1
ATOM 5631 N N . LEU A 1 757 ? 16.304 -1.694 3.459 1.00 91.50 757 LEU A N 1
ATOM 5632 C CA . LEU A 1 757 ? 16.968 -0.490 3.959 1.00 91.50 757 LEU A CA 1
ATOM 5633 C C . LEU A 1 757 ? 17.759 -0.812 5.227 1.00 91.50 757 LEU A C 1
ATOM 5635 O O . LEU A 1 757 ? 17.234 -1.395 6.175 1.00 91.50 757 LEU A O 1
ATOM 5639 N N . THR A 1 758 ? 19.017 -0.388 5.263 1.00 90.62 758 THR A N 1
ATOM 5640 C CA . THR A 1 758 ? 19.921 -0.569 6.404 1.00 90.62 758 THR A CA 1
ATOM 5641 C C . THR A 1 758 ? 20.272 0.766 7.050 1.00 90.62 758 THR A C 1
ATOM 5643 O O . THR A 1 758 ? 20.271 1.797 6.381 1.00 90.62 758 THR A O 1
ATOM 5646 N N . GLU A 1 759 ? 20.671 0.740 8.324 1.00 88.06 759 GLU A N 1
ATOM 5647 C CA . GLU A 1 759 ? 21.269 1.895 9.000 1.00 88.06 759 GLU A CA 1
ATOM 5648 C C . GLU A 1 759 ? 22.722 1.606 9.444 1.00 88.06 759 GLU A C 1
ATOM 5650 O O . GLU A 1 759 ? 22.971 0.633 10.174 1.00 88.06 759 GLU A O 1
ATOM 5655 N N . PRO A 1 760 ? 23.706 2.433 9.028 1.00 89.69 760 PRO A N 1
ATOM 5656 C CA . PRO A 1 760 ? 23.596 3.490 8.011 1.00 89.69 760 PRO A CA 1
ATOM 5657 C C . PRO A 1 760 ? 23.241 2.929 6.618 1.00 89.69 760 PRO A C 1
ATOM 5659 O O . PRO A 1 760 ? 23.381 1.728 6.366 1.00 89.69 760 PRO A O 1
ATOM 5662 N N . ILE A 1 761 ? 22.784 3.806 5.721 1.00 87.06 761 ILE A N 1
ATOM 5663 C CA . ILE A 1 761 ? 22.518 3.464 4.314 1.00 87.06 761 ILE A CA 1
ATOM 5664 C C . ILE A 1 761 ? 23.804 2.917 3.675 1.00 87.06 761 ILE A C 1
ATOM 5666 O O . ILE A 1 761 ? 24.905 3.364 4.006 1.00 87.06 761 ILE A O 1
ATOM 5670 N N . GLY A 1 762 ? 23.653 1.897 2.828 1.00 84.44 762 GLY A N 1
ATOM 5671 C CA . GLY A 1 762 ? 24.759 1.220 2.149 1.00 84.44 762 GLY A CA 1
ATOM 5672 C C . GLY A 1 762 ? 25.579 0.281 3.035 1.00 84.44 762 GLY A C 1
ATOM 5673 O O . GLY A 1 762 ? 26.659 -0.163 2.646 1.00 84.44 762 GLY A O 1
ATOM 5674 N N . ARG A 1 763 ? 25.096 -0.045 4.239 1.00 91.12 763 ARG A N 1
ATOM 5675 C CA . ARG A 1 763 ? 25.647 -1.139 5.046 1.00 91.12 763 ARG A CA 1
ATOM 5676 C C . ARG A 1 763 ? 25.367 -2.478 4.356 1.00 91.12 763 ARG A C 1
ATOM 5678 O O . ARG A 1 763 ? 24.293 -2.681 3.803 1.00 91.12 763 ARG A O 1
ATOM 5685 N N . ASN A 1 764 ? 26.313 -3.411 4.470 1.00 93.88 764 ASN A N 1
ATOM 5686 C CA . ASN A 1 764 ? 26.157 -4.759 3.930 1.00 93.88 764 ASN A CA 1
ATOM 5687 C C . ASN A 1 764 ? 24.886 -5.439 4.455 1.00 93.88 764 ASN A C 1
ATOM 5689 O O . ASN A 1 764 ? 24.694 -5.521 5.671 1.00 93.88 764 ASN A O 1
ATOM 5693 N N . ALA A 1 765 ? 24.083 -5.974 3.539 1.00 95.25 765 ALA A N 1
ATOM 5694 C CA . ALA A 1 765 ? 22.956 -6.845 3.846 1.00 95.25 765 ALA A CA 1
ATOM 5695 C C . ALA A 1 765 ? 22.880 -7.980 2.826 1.00 95.25 765 ALA A C 1
ATOM 5697 O O . ALA A 1 765 ? 23.153 -7.790 1.639 1.00 95.25 765 ALA A O 1
ATOM 5698 N N . THR A 1 766 ? 22.501 -9.160 3.292 1.00 95.69 766 THR A N 1
ATOM 5699 C CA . THR A 1 766 ? 22.350 -10.346 2.451 1.00 95.69 766 THR A CA 1
ATOM 5700 C C . THR A 1 766 ? 20.898 -10.787 2.464 1.00 95.69 766 THR A C 1
ATOM 5702 O O . THR A 1 766 ? 20.228 -10.726 3.492 1.00 95.69 766 THR A O 1
ATOM 5705 N N . LEU A 1 767 ? 20.398 -11.183 1.299 1.00 94.69 767 LEU A N 1
ATOM 5706 C CA . LEU A 1 767 ? 19.058 -11.711 1.111 1.00 94.69 767 LEU A CA 1
ATOM 5707 C C . LEU A 1 767 ? 19.173 -13.073 0.429 1.00 94.69 767 LEU A C 1
ATOM 5709 O O . LEU A 1 767 ? 19.841 -13.208 -0.598 1.00 94.69 767 LEU A O 1
ATOM 5713 N N . PHE A 1 768 ? 18.541 -14.087 1.008 1.00 94.88 768 PHE A N 1
ATOM 5714 C CA . PHE A 1 768 ? 18.557 -15.444 0.478 1.00 94.88 768 PHE A CA 1
ATOM 5715 C C . PHE A 1 768 ? 17.172 -16.081 0.563 1.00 94.88 768 PHE A C 1
ATOM 5717 O O . PHE A 1 768 ? 16.522 -16.036 1.610 1.00 94.88 768 PHE A O 1
ATOM 5724 N N . PHE A 1 769 ? 16.770 -16.730 -0.533 1.00 94.50 769 PHE A N 1
ATOM 5725 C CA . PHE A 1 769 ? 15.518 -17.472 -0.647 1.00 94.50 769 PHE A CA 1
ATOM 5726 C C . PHE A 1 769 ? 15.783 -18.878 -1.180 1.00 94.50 769 PHE A C 1
ATOM 5728 O O . PHE A 1 769 ? 16.285 -19.045 -2.300 1.00 94.50 769 PHE A O 1
ATOM 5735 N N . LEU A 1 770 ? 15.421 -19.901 -0.403 1.00 93.69 770 LEU A N 1
ATOM 5736 C CA . LEU A 1 770 ? 15.565 -21.287 -0.848 1.00 93.69 770 LEU A CA 1
ATOM 5737 C C . LEU A 1 770 ? 14.507 -21.625 -1.916 1.00 93.69 770 LEU A C 1
ATOM 5739 O O . LEU A 1 770 ? 14.856 -21.935 -3.062 1.00 93.69 770 LEU A O 1
ATOM 5743 N N . TYR A 1 771 ? 13.228 -21.479 -1.573 1.00 94.50 771 TYR A N 1
ATOM 5744 C CA . TYR A 1 771 ? 12.086 -21.610 -2.477 1.00 94.50 771 TYR A CA 1
ATOM 5745 C C . TYR A 1 771 ? 11.491 -20.239 -2.805 1.00 94.50 771 TYR A C 1
ATOM 5747 O O . TYR A 1 771 ? 11.490 -19.332 -1.976 1.00 94.50 771 TYR A O 1
ATOM 5755 N N . MET A 1 772 ? 11.011 -20.075 -4.036 1.00 94.81 772 MET A N 1
ATOM 5756 C CA . MET A 1 772 ? 10.425 -18.822 -4.510 1.00 94.81 772 MET A CA 1
ATOM 5757 C C . MET A 1 772 ? 9.175 -19.133 -5.321 1.00 94.81 772 MET A C 1
ATOM 5759 O O . MET A 1 772 ? 9.211 -19.970 -6.225 1.00 94.81 772 MET A O 1
ATOM 5763 N N . ILE A 1 773 ? 8.090 -18.454 -4.983 1.00 95.44 773 ILE A N 1
ATOM 5764 C CA . ILE A 1 773 ? 6.797 -18.516 -5.650 1.00 95.44 773 ILE A CA 1
ATOM 5765 C C . ILE A 1 773 ? 6.434 -17.080 -6.018 1.00 95.44 773 ILE A C 1
ATOM 5767 O O . ILE A 1 773 ? 6.650 -16.159 -5.231 1.00 95.44 773 ILE A O 1
ATOM 5771 N N . GLY A 1 774 ? 5.915 -16.890 -7.221 1.00 94.44 774 GLY A N 1
ATOM 5772 C CA . GLY A 1 774 ? 5.408 -15.599 -7.646 1.00 94.44 774 GLY A CA 1
ATOM 5773 C C . GLY A 1 774 ? 4.636 -15.702 -8.948 1.00 94.44 774 GLY A C 1
ATOM 5774 O O . GLY A 1 774 ? 4.841 -16.620 -9.749 1.00 94.44 774 GLY A O 1
ATOM 5775 N N . ASP A 1 775 ? 3.748 -14.743 -9.149 1.00 94.69 775 ASP A N 1
ATOM 5776 C CA . ASP A 1 775 ? 2.918 -14.582 -10.342 1.00 94.69 775 ASP A CA 1
ATOM 5777 C C . ASP A 1 775 ? 3.600 -13.791 -11.477 1.00 94.69 775 ASP A C 1
ATOM 5779 O O . ASP A 1 775 ? 2.953 -13.491 -12.483 1.00 94.69 775 ASP A O 1
ATOM 5783 N N . ARG A 1 776 ? 4.904 -13.491 -11.337 1.00 94.00 776 ARG A N 1
ATOM 5784 C CA . ARG A 1 776 ? 5.751 -12.708 -12.264 1.00 94.00 776 ARG A CA 1
ATOM 5785 C C . ARG A 1 776 ? 5.454 -11.211 -12.323 1.00 94.00 776 ARG A C 1
ATOM 5787 O O . ARG A 1 776 ? 6.088 -10.502 -13.098 1.00 94.00 776 ARG A O 1
ATOM 5794 N N . THR A 1 777 ? 4.563 -10.707 -11.474 1.00 93.69 777 THR A N 1
ATOM 5795 C CA . THR A 1 777 ? 4.254 -9.269 -11.406 1.00 93.69 777 THR A CA 1
ATOM 5796 C C . THR A 1 777 ? 5.124 -8.520 -10.391 1.00 93.69 777 THR A C 1
ATOM 5798 O O . THR A 1 777 ? 5.327 -7.314 -10.517 1.00 93.69 777 THR A O 1
ATOM 5801 N N . GLY A 1 778 ? 5.669 -9.223 -9.392 1.00 93.56 778 GLY A N 1
ATOM 5802 C CA . GLY A 1 778 ? 6.488 -8.623 -8.339 1.00 93.56 778 GLY A CA 1
ATOM 5803 C C . GLY A 1 778 ? 7.891 -8.195 -8.785 1.00 93.56 778 GLY A C 1
ATOM 5804 O O . GLY A 1 778 ? 8.440 -8.712 -9.763 1.00 93.56 778 GLY A O 1
ATOM 5805 N N . THR A 1 779 ? 8.505 -7.275 -8.032 1.00 94.38 779 THR A N 1
ATOM 5806 C CA . THR A 1 779 ? 9.879 -6.796 -8.265 1.00 94.38 779 THR A CA 1
ATOM 5807 C C . THR A 1 779 ? 10.722 -6.789 -6.987 1.00 94.38 779 THR A C 1
ATOM 5809 O O . THR A 1 779 ? 10.336 -6.209 -5.971 1.00 94.38 779 THR A O 1
ATOM 5812 N N . VAL A 1 780 ? 11.925 -7.363 -7.054 1.00 95.25 780 VAL A N 1
ATOM 5813 C CA . VAL A 1 780 ? 12.928 -7.327 -5.977 1.00 95.25 780 VAL A CA 1
ATOM 5814 C C . VAL A 1 780 ? 14.018 -6.309 -6.304 1.00 95.25 780 VAL A C 1
ATOM 5816 O O . VAL A 1 780 ? 14.605 -6.329 -7.386 1.00 95.25 780 VAL A O 1
ATOM 5819 N N . HIS A 1 781 ? 14.304 -5.423 -5.353 1.00 94.12 781 HIS A N 1
ATOM 5820 C CA . HIS A 1 781 ? 15.291 -4.356 -5.488 1.00 94.12 781 HIS A CA 1
ATOM 5821 C C . HIS A 1 781 ? 16.538 -4.629 -4.642 1.00 94.12 781 HIS A C 1
ATOM 5823 O O . HIS A 1 781 ? 16.431 -4.909 -3.449 1.00 94.12 781 HIS A O 1
ATOM 5829 N N . ILE A 1 782 ? 17.716 -4.504 -5.257 1.00 94.69 782 ILE A N 1
ATOM 5830 C CA . ILE A 1 782 ? 19.017 -4.810 -4.647 1.00 94.69 782 ILE A CA 1
ATOM 5831 C C . ILE A 1 782 ? 19.910 -3.574 -4.760 1.00 94.69 782 ILE A C 1
ATOM 5833 O O . ILE A 1 782 ? 20.315 -3.202 -5.863 1.00 94.69 782 ILE A O 1
ATOM 5837 N N . SER A 1 783 ? 20.167 -2.925 -3.624 1.00 91.81 783 SER A N 1
ATOM 5838 C CA . SER A 1 783 ? 20.935 -1.676 -3.531 1.00 91.81 783 SER A CA 1
ATOM 5839 C C . SER A 1 783 ? 22.443 -1.892 -3.385 1.00 91.81 783 SER A C 1
ATOM 5841 O O . SER A 1 783 ? 22.927 -3.024 -3.364 1.00 91.81 783 SER A O 1
ATOM 5843 N N . GLU A 1 784 ? 23.176 -0.790 -3.242 1.00 90.19 784 GLU A N 1
ATOM 5844 C CA . GLU A 1 784 ? 24.609 -0.773 -2.954 1.00 90.19 784 GLU A CA 1
ATOM 5845 C C . GLU A 1 784 ? 24.951 -1.662 -1.742 1.00 90.19 784 GLU A C 1
ATOM 5847 O O . GLU A 1 784 ? 24.265 -1.640 -0.716 1.00 90.19 784 GLU A O 1
ATOM 5852 N N . ASN A 1 785 ? 26.013 -2.466 -1.859 1.00 92.06 785 ASN A N 1
ATOM 5853 C CA . ASN A 1 785 ? 26.465 -3.413 -0.829 1.00 92.06 785 ASN A CA 1
ATOM 5854 C C . ASN A 1 785 ? 25.411 -4.446 -0.378 1.00 92.06 785 ASN A C 1
ATOM 5856 O O . ASN A 1 785 ? 25.590 -5.099 0.654 1.00 92.06 785 ASN A O 1
ATOM 5860 N N . GLN A 1 786 ? 24.334 -4.636 -1.141 1.00 95.00 786 GLN A N 1
ATOM 5861 C CA . GLN A 1 786 ? 23.353 -5.687 -0.897 1.00 95.00 786 GLN A CA 1
ATOM 5862 C C . GLN A 1 786 ? 23.581 -6.851 -1.856 1.00 95.00 786 GLN A C 1
ATOM 5864 O O . GLN A 1 786 ? 23.864 -6.648 -3.039 1.00 95.00 786 GLN A O 1
ATOM 5869 N N . SER A 1 787 ? 23.436 -8.081 -1.363 1.00 96.31 787 SER A N 1
ATOM 5870 C CA . SER A 1 787 ? 23.515 -9.271 -2.212 1.00 96.31 787 SER A CA 1
ATOM 5871 C C . SER A 1 787 ? 22.266 -10.132 -2.119 1.00 96.31 787 SER A C 1
ATOM 5873 O O . SER A 1 787 ? 21.883 -10.556 -1.030 1.00 96.31 787 SER A O 1
ATOM 5875 N N . LEU A 1 788 ? 21.690 -10.448 -3.277 1.00 96.94 788 LEU A N 1
ATOM 5876 C CA . LEU A 1 788 ? 20.714 -11.515 -3.457 1.00 96.94 788 LEU A CA 1
ATOM 5877 C C . LEU A 1 788 ? 21.405 -12.659 -4.194 1.00 96.94 788 LEU A C 1
ATOM 5879 O O . LEU A 1 788 ? 21.665 -12.554 -5.391 1.00 96.94 788 LEU A O 1
ATOM 5883 N N . ASP A 1 789 ? 21.735 -13.732 -3.481 1.00 93.81 789 ASP A N 1
ATOM 5884 C CA . ASP A 1 789 ? 22.417 -14.887 -4.071 1.00 93.81 789 ASP A CA 1
ATOM 5885 C C . ASP A 1 789 ? 21.479 -16.094 -4.132 1.00 93.81 789 ASP A C 1
ATOM 5887 O O . ASP A 1 789 ? 21.185 -16.736 -3.127 1.00 93.81 789 ASP A O 1
ATOM 5891 N N . LEU A 1 790 ? 20.984 -16.394 -5.330 1.00 92.19 790 LEU A N 1
ATOM 5892 C CA . LEU A 1 790 ? 20.049 -17.480 -5.610 1.00 92.19 790 LEU A CA 1
ATOM 5893 C C . LEU A 1 790 ? 20.752 -18.685 -6.244 1.00 92.19 790 LEU A C 1
ATOM 5895 O O . LEU A 1 790 ? 20.132 -19.388 -7.044 1.00 92.19 790 LEU A O 1
ATOM 5899 N N . HIS A 1 791 ? 22.017 -18.940 -5.901 1.00 84.00 791 HIS A N 1
ATOM 5900 C CA . HIS A 1 791 ? 22.816 -20.014 -6.490 1.00 84.00 791 HIS A CA 1
ATOM 5901 C C . HIS A 1 791 ? 22.125 -21.389 -6.454 1.00 84.00 791 HIS A C 1
ATOM 5903 O O . HIS A 1 791 ? 21.883 -21.977 -5.397 1.00 84.00 791 HIS A O 1
ATOM 5909 N N . ARG A 1 792 ? 21.841 -21.927 -7.643 1.00 92.38 792 ARG A N 1
ATOM 5910 C CA . ARG A 1 792 ? 21.196 -23.229 -7.875 1.00 92.38 792 ARG A CA 1
ATOM 5911 C C . ARG A 1 792 ? 21.513 -23.725 -9.297 1.00 92.38 792 ARG A C 1
ATOM 5913 O O . ARG A 1 792 ? 22.064 -22.951 -10.073 1.00 92.38 792 ARG A O 1
ATOM 5920 N N . PRO A 1 793 ? 21.216 -24.989 -9.661 1.00 91.44 793 PRO A N 1
ATOM 5921 C CA . PRO A 1 793 ? 21.526 -25.510 -10.997 1.00 91.44 793 PRO A CA 1
ATOM 5922 C C . PRO A 1 793 ? 20.783 -24.794 -12.133 1.00 91.44 793 PRO A C 1
ATOM 5924 O O . PRO A 1 793 ? 21.381 -24.525 -13.167 1.00 91.44 793 PRO A O 1
ATOM 5927 N N . GLU A 1 794 ? 19.508 -24.469 -11.914 1.00 95.62 794 GLU A N 1
ATOM 5928 C CA . GLU A 1 794 ? 18.602 -23.878 -12.904 1.00 95.62 794 GLU A CA 1
ATOM 5929 C C . GLU A 1 794 ? 17.603 -22.943 -12.206 1.00 95.62 794 GLU A C 1
ATOM 5931 O O . GLU A 1 794 ? 17.163 -23.244 -11.089 1.00 95.62 794 GLU A O 1
ATOM 5936 N N . ILE A 1 795 ? 17.240 -21.825 -12.843 1.00 94.62 795 ILE A N 1
ATOM 5937 C CA . ILE A 1 795 ? 16.228 -20.894 -12.328 1.00 94.62 795 ILE A CA 1
ATOM 5938 C C . ILE A 1 795 ? 15.302 -20.375 -13.439 1.00 94.62 795 ILE A C 1
ATOM 5940 O O . ILE A 1 795 ? 15.769 -19.846 -14.444 1.00 94.62 795 ILE A O 1
ATOM 5944 N N . ASP A 1 796 ? 13.989 -20.496 -13.225 1.00 94.88 796 ASP A N 1
ATOM 5945 C CA . ASP A 1 796 ? 12.953 -19.701 -13.903 1.00 94.88 796 ASP A CA 1
ATOM 5946 C C . ASP A 1 796 ? 12.531 -18.603 -12.926 1.00 94.88 796 ASP A C 1
ATOM 5948 O O . ASP A 1 796 ? 12.094 -18.907 -11.811 1.00 94.88 796 ASP A O 1
ATOM 5952 N N . LEU A 1 797 ? 12.767 -17.341 -13.283 1.00 94.44 797 LEU A N 1
ATOM 5953 C CA . LEU A 1 797 ? 12.581 -16.226 -12.359 1.00 94.44 797 LEU A CA 1
ATOM 5954 C C . LEU A 1 797 ? 11.086 -15.963 -12.097 1.00 94.44 797 LEU A C 1
ATOM 5956 O O . LEU A 1 797 ? 10.348 -15.645 -13.030 1.00 94.44 797 LEU A O 1
ATOM 5960 N N . PRO A 1 798 ? 10.625 -16.027 -10.831 1.00 95.19 798 PRO A N 1
ATOM 5961 C CA . PRO A 1 798 ? 9.222 -15.780 -10.497 1.00 95.19 798 PRO A CA 1
ATOM 5962 C C . PRO A 1 798 ? 8.892 -14.292 -10.298 1.00 95.19 798 PRO A C 1
ATOM 5964 O O . PRO A 1 798 ? 7.737 -13.954 -10.062 1.00 95.19 798 PRO A O 1
ATOM 5967 N N . PHE A 1 799 ? 9.889 -13.407 -10.371 1.00 95.38 799 PHE A N 1
ATOM 5968 C CA . PHE A 1 799 ? 9.758 -11.961 -10.191 1.00 95.38 799 PHE A CA 1
ATOM 5969 C C . PHE A 1 799 ? 10.810 -11.211 -11.012 1.00 95.38 799 PHE A C 1
ATOM 5971 O O . PHE A 1 799 ? 11.842 -11.770 -11.395 1.00 95.38 799 PHE A O 1
ATOM 5978 N N . SER A 1 800 ? 10.567 -9.923 -11.240 1.00 95.75 800 SER A N 1
ATOM 5979 C CA . SER A 1 800 ? 11.538 -9.014 -11.848 1.00 95.75 800 SER A CA 1
ATOM 5980 C C . SER A 1 800 ? 12.612 -8.596 -10.839 1.00 95.75 800 SER A C 1
ATOM 5982 O O . SER A 1 800 ? 12.349 -8.479 -9.643 1.00 95.75 800 SER A O 1
ATOM 5984 N N . ALA A 1 801 ? 13.833 -8.341 -11.302 1.00 95.19 801 ALA A N 1
ATOM 5985 C CA . ALA A 1 801 ? 14.949 -7.941 -10.452 1.00 95.19 801 ALA A CA 1
ATOM 5986 C C . ALA A 1 801 ? 15.525 -6.599 -10.903 1.00 95.19 801 ALA A C 1
ATOM 5988 O O . ALA A 1 801 ? 15.883 -6.409 -12.065 1.00 95.19 801 ALA A O 1
ATOM 5989 N N . ARG A 1 802 ? 15.670 -5.666 -9.964 1.00 93.62 802 ARG A N 1
ATOM 5990 C CA . ARG A 1 802 ? 16.337 -4.388 -10.197 1.00 93.62 802 ARG A CA 1
ATOM 5991 C C . ARG A 1 802 ? 17.578 -4.286 -9.328 1.00 93.62 802 ARG A C 1
ATOM 5993 O O . ARG A 1 802 ? 17.488 -4.192 -8.107 1.00 93.62 802 ARG A O 1
ATOM 6000 N N . VAL A 1 803 ? 18.730 -4.296 -9.982 1.00 94.88 803 VAL A N 1
ATOM 6001 C CA . VAL A 1 803 ? 20.046 -4.289 -9.351 1.00 94.88 803 VAL A CA 1
ATOM 6002 C C . VAL A 1 803 ? 20.673 -2.921 -9.575 1.00 94.88 803 VAL A C 1
ATOM 6004 O O . VAL A 1 803 ? 21.040 -2.577 -10.700 1.00 94.88 803 VAL A O 1
ATOM 6007 N N . TYR A 1 804 ? 20.774 -2.130 -8.513 1.00 92.19 804 TYR A N 1
ATOM 6008 C CA . TYR A 1 804 ? 21.413 -0.817 -8.550 1.00 92.19 804 TYR A CA 1
ATOM 6009 C C . TYR A 1 804 ? 22.944 -0.946 -8.555 1.00 92.19 804 TYR A C 1
ATOM 6011 O O . TYR A 1 804 ? 23.489 -2.046 -8.434 1.00 92.19 804 TYR A O 1
ATOM 6019 N N . ALA A 1 805 ? 23.640 0.182 -8.724 1.00 90.38 805 ALA A N 1
ATOM 6020 C CA . ALA A 1 805 ? 25.099 0.227 -8.661 1.00 90.38 805 ALA A CA 1
ATOM 6021 C C . ALA A 1 805 ? 25.607 -0.430 -7.363 1.00 90.38 805 ALA A C 1
ATOM 6023 O O . ALA A 1 805 ? 25.011 -0.263 -6.302 1.00 90.38 805 ALA A O 1
ATOM 6024 N N . ASP A 1 806 ? 26.676 -1.221 -7.473 1.00 89.81 806 ASP A N 1
ATOM 6025 C CA . ASP A 1 806 ? 27.273 -2.009 -6.381 1.00 89.81 806 ASP A CA 1
ATOM 6026 C C . ASP A 1 806 ? 26.363 -3.059 -5.704 1.00 89.81 806 ASP A C 1
ATOM 6028 O O . ASP A 1 806 ? 26.785 -3.710 -4.746 1.00 89.81 806 ASP A O 1
ATOM 6032 N N . GLY A 1 807 ? 25.154 -3.293 -6.221 1.00 94.69 807 GLY A N 1
ATOM 6033 C CA . GLY A 1 807 ? 24.334 -4.447 -5.857 1.00 94.69 807 GLY A CA 1
ATOM 6034 C C . GLY A 1 807 ? 24.847 -5.741 -6.494 1.00 94.69 807 GLY A C 1
ATOM 6035 O O . GLY A 1 807 ? 25.454 -5.724 -7.569 1.00 94.69 807 GLY A O 1
ATOM 6036 N N . TYR A 1 808 ? 24.595 -6.879 -5.847 1.00 97.06 808 TYR A N 1
ATOM 6037 C CA . TYR A 1 808 ? 24.994 -8.206 -6.327 1.00 97.06 808 TYR A CA 1
ATOM 6038 C C . TYR A 1 808 ? 23.778 -9.114 -6.530 1.00 97.06 808 TYR A C 1
ATOM 6040 O O . TYR A 1 808 ? 23.034 -9.379 -5.585 1.00 97.06 808 TYR A O 1
ATOM 6048 N N . LEU A 1 809 ? 23.611 -9.635 -7.747 1.00 97.62 809 LEU A N 1
ATOM 6049 C CA . LEU A 1 809 ? 22.598 -10.627 -8.101 1.00 97.62 809 LEU A CA 1
ATOM 6050 C C . LEU A 1 809 ? 23.268 -11.928 -8.567 1.00 97.62 809 LEU A C 1
ATOM 6052 O O . LEU A 1 809 ? 23.778 -12.021 -9.684 1.00 97.62 809 LEU A O 1
ATOM 6056 N N . GLY A 1 810 ? 23.254 -12.945 -7.711 1.00 96.81 810 GLY A N 1
ATOM 6057 C CA . GLY A 1 810 ? 23.655 -14.307 -8.057 1.00 96.81 810 GLY A CA 1
ATOM 6058 C C . GLY A 1 810 ? 22.453 -15.113 -8.538 1.00 96.81 810 GLY A C 1
ATOM 6059 O O . GLY A 1 810 ? 21.454 -15.201 -7.830 1.00 96.81 810 GLY A O 1
ATOM 6060 N N . LEU A 1 811 ? 22.540 -15.712 -9.726 1.00 96.19 811 LEU A N 1
ATOM 6061 C CA . LEU A 1 811 ? 21.492 -16.575 -10.290 1.00 96.19 811 LEU A CA 1
ATOM 6062 C C . LEU A 1 811 ? 22.027 -17.996 -10.543 1.00 96.19 811 LEU A C 1
ATOM 6064 O O . LEU A 1 811 ? 23.048 -18.405 -9.984 1.00 96.19 811 LEU A O 1
ATOM 6068 N N . ALA A 1 812 ? 21.321 -18.781 -11.355 1.00 96.25 812 ALA A N 1
ATOM 6069 C CA . ALA A 1 812 ? 21.754 -20.109 -11.767 1.00 96.25 812 ALA A CA 1
ATOM 6070 C C . ALA A 1 812 ? 22.584 -20.060 -13.064 1.00 96.25 812 ALA A C 1
ATOM 6072 O O . ALA A 1 812 ? 22.369 -19.169 -13.890 1.00 96.25 812 ALA A O 1
ATOM 6073 N N . PRO A 1 813 ? 23.480 -21.039 -13.299 1.00 97.12 813 PRO A N 1
ATOM 6074 C CA . PRO A 1 813 ? 24.145 -21.206 -14.588 1.00 97.12 813 PRO A CA 1
ATOM 6075 C C . PRO A 1 813 ? 23.175 -21.249 -15.764 1.00 97.12 813 PRO A C 1
ATOM 6077 O O . PRO A 1 813 ? 23.453 -20.596 -16.763 1.00 97.12 813 PRO A O 1
ATOM 6080 N N . ASP A 1 814 ? 22.043 -21.937 -15.620 1.00 97.75 814 ASP A N 1
ATOM 6081 C CA . ASP A 1 814 ? 20.947 -21.929 -16.586 1.00 97.75 814 ASP A CA 1
ATOM 6082 C C . ASP A 1 814 ? 19.813 -21.035 -16.059 1.00 97.75 814 ASP A C 1
ATOM 6084 O O . ASP A 1 814 ? 19.129 -21.384 -15.094 1.00 97.75 814 ASP A O 1
ATOM 6088 N N . THR A 1 815 ? 19.646 -19.853 -16.657 1.00 97.50 815 THR A N 1
ATOM 6089 C CA . THR A 1 815 ? 18.661 -18.844 -16.236 1.00 97.50 815 THR A CA 1
ATOM 6090 C C . THR A 1 815 ? 17.639 -18.576 -17.337 1.00 97.50 815 THR A C 1
ATOM 6092 O O . THR A 1 815 ? 17.996 -18.216 -18.461 1.00 97.50 815 THR A O 1
ATOM 6095 N N . TYR A 1 816 ? 16.360 -18.685 -16.983 1.00 97.19 816 TYR A N 1
ATOM 6096 C CA . TYR A 1 816 ? 15.226 -18.340 -17.833 1.00 97.19 816 TYR A CA 1
ATOM 6097 C C . TYR A 1 816 ? 14.583 -17.044 -17.340 1.00 97.19 816 TYR A C 1
ATOM 6099 O O . TYR A 1 816 ? 14.221 -16.907 -16.168 1.00 97.19 816 TYR A O 1
ATOM 6107 N N . VAL A 1 817 ? 14.452 -16.086 -18.255 1.00 97.19 817 VAL A N 1
ATOM 6108 C CA . VAL A 1 817 ? 13.778 -14.806 -18.044 1.00 97.19 817 VAL A CA 1
ATOM 6109 C C . VAL A 1 817 ? 12.485 -14.854 -18.853 1.00 97.19 817 VAL A C 1
ATOM 6111 O O . VAL A 1 817 ? 12.503 -14.717 -20.076 1.00 97.19 817 VAL A O 1
ATOM 6114 N N . HIS A 1 818 ? 11.369 -15.105 -18.171 1.00 93.88 818 HIS A N 1
ATOM 6115 C CA . HIS A 1 818 ? 10.061 -15.340 -18.782 1.00 93.88 818 HIS A CA 1
ATOM 6116 C C . HIS A 1 818 ? 9.008 -14.460 -18.111 1.00 93.88 818 HIS A C 1
ATOM 6118 O O . HIS A 1 818 ? 8.659 -14.680 -16.955 1.00 93.88 818 HIS A O 1
ATOM 6124 N N . GLY A 1 819 ? 8.473 -13.477 -18.842 1.00 93.75 819 GLY A N 1
ATOM 6125 C CA . GLY A 1 819 ? 7.443 -12.565 -18.330 1.00 93.75 819 GLY A CA 1
ATOM 6126 C C . GLY A 1 819 ? 7.913 -11.652 -17.193 1.00 93.75 819 GLY A C 1
ATOM 6127 O O . GLY A 1 819 ? 7.082 -11.059 -16.516 1.00 93.75 819 GLY A O 1
ATOM 6128 N N . VAL A 1 820 ? 9.227 -11.560 -16.976 1.00 95.56 820 VAL A N 1
ATOM 6129 C CA . VAL A 1 820 ? 9.880 -10.743 -15.946 1.00 95.56 820 VAL A CA 1
ATOM 6130 C C . VAL A 1 820 ? 11.051 -9.975 -16.551 1.00 95.56 820 VAL A C 1
ATOM 6132 O O . VAL A 1 820 ? 11.531 -10.302 -17.638 1.00 95.56 820 VAL A O 1
ATOM 6135 N N . SER A 1 821 ? 11.529 -8.957 -15.841 1.00 95.44 821 SER A N 1
ATOM 6136 C CA . SER A 1 821 ? 12.619 -8.093 -16.296 1.00 95.44 821 SER A CA 1
ATOM 6137 C C . SER A 1 821 ? 13.791 -8.073 -15.318 1.00 95.44 821 SER A C 1
ATOM 6139 O O . SER A 1 821 ? 13.598 -8.074 -14.103 1.00 95.44 821 SER A O 1
ATOM 6141 N N . ILE A 1 822 ? 15.014 -8.008 -15.841 1.00 96.75 822 ILE A N 1
ATOM 6142 C CA . ILE A 1 822 ? 16.234 -7.757 -15.068 1.00 96.75 822 ILE A CA 1
ATOM 6143 C C . ILE A 1 822 ? 16.823 -6.415 -15.512 1.00 96.75 822 ILE A C 1
ATOM 6145 O O . ILE A 1 822 ? 17.272 -6.288 -16.649 1.00 96.75 822 ILE A O 1
ATOM 6149 N N . TRP A 1 823 ? 16.877 -5.433 -14.609 1.00 95.12 823 TRP A N 1
ATOM 6150 C CA . TRP A 1 823 ? 17.582 -4.160 -14.821 1.00 95.12 823 TRP A CA 1
ATOM 6151 C C . TRP A 1 823 ? 18.892 -4.160 -14.043 1.00 95.12 823 TRP A C 1
ATOM 6153 O O . TRP A 1 823 ? 18.866 -4.244 -12.813 1.00 95.12 823 TRP A O 1
ATOM 6163 N N . LEU A 1 824 ? 20.026 -4.070 -14.737 1.00 95.38 824 LEU A N 1
ATOM 6164 C CA . LEU A 1 824 ? 21.330 -4.354 -14.146 1.00 95.38 824 LEU A CA 1
ATOM 6165 C C . LEU A 1 824 ? 22.304 -3.172 -14.263 1.00 95.38 824 LEU A C 1
ATOM 6167 O O . LEU A 1 824 ? 23.012 -3.047 -15.257 1.00 95.38 824 LEU A O 1
ATOM 6171 N N . HIS A 1 825 ? 22.391 -2.359 -13.205 1.00 92.69 825 HIS A N 1
ATOM 6172 C CA . HIS A 1 825 ? 23.479 -1.391 -12.976 1.00 92.69 825 HIS A CA 1
ATOM 6173 C C . HIS A 1 825 ? 24.611 -1.959 -12.102 1.00 92.69 825 HIS A C 1
ATOM 6175 O O . HIS A 1 825 ? 25.697 -1.388 -12.057 1.00 92.69 825 HIS A O 1
ATOM 6181 N N . GLY A 1 826 ? 24.343 -3.040 -11.364 1.00 94.19 826 GLY A N 1
ATOM 6182 C CA . GLY A 1 826 ? 25.293 -3.686 -10.457 1.00 94.19 826 GLY A CA 1
ATOM 6183 C C . GLY A 1 826 ? 25.997 -4.897 -11.069 1.00 94.19 826 GLY A C 1
ATOM 6184 O O . GLY A 1 826 ? 26.325 -4.937 -12.252 1.00 94.19 826 GLY A O 1
ATOM 6185 N N . THR A 1 827 ? 26.244 -5.912 -10.249 1.00 96.94 827 THR A N 1
ATOM 6186 C CA . THR A 1 827 ? 26.954 -7.132 -10.653 1.00 96.94 827 THR A CA 1
ATOM 6187 C C . THR A 1 827 ? 25.992 -8.310 -10.781 1.00 96.94 827 THR A C 1
ATOM 6189 O O . THR A 1 827 ? 25.250 -8.596 -9.844 1.00 96.94 827 THR A O 1
ATOM 6192 N N . ILE A 1 828 ? 26.041 -9.027 -11.907 1.00 97.12 828 ILE A N 1
ATOM 6193 C CA . ILE A 1 828 ? 25.394 -10.336 -12.082 1.00 97.12 828 ILE A CA 1
ATOM 6194 C C . ILE A 1 828 ? 26.431 -11.456 -11.991 1.00 97.12 828 ILE A C 1
ATOM 6196 O O . ILE A 1 828 ? 27.556 -11.315 -12.472 1.00 97.12 828 ILE A O 1
ATOM 6200 N N . ALA A 1 829 ? 26.075 -12.575 -11.367 1.00 96.31 829 ALA A N 1
ATOM 6201 C CA . ALA A 1 829 ? 26.987 -13.691 -11.152 1.00 96.31 829 ALA A CA 1
ATOM 6202 C C . ALA A 1 829 ? 26.362 -15.050 -11.483 1.00 96.31 829 ALA A C 1
ATOM 6204 O O . ALA A 1 829 ? 25.145 -15.231 -11.449 1.00 96.31 829 ALA A O 1
ATOM 6205 N N . HIS A 1 830 ? 27.242 -16.020 -11.748 1.00 95.50 830 HIS A N 1
ATOM 6206 C CA . HIS A 1 830 ? 26.965 -17.446 -11.970 1.00 95.50 830 HIS A CA 1
ATOM 6207 C C . HIS A 1 830 ? 26.231 -17.826 -13.260 1.00 95.50 830 HIS A C 1
ATOM 6209 O O . HIS A 1 830 ? 26.329 -18.991 -13.642 1.00 95.50 830 HIS A O 1
ATOM 6215 N N . VAL A 1 831 ? 25.560 -16.890 -13.936 1.00 96.69 831 VAL A N 1
ATOM 6216 C CA . VAL A 1 831 ? 24.854 -17.151 -15.198 1.00 96.69 831 VAL A CA 1
ATOM 6217 C C . VAL A 1 831 ? 25.837 -17.516 -16.303 1.00 96.69 831 VAL A C 1
ATOM 6219 O O . VAL A 1 831 ? 26.792 -16.790 -16.560 1.00 96.69 831 VAL A O 1
ATOM 6222 N N . LYS A 1 832 ? 25.579 -18.640 -16.968 1.00 96.62 832 LYS A N 1
ATOM 6223 C CA . LYS A 1 832 ? 26.315 -19.090 -18.154 1.00 96.62 832 LYS A CA 1
ATOM 6224 C C . LYS A 1 832 ? 25.429 -19.079 -19.386 1.00 96.62 832 LYS A C 1
ATOM 6226 O O . LYS A 1 832 ? 25.838 -18.593 -20.429 1.00 96.62 832 LYS A O 1
ATOM 6231 N N . ASN A 1 833 ? 24.214 -19.589 -19.248 1.00 97.81 833 ASN A N 1
ATOM 6232 C CA . ASN A 1 833 ? 23.219 -19.667 -20.297 1.00 97.81 833 ASN A CA 1
ATOM 6233 C C . ASN A 1 833 ? 22.015 -18.823 -19.888 1.00 97.81 833 ASN A C 1
ATOM 6235 O O . ASN A 1 833 ? 21.436 -19.039 -18.820 1.00 97.81 833 ASN A O 1
ATOM 6239 N N . MET A 1 834 ? 21.632 -17.878 -20.740 1.00 97.75 834 MET A N 1
ATOM 6240 C CA . MET A 1 834 ? 20.455 -17.041 -20.532 1.00 97.75 834 MET A CA 1
ATOM 6241 C C . MET A 1 834 ? 19.461 -17.241 -21.674 1.00 97.75 834 MET A C 1
ATOM 6243 O O . MET A 1 834 ? 19.810 -17.063 -22.840 1.00 97.75 834 MET A O 1
ATOM 6247 N N . THR A 1 835 ? 18.221 -17.588 -21.333 1.00 98.12 835 THR A N 1
ATOM 6248 C CA . THR A 1 835 ? 17.113 -17.685 -22.294 1.00 98.12 835 THR A CA 1
ATOM 6249 C C . THR A 1 835 ? 16.058 -16.634 -21.973 1.00 98.12 835 THR A C 1
ATOM 6251 O O . THR A 1 835 ? 15.575 -16.578 -20.843 1.00 98.12 835 THR A O 1
ATOM 6254 N N . LEU A 1 836 ? 15.689 -15.815 -22.959 1.00 97.88 836 LEU A N 1
ATOM 6255 C CA . LEU A 1 836 ? 14.661 -14.779 -22.839 1.00 97.88 836 LEU A CA 1
ATOM 6256 C C . LEU A 1 836 ? 13.510 -15.067 -23.796 1.00 97.88 836 LEU A C 1
ATOM 6258 O O . LEU A 1 836 ? 13.738 -15.202 -24.997 1.00 97.88 836 LEU A O 1
ATOM 6262 N N . HIS A 1 837 ? 12.282 -15.139 -23.283 1.00 95.25 837 HIS A N 1
ATOM 6263 C CA . HIS A 1 837 ? 11.089 -15.378 -24.101 1.00 95.25 837 HIS A CA 1
ATOM 6264 C C . HIS A 1 837 ? 9.810 -14.879 -23.407 1.00 95.25 837 HIS A C 1
ATOM 6266 O O . HIS A 1 837 ? 9.814 -14.648 -22.197 1.00 95.25 837 HIS A O 1
ATOM 6272 N N . HIS A 1 838 ? 8.719 -14.704 -24.162 1.00 93.12 838 HIS A N 1
ATOM 6273 C CA . HIS A 1 838 ? 7.414 -14.224 -23.677 1.00 93.12 838 HIS A CA 1
ATOM 6274 C C . HIS A 1 838 ? 7.533 -12.969 -22.786 1.00 93.12 838 HIS A C 1
ATOM 6276 O O . HIS A 1 838 ? 7.261 -13.024 -21.583 1.00 93.12 838 HIS A O 1
ATOM 6282 N N . TYR A 1 839 ? 7.975 -11.847 -23.361 1.00 94.06 839 TYR A N 1
ATOM 6283 C CA . TYR A 1 839 ? 8.210 -10.571 -22.659 1.00 94.06 839 TYR A CA 1
ATOM 6284 C C . TYR A 1 839 ? 9.332 -10.588 -21.608 1.00 94.06 839 TYR A C 1
ATOM 6286 O O . TYR A 1 839 ? 9.450 -9.659 -20.812 1.00 94.06 839 TYR A O 1
ATOM 6294 N N . GLY A 1 840 ? 10.177 -11.623 -21.593 1.00 96.50 840 GLY A N 1
ATOM 6295 C CA . GLY A 1 840 ? 11.392 -11.635 -20.785 1.00 96.50 840 GLY A CA 1
ATOM 6296 C C . GLY A 1 840 ? 12.392 -10.574 -21.244 1.00 96.50 840 GLY A C 1
ATOM 6297 O O . GLY A 1 840 ? 12.773 -10.560 -22.417 1.00 96.50 840 GLY A O 1
ATOM 6298 N N . MET A 1 841 ? 12.847 -9.713 -20.331 1.00 96.62 841 MET A N 1
ATOM 6299 C CA . MET A 1 841 ? 13.769 -8.618 -20.656 1.00 96.62 841 MET A CA 1
ATOM 6300 C C . MET A 1 841 ? 15.034 -8.629 -19.792 1.00 96.62 841 MET A C 1
ATOM 6302 O O . MET A 1 841 ? 14.966 -8.757 -18.572 1.00 96.62 841 MET A O 1
ATOM 6306 N N . PHE A 1 842 ? 16.193 -8.420 -20.416 1.00 97.56 842 PHE A N 1
ATOM 6307 C CA . PHE A 1 842 ? 17.465 -8.185 -19.730 1.00 97.56 842 PHE A CA 1
ATOM 6308 C C . PHE A 1 842 ? 18.093 -6.873 -20.195 1.00 97.56 842 PHE A C 1
ATOM 6310 O O . PHE A 1 842 ? 18.447 -6.725 -21.365 1.00 97.56 842 PHE A O 1
ATOM 6317 N N . THR A 1 843 ? 18.262 -5.935 -19.267 1.00 96.56 843 THR A N 1
ATOM 6318 C CA . THR A 1 843 ? 18.859 -4.628 -19.537 1.00 96.56 843 THR A CA 1
ATOM 6319 C C . THR A 1 843 ? 20.273 -4.543 -18.974 1.00 96.56 843 THR A C 1
ATOM 6321 O O . THR A 1 843 ? 20.484 -4.620 -17.764 1.00 96.56 843 THR A O 1
ATOM 6324 N N . MET A 1 844 ? 21.229 -4.341 -19.875 1.00 95.44 844 MET A N 1
ATOM 6325 C CA . MET A 1 844 ? 22.634 -4.041 -19.632 1.00 95.44 844 MET A CA 1
ATOM 6326 C C . MET A 1 844 ? 22.814 -2.523 -19.509 1.00 95.44 844 MET A C 1
ATOM 6328 O O . MET A 1 844 ? 22.922 -1.821 -20.516 1.00 95.44 844 MET A O 1
ATOM 6332 N N . GLU A 1 845 ? 22.847 -2.010 -18.283 1.00 91.62 845 GLU A N 1
ATOM 6333 C CA . GLU A 1 845 ? 22.992 -0.573 -18.028 1.00 91.62 845 GLU A CA 1
ATOM 6334 C C . GLU A 1 845 ? 24.469 -0.167 -17.897 1.00 91.62 845 GLU A C 1
ATOM 6336 O O . GLU A 1 845 ? 25.351 -0.994 -17.629 1.00 91.62 845 GLU A O 1
ATOM 6341 N N . HIS A 1 846 ? 24.757 1.130 -18.053 1.00 89.31 846 HIS A N 1
ATOM 6342 C CA . HIS A 1 846 ? 26.092 1.659 -17.764 1.00 89.31 846 HIS A CA 1
ATOM 6343 C C . HIS A 1 846 ? 26.445 1.452 -16.279 1.00 89.31 846 HIS A C 1
ATOM 6345 O O . HIS A 1 846 ? 25.645 1.752 -15.390 1.00 89.31 846 HIS A O 1
ATOM 6351 N N . GLY A 1 847 ? 27.648 0.927 -16.028 1.00 88.75 847 GLY A N 1
ATOM 6352 C CA . GLY A 1 847 ? 28.135 0.536 -14.699 1.00 88.75 847 GLY A CA 1
ATOM 6353 C C . GLY A 1 847 ? 27.884 -0.937 -14.355 1.00 88.75 847 GLY A C 1
ATOM 6354 O O . GLY A 1 847 ? 28.650 -1.513 -13.581 1.00 88.75 847 GLY A O 1
ATOM 6355 N N . GLY A 1 848 ? 26.894 -1.574 -14.994 1.00 94.12 848 GLY A N 1
ATOM 6356 C CA . GLY A 1 848 ? 26.586 -2.986 -14.773 1.00 94.12 848 GLY A CA 1
ATOM 6357 C C . GLY A 1 848 ? 27.651 -3.925 -15.343 1.00 94.12 848 GLY A C 1
ATOM 6358 O O . GLY A 1 848 ? 28.340 -3.580 -16.303 1.00 94.12 848 GLY A O 1
ATOM 6359 N N . ARG A 1 849 ? 27.830 -5.105 -14.739 1.00 96.69 849 ARG A N 1
ATOM 6360 C CA . ARG A 1 849 ? 28.884 -6.060 -15.130 1.00 96.69 849 ARG A CA 1
ATOM 6361 C C . ARG A 1 849 ? 28.583 -7.503 -14.749 1.00 96.69 849 ARG A C 1
ATOM 6363 O O . ARG A 1 849 ? 27.835 -7.764 -13.807 1.00 96.69 849 ARG A O 1
ATOM 6370 N N . SER A 1 850 ? 29.235 -8.443 -15.428 1.00 96.94 850 SER A N 1
ATOM 6371 C CA . SER A 1 850 ? 29.375 -9.818 -14.927 1.00 96.94 850 SER A CA 1
ATOM 6372 C C . SER A 1 850 ? 30.466 -9.910 -13.854 1.00 96.94 850 SER A C 1
ATOM 6374 O O . SER A 1 850 ? 31.406 -9.112 -13.817 1.00 96.94 850 SER A O 1
ATOM 6376 N N . LEU A 1 851 ? 30.334 -10.860 -12.928 1.00 95.62 851 LEU A N 1
ATOM 6377 C CA . LEU A 1 851 ? 31.276 -11.018 -11.821 1.00 95.62 851 LEU A CA 1
ATOM 6378 C C . LEU A 1 851 ? 32.706 -11.266 -12.324 1.00 95.62 851 LEU A C 1
ATOM 6380 O O . LEU A 1 851 ? 33.002 -12.314 -12.893 1.00 95.62 851 LEU A O 1
ATOM 6384 N N . GLY A 1 852 ? 33.607 -10.335 -12.002 1.00 92.56 852 GLY A N 1
ATOM 6385 C CA . GLY A 1 852 ? 35.026 -10.401 -12.362 1.00 92.56 852 GLY A CA 1
ATOM 6386 C C . GLY A 1 852 ? 35.409 -9.570 -13.588 1.00 92.56 852 GLY A C 1
ATOM 6387 O O . GLY A 1 852 ? 36.605 -9.401 -13.821 1.00 92.56 852 GLY A O 1
ATOM 6388 N N . ASP A 1 853 ? 34.430 -9.016 -14.306 1.00 94.50 853 ASP A N 1
ATOM 6389 C CA . ASP A 1 853 ? 34.653 -8.180 -15.485 1.00 94.50 853 ASP A CA 1
ATOM 6390 C C . ASP A 1 853 ? 34.716 -6.679 -15.153 1.00 94.50 853 ASP A C 1
ATOM 6392 O O . ASP A 1 853 ? 34.374 -6.227 -14.054 1.00 94.50 853 ASP A O 1
ATOM 6396 N N . GLU A 1 854 ? 35.182 -5.892 -16.125 1.00 94.25 854 GLU A N 1
ATOM 6397 C CA . GLU A 1 854 ? 35.153 -4.429 -16.064 1.00 94.25 854 GLU A CA 1
ATOM 6398 C C . GLU A 1 854 ? 33.713 -3.892 -16.172 1.00 94.25 854 GLU A C 1
ATOM 6400 O O . GLU A 1 854 ? 32.792 -4.580 -16.612 1.00 94.25 854 GLU A O 1
ATOM 6405 N N . GLU A 1 855 ? 33.495 -2.642 -15.761 1.00 93.06 855 GLU A N 1
ATOM 6406 C CA . GLU A 1 855 ? 32.179 -1.999 -15.870 1.00 93.06 855 GLU A CA 1
ATOM 6407 C C . GLU A 1 855 ? 31.673 -1.976 -17.319 1.00 93.06 855 GLU A C 1
ATOM 6409 O O . GLU A 1 855 ? 32.431 -1.755 -18.264 1.00 93.06 855 GLU A O 1
ATOM 6414 N N . SER A 1 856 ? 30.363 -2.148 -17.493 1.00 94.94 856 SER A N 1
ATOM 6415 C CA . SER A 1 856 ? 29.684 -2.238 -18.795 1.00 94.94 856 SER A CA 1
ATOM 6416 C C . SER A 1 856 ? 30.122 -3.437 -19.657 1.00 94.94 856 SER A C 1
ATOM 6418 O O . SER A 1 856 ? 29.927 -3.415 -20.876 1.00 94.94 856 SER A O 1
ATOM 6420 N N . SER A 1 857 ? 30.705 -4.476 -19.043 1.00 96.38 857 SER A N 1
ATOM 6421 C CA . SER A 1 857 ? 31.110 -5.722 -19.706 1.00 96.38 857 SER A CA 1
ATOM 6422 C C . SER A 1 857 ? 30.358 -6.935 -19.158 1.00 96.38 857 SER A C 1
ATOM 6424 O O . SER A 1 857 ? 30.273 -7.141 -17.945 1.00 96.38 857 SER A O 1
ATOM 6426 N N . TYR A 1 858 ? 29.822 -7.749 -20.066 1.00 97.44 858 TYR A N 1
ATOM 6427 C CA . TYR A 1 858 ? 28.977 -8.897 -19.743 1.00 97.44 858 TYR A CA 1
ATOM 6428 C C . TYR A 1 858 ? 29.479 -10.154 -20.447 1.00 97.44 858 TYR A C 1
ATOM 6430 O O . TYR A 1 858 ? 29.748 -10.104 -21.648 1.00 97.44 858 TYR A O 1
ATOM 6438 N N . HIS A 1 859 ? 29.584 -11.264 -19.716 1.00 97.25 859 HIS A N 1
ATOM 6439 C CA . HIS A 1 859 ? 30.135 -12.519 -20.222 1.00 97.25 859 HIS A CA 1
ATOM 6440 C C . HIS A 1 859 ? 29.175 -13.683 -19.981 1.00 97.25 859 HIS A C 1
ATOM 6442 O O . HIS A 1 859 ? 28.776 -13.928 -18.843 1.00 97.25 859 HIS A O 1
ATOM 6448 N N . PHE A 1 860 ? 28.839 -14.420 -21.041 1.00 97.50 860 PHE A N 1
ATOM 6449 C CA . PHE A 1 860 ? 27.997 -15.618 -20.971 1.00 97.50 860 PHE A CA 1
ATOM 6450 C C . PHE A 1 860 ? 28.514 -16.699 -21.929 1.00 97.50 860 PHE A C 1
ATOM 6452 O O . PHE A 1 860 ? 29.153 -16.392 -22.925 1.00 97.50 860 PHE A O 1
ATOM 6459 N N . ASP A 1 861 ? 28.206 -17.965 -21.673 1.00 98.06 861 ASP A N 1
ATOM 6460 C CA . ASP A 1 861 ? 28.473 -19.043 -22.629 1.00 98.06 861 ASP A CA 1
ATOM 6461 C C . ASP A 1 861 ? 27.443 -18.942 -23.776 1.00 98.06 861 ASP A C 1
ATOM 6463 O O . ASP A 1 861 ? 27.799 -18.876 -24.951 1.00 98.06 861 ASP A O 1
ATOM 6467 N N . ASN A 1 862 ? 26.144 -18.854 -23.459 1.00 97.94 862 ASN A N 1
ATOM 6468 C CA . ASN A 1 862 ? 25.085 -18.782 -24.473 1.00 97.94 862 ASN A CA 1
ATOM 6469 C C . ASN A 1 862 ? 23.986 -17.774 -24.113 1.00 97.94 862 ASN A C 1
ATOM 6471 O O . ASN A 1 862 ? 23.504 -17.745 -22.980 1.00 97.94 862 ASN A O 1
ATOM 6475 N N . ILE A 1 863 ? 23.523 -17.011 -25.104 1.00 98.31 863 ILE A N 1
ATOM 6476 C CA . ILE A 1 863 ? 22.287 -16.222 -25.012 1.00 98.31 863 ILE A CA 1
ATOM 6477 C C . ILE A 1 863 ? 21.328 -16.657 -26.118 1.00 98.31 863 ILE A C 1
ATOM 6479 O O . ILE A 1 863 ? 21.679 -16.632 -27.301 1.00 98.31 863 ILE A O 1
ATOM 6483 N N . LEU A 1 864 ? 20.108 -17.016 -25.722 1.00 98.31 864 LEU A N 1
ATOM 6484 C CA . LEU A 1 864 ? 18.992 -17.322 -26.610 1.00 98.31 864 LEU A CA 1
ATOM 6485 C C . LEU A 1 864 ? 17.867 -16.306 -26.385 1.00 98.31 864 LEU A C 1
ATOM 6487 O O . LEU A 1 864 ? 17.300 -16.231 -25.296 1.00 98.31 864 LEU A O 1
ATOM 6491 N N . VAL A 1 865 ? 17.534 -15.535 -27.417 1.00 98.12 865 VAL A N 1
ATOM 6492 C CA . VAL A 1 865 ? 16.435 -14.561 -27.405 1.00 98.12 865 VAL A CA 1
ATOM 6493 C C . VAL A 1 865 ? 15.338 -15.063 -28.337 1.00 98.12 865 VAL A C 1
ATOM 6495 O O . VAL A 1 865 ? 15.563 -15.164 -29.540 1.00 98.12 865 VAL A O 1
ATOM 6498 N N . GLN A 1 866 ? 14.174 -15.400 -27.788 1.00 95.75 866 GLN A N 1
ATOM 6499 C CA . GLN A 1 866 ? 13.030 -15.945 -28.528 1.00 95.75 866 GLN A CA 1
ATOM 6500 C C . GLN A 1 866 ? 11.887 -14.922 -28.632 1.00 95.75 866 GLN A C 1
ATOM 6502 O O . GLN A 1 866 ? 12.089 -13.743 -28.353 1.00 95.75 866 GLN A O 1
ATOM 6507 N N . ASP A 1 867 ? 10.693 -15.373 -29.028 1.00 90.69 867 ASP A N 1
ATOM 6508 C CA . ASP A 1 867 ? 9.483 -14.560 -29.226 1.00 90.69 867 ASP A CA 1
ATOM 6509 C C . ASP A 1 867 ? 9.211 -13.585 -28.064 1.00 90.69 867 ASP A C 1
ATOM 6511 O O . ASP A 1 867 ? 9.155 -13.988 -26.895 1.00 90.69 867 ASP A O 1
ATOM 6515 N N . ASP A 1 868 ? 9.090 -12.294 -28.394 1.00 93.69 868 ASP A N 1
ATOM 6516 C CA . ASP A 1 868 ? 8.940 -11.154 -27.475 1.00 93.69 868 ASP A CA 1
ATOM 6517 C C . ASP A 1 868 ? 10.041 -11.024 -26.390 1.00 93.69 868 ASP A C 1
ATOM 6519 O O . ASP A 1 868 ? 9.933 -10.207 -25.473 1.00 93.69 868 ASP A O 1
ATOM 6523 N N . GLY A 1 869 ? 11.126 -11.802 -26.475 1.00 97.12 869 GLY A N 1
ATOM 6524 C CA . GLY A 1 869 ? 12.306 -11.681 -25.621 1.00 97.12 869 GLY A CA 1
ATOM 6525 C C . GLY A 1 869 ? 13.173 -10.490 -26.030 1.00 97.12 869 GLY A C 1
ATOM 6526 O O . GLY A 1 869 ? 13.393 -10.250 -27.220 1.00 97.12 869 GLY A O 1
ATOM 6527 N N . THR A 1 870 ? 13.688 -9.737 -25.053 1.00 97.69 870 THR A N 1
ATOM 6528 C CA . THR A 1 870 ? 14.458 -8.510 -25.322 1.00 97.69 870 THR A CA 1
ATOM 6529 C C . THR A 1 870 ? 15.744 -8.419 -24.505 1.00 97.69 870 THR A C 1
ATOM 6531 O O . THR A 1 870 ? 15.722 -8.479 -23.280 1.00 97.69 870 THR A O 1
ATOM 6534 N N . VAL A 1 871 ? 16.872 -8.174 -25.173 1.00 98.12 871 VAL A N 1
ATOM 6535 C CA . VAL A 1 871 ? 18.120 -7.730 -24.532 1.00 98.12 871 VAL A CA 1
ATOM 6536 C C . VAL A 1 871 ? 18.364 -6.269 -24.891 1.00 98.12 871 VAL A C 1
ATOM 6538 O O . VAL A 1 871 ? 18.352 -5.916 -26.070 1.00 98.12 871 VAL A O 1
ATOM 6541 N N . LEU A 1 872 ? 18.592 -5.413 -23.896 1.00 96.81 872 LEU A N 1
ATOM 6542 C CA . LEU A 1 872 ? 18.668 -3.964 -24.080 1.00 96.81 872 LEU A CA 1
ATOM 6543 C C . LEU A 1 872 ? 19.973 -3.394 -23.507 1.00 96.81 872 LEU A C 1
ATOM 6545 O O . LEU A 1 872 ? 20.304 -3.642 -22.360 1.00 96.81 872 LEU A O 1
ATOM 6549 N N . GLY A 1 873 ? 20.720 -2.630 -24.300 1.00 95.38 873 GLY A N 1
ATOM 6550 C CA . GLY A 1 873 ? 21.985 -1.983 -23.926 1.00 95.38 873 GLY A CA 1
ATOM 6551 C C . GLY A 1 873 ? 22.014 -0.522 -24.368 1.00 95.38 873 GLY A C 1
ATOM 6552 O O . GLY A 1 873 ? 22.864 -0.115 -25.168 1.00 95.38 873 GLY A O 1
ATOM 6553 N N . VAL A 1 874 ? 21.009 0.247 -23.947 1.00 91.44 874 VAL A N 1
ATOM 6554 C CA . VAL A 1 874 ? 20.850 1.661 -24.311 1.00 91.44 874 VAL A CA 1
ATOM 6555 C C . VAL A 1 874 ? 21.626 2.515 -23.316 1.00 91.44 874 VAL A C 1
ATOM 6557 O O . VAL A 1 874 ? 21.388 2.467 -22.118 1.00 91.44 874 VAL A O 1
ATOM 6560 N N . THR A 1 875 ? 22.559 3.309 -23.827 1.00 92.44 875 THR A N 1
ATOM 6561 C CA . THR A 1 875 ? 23.439 4.176 -23.035 1.00 92.44 875 THR A CA 1
ATOM 6562 C C . THR A 1 875 ? 23.423 5.601 -23.578 1.00 92.44 875 THR A C 1
ATOM 6564 O O . THR A 1 875 ? 22.975 5.855 -24.700 1.00 92.44 875 THR A O 1
ATOM 6567 N N . SER A 1 876 ? 23.951 6.550 -22.807 1.00 91.06 876 SER A N 1
ATOM 6568 C CA . SER A 1 876 ? 24.159 7.926 -23.253 1.00 91.06 876 SER A CA 1
ATOM 6569 C C . SER A 1 876 ? 25.197 8.000 -24.375 1.00 91.06 876 SER A C 1
ATOM 6571 O O . SER A 1 876 ? 26.321 7.519 -24.237 1.00 91.06 876 SER A O 1
ATOM 6573 N N . THR A 1 877 ? 24.857 8.692 -25.463 1.00 90.88 877 THR A N 1
ATOM 6574 C CA . THR A 1 877 ? 25.723 8.934 -26.635 1.00 90.88 877 THR A CA 1
ATOM 6575 C C . THR A 1 877 ? 26.924 9.835 -26.335 1.00 90.88 877 THR A C 1
ATOM 6577 O O . THR A 1 877 ? 27.908 9.828 -27.078 1.00 90.88 877 THR A O 1
ATOM 6580 N N . THR A 1 878 ? 26.848 10.635 -25.266 1.00 88.19 878 THR A N 1
ATOM 6581 C CA . THR A 1 878 ? 27.850 11.659 -24.920 1.00 88.19 878 THR A CA 1
ATOM 6582 C C . THR A 1 878 ? 28.603 11.381 -23.623 1.00 88.19 878 THR A C 1
ATOM 6584 O O . THR A 1 878 ? 29.650 11.987 -23.401 1.00 88.19 878 THR A O 1
ATOM 6587 N N . LYS A 1 879 ? 28.091 10.491 -22.765 1.00 88.25 879 LYS A N 1
ATOM 6588 C CA . LYS A 1 879 ? 28.675 10.216 -21.440 1.00 88.25 879 LYS A CA 1
ATOM 6589 C C . LYS A 1 879 ? 29.274 8.822 -21.329 1.00 88.25 879 LYS A C 1
ATOM 6591 O O . LYS A 1 879 ? 30.313 8.678 -20.690 1.00 88.25 879 LYS A O 1
ATOM 6596 N N . ASP A 1 880 ? 28.658 7.835 -21.974 1.00 89.38 880 ASP A N 1
ATOM 6597 C CA . ASP A 1 880 ? 28.947 6.437 -21.684 1.00 89.38 880 ASP A CA 1
ATOM 6598 C C . ASP A 1 880 ? 29.826 5.822 -22.787 1.00 89.38 880 ASP A C 1
ATOM 6600 O O . ASP A 1 880 ? 29.663 6.126 -23.976 1.00 89.38 880 ASP A O 1
ATOM 6604 N N . PRO A 1 881 ? 30.777 4.941 -22.430 1.00 87.56 881 PRO A N 1
ATOM 6605 C CA . PRO A 1 881 ? 31.701 4.347 -23.391 1.00 87.56 881 PRO A CA 1
ATOM 6606 C C . PRO A 1 881 ? 31.050 3.293 -24.301 1.00 87.56 881 PRO A C 1
ATOM 6608 O O . PRO A 1 881 ? 31.632 3.002 -25.347 1.00 87.56 881 PRO A O 1
ATOM 6611 N N . GLY A 1 882 ? 29.858 2.787 -23.958 1.00 92.81 882 GLY A N 1
ATOM 6612 C CA . GLY A 1 882 ? 29.134 1.705 -24.642 1.00 92.81 882 GLY A CA 1
ATOM 6613 C C . GLY A 1 882 ? 29.066 0.419 -23.812 1.00 92.81 882 GLY A C 1
ATOM 6614 O O . GLY A 1 882 ? 29.661 0.340 -22.739 1.00 92.81 882 GLY A O 1
ATOM 6615 N N . ILE A 1 883 ? 28.344 -0.581 -24.319 1.00 96.69 883 ILE A N 1
ATOM 6616 C CA . ILE A 1 883 ? 28.196 -1.906 -23.700 1.00 96.69 883 ILE A CA 1
ATOM 6617 C C . ILE A 1 883 ? 29.028 -2.936 -24.467 1.00 96.69 883 ILE A C 1
ATOM 6619 O O . ILE A 1 883 ? 28.965 -2.981 -25.698 1.00 96.69 883 ILE A O 1
ATOM 6623 N N . SER A 1 884 ? 29.774 -3.775 -23.742 1.00 97.44 884 SER A N 1
ATOM 6624 C CA . SER A 1 884 ? 30.524 -4.908 -24.297 1.00 97.44 884 SER A CA 1
ATOM 6625 C C . SER A 1 884 ? 29.894 -6.236 -23.883 1.00 97.44 884 SER A C 1
ATOM 6627 O O . SER A 1 884 ? 29.786 -6.534 -22.696 1.00 97.44 884 SER A O 1
ATOM 6629 N N . LEU A 1 885 ? 29.502 -7.043 -24.864 1.00 97.69 885 LEU A N 1
ATOM 6630 C CA . LEU A 1 885 ? 28.897 -8.357 -24.680 1.00 97.69 885 LEU A CA 1
ATOM 6631 C C . LEU A 1 885 ? 29.816 -9.439 -25.259 1.00 97.69 885 LEU A C 1
ATOM 6633 O O . LEU A 1 885 ? 30.066 -9.470 -26.464 1.00 97.69 885 LEU A O 1
ATOM 6637 N N . TYR A 1 886 ? 30.296 -10.328 -24.396 1.00 97.81 886 TYR A N 1
ATOM 6638 C CA . TYR A 1 886 ? 31.151 -11.463 -24.729 1.00 97.81 886 TYR A CA 1
ATOM 6639 C C . TYR A 1 886 ? 30.349 -12.752 -24.574 1.00 97.81 886 TYR A C 1
ATOM 6641 O O . TYR A 1 886 ? 29.918 -13.078 -23.470 1.00 97.81 886 TYR A O 1
ATOM 6649 N N . VAL A 1 887 ? 30.107 -13.462 -25.676 1.00 97.38 887 VAL A N 1
ATOM 6650 C CA . VAL A 1 887 ? 29.269 -14.672 -25.665 1.00 97.38 887 VAL A CA 1
ATOM 6651 C C . VAL A 1 887 ? 29.795 -15.754 -26.590 1.00 97.38 887 VAL A C 1
ATOM 6653 O O . VAL A 1 887 ? 30.094 -15.445 -27.736 1.00 97.38 887 VAL A O 1
ATOM 6656 N N . ASP A 1 888 ? 29.862 -17.023 -26.184 1.00 97.94 888 ASP A N 1
ATOM 6657 C CA . ASP A 1 888 ? 30.291 -18.069 -27.130 1.00 97.94 888 ASP A CA 1
ATOM 6658 C C . ASP A 1 888 ? 29.262 -18.207 -28.261 1.00 97.94 888 ASP A C 1
ATOM 6660 O O . ASP A 1 888 ? 29.623 -18.127 -29.437 1.00 97.94 888 ASP A O 1
ATOM 6664 N N . THR A 1 889 ? 27.970 -18.303 -27.929 1.00 98.12 889 THR A N 1
ATOM 6665 C CA . THR A 1 889 ? 26.889 -18.319 -28.929 1.00 98.12 889 THR A CA 1
ATOM 6666 C C . THR A 1 889 ? 25.778 -17.316 -28.615 1.00 98.12 889 THR A C 1
ATOM 6668 O O . THR A 1 889 ? 25.200 -17.336 -27.529 1.00 98.12 889 THR A O 1
ATOM 6671 N N . LEU A 1 890 ? 25.419 -16.485 -29.599 1.00 98.38 890 LEU A N 1
ATOM 6672 C CA . LEU A 1 890 ? 24.235 -15.618 -29.563 1.00 98.38 890 LEU A CA 1
ATOM 6673 C C . LEU A 1 890 ? 23.213 -16.072 -30.609 1.00 98.38 890 LEU A C 1
ATOM 6675 O O . LEU A 1 890 ? 23.498 -16.054 -31.806 1.00 98.38 890 LEU A O 1
ATOM 6679 N N . THR A 1 891 ? 22.016 -16.447 -30.166 1.00 98.50 891 THR A N 1
ATOM 6680 C CA . THR A 1 891 ? 20.903 -16.821 -31.050 1.00 98.50 891 THR A CA 1
ATOM 6681 C C . THR A 1 891 ? 19.721 -15.888 -30.823 1.00 98.50 891 THR A C 1
ATOM 6683 O O . THR A 1 891 ? 19.250 -15.748 -29.697 1.00 98.50 891 THR A O 1
ATOM 6686 N N . ILE A 1 892 ? 19.247 -15.255 -31.894 1.00 98.31 892 ILE A N 1
ATOM 6687 C CA . ILE A 1 892 ? 18.056 -14.405 -31.913 1.00 98.31 892 ILE A CA 1
ATOM 6688 C C . ILE A 1 892 ? 17.046 -15.076 -32.847 1.00 98.31 892 ILE A C 1
ATOM 6690 O O . ILE A 1 892 ? 17.217 -15.045 -34.066 1.00 98.31 892 ILE A O 1
ATOM 6694 N N . GLU A 1 893 ? 16.032 -15.719 -32.274 1.00 97.31 893 GLU A N 1
ATOM 6695 C CA . GLU A 1 893 ? 14.946 -16.357 -33.022 1.00 97.31 893 GLU A CA 1
ATOM 6696 C C . GLU A 1 893 ? 13.901 -15.318 -33.476 1.00 97.31 893 GLU A C 1
ATOM 6698 O O . GLU A 1 893 ? 13.948 -14.143 -33.097 1.00 97.31 893 GLU A O 1
ATOM 6703 N N . GLY A 1 894 ? 12.935 -15.745 -34.295 1.00 94.25 894 GLY A N 1
ATOM 6704 C CA . GLY A 1 894 ? 11.836 -14.889 -34.744 1.00 94.25 894 GLY A CA 1
ATOM 6705 C C . GLY A 1 894 ? 11.075 -14.247 -33.577 1.00 94.25 894 GLY A C 1
ATOM 6706 O O . GLY A 1 894 ? 10.668 -14.943 -32.650 1.00 94.25 894 GLY A O 1
ATOM 6707 N N . GLY A 1 895 ? 10.899 -12.921 -33.621 1.00 91.94 895 GLY A N 1
ATOM 6708 C CA . GLY A 1 895 ? 10.276 -12.133 -32.547 1.00 91.94 895 GLY A CA 1
ATOM 6709 C C . GLY A 1 895 ? 11.248 -11.672 -31.451 1.00 91.94 895 GLY A C 1
ATOM 6710 O O . GLY A 1 895 ? 10.934 -10.730 -30.726 1.00 91.94 895 GLY A O 1
ATOM 6711 N N . GLY A 1 896 ? 12.444 -12.262 -31.362 1.00 97.38 896 GLY A N 1
ATOM 6712 C CA . GLY A 1 896 ? 13.483 -11.849 -30.421 1.00 97.38 896 GLY A CA 1
ATOM 6713 C C . GLY A 1 896 ? 14.197 -10.567 -30.849 1.00 97.38 896 GLY A C 1
ATOM 6714 O O . GLY A 1 896 ? 14.472 -10.347 -32.034 1.00 97.38 896 GLY A O 1
ATOM 6715 N N . THR A 1 897 ? 14.533 -9.714 -29.876 1.00 97.75 897 THR A N 1
ATOM 6716 C CA . THR A 1 897 ? 15.200 -8.428 -30.130 1.00 97.75 897 THR A CA 1
ATOM 6717 C C . THR A 1 897 ? 16.422 -8.209 -29.240 1.00 97.75 897 THR A C 1
ATOM 6719 O O . THR A 1 897 ? 16.356 -8.306 -28.019 1.00 97.75 897 THR A O 1
ATOM 6722 N N . VAL A 1 898 ? 17.540 -7.816 -29.849 1.00 98.25 898 VAL A N 1
ATOM 6723 C CA . VAL A 1 898 ? 18.691 -7.225 -29.155 1.00 98.25 898 VAL A CA 1
ATOM 6724 C C . VAL A 1 898 ? 18.814 -5.772 -29.604 1.00 98.25 898 VAL A C 1
ATOM 6726 O O . VAL A 1 898 ? 18.983 -5.498 -30.794 1.00 98.25 898 VAL A O 1
ATOM 6729 N N . HIS A 1 899 ? 18.707 -4.834 -28.664 1.00 97.50 899 HIS A N 1
ATOM 6730 C CA . HIS A 1 899 ? 18.698 -3.399 -28.936 1.00 97.50 899 HIS A CA 1
ATOM 6731 C C . HIS A 1 899 ? 19.749 -2.643 -28.118 1.00 97.50 899 HIS A C 1
ATOM 6733 O O . HIS A 1 899 ? 19.971 -2.966 -26.957 1.00 97.50 899 HIS A O 1
ATOM 6739 N N . GLY A 1 900 ? 20.382 -1.605 -28.669 1.00 96.56 900 GLY A N 1
ATOM 6740 C CA . GLY A 1 900 ? 21.323 -0.787 -27.895 1.00 96.56 900 GLY A CA 1
ATOM 6741 C C . GLY A 1 900 ? 21.730 0.534 -28.542 1.00 96.56 900 GLY A C 1
ATOM 6742 O O . GLY A 1 900 ? 21.276 0.869 -29.632 1.00 96.56 900 GLY A O 1
ATOM 6743 N N . THR A 1 901 ? 22.607 1.280 -27.865 1.00 96.88 901 THR A N 1
ATOM 6744 C CA . THR A 1 901 ? 23.152 2.562 -28.361 1.00 96.88 901 THR A CA 1
ATOM 6745 C C . THR A 1 901 ? 24.503 2.381 -29.039 1.00 96.88 901 THR A C 1
ATOM 6747 O O . THR A 1 901 ? 24.642 2.584 -30.247 1.00 96.88 901 THR A O 1
ATOM 6750 N N . ARG A 1 902 ? 25.514 1.995 -28.255 1.00 96.88 902 ARG A N 1
ATOM 6751 C CA . ARG A 1 902 ? 26.843 1.606 -28.724 1.00 96.88 902 ARG A CA 1
ATOM 6752 C C . ARG A 1 902 ? 27.121 0.216 -28.186 1.00 96.88 902 ARG A C 1
ATOM 6754 O O . ARG A 1 902 ? 27.450 0.070 -27.011 1.00 96.88 902 ARG A O 1
ATOM 6761 N N . LEU A 1 903 ? 26.957 -0.777 -29.047 1.00 97.00 903 LEU A N 1
ATOM 6762 C CA . LEU A 1 903 ? 27.009 -2.179 -28.670 1.00 97.00 903 LEU A CA 1
ATOM 6763 C C . LEU A 1 903 ? 28.202 -2.856 -29.345 1.00 97.00 903 LEU A C 1
ATOM 6765 O O . LEU A 1 903 ? 28.279 -2.914 -30.574 1.00 97.00 903 LEU A O 1
ATOM 6769 N N . PHE A 1 904 ? 29.133 -3.346 -28.531 1.00 97.56 904 PHE A N 1
ATOM 6770 C CA . PHE A 1 904 ? 30.237 -4.197 -28.956 1.00 97.56 904 PHE A CA 1
ATOM 6771 C C . PHE A 1 904 ? 29.905 -5.645 -28.602 1.00 97.56 904 PHE A C 1
ATOM 6773 O O . PHE A 1 904 ? 29.780 -5.978 -27.429 1.00 97.56 904 PHE A O 1
ATOM 6780 N N . ILE A 1 905 ? 29.749 -6.498 -29.611 1.00 98.19 905 ILE A N 1
ATOM 6781 C CA . ILE A 1 905 ? 29.469 -7.924 -29.440 1.00 98.19 905 ILE A CA 1
ATOM 6782 C C . ILE A 1 905 ? 30.672 -8.707 -29.942 1.00 98.19 905 ILE A C 1
ATOM 6784 O O . ILE A 1 905 ? 31.016 -8.638 -31.124 1.00 98.19 905 ILE A O 1
ATOM 6788 N N . GLN A 1 906 ? 31.281 -9.490 -29.059 1.00 98.19 906 GLN A N 1
ATOM 6789 C CA . GLN A 1 906 ? 32.299 -10.464 -29.415 1.00 98.19 906 GLN A CA 1
ATOM 6790 C C . GLN A 1 906 ? 31.760 -11.869 -29.176 1.00 98.19 906 GLN A C 1
ATOM 6792 O O . GLN A 1 906 ? 31.361 -12.202 -28.062 1.00 98.19 906 GLN A O 1
ATOM 6797 N N . THR A 1 907 ? 31.764 -12.694 -30.222 1.00 98.00 907 THR A N 1
ATOM 6798 C CA . THR A 1 907 ? 31.187 -14.035 -30.147 1.00 98.00 907 THR A CA 1
ATOM 6799 C C . THR A 1 907 ? 31.904 -15.083 -30.990 1.00 98.00 907 THR A C 1
ATOM 6801 O O . THR A 1 907 ? 32.615 -14.750 -31.944 1.00 98.00 907 THR A O 1
ATOM 6804 N N . GLU A 1 908 ? 31.771 -16.365 -30.632 1.00 97.69 908 GLU A N 1
ATOM 6805 C CA . GLU A 1 908 ? 32.175 -17.451 -31.526 1.00 97.69 908 GLU A CA 1
ATOM 6806 C C . GLU A 1 908 ? 31.174 -17.566 -32.671 1.00 97.69 908 GLU A C 1
ATOM 6808 O O . GLU A 1 908 ? 31.568 -17.440 -33.829 1.00 97.69 908 GLU A O 1
ATOM 6813 N N . ASN A 1 909 ? 29.887 -17.724 -32.364 1.00 98.00 909 ASN A N 1
ATOM 6814 C CA . ASN A 1 909 ? 28.851 -17.939 -33.367 1.00 98.00 909 ASN A CA 1
ATOM 6815 C C . ASN A 1 909 ? 27.622 -17.063 -33.107 1.00 98.00 909 ASN A C 1
ATOM 6817 O O . ASN A 1 909 ? 27.096 -17.023 -31.997 1.00 98.00 909 ASN A O 1
ATOM 6821 N N . ILE A 1 910 ? 27.115 -16.415 -34.157 1.00 98.19 910 ILE A N 1
ATOM 6822 C CA . ILE A 1 910 ? 25.864 -15.650 -34.098 1.00 98.19 910 ILE A CA 1
ATOM 6823 C C . ILE A 1 910 ? 24.859 -16.167 -35.124 1.00 98.19 910 ILE A C 1
ATOM 6825 O O . ILE A 1 910 ? 25.200 -16.382 -36.290 1.00 98.19 910 ILE A O 1
ATOM 6829 N N . THR A 1 911 ? 23.616 -16.349 -34.686 1.00 98.25 911 THR A N 1
ATOM 6830 C CA . THR A 1 911 ? 22.476 -16.697 -35.541 1.00 98.25 911 THR A CA 1
ATOM 6831 C C . THR A 1 911 ? 21.352 -15.697 -35.305 1.00 98.25 911 THR A C 1
ATOM 6833 O O . THR A 1 911 ? 20.938 -15.486 -34.168 1.00 98.25 911 THR A O 1
ATOM 6836 N N . ILE A 1 912 ? 20.881 -15.064 -36.375 1.00 98.00 912 ILE A N 1
ATOM 6837 C CA . ILE A 1 912 ? 19.733 -14.156 -36.372 1.00 98.00 912 ILE A CA 1
ATOM 6838 C C . ILE A 1 912 ? 18.740 -14.722 -37.379 1.00 98.00 912 ILE A C 1
ATOM 6840 O O . ILE A 1 912 ? 18.941 -14.569 -38.586 1.00 98.00 912 ILE A O 1
ATOM 6844 N N . ASP A 1 913 ? 17.714 -15.406 -36.886 1.00 97.06 913 ASP A N 1
ATOM 6845 C CA . ASP A 1 913 ? 16.709 -16.074 -37.713 1.00 97.06 913 ASP A CA 1
ATOM 6846 C C . ASP A 1 913 ? 15.722 -15.077 -38.336 1.00 97.06 913 ASP A C 1
ATOM 6848 O O . ASP A 1 913 ? 15.685 -13.893 -37.992 1.00 97.06 913 ASP A O 1
ATOM 6852 N N . ASP A 1 914 ? 14.896 -15.568 -39.264 1.00 95.31 914 ASP A N 1
ATOM 6853 C CA . ASP A 1 914 ? 13.807 -14.792 -39.861 1.00 95.31 914 ASP A CA 1
ATOM 6854 C C . ASP A 1 914 ? 12.865 -14.233 -38.777 1.00 95.31 914 ASP A C 1
ATOM 6856 O O . ASP A 1 914 ? 12.403 -14.951 -37.889 1.00 95.31 914 ASP A O 1
ATOM 6860 N N . GLY A 1 915 ? 12.600 -12.928 -38.840 1.00 93.69 915 GLY A N 1
ATOM 6861 C CA . GLY A 1 915 ? 11.861 -12.181 -37.818 1.00 93.69 915 GLY A CA 1
ATOM 6862 C C . GLY A 1 915 ? 12.662 -11.791 -36.566 1.00 93.69 915 GLY A C 1
ATOM 6863 O O . GLY A 1 915 ? 12.129 -11.053 -35.741 1.00 93.69 915 GLY A O 1
ATOM 6864 N N . GLY A 1 916 ? 13.908 -12.250 -36.409 1.00 97.44 916 GLY A N 1
ATOM 6865 C CA . GLY A 1 916 ? 14.821 -11.816 -35.349 1.00 97.44 916 GLY A CA 1
ATOM 6866 C C . GLY A 1 916 ? 15.491 -10.480 -35.684 1.00 97.44 916 GLY A C 1
ATOM 6867 O O . GLY A 1 916 ? 15.750 -10.168 -36.853 1.00 97.44 916 GLY A O 1
ATOM 6868 N N . SER A 1 917 ? 15.782 -9.668 -34.664 1.00 97.75 917 SER A N 1
ATOM 6869 C CA . SER A 1 917 ? 16.330 -8.319 -34.853 1.00 97.75 917 SER A CA 1
ATOM 6870 C C . SER A 1 917 ? 17.492 -7.999 -33.907 1.00 97.75 917 SER A C 1
ATOM 6872 O O . SER A 1 917 ? 17.319 -7.962 -32.691 1.00 97.75 917 SER A O 1
ATOM 6874 N N . LEU A 1 918 ? 18.641 -7.615 -34.468 1.00 98.38 918 LEU A N 1
ATOM 6875 C CA . LEU A 1 918 ? 19.745 -6.957 -33.763 1.00 98.38 918 LEU A CA 1
ATOM 6876 C C . LEU A 1 918 ? 19.861 -5.512 -34.256 1.00 98.38 918 LEU A C 1
ATOM 6878 O O . LEU A 1 918 ? 20.300 -5.277 -35.380 1.00 98.38 918 LEU A O 1
ATOM 6882 N N . ASN A 1 919 ? 19.480 -4.521 -33.452 1.00 97.75 919 ASN A N 1
ATOM 6883 C CA . ASN A 1 919 ? 19.471 -3.147 -33.945 1.00 97.75 919 ASN A CA 1
ATOM 6884 C C . ASN A 1 919 ? 19.922 -2.083 -32.944 1.00 97.75 919 ASN A C 1
ATOM 6886 O O . ASN A 1 919 ? 19.751 -2.196 -31.741 1.00 97.75 919 ASN A O 1
ATOM 6890 N N . VAL A 1 920 ? 20.445 -0.991 -33.480 1.00 98.00 920 VAL A N 1
ATOM 6891 C CA . VAL A 1 920 ? 20.797 0.230 -32.749 1.00 98.00 920 VAL A CA 1
ATOM 6892 C C . VAL A 1 920 ? 20.074 1.435 -33.366 1.00 98.00 920 VAL A C 1
ATOM 6894 O O . VAL A 1 920 ? 20.619 2.529 -33.513 1.00 98.00 920 VAL A O 1
ATOM 6897 N N . ASN A 1 921 ? 18.836 1.221 -33.823 1.00 97.88 921 ASN A N 1
ATOM 6898 C CA . ASN A 1 921 ? 18.061 2.214 -34.570 1.00 97.88 921 ASN A CA 1
ATOM 6899 C C . ASN A 1 921 ? 17.691 3.412 -33.686 1.00 97.88 921 ASN A C 1
ATOM 6901 O O . ASN A 1 921 ? 17.181 3.229 -32.587 1.00 97.88 921 ASN A O 1
ATOM 6905 N N . GLY A 1 922 ? 17.904 4.637 -34.169 1.00 96.00 922 GLY A N 1
ATOM 6906 C CA . GLY A 1 922 ? 17.514 5.860 -33.458 1.00 96.00 922 GLY A CA 1
ATOM 6907 C C . GLY A 1 922 ? 18.287 6.175 -32.177 1.00 96.00 922 GLY A C 1
ATOM 6908 O O . GLY A 1 922 ? 17.940 7.140 -31.502 1.00 96.00 922 GLY A O 1
ATOM 6909 N N . GLN A 1 923 ? 19.316 5.390 -31.846 1.00 96.19 923 GLN A N 1
ATOM 6910 C CA . GLN A 1 923 ? 20.112 5.547 -30.625 1.00 96.19 923 GLN A CA 1
ATOM 6911 C C . GLN A 1 923 ? 21.434 6.305 -30.846 1.00 96.19 923 GLN A C 1
ATOM 6913 O O . GLN A 1 923 ? 22.332 6.275 -30.012 1.00 96.19 923 GLN A O 1
ATOM 6918 N N . GLY A 1 924 ? 21.597 6.967 -31.989 1.00 95.00 924 GLY A N 1
ATOM 6919 C CA . GLY A 1 924 ? 22.685 7.910 -32.249 1.00 95.00 924 GLY A CA 1
ATOM 6920 C C . GLY A 1 924 ? 22.419 9.280 -31.632 1.00 95.00 924 GLY A C 1
ATOM 6921 O O . GLY A 1 924 ? 21.527 9.446 -30.799 1.00 95.00 924 GLY A O 1
ATOM 6922 N N . TYR A 1 925 ? 23.173 10.299 -32.058 1.00 96.50 925 TYR A N 1
ATOM 6923 C CA . TYR A 1 925 ? 22.997 11.644 -31.514 1.00 96.50 925 TYR A CA 1
ATOM 6924 C C . TYR A 1 925 ? 21.568 12.143 -31.731 1.00 96.50 925 TYR A C 1
ATOM 6926 O O . TYR A 1 925 ? 21.016 12.077 -32.836 1.00 96.50 925 TYR A O 1
ATOM 6934 N N . ASN A 1 926 ? 20.986 12.685 -30.667 1.00 93.44 926 ASN A N 1
ATOM 6935 C CA . ASN A 1 926 ? 19.671 13.305 -30.692 1.00 93.44 926 ASN A CA 1
ATOM 6936 C C . ASN A 1 926 ? 19.798 14.838 -30.646 1.00 93.44 926 ASN A C 1
ATOM 6938 O O . ASN A 1 926 ? 20.887 15.406 -30.585 1.00 93.44 926 ASN A O 1
ATOM 6942 N N . ARG A 1 927 ? 18.668 15.545 -30.700 1.00 86.38 927 ARG A N 1
ATOM 6943 C CA . ARG A 1 927 ? 18.658 17.016 -30.705 1.00 86.38 927 ARG A CA 1
ATOM 6944 C C . ARG A 1 927 ? 19.252 17.639 -29.428 1.00 86.38 927 ARG A C 1
ATOM 6946 O O . ARG A 1 927 ? 19.772 18.753 -29.480 1.00 86.38 927 ARG A O 1
ATOM 6953 N N . THR A 1 928 ? 19.112 16.973 -28.284 1.00 89.56 928 THR A N 1
ATOM 6954 C CA . THR A 1 928 ? 19.603 17.468 -26.987 1.00 89.56 928 THR A CA 1
ATOM 6955 C C . THR A 1 928 ? 21.117 17.330 -26.837 1.00 89.56 928 THR A C 1
ATOM 6957 O O . THR A 1 928 ? 21.711 18.073 -26.055 1.00 89.56 928 THR A O 1
ATOM 6960 N N . ASP A 1 929 ? 21.749 16.480 -27.650 1.00 90.38 929 ASP A N 1
ATOM 6961 C CA . ASP A 1 929 ? 23.203 16.386 -27.759 1.00 90.38 929 ASP A CA 1
ATOM 6962 C C . ASP A 1 929 ? 23.738 17.601 -28.532 1.00 90.38 929 ASP A C 1
ATOM 6964 O O . ASP A 1 929 ? 23.655 17.682 -29.763 1.00 90.38 929 ASP A O 1
ATOM 6968 N N . ILE A 1 930 ? 24.251 18.590 -27.795 1.00 88.19 930 ILE A N 1
ATOM 6969 C CA . ILE A 1 930 ? 24.746 19.851 -28.361 1.00 88.19 930 ILE A CA 1
ATOM 6970 C C . ILE A 1 930 ? 25.908 19.559 -29.312 1.00 88.19 930 ILE A C 1
ATOM 6972 O O . ILE A 1 930 ? 26.897 18.945 -28.919 1.00 88.19 930 ILE A O 1
ATOM 6976 N N . ARG A 1 931 ? 25.801 20.055 -30.549 1.00 90.38 931 ARG A N 1
ATOM 6977 C CA . ARG A 1 931 ? 26.872 19.962 -31.540 1.00 90.38 931 ARG A CA 1
ATOM 6978 C C . ARG A 1 931 ? 28.172 20.568 -31.007 1.00 90.38 931 ARG A C 1
ATOM 6980 O O . ARG A 1 931 ? 28.211 21.754 -30.673 1.00 90.38 931 ARG A O 1
ATOM 6987 N N . ASP A 1 932 ? 29.232 19.767 -31.017 1.00 89.12 932 ASP A N 1
ATOM 6988 C CA . ASP A 1 932 ? 30.587 20.172 -30.650 1.00 89.12 932 ASP A CA 1
ATOM 6989 C C . ASP A 1 932 ? 31.602 19.568 -31.629 1.00 89.12 932 ASP A C 1
ATOM 6991 O O . ASP A 1 932 ? 31.983 18.396 -31.552 1.00 89.12 932 ASP A O 1
ATOM 6995 N N . ASP A 1 933 ? 32.053 20.410 -32.559 1.00 83.75 933 ASP A N 1
ATOM 6996 C CA . ASP A 1 933 ? 32.994 20.041 -33.616 1.00 83.75 933 ASP A CA 1
ATOM 6997 C C . ASP A 1 933 ? 34.395 19.692 -33.073 1.00 83.75 933 ASP A C 1
ATOM 6999 O O . ASP A 1 933 ? 35.157 19.020 -33.766 1.00 83.75 933 ASP A O 1
ATOM 7003 N N . ALA A 1 934 ? 34.760 20.121 -31.856 1.00 82.56 934 ALA A N 1
ATOM 7004 C CA . ALA A 1 934 ? 36.086 19.861 -31.287 1.00 82.56 934 ALA A CA 1
ATOM 7005 C C . ALA A 1 934 ? 36.231 18.430 -30.753 1.00 82.56 934 ALA A C 1
ATOM 7007 O O . ALA A 1 934 ? 37.327 17.869 -30.787 1.00 82.56 934 ALA A O 1
ATOM 7008 N N . VAL A 1 935 ? 35.132 17.852 -30.266 1.00 82.88 935 VAL A N 1
ATOM 7009 C CA . VAL A 1 935 ? 35.068 16.487 -29.714 1.00 82.88 935 VAL A CA 1
ATOM 7010 C C . VAL A 1 935 ? 34.274 15.520 -30.600 1.00 82.88 935 VAL A C 1
ATOM 7012 O O . VAL A 1 935 ? 34.170 14.344 -30.270 1.00 82.88 935 VAL A O 1
ATOM 7015 N N . GLY A 1 936 ? 33.757 15.989 -31.743 1.00 83.88 936 GLY A N 1
ATOM 7016 C CA . GLY A 1 936 ? 33.107 15.150 -32.756 1.00 83.88 936 GLY A CA 1
ATOM 7017 C C . GLY A 1 936 ? 31.637 14.821 -32.475 1.00 83.88 936 GLY A C 1
ATOM 7018 O O . GLY A 1 936 ? 31.102 13.885 -33.062 1.00 83.88 936 GLY A O 1
ATOM 7019 N N . VAL A 1 937 ? 30.960 15.584 -31.614 1.00 91.00 937 VAL A N 1
ATOM 7020 C CA . VAL A 1 937 ? 29.564 15.323 -31.228 1.00 91.00 937 VAL A CA 1
ATOM 7021 C C . VAL A 1 937 ? 28.595 15.987 -32.202 1.00 91.00 937 VAL A C 1
ATOM 7023 O O . VAL A 1 937 ? 28.658 17.199 -32.415 1.00 91.00 937 VAL A O 1
ATOM 7026 N N . ASN A 1 938 ? 27.667 15.198 -32.761 1.00 93.06 938 ASN A N 1
ATOM 7027 C CA . ASN A 1 938 ? 26.545 15.655 -33.598 1.00 93.06 938 ASN A CA 1
ATOM 7028 C C . ASN A 1 938 ? 26.977 16.605 -34.743 1.00 93.06 938 ASN A C 1
ATOM 7030 O O . ASN A 1 938 ? 26.272 17.547 -35.106 1.00 93.06 938 ASN A O 1
ATOM 7034 N N . ILE A 1 939 ? 28.172 16.398 -35.307 1.00 93.25 939 ILE A N 1
ATOM 7035 C CA . ILE A 1 939 ? 28.795 17.312 -36.285 1.00 93.25 939 ILE A CA 1
ATOM 7036 C C . ILE A 1 939 ? 28.051 17.364 -37.627 1.00 93.25 939 ILE A C 1
ATOM 7038 O O . ILE A 1 939 ? 28.142 18.354 -38.358 1.00 93.25 939 ILE A O 1
ATOM 7042 N N . GLY A 1 940 ? 27.267 16.327 -37.932 1.00 93.75 940 GLY A N 1
ATOM 7043 C CA . GLY A 1 940 ? 26.364 16.277 -39.079 1.00 93.75 940 GLY A CA 1
ATOM 7044 C C . GLY A 1 940 ? 24.948 16.763 -38.775 1.00 93.75 940 GLY A C 1
ATOM 7045 O O . GLY A 1 940 ? 24.062 16.515 -39.592 1.00 93.75 940 GLY A O 1
ATOM 7046 N N . GLN A 1 941 ? 24.710 17.428 -37.636 1.00 96.00 941 GLN A N 1
ATOM 7047 C CA . GLN A 1 941 ? 23.381 17.906 -37.247 1.00 96.00 941 GLN A CA 1
ATOM 7048 C C . GLN A 1 941 ? 22.712 18.729 -38.359 1.00 96.00 941 GLN A C 1
ATOM 7050 O O . GLN A 1 941 ? 23.310 19.651 -38.928 1.00 96.00 941 GLN A O 1
ATOM 7055 N N . GLY A 1 942 ? 21.444 18.415 -38.633 1.00 93.81 942 GLY A N 1
ATOM 7056 C CA . GLY A 1 942 ? 20.625 19.149 -39.593 1.00 93.81 942 GLY A CA 1
ATOM 7057 C C . GLY A 1 942 ? 20.375 20.607 -39.187 1.00 93.81 942 GLY A C 1
ATOM 7058 O O . GLY A 1 942 ? 20.370 20.976 -38.011 1.00 93.81 942 GLY A O 1
ATOM 7059 N N . VAL A 1 943 ? 20.136 21.478 -40.165 1.00 94.69 943 VAL A N 1
ATOM 7060 C CA . VAL A 1 943 ? 19.977 22.919 -39.929 1.00 94.69 943 VAL A CA 1
ATOM 7061 C C . VAL A 1 943 ? 18.516 23.260 -39.651 1.00 94.69 943 VAL A C 1
ATOM 7063 O O . VAL A 1 943 ? 17.642 23.034 -40.489 1.00 94.69 943 VAL A O 1
ATOM 7066 N N . ALA A 1 944 ? 18.252 23.856 -38.486 1.00 93.06 944 ALA A N 1
ATOM 7067 C CA . ALA A 1 944 ? 16.910 24.258 -38.071 1.00 93.06 944 ALA A CA 1
ATOM 7068 C C . ALA A 1 944 ? 16.331 25.398 -38.934 1.00 93.06 944 ALA A C 1
ATOM 7070 O O . ALA A 1 944 ? 17.008 26.388 -39.218 1.00 93.06 944 ALA A O 1
ATOM 7071 N N . SER A 1 945 ? 15.049 25.296 -39.295 1.00 93.44 945 SER A N 1
ATOM 7072 C CA . SER A 1 945 ? 14.281 26.362 -39.950 1.00 93.44 945 SER A CA 1
ATOM 7073 C C . SER A 1 945 ? 12.798 26.287 -39.585 1.00 93.44 945 SER A C 1
ATOM 7075 O O . SER A 1 945 ? 12.234 25.209 -39.422 1.00 93.44 945 SER A O 1
ATOM 7077 N N . THR A 1 946 ? 12.136 27.441 -39.505 1.00 89.81 946 THR A N 1
ATOM 7078 C CA . THR A 1 946 ? 10.708 27.548 -39.155 1.00 89.81 946 THR A CA 1
ATOM 7079 C C . THR A 1 946 ? 9.761 27.078 -40.263 1.00 89.81 946 THR A C 1
ATOM 7081 O O . THR A 1 946 ? 8.568 26.933 -40.022 1.00 89.81 946 THR A O 1
ATOM 7084 N N . MET A 1 947 ? 10.278 26.850 -41.474 1.00 88.38 947 MET A N 1
ATOM 7085 C CA . MET A 1 947 ? 9.508 26.448 -42.659 1.00 88.38 947 MET A CA 1
ATOM 7086 C C . MET A 1 947 ? 9.895 25.052 -43.178 1.00 88.38 947 MET A C 1
ATOM 7088 O O . MET A 1 947 ? 9.510 24.699 -44.290 1.00 88.38 947 MET A O 1
ATOM 7092 N N . GLY A 1 948 ? 10.684 24.291 -42.410 1.00 91.62 948 GLY A N 1
ATOM 7093 C CA . GLY A 1 948 ? 11.226 22.983 -42.791 1.00 91.62 948 GLY A CA 1
ATOM 7094 C C . GLY A 1 948 ? 12.748 22.940 -42.663 1.00 91.62 948 GLY A C 1
ATOM 7095 O O . GLY A 1 948 ? 13.457 23.601 -43.423 1.00 91.62 948 GLY A O 1
ATOM 7096 N N . SER A 1 949 ? 13.236 22.177 -41.693 1.00 95.25 949 SER A N 1
ATOM 7097 C CA . SER A 1 949 ? 14.649 21.993 -41.336 1.00 95.25 949 SER A CA 1
ATOM 7098 C C . SER A 1 949 ? 15.293 20.893 -42.181 1.00 95.25 949 SER A C 1
ATOM 7100 O O . SER A 1 949 ? 14.580 20.038 -42.690 1.00 95.25 949 SER A O 1
ATOM 7102 N N . SER A 1 950 ? 16.615 20.873 -42.347 1.00 95.31 950 SER A N 1
ATOM 7103 C CA . SER A 1 950 ? 17.284 19.756 -43.042 1.00 95.31 950 SER A CA 1
ATOM 7104 C C . SER A 1 950 ? 17.507 18.538 -42.149 1.00 95.31 950 SER A C 1
ATOM 7106 O O . SER A 1 950 ? 17.481 18.651 -40.921 1.00 95.31 950 SER A O 1
ATOM 7108 N N . GLY A 1 951 ? 17.699 17.374 -42.773 1.00 95.50 951 GLY A N 1
ATOM 7109 C CA . GLY A 1 951 ? 17.989 16.122 -42.075 1.00 95.50 951 GLY A CA 1
ATOM 7110 C C . GLY A 1 951 ? 19.423 16.037 -41.538 1.00 95.50 951 GLY A C 1
ATOM 7111 O O . GLY A 1 951 ? 20.246 16.928 -41.760 1.00 95.50 951 GLY A O 1
ATOM 7112 N N . GLY A 1 952 ? 19.719 14.949 -40.832 1.00 96.31 952 GLY A N 1
ATOM 7113 C CA . GLY A 1 952 ? 21.049 14.614 -40.324 1.00 96.31 952 GLY A CA 1
ATOM 7114 C C . GLY A 1 952 ? 21.973 14.053 -41.411 1.00 96.31 952 GLY A C 1
ATOM 7115 O O . GLY A 1 952 ? 21.546 13.311 -42.305 1.00 96.31 952 GLY A O 1
ATOM 7116 N N . GLY A 1 953 ? 23.249 14.431 -41.348 1.00 96.19 953 GLY A N 1
ATOM 7117 C CA . GLY A 1 953 ? 24.341 13.927 -42.187 1.00 96.19 953 GLY A CA 1
ATOM 7118 C C . GLY A 1 953 ? 25.155 12.847 -41.468 1.00 96.19 953 GLY A C 1
ATOM 7119 O O . GLY A 1 953 ? 25.481 13.031 -40.306 1.00 96.19 953 GLY A O 1
ATOM 7120 N N . PHE A 1 954 ? 25.482 11.729 -42.111 1.00 96.62 954 PHE A N 1
ATOM 7121 C CA . PHE A 1 954 ? 26.532 10.774 -41.713 1.00 96.62 954 PHE A CA 1
ATOM 7122 C C . PHE A 1 954 ? 26.816 9.887 -42.922 1.00 96.62 954 PHE A C 1
ATOM 7124 O O . PHE A 1 954 ? 25.854 9.455 -43.520 1.00 96.62 954 PHE A O 1
ATOM 7131 N N . GLY A 1 955 ? 28.069 9.636 -43.329 1.00 94.19 955 GLY A N 1
ATOM 7132 C CA . GLY A 1 955 ? 28.355 8.892 -44.576 1.00 94.19 955 GLY A CA 1
ATOM 7133 C C . GLY A 1 955 ? 28.014 9.661 -45.867 1.00 94.19 955 GLY A C 1
ATOM 7134 O O . GLY A 1 955 ? 28.898 9.930 -46.684 1.00 94.19 955 GLY A O 1
ATOM 7135 N N . GLY A 1 956 ? 26.758 10.077 -46.014 1.00 94.69 956 GLY A N 1
ATOM 7136 C CA . GLY A 1 956 ? 26.252 10.973 -47.049 1.00 94.69 956 GLY A CA 1
ATOM 7137 C C . GLY A 1 956 ? 25.769 12.329 -46.527 1.00 94.69 956 GLY A C 1
ATOM 7138 O O . GLY A 1 956 ? 25.743 12.605 -45.325 1.00 94.69 956 GLY A O 1
ATOM 7139 N N . THR A 1 957 ? 25.401 13.214 -47.454 1.00 95.31 957 THR A N 1
ATOM 7140 C CA . THR A 1 957 ? 24.749 14.494 -47.147 1.00 95.31 957 THR A CA 1
ATOM 7141 C C . THR A 1 957 ? 23.244 14.312 -46.996 1.00 95.31 957 THR A C 1
ATOM 7143 O O . THR A 1 957 ? 22.601 13.605 -47.773 1.00 95.31 957 THR A O 1
ATOM 7146 N N . SER A 1 958 ? 22.658 14.967 -45.994 1.00 95.19 958 SER A N 1
ATOM 7147 C CA . SER A 1 958 ? 21.206 14.914 -45.768 1.00 95.19 958 SER A CA 1
ATOM 7148 C C . SER A 1 958 ? 20.401 15.587 -46.889 1.00 95.19 958 SER A C 1
ATOM 7150 O O . SER A 1 958 ? 20.937 16.387 -47.666 1.00 95.19 958 SER A O 1
ATOM 7152 N N . GLY A 1 959 ? 19.091 15.363 -46.884 1.00 94.00 959 GLY A N 1
ATOM 7153 C CA . GLY A 1 959 ? 18.147 16.152 -47.657 1.00 94.00 959 GLY A CA 1
ATOM 7154 C C . GLY A 1 959 ? 17.912 17.547 -47.066 1.00 94.00 959 GLY A C 1
ATOM 7155 O O . GLY A 1 959 ? 17.880 17.750 -45.846 1.00 94.00 959 GLY A O 1
ATOM 7156 N N . ARG A 1 960 ? 17.725 18.543 -47.936 1.00 93.69 960 ARG A N 1
ATOM 7157 C CA . ARG A 1 960 ? 17.285 19.890 -47.553 1.00 93.69 960 ARG A CA 1
ATOM 7158 C C . ARG A 1 960 ? 15.828 19.882 -47.084 1.00 93.69 960 ARG A C 1
ATOM 7160 O O . ARG A 1 960 ? 14.980 19.188 -47.639 1.00 93.69 960 ARG A O 1
ATOM 7167 N N . GLY A 1 961 ? 15.528 20.721 -46.097 1.00 91.50 961 GLY A N 1
ATOM 7168 C CA . GLY A 1 961 ? 14.148 21.064 -45.759 1.00 91.50 961 GLY A CA 1
ATOM 7169 C C . GLY A 1 961 ? 13.643 22.212 -46.625 1.00 91.50 961 GLY A C 1
ATOM 7170 O O . GLY A 1 961 ? 14.422 23.035 -47.109 1.00 91.50 961 GLY A O 1
ATOM 7171 N N . LYS A 1 962 ? 12.325 22.347 -46.759 1.00 92.44 962 LYS A N 1
ATOM 7172 C CA . LYS A 1 962 ? 11.700 23.439 -47.527 1.00 92.44 962 LYS A CA 1
ATOM 7173 C C . LYS A 1 962 ? 12.175 24.835 -47.094 1.00 92.44 962 LYS A C 1
ATOM 7175 O O . LYS A 1 962 ? 12.239 25.761 -47.903 1.00 92.44 962 LYS A O 1
ATOM 7180 N N . GLY A 1 963 ? 12.481 25.000 -45.808 1.00 89.56 963 GLY A N 1
ATOM 7181 C CA . GLY A 1 963 ? 12.856 26.266 -45.192 1.00 89.56 963 GLY A CA 1
ATOM 7182 C C . GLY A 1 963 ? 14.353 26.575 -45.190 1.00 89.56 963 GLY A C 1
ATOM 7183 O O . GLY A 1 963 ? 14.723 27.645 -44.702 1.00 89.56 963 GLY A O 1
ATOM 7184 N N . THR A 1 964 ? 15.223 25.683 -45.675 1.00 92.38 964 THR A N 1
ATOM 7185 C CA . THR A 1 964 ? 16.675 25.911 -45.678 1.00 92.38 964 THR A CA 1
ATOM 7186 C C . THR A 1 964 ? 17.376 25.208 -46.843 1.00 92.38 964 THR A C 1
ATOM 7188 O O . THR A 1 964 ? 17.155 24.027 -47.079 1.00 92.38 964 THR A O 1
ATOM 7191 N N . PRO A 1 965 ? 18.280 25.890 -47.569 1.00 91.38 965 PRO A N 1
ATOM 7192 C CA . PRO A 1 965 ? 19.093 25.251 -48.601 1.00 91.38 965 PRO A CA 1
ATOM 7193 C C . PRO A 1 965 ? 20.326 24.517 -48.043 1.00 91.38 965 PRO A C 1
ATOM 7195 O O . PRO A 1 965 ? 21.136 24.031 -48.830 1.00 91.38 965 PRO A O 1
ATOM 7198 N N . LEU A 1 966 ? 20.527 24.529 -46.722 1.00 94.62 966 LEU A N 1
ATOM 7199 C CA . LEU A 1 966 ? 21.672 23.911 -46.054 1.00 94.62 966 LEU A CA 1
ATOM 7200 C C . LEU A 1 966 ? 21.349 22.474 -45.637 1.00 94.62 966 LEU A C 1
ATOM 7202 O O . LEU A 1 966 ? 20.206 22.172 -45.308 1.00 94.62 966 LEU A O 1
ATOM 7206 N N . THR A 1 967 ? 22.363 21.618 -45.593 1.00 94.00 967 THR A N 1
ATOM 7207 C CA . THR A 1 967 ? 22.260 20.179 -45.310 1.00 94.00 967 THR A CA 1
ATOM 7208 C C . THR A 1 967 ? 23.120 19.787 -44.109 1.00 94.00 967 THR A C 1
ATOM 7210 O O . THR A 1 967 ? 24.178 20.381 -43.880 1.00 94.00 967 THR A O 1
ATOM 7213 N N . GLY A 1 968 ? 22.693 18.768 -43.364 1.00 94.31 968 GLY A N 1
ATOM 7214 C CA . GLY A 1 968 ? 23.556 18.011 -42.463 1.00 94.31 968 GLY A CA 1
ATOM 7215 C C . GLY A 1 968 ? 24.738 17.405 -43.224 1.00 94.31 968 GLY A C 1
ATOM 7216 O O . GLY A 1 968 ? 24.576 16.849 -44.317 1.00 94.31 968 GLY A O 1
ATOM 7217 N N . GLN A 1 969 ? 25.935 17.582 -42.665 1.00 94.50 969 GLN A N 1
ATOM 7218 C CA . GLN A 1 969 ? 27.207 17.291 -43.327 1.00 94.50 969 GLN A CA 1
ATOM 7219 C C . GLN A 1 969 ? 27.659 15.837 -43.122 1.00 94.50 969 GLN A C 1
ATOM 7221 O O . GLN A 1 969 ? 27.421 15.276 -42.054 1.00 94.50 969 GLN A O 1
ATOM 7226 N N . PRO A 1 970 ? 28.341 15.230 -44.110 1.00 95.12 970 PRO A N 1
ATOM 7227 C CA . PRO A 1 970 ? 28.855 13.873 -44.005 1.00 95.12 970 PRO A CA 1
ATOM 7228 C C . PRO A 1 970 ? 30.115 13.853 -43.130 1.00 95.12 970 PRO A C 1
ATOM 7230 O O . PRO A 1 970 ? 30.951 14.755 -43.196 1.00 95.12 970 PRO A O 1
ATOM 7233 N N . TYR A 1 971 ? 30.288 12.785 -42.358 1.00 94.44 971 TYR A N 1
ATOM 7234 C CA . TYR A 1 971 ? 31.508 12.476 -41.601 1.00 94.44 971 TYR A CA 1
ATOM 7235 C C . TYR A 1 971 ? 31.720 10.956 -41.510 1.00 94.44 971 TYR A C 1
ATOM 7237 O O . TYR A 1 971 ? 30.917 10.180 -42.046 1.00 94.44 971 TYR A O 1
ATOM 7245 N N . GLY A 1 972 ? 32.828 10.550 -40.889 1.00 92.81 972 GLY A N 1
ATOM 7246 C CA . GLY A 1 972 ? 33.184 9.163 -40.584 1.00 92.81 972 GLY A CA 1
ATOM 7247 C C . GLY A 1 972 ? 34.171 8.501 -41.549 1.00 92.81 972 GLY A C 1
ATOM 7248 O O . GLY A 1 972 ? 34.459 9.004 -42.639 1.00 92.81 972 GLY A O 1
ATOM 7249 N N . ASN A 1 973 ? 34.697 7.351 -41.129 1.00 94.31 973 ASN A N 1
ATOM 7250 C CA . ASN A 1 973 ? 35.635 6.525 -41.893 1.00 94.31 973 ASN A CA 1
ATOM 7251 C C . ASN A 1 973 ? 34.893 5.426 -42.676 1.00 94.31 973 ASN A C 1
ATOM 7253 O O . ASN A 1 973 ? 33.988 4.793 -42.150 1.00 94.31 973 ASN A O 1
ATOM 7257 N N . LEU A 1 974 ? 35.241 5.220 -43.949 1.00 94.62 974 LEU A N 1
ATOM 7258 C CA . LEU A 1 974 ? 34.647 4.198 -44.820 1.00 94.62 974 LEU A CA 1
ATOM 7259 C C . LEU A 1 974 ? 35.043 2.768 -44.428 1.00 94.62 974 LEU A C 1
ATOM 7261 O O . LEU A 1 974 ? 34.219 1.866 -44.509 1.00 94.62 974 LEU A O 1
ATOM 7265 N N . TYR A 1 975 ? 36.311 2.564 -44.080 1.00 95.38 975 TYR A N 1
ATOM 7266 C CA . TYR A 1 975 ? 36.882 1.241 -43.846 1.00 95.38 975 TYR A CA 1
ATOM 7267 C C . TYR A 1 975 ? 36.642 0.774 -42.409 1.00 95.38 975 TYR A C 1
ATOM 7269 O O . TYR A 1 975 ? 36.288 -0.379 -42.187 1.00 95.38 975 TYR A O 1
ATOM 7277 N N . GLU A 1 976 ? 36.796 1.674 -41.443 1.00 94.88 976 GLU A N 1
ATOM 7278 C CA . GLU A 1 976 ? 36.623 1.392 -40.013 1.00 94.88 976 GLU A CA 1
ATOM 7279 C C . GLU A 1 976 ? 35.675 2.436 -39.400 1.00 94.88 976 GLU A C 1
ATOM 7281 O O . GLU A 1 976 ? 36.123 3.352 -38.704 1.00 94.88 976 GLU A O 1
ATOM 7286 N N . PRO A 1 977 ? 34.369 2.392 -39.722 1.00 95.31 977 PRO A N 1
ATOM 7287 C CA . PRO A 1 977 ? 33.406 3.322 -39.151 1.00 95.31 977 PRO A CA 1
ATOM 7288 C C . PRO A 1 977 ? 33.253 3.075 -37.642 1.00 95.31 977 PRO A C 1
ATOM 7290 O O . PRO A 1 977 ? 33.156 1.930 -37.204 1.00 95.31 977 PRO A O 1
ATOM 7293 N N . PHE A 1 978 ? 33.215 4.151 -36.850 1.00 93.56 978 PHE A N 1
ATOM 7294 C CA . PHE A 1 978 ? 33.041 4.087 -35.389 1.00 93.56 978 PHE A CA 1
ATOM 7295 C C . PHE A 1 978 ? 32.207 5.257 -34.829 1.00 93.56 978 PHE A C 1
ATOM 7297 O O . PHE A 1 978 ? 32.113 5.446 -33.621 1.00 93.56 978 PHE A O 1
ATOM 7304 N N . ASP A 1 979 ? 31.588 6.069 -35.685 1.00 95.31 979 ASP A N 1
ATOM 7305 C CA . ASP A 1 979 ? 30.858 7.256 -35.237 1.00 95.31 979 ASP A CA 1
ATOM 7306 C C . ASP A 1 979 ? 29.343 7.012 -35.207 1.00 95.31 979 ASP A C 1
ATOM 7308 O O . ASP A 1 979 ? 28.799 6.257 -36.016 1.00 95.31 979 ASP A O 1
ATOM 7312 N N . PHE A 1 980 ? 28.645 7.678 -34.288 1.00 97.00 980 PHE A N 1
ATOM 7313 C CA . PHE A 1 980 ? 27.182 7.690 -34.257 1.00 97.00 980 PHE A CA 1
ATOM 7314 C C . PHE A 1 980 ? 26.611 8.434 -35.464 1.00 97.00 980 PHE A C 1
ATOM 7316 O O . PHE A 1 980 ? 27.261 9.337 -35.986 1.00 97.00 980 PHE A O 1
ATOM 7323 N N . GLY A 1 981 ? 25.369 8.136 -35.844 1.00 96.88 981 GLY A N 1
ATOM 7324 C CA . GLY A 1 981 ? 24.561 8.995 -36.710 1.00 96.88 981 GLY A CA 1
ATOM 7325 C C . GLY A 1 981 ? 24.197 10.316 -36.022 1.00 96.88 981 GLY A C 1
ATOM 7326 O O . GLY A 1 981 ? 24.172 10.412 -34.794 1.00 96.88 981 GLY A O 1
ATOM 7327 N N . SER A 1 982 ? 23.907 11.349 -36.811 1.00 97.12 982 SER A N 1
ATOM 7328 C CA . SER A 1 982 ? 23.563 12.696 -36.341 1.00 97.12 982 SER A CA 1
ATOM 7329 C C . SER A 1 982 ? 22.061 12.964 -36.378 1.00 97.12 982 SER A C 1
ATOM 7331 O O . SER A 1 982 ? 21.317 12.423 -37.200 1.00 97.12 982 SER A O 1
ATOM 7333 N N . SER A 1 983 ? 21.631 13.884 -35.518 1.00 96.94 983 SER A N 1
ATOM 7334 C CA . SER A 1 983 ? 20.238 14.320 -35.444 1.00 96.94 983 SER A CA 1
ATOM 7335 C C . SER A 1 983 ? 19.816 15.206 -36.624 1.00 96.94 983 SER A C 1
ATOM 7337 O O . SER A 1 983 ? 20.618 15.949 -37.200 1.00 96.94 983 SER A O 1
ATOM 7339 N N . GLY A 1 984 ? 18.525 15.182 -36.953 1.00 95.31 984 GLY A N 1
ATOM 7340 C CA . GLY A 1 984 ? 17.910 16.158 -37.851 1.00 95.31 984 GLY A CA 1
ATOM 7341 C C . GLY A 1 984 ? 17.766 17.551 -37.221 1.00 95.31 984 GLY A C 1
ATOM 7342 O O . GLY A 1 984 ? 17.842 17.727 -36.005 1.00 95.31 984 GLY A O 1
ATOM 7343 N N . GLY A 1 985 ? 17.551 18.575 -38.050 1.00 93.25 985 GLY A N 1
ATOM 7344 C CA . GLY A 1 985 ? 17.384 19.953 -37.584 1.00 93.25 985 GLY A CA 1
ATOM 7345 C C . GLY A 1 985 ? 15.987 20.242 -37.027 1.00 93.25 985 GLY A C 1
ATOM 7346 O O . GLY A 1 985 ? 15.003 19.646 -37.455 1.00 93.25 985 GLY A O 1
ATOM 7347 N N . GLY A 1 986 ? 15.878 21.231 -36.134 1.00 90.19 986 GLY A N 1
ATOM 7348 C CA . GLY A 1 986 ? 14.595 21.775 -35.662 1.00 90.19 986 GLY A CA 1
ATOM 7349 C C . GLY A 1 986 ? 14.137 21.288 -34.284 1.00 90.19 986 GLY A C 1
ATOM 7350 O O . GLY A 1 986 ? 14.882 20.626 -33.575 1.00 90.19 986 GLY A O 1
ATOM 7351 N N . THR A 1 987 ? 12.906 21.675 -33.931 1.00 87.62 987 THR A N 1
ATOM 7352 C CA . THR A 1 987 ? 12.052 21.270 -32.791 1.00 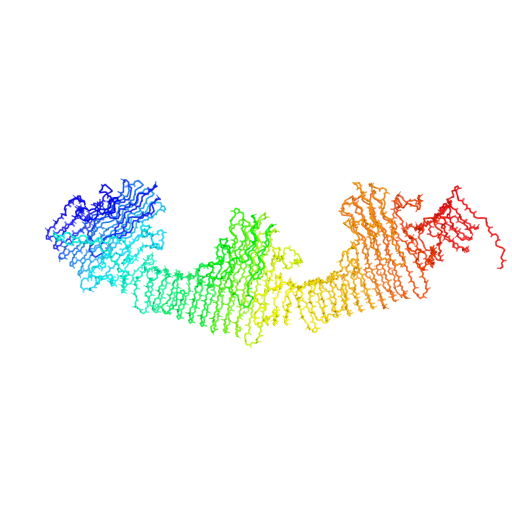87.62 987 THR A CA 1
ATOM 7353 C C . THR A 1 987 ? 12.251 19.884 -32.184 1.00 87.62 987 THR A C 1
ATOM 7355 O O . THR A 1 987 ? 12.553 19.664 -31.013 1.00 87.62 987 THR A O 1
ATOM 7358 N N . MET A 1 988 ? 12.000 18.926 -33.049 1.00 91.06 988 MET A N 1
ATOM 7359 C CA . MET A 1 988 ? 11.827 17.522 -32.747 1.00 91.06 988 MET A CA 1
ATOM 7360 C C . MET A 1 988 ? 12.605 16.756 -33.814 1.00 91.06 988 MET A C 1
ATOM 7362 O O . MET A 1 988 ? 12.063 15.877 -34.473 1.00 91.06 988 MET A O 1
ATOM 7366 N N . GLY A 1 989 ? 13.849 17.177 -34.076 1.00 92.31 989 GLY A N 1
ATOM 7367 C CA . GLY A 1 989 ? 14.722 16.532 -35.053 1.00 92.31 989 GLY A CA 1
ATOM 7368 C C . GLY A 1 989 ? 14.886 15.050 -34.739 1.00 92.31 989 GLY A C 1
ATOM 7369 O O . GLY A 1 989 ? 15.133 14.697 -33.585 1.00 92.31 989 GLY A O 1
ATOM 7370 N N . GLY A 1 990 ? 14.729 14.198 -35.753 1.00 95.00 990 GLY A N 1
ATOM 7371 C CA . GLY A 1 990 ? 14.865 12.753 -35.594 1.00 95.00 990 GLY A CA 1
ATOM 7372 C C . GLY A 1 990 ? 16.276 12.384 -35.136 1.00 95.00 990 GLY A C 1
ATOM 7373 O O . GLY A 1 990 ? 17.245 13.017 -35.562 1.00 95.00 990 GLY A O 1
ATOM 7374 N N . ALA A 1 991 ? 16.395 11.399 -34.247 1.00 96.88 991 ALA A N 1
ATOM 7375 C CA . ALA A 1 991 ? 17.686 10.931 -33.751 1.00 96.88 991 ALA A CA 1
ATOM 7376 C C . ALA A 1 991 ? 18.420 10.095 -34.811 1.00 96.88 991 ALA A C 1
ATOM 7378 O O . ALA A 1 991 ? 17.787 9.422 -35.632 1.00 96.88 991 ALA A O 1
ATOM 7379 N N . GLY A 1 992 ? 19.752 10.168 -34.810 1.00 97.00 992 GLY A N 1
ATOM 7380 C CA . GLY A 1 992 ? 20.584 9.354 -35.695 1.00 97.00 992 GLY A CA 1
ATOM 7381 C C . GLY A 1 992 ? 20.607 7.874 -35.294 1.00 97.00 992 GLY A C 1
ATOM 7382 O O . GLY A 1 992 ? 20.113 7.509 -34.234 1.00 97.00 992 GLY A O 1
ATOM 7383 N N . GLY A 1 993 ? 21.191 7.009 -36.120 1.00 97.50 993 GLY A N 1
ATOM 7384 C CA . GLY A 1 993 ? 21.450 5.607 -35.776 1.00 97.50 993 GLY A CA 1
ATOM 7385 C C . GLY A 1 993 ? 22.648 5.426 -34.834 1.00 97.50 993 GLY A C 1
ATOM 7386 O O . GLY A 1 993 ? 23.572 6.240 -34.822 1.00 97.50 993 GLY A O 1
ATOM 7387 N N . GLY A 1 994 ? 22.639 4.352 -34.048 1.00 97.88 994 GLY A N 1
ATOM 7388 C CA . GLY A 1 994 ? 23.680 3.997 -33.083 1.00 97.88 994 GLY A CA 1
ATOM 7389 C C . GLY A 1 994 ? 24.966 3.430 -33.706 1.00 97.88 994 GLY A C 1
ATOM 7390 O O . GLY A 1 994 ? 25.209 3.551 -34.909 1.00 97.88 994 GLY A O 1
ATOM 7391 N N . ILE A 1 995 ? 25.795 2.794 -32.877 1.00 98.19 995 ILE A N 1
ATOM 7392 C CA . ILE A 1 995 ? 27.016 2.085 -33.290 1.00 98.19 995 ILE A CA 1
ATOM 7393 C C . ILE A 1 995 ? 26.874 0.604 -32.933 1.00 98.19 995 ILE A C 1
ATOM 7395 O O . ILE A 1 995 ? 26.722 0.260 -31.761 1.00 98.19 995 ILE A O 1
ATOM 7399 N N . LEU A 1 996 ? 26.985 -0.269 -33.931 1.00 98.31 996 LEU A N 1
ATOM 7400 C CA . LEU A 1 996 ? 27.047 -1.715 -33.746 1.00 98.31 996 LEU A CA 1
ATOM 7401 C C . LEU A 1 996 ? 28.390 -2.249 -34.240 1.00 98.31 996 LEU A C 1
ATOM 7403 O O . LEU A 1 996 ? 28.735 -2.105 -35.414 1.00 98.31 996 LEU A O 1
ATOM 7407 N N . LEU A 1 997 ? 29.132 -2.886 -33.341 1.00 98.12 997 LEU A N 1
ATOM 7408 C CA . LEU A 1 997 ? 30.420 -3.506 -33.625 1.00 98.12 997 LEU A CA 1
ATOM 7409 C C . LEU A 1 997 ? 30.303 -4.996 -33.335 1.00 98.12 997 LEU A C 1
ATOM 7411 O O . LEU A 1 997 ? 30.068 -5.388 -32.194 1.00 98.12 997 LEU A O 1
ATOM 7415 N N . LEU A 1 998 ? 30.455 -5.822 -34.360 1.00 97.81 998 LEU A N 1
ATOM 7416 C CA . LEU A 1 998 ? 30.228 -7.257 -34.278 1.00 97.81 998 LEU A CA 1
ATOM 7417 C C . LEU A 1 998 ? 31.498 -8.010 -34.678 1.00 97.81 998 LEU A C 1
ATOM 7419 O O . LEU A 1 998 ? 31.913 -7.968 -35.832 1.00 97.81 998 LEU A O 1
ATOM 7423 N N . ASN A 1 999 ? 32.116 -8.708 -33.730 1.00 97.94 999 ASN A N 1
ATOM 7424 C CA . ASN A 1 999 ? 33.311 -9.517 -33.950 1.00 97.94 999 ASN A CA 1
ATOM 7425 C C . ASN A 1 999 ? 32.996 -11.002 -33.733 1.00 97.94 999 ASN A C 1
ATOM 7427 O O . ASN A 1 999 ? 32.866 -11.457 -32.598 1.00 97.94 999 ASN A O 1
ATOM 7431 N N . VAL A 1 1000 ? 32.874 -11.752 -34.827 1.00 97.88 1000 VAL A N 1
ATOM 7432 C CA . VAL A 1 1000 ? 32.471 -13.162 -34.851 1.00 97.88 1000 VAL A CA 1
ATOM 7433 C C . VAL A 1 1000 ? 33.657 -14.022 -35.269 1.00 97.88 1000 VAL A C 1
ATOM 7435 O O . VAL A 1 1000 ? 34.107 -13.974 -36.410 1.00 97.88 1000 VAL A O 1
ATOM 7438 N N . THR A 1 1001 ? 34.184 -14.836 -34.366 1.00 96.75 1001 THR A N 1
ATOM 7439 C CA . THR A 1 1001 ? 35.386 -15.640 -34.666 1.00 96.75 1001 THR A CA 1
ATOM 7440 C C . THR A 1 1001 ? 35.085 -16.912 -35.474 1.00 96.75 1001 THR A C 1
ATOM 7442 O O . THR A 1 1001 ? 35.944 -17.386 -36.223 1.00 96.75 1001 THR A O 1
ATOM 7445 N N . GLY A 1 1002 ? 33.861 -17.434 -35.369 1.00 95.25 1002 GLY A N 1
ATOM 7446 C CA . GLY A 1 1002 ? 33.309 -18.558 -36.124 1.00 95.25 1002 GLY A CA 1
ATOM 7447 C C . GLY A 1 1002 ? 32.356 -18.095 -37.229 1.00 95.25 1002 GLY A C 1
ATOM 7448 O O . GLY A 1 1002 ? 32.761 -17.380 -38.149 1.00 95.25 1002 GLY A O 1
ATOM 7449 N N . PHE A 1 1003 ? 31.092 -18.523 -37.191 1.00 96.62 1003 PHE A N 1
ATOM 7450 C CA . PHE A 1 1003 ? 30.120 -18.207 -38.246 1.00 96.62 1003 PHE A CA 1
ATOM 7451 C C . PHE A 1 1003 ? 29.067 -17.176 -37.823 1.00 96.62 1003 PHE A C 1
ATOM 7453 O O . PHE A 1 1003 ? 28.603 -17.160 -36.685 1.00 96.62 1003 PHE A O 1
ATOM 7460 N N . ALA A 1 1004 ? 28.638 -16.360 -38.785 1.00 97.56 1004 ALA A N 1
ATOM 7461 C CA . ALA A 1 1004 ? 27.470 -15.497 -38.683 1.00 97.56 1004 ALA A CA 1
ATOM 7462 C C . ALA A 1 1004 ? 26.397 -15.938 -39.691 1.00 97.56 1004 ALA A C 1
ATOM 7464 O O . ALA A 1 1004 ? 26.619 -15.882 -40.905 1.00 97.56 1004 ALA A O 1
ATOM 7465 N N . ILE A 1 1005 ? 25.243 -16.382 -39.187 1.00 97.69 1005 ILE A N 1
ATOM 7466 C CA . ILE A 1 1005 ? 24.036 -16.659 -39.977 1.00 97.69 1005 ILE A CA 1
ATOM 7467 C C . ILE A 1 1005 ? 23.065 -15.498 -39.763 1.00 97.69 1005 ILE A C 1
ATOM 7469 O O . ILE A 1 1005 ? 22.586 -15.294 -38.652 1.00 97.69 1005 ILE A O 1
ATOM 7473 N N . ILE A 1 1006 ? 22.802 -14.724 -40.816 1.00 97.56 1006 ILE A N 1
ATOM 7474 C CA . ILE A 1 1006 ? 21.903 -13.565 -40.776 1.00 97.56 1006 ILE A CA 1
ATOM 7475 C C . ILE A 1 1006 ? 20.772 -13.801 -41.775 1.00 97.56 1006 ILE A C 1
ATOM 7477 O O . ILE A 1 1006 ? 20.932 -13.545 -42.970 1.00 97.56 1006 ILE A O 1
ATOM 7481 N N . ASP A 1 1007 ? 19.645 -14.309 -41.285 1.00 97.69 1007 ASP A N 1
ATOM 7482 C CA . ASP A 1 1007 ? 18.377 -14.441 -42.011 1.00 97.69 1007 ASP A CA 1
ATOM 7483 C C . ASP A 1 1007 ? 17.368 -13.345 -41.612 1.00 97.69 1007 ASP A C 1
ATOM 7485 O O . ASP A 1 1007 ? 16.542 -12.958 -42.435 1.00 97.69 1007 ASP A O 1
ATOM 7489 N N . GLY A 1 1008 ? 17.487 -12.786 -40.401 1.00 97.19 1008 GLY A N 1
ATOM 7490 C CA . GLY A 1 1008 ? 16.718 -11.635 -39.914 1.00 97.19 1008 GLY A CA 1
ATOM 7491 C C . GLY A 1 1008 ? 17.336 -10.267 -40.236 1.00 97.19 1008 GLY A C 1
ATOM 7492 O O . GLY A 1 1008 ? 17.943 -10.062 -41.291 1.00 97.19 1008 GLY A O 1
ATOM 7493 N N . VAL A 1 1009 ? 17.168 -9.301 -39.324 1.00 98.19 1009 VAL A N 1
ATOM 7494 C CA . VAL A 1 1009 ? 17.584 -7.899 -39.527 1.00 98.19 1009 VAL A CA 1
ATOM 7495 C C . VAL A 1 1009 ? 18.711 -7.496 -38.578 1.00 98.19 1009 VAL A C 1
ATOM 7497 O O . VAL A 1 1009 ? 18.593 -7.617 -37.360 1.00 98.19 1009 VAL A O 1
ATOM 7500 N N . VAL A 1 1010 ? 19.776 -6.924 -39.143 1.00 98.56 1010 VAL A N 1
ATOM 7501 C CA . VAL A 1 1010 ? 20.807 -6.176 -38.417 1.00 98.56 1010 VAL A CA 1
ATOM 7502 C C . VAL A 1 1010 ? 20.736 -4.715 -38.845 1.00 98.56 1010 VAL A C 1
ATOM 7504 O O . VAL A 1 1010 ? 20.931 -4.433 -40.027 1.00 98.56 1010 VAL A O 1
ATOM 7507 N N . SER A 1 1011 ? 20.458 -3.765 -37.945 1.00 98.31 1011 SER A N 1
ATOM 7508 C CA . SER A 1 1011 ? 20.279 -2.375 -38.393 1.00 98.31 1011 SER A CA 1
ATOM 7509 C C . SER A 1 1011 ? 20.748 -1.260 -37.456 1.00 98.31 1011 SER A C 1
ATOM 7511 O O . SER A 1 1011 ? 20.728 -1.386 -36.239 1.00 98.31 1011 SER A O 1
ATOM 7513 N N . ALA A 1 1012 ? 21.127 -0.125 -38.043 1.00 98.25 1012 ALA A N 1
ATOM 7514 C CA . ALA A 1 1012 ? 21.515 1.113 -37.368 1.00 98.25 1012 ALA A CA 1
ATOM 7515 C C . ALA A 1 1012 ? 20.828 2.326 -38.024 1.00 98.25 1012 ALA A C 1
ATOM 7517 O O . ALA A 1 1012 ? 21.469 3.311 -38.372 1.00 98.25 1012 ALA A O 1
ATOM 7518 N N . ASN A 1 1013 ? 19.524 2.246 -38.271 1.00 98.44 1013 ASN A N 1
ATOM 7519 C CA . ASN A 1 1013 ? 18.775 3.257 -39.018 1.00 98.44 1013 ASN A CA 1
ATOM 7520 C C . ASN A 1 1013 ? 18.525 4.533 -38.193 1.00 98.44 1013 ASN A C 1
ATOM 7522 O O . ASN A 1 1013 ? 18.356 4.476 -36.974 1.00 98.44 1013 ASN A O 1
ATOM 7526 N N . GLY A 1 1014 ? 18.457 5.682 -38.866 1.00 97.19 1014 GLY A N 1
ATOM 7527 C CA . GLY A 1 1014 ? 17.989 6.940 -38.283 1.00 97.19 1014 GLY A CA 1
ATOM 7528 C C . GLY A 1 1014 ? 16.464 6.992 -38.157 1.00 97.19 1014 GLY A C 1
ATOM 7529 O O . GLY A 1 1014 ? 15.745 6.260 -38.835 1.00 97.19 1014 GLY A O 1
ATOM 7530 N N . VAL A 1 1015 ? 15.955 7.877 -37.297 1.00 96.62 1015 VAL A N 1
ATOM 7531 C CA . VAL A 1 1015 ? 14.510 8.022 -37.040 1.00 96.62 1015 VAL A CA 1
ATOM 7532 C C . VAL A 1 1015 ? 13.955 9.284 -37.702 1.00 96.62 1015 VAL A C 1
ATOM 7534 O O . VAL A 1 1015 ? 14.651 10.285 -37.885 1.00 96.62 1015 VAL A O 1
ATOM 7537 N N . MET A 1 1016 ? 12.676 9.236 -38.070 1.00 94.81 1016 MET A N 1
ATOM 7538 C CA . MET A 1 1016 ? 11.918 10.368 -38.602 1.00 94.81 1016 MET A CA 1
ATOM 7539 C C . MET A 1 1016 ? 11.841 11.541 -37.604 1.00 94.81 1016 MET A C 1
ATOM 7541 O O . MET A 1 1016 ? 11.791 11.342 -36.391 1.00 94.81 1016 MET A O 1
ATOM 7545 N N . GLY A 1 1017 ? 11.794 12.781 -38.103 1.00 90.25 1017 GLY A N 1
ATOM 7546 C CA . GLY A 1 1017 ? 11.489 13.953 -37.272 1.00 90.25 1017 GLY A CA 1
ATOM 7547 C C . GLY A 1 1017 ? 10.100 13.873 -36.617 1.00 90.25 1017 GLY A C 1
ATOM 7548 O O . GLY A 1 1017 ? 9.141 13.413 -37.225 1.00 90.25 1017 GLY A O 1
ATOM 7549 N N . GLY A 1 1018 ? 9.967 14.338 -35.375 1.00 89.00 1018 GLY A N 1
ATOM 7550 C CA . GLY A 1 1018 ? 8.730 14.242 -34.590 1.00 89.00 1018 GLY A CA 1
ATOM 7551 C C . GLY A 1 1018 ? 7.662 15.291 -34.918 1.00 89.00 1018 GLY A C 1
ATOM 7552 O O . GLY A 1 1018 ? 6.508 15.112 -34.538 1.00 89.00 1018 GLY A O 1
ATOM 7553 N N . ASP A 1 1019 ? 8.000 16.370 -35.635 1.00 89.50 1019 ASP A N 1
ATOM 7554 C CA . ASP A 1 1019 ? 7.055 17.431 -36.014 1.00 89.50 1019 ASP A CA 1
ATOM 7555 C C . ASP A 1 1019 ? 7.147 17.813 -37.508 1.00 89.50 1019 ASP A C 1
ATOM 7557 O O . ASP A 1 1019 ? 8.167 17.537 -38.147 1.00 89.50 1019 ASP A O 1
ATOM 7561 N N . PRO A 1 1020 ? 6.119 18.484 -38.077 1.00 88.00 1020 PRO A N 1
ATOM 7562 C CA . PRO A 1 1020 ? 6.048 18.766 -39.512 1.00 88.00 1020 PRO A CA 1
ATOM 7563 C C . PRO A 1 1020 ? 7.185 19.592 -40.112 1.00 88.00 1020 PRO A C 1
ATOM 7565 O O . PRO A 1 1020 ? 7.294 19.669 -41.335 1.00 88.00 1020 PRO A O 1
ATOM 7568 N N . ILE A 1 1021 ? 8.003 20.255 -39.296 1.00 91.19 1021 ILE A N 1
ATOM 7569 C CA . ILE A 1 1021 ? 9.077 21.141 -39.759 1.00 91.19 1021 ILE A CA 1
ATOM 7570 C C . ILE A 1 1021 ? 10.468 20.622 -39.394 1.00 91.19 1021 ILE A C 1
ATOM 7572 O O . ILE A 1 1021 ? 11.460 21.234 -39.797 1.00 91.19 1021 ILE A O 1
ATOM 7576 N N . SER A 1 1022 ? 10.568 19.533 -38.641 1.00 93.81 1022 SER A N 1
ATOM 7577 C CA . SER A 1 1022 ? 11.836 18.962 -38.202 1.00 93.81 1022 SER A CA 1
ATOM 7578 C C . SER A 1 1022 ? 12.390 17.991 -39.239 1.00 93.81 1022 SER A C 1
ATOM 7580 O O . SER A 1 1022 ? 11.643 17.305 -39.932 1.00 93.81 1022 SER A O 1
ATOM 7582 N N . GLY A 1 1023 ? 13.714 17.971 -39.372 1.00 94.12 1023 GLY A N 1
ATOM 7583 C CA . GLY A 1 1023 ? 14.413 17.019 -40.228 1.00 94.12 1023 GLY A CA 1
ATOM 7584 C C . GLY A 1 1023 ? 14.563 15.660 -39.552 1.00 94.12 1023 GLY A C 1
ATOM 7585 O O . GLY A 1 1023 ? 14.506 15.555 -38.323 1.00 94.12 1023 GLY A O 1
ATOM 7586 N N . SER A 1 1024 ? 14.796 14.629 -40.354 1.00 96.25 1024 SER A N 1
ATOM 7587 C CA . SER A 1 1024 ? 15.002 13.255 -39.878 1.00 96.25 1024 SER A CA 1
ATOM 7588 C C . SER A 1 1024 ? 16.483 12.960 -39.607 1.00 96.25 1024 SER A C 1
ATOM 7590 O O . SER A 1 1024 ? 17.358 13.626 -40.163 1.00 96.25 1024 SER A O 1
ATOM 7592 N N . GLY A 1 1025 ? 16.782 12.001 -38.729 1.00 96.88 1025 GLY A N 1
ATOM 7593 C CA . GLY A 1 1025 ? 18.154 11.640 -38.344 1.00 96.88 1025 GLY A CA 1
ATOM 7594 C C . GLY A 1 1025 ? 18.864 10.774 -39.386 1.00 96.88 1025 GLY A C 1
ATOM 7595 O O . GLY A 1 1025 ? 18.209 10.093 -40.173 1.00 96.88 1025 GLY A O 1
ATOM 7596 N N . SER A 1 1026 ? 20.199 10.800 -39.428 1.00 97.69 1026 SER A N 1
ATOM 7597 C CA . SER A 1 1026 ? 20.973 9.928 -40.330 1.00 97.69 1026 SER A CA 1
ATOM 7598 C C . SER A 1 1026 ? 21.098 8.495 -39.816 1.00 97.69 1026 SER A C 1
ATOM 7600 O O . SER A 1 1026 ? 20.940 8.242 -38.625 1.00 97.69 1026 SER A O 1
ATOM 7602 N N . GLY A 1 1027 ? 21.420 7.558 -40.710 1.00 97.81 1027 GLY A N 1
ATOM 7603 C CA . GLY A 1 1027 ? 21.873 6.220 -40.329 1.00 97.81 1027 GLY A CA 1
ATOM 7604 C C . GLY A 1 1027 ? 23.129 6.272 -39.453 1.00 97.81 1027 GLY A C 1
ATOM 7605 O O . GLY A 1 1027 ? 23.794 7.302 -39.354 1.00 97.81 1027 GLY A O 1
ATOM 7606 N N . GLY A 1 1028 ? 23.433 5.162 -38.793 1.00 97.44 1028 GLY A N 1
ATOM 7607 C CA . GLY A 1 1028 ? 24.557 4.981 -37.882 1.00 97.44 1028 GLY A CA 1
ATOM 7608 C C . GLY A 1 1028 ? 25.660 4.095 -38.457 1.00 97.44 1028 GLY A C 1
ATOM 7609 O O . GLY A 1 1028 ? 25.843 3.987 -39.675 1.00 97.44 1028 GLY A O 1
ATOM 7610 N N . THR A 1 1029 ? 26.407 3.448 -37.572 1.00 98.00 1029 THR A N 1
ATOM 7611 C CA . THR A 1 1029 ? 27.565 2.621 -37.923 1.00 98.00 1029 THR A CA 1
ATOM 7612 C C . THR A 1 1029 ? 27.278 1.144 -37.693 1.00 98.00 1029 THR A C 1
ATOM 7614 O O . THR A 1 1029 ? 26.831 0.763 -36.613 1.00 98.00 1029 THR A O 1
ATOM 7617 N N . ILE A 1 1030 ? 27.624 0.312 -38.677 1.00 98.56 1030 ILE A N 1
ATOM 7618 C CA . ILE A 1 1030 ? 27.768 -1.138 -38.511 1.00 98.56 1030 ILE A CA 1
ATOM 7619 C C . ILE A 1 1030 ? 29.177 -1.531 -38.961 1.00 98.56 1030 ILE A C 1
ATOM 7621 O O . ILE A 1 1030 ? 29.521 -1.361 -40.130 1.00 98.56 1030 ILE A O 1
ATOM 7625 N N . LEU A 1 1031 ? 29.982 -2.073 -38.051 1.00 98.31 1031 LEU A N 1
ATOM 7626 C CA . LEU A 1 1031 ? 31.270 -2.694 -38.362 1.00 98.31 1031 LEU A CA 1
ATOM 7627 C C . LEU A 1 1031 ? 31.214 -4.162 -37.950 1.00 98.31 1031 LEU A C 1
ATOM 7629 O O . LEU A 1 1031 ? 31.054 -4.471 -36.773 1.00 98.31 1031 LEU A O 1
ATOM 7633 N N . MET A 1 1032 ? 31.355 -5.063 -38.915 1.00 97.81 1032 MET A N 1
ATOM 7634 C CA . MET A 1 1032 ? 31.273 -6.502 -38.699 1.00 97.81 1032 MET A CA 1
ATOM 7635 C C . MET A 1 1032 ? 32.541 -7.199 -39.186 1.00 97.81 1032 MET A C 1
ATOM 7637 O O . MET A 1 1032 ? 32.966 -6.993 -40.319 1.00 97.81 1032 MET A O 1
ATOM 7641 N N . THR A 1 1033 ? 33.094 -8.084 -38.367 1.00 97.81 1033 THR A N 1
ATOM 7642 C CA . THR A 1 1033 ? 34.176 -9.001 -38.732 1.00 97.81 1033 THR A CA 1
ATOM 7643 C C . THR A 1 1033 ? 33.705 -10.424 -38.478 1.00 97.81 1033 THR A C 1
ATOM 7645 O O . THR A 1 1033 ? 33.207 -10.714 -37.395 1.00 97.81 1033 THR A O 1
ATOM 7648 N N . THR A 1 1034 ? 33.829 -11.313 -39.461 1.00 96.88 1034 THR A N 1
ATOM 7649 C CA . THR A 1 1034 ? 33.439 -12.721 -39.325 1.00 96.88 1034 THR A CA 1
ATOM 7650 C C . THR A 1 1034 ? 34.377 -13.661 -40.075 1.00 96.88 1034 THR A C 1
ATOM 7652 O O . THR A 1 1034 ? 34.964 -13.279 -41.082 1.00 96.88 1034 THR A O 1
ATOM 7655 N N . ASN A 1 1035 ? 34.529 -14.909 -39.634 1.00 95.62 1035 ASN A N 1
ATOM 7656 C CA . ASN A 1 1035 ? 35.198 -15.911 -40.463 1.00 95.62 1035 ASN A CA 1
ATOM 7657 C C . ASN A 1 1035 ? 34.258 -16.362 -41.598 1.00 95.62 1035 ASN A C 1
ATOM 7659 O O . ASN A 1 1035 ? 34.574 -16.172 -42.774 1.00 95.62 1035 ASN A O 1
ATOM 7663 N N . VAL A 1 1036 ? 33.060 -16.857 -41.267 1.00 96.25 1036 VAL A N 1
ATOM 7664 C CA . VAL A 1 1036 ? 32.094 -17.371 -42.256 1.00 96.25 1036 VAL A CA 1
ATOM 7665 C C . VAL A 1 1036 ? 30.782 -16.586 -42.228 1.00 96.25 1036 VAL A C 1
ATOM 7667 O O . VAL A 1 1036 ? 30.088 -16.592 -41.217 1.00 96.25 1036 VAL A O 1
ATOM 7670 N N . LEU A 1 1037 ? 30.387 -16.000 -43.364 1.00 95.69 1037 LEU A N 1
ATOM 7671 C CA . LEU A 1 1037 ? 29.110 -15.286 -43.524 1.00 95.69 1037 LEU A CA 1
ATOM 7672 C C . LEU A 1 1037 ? 28.081 -16.120 -44.317 1.00 95.69 1037 LEU A C 1
ATOM 7674 O O . LEU A 1 1037 ? 28.377 -16.614 -45.414 1.00 95.69 1037 LEU A O 1
ATOM 7678 N N . ARG A 1 1038 ? 26.863 -16.268 -43.774 1.00 96.56 1038 ARG A N 1
ATOM 7679 C CA . ARG A 1 1038 ? 25.726 -17.016 -44.352 1.00 96.56 1038 ARG A CA 1
ATOM 7680 C C . ARG A 1 1038 ? 24.395 -16.291 -44.111 1.00 96.56 1038 ARG A C 1
ATOM 7682 O O . ARG A 1 1038 ? 24.299 -15.476 -43.202 1.00 96.56 1038 ARG A O 1
ATOM 7689 N N . GLY A 1 1039 ? 23.369 -16.632 -44.895 1.00 95.75 1039 GLY A N 1
ATOM 7690 C CA . GLY A 1 1039 ? 21.979 -16.193 -44.680 1.00 95.75 1039 GLY A CA 1
ATOM 7691 C C . GLY A 1 1039 ? 21.381 -15.361 -45.823 1.00 95.75 1039 GLY A C 1
ATOM 7692 O O . GLY A 1 1039 ? 22.023 -15.163 -46.860 1.00 95.75 1039 GLY A O 1
ATOM 7693 N N . GLN A 1 1040 ? 20.123 -14.948 -45.687 1.00 96.25 1040 GLN A N 1
ATOM 7694 C CA . GLN A 1 1040 ? 19.356 -14.166 -46.675 1.00 96.25 1040 GLN A CA 1
ATOM 7695 C C . GLN A 1 1040 ? 18.799 -12.841 -46.117 1.00 96.25 1040 GLN A C 1
ATOM 7697 O O . GLN A 1 1040 ? 18.016 -12.184 -46.799 1.00 96.25 1040 GLN A O 1
ATOM 7702 N N . GLY A 1 1041 ? 19.188 -12.467 -44.900 1.00 96.00 1041 GLY A N 1
ATOM 7703 C CA . GLY A 1 1041 ? 18.654 -11.324 -44.168 1.00 96.00 1041 GLY A CA 1
ATOM 7704 C C . GLY A 1 1041 ? 19.151 -9.961 -44.647 1.00 96.00 1041 GLY A C 1
ATOM 7705 O O . GLY A 1 1041 ? 19.750 -9.816 -45.715 1.00 96.00 1041 GLY A O 1
ATOM 7706 N N . VAL A 1 1042 ? 18.888 -8.939 -43.836 1.00 97.75 1042 VAL A N 1
ATOM 7707 C CA . VAL A 1 1042 ? 19.153 -7.533 -44.164 1.00 97.75 1042 VAL A CA 1
ATOM 7708 C C . VAL A 1 1042 ? 20.153 -6.930 -43.184 1.00 97.75 1042 VAL A C 1
ATOM 7710 O O . VAL A 1 1042 ? 19.951 -6.995 -41.973 1.00 97.75 1042 VAL A O 1
ATOM 7713 N N . ILE A 1 1043 ? 21.190 -6.271 -43.708 1.00 98.31 1043 ILE A N 1
ATOM 7714 C CA . ILE A 1 1043 ? 22.100 -5.421 -42.929 1.00 98.31 1043 ILE A CA 1
ATOM 7715 C C . ILE A 1 1043 ? 21.899 -3.968 -43.377 1.00 98.31 1043 ILE A C 1
ATOM 7717 O O . ILE A 1 1043 ? 22.214 -3.628 -44.520 1.00 98.31 1043 ILE A O 1
ATOM 7721 N N . ALA A 1 1044 ? 21.359 -3.113 -42.502 1.00 98.19 1044 ALA A N 1
ATOM 7722 C CA . ALA A 1 1044 ? 20.867 -1.781 -42.866 1.00 98.19 1044 ALA A CA 1
ATOM 7723 C C . ALA A 1 1044 ? 21.413 -0.633 -42.000 1.00 98.19 1044 ALA A C 1
ATOM 7725 O O . ALA A 1 1044 ? 21.446 -0.707 -40.779 1.00 98.19 1044 ALA A O 1
ATOM 7726 N N . SER A 1 1045 ? 21.776 0.484 -42.621 1.00 97.75 1045 SER A N 1
ATOM 7727 C CA . SER A 1 1045 ? 22.077 1.748 -41.945 1.00 97.75 1045 SER A CA 1
ATOM 7728 C C . SER A 1 1045 ? 21.514 2.904 -42.766 1.00 97.75 1045 SER A C 1
ATOM 7730 O O . SER A 1 1045 ? 22.232 3.663 -43.419 1.00 97.75 1045 SER A O 1
ATOM 7732 N N . ASN A 1 1046 ? 20.190 2.983 -42.801 1.00 98.12 1046 ASN A N 1
ATOM 7733 C CA . ASN A 1 1046 ? 19.439 3.932 -43.611 1.00 98.12 1046 ASN A CA 1
ATOM 7734 C C . ASN A 1 1046 ? 19.181 5.242 -42.864 1.00 98.12 1046 ASN A C 1
ATOM 7736 O O . ASN A 1 1046 ? 19.097 5.278 -41.634 1.00 98.12 1046 ASN A O 1
ATOM 7740 N N . GLY A 1 1047 ? 19.028 6.326 -43.621 1.00 97.31 1047 GLY A N 1
ATOM 7741 C CA . GLY A 1 1047 ? 18.546 7.595 -43.083 1.00 97.31 1047 GLY A CA 1
ATOM 7742 C C . GLY A 1 1047 ? 17.066 7.533 -42.713 1.00 97.31 1047 GLY A C 1
ATOM 7743 O O . GLY A 1 1047 ? 16.304 6.785 -43.315 1.00 97.31 1047 GLY A O 1
ATOM 7744 N N . GLY A 1 1048 ? 16.650 8.335 -41.735 1.00 96.19 1048 GLY A N 1
ATOM 7745 C CA . GLY A 1 1048 ? 15.244 8.445 -41.364 1.00 96.19 1048 GLY A CA 1
ATOM 7746 C C . GLY A 1 1048 ? 14.421 9.114 -42.465 1.00 96.19 1048 GLY A C 1
ATOM 7747 O O . GLY A 1 1048 ? 14.801 10.175 -42.978 1.00 96.19 1048 GLY A O 1
ATOM 7748 N N . ASP A 1 1049 ? 13.278 8.518 -42.788 1.00 94.69 1049 ASP A N 1
ATOM 7749 C CA . ASP A 1 1049 ? 12.319 9.046 -43.759 1.00 94.69 1049 ASP A CA 1
ATOM 7750 C C . ASP A 1 1049 ? 11.608 10.297 -43.240 1.00 94.69 1049 ASP A C 1
ATOM 7752 O O . ASP A 1 1049 ? 11.634 10.620 -42.050 1.00 94.69 1049 ASP A O 1
ATOM 7756 N N . GLN A 1 1050 ? 10.950 11.016 -44.140 1.00 89.31 1050 GLN A N 1
ATOM 7757 C CA . GLN A 1 1050 ? 10.045 12.113 -43.837 1.00 89.31 1050 GLN A CA 1
ATOM 7758 C C . GLN A 1 1050 ? 8.590 11.612 -43.856 1.00 89.31 1050 GLN A C 1
ATOM 7760 O O . GLN A 1 1050 ? 8.197 10.874 -44.754 1.00 89.31 1050 GLN A O 1
ATOM 7765 N N . SER A 1 1051 ? 7.732 12.083 -42.945 1.00 85.12 1051 SER A N 1
ATOM 7766 C CA . SER A 1 1051 ? 6.282 11.862 -43.082 1.00 85.12 1051 SER A CA 1
ATOM 7767 C C . SER A 1 1051 ? 5.711 12.605 -44.302 1.00 85.12 1051 SER A C 1
ATOM 7769 O O . SER A 1 1051 ? 6.188 13.685 -44.678 1.00 85.12 1051 SER A O 1
ATOM 7771 N N . GLN A 1 1052 ? 4.650 12.056 -44.903 1.00 80.88 1052 GLN A N 1
ATOM 7772 C CA . GLN A 1 1052 ? 4.021 12.596 -46.116 1.00 80.88 1052 GLN A CA 1
ATOM 7773 C C . GLN A 1 1052 ? 3.528 14.043 -45.973 1.00 80.88 1052 GLN A C 1
ATOM 7775 O O . GLN A 1 1052 ? 3.540 14.770 -46.959 1.00 80.88 1052 GLN A O 1
ATOM 7780 N N . ASP A 1 1053 ? 3.149 14.493 -44.773 1.00 79.88 1053 ASP A N 1
ATOM 7781 C CA . ASP A 1 1053 ? 2.651 15.860 -44.529 1.00 79.88 1053 ASP A CA 1
ATOM 7782 C C . ASP A 1 1053 ? 3.746 16.856 -44.107 1.00 79.88 1053 ASP A C 1
ATOM 7784 O O . ASP A 1 1053 ? 3.485 18.042 -43.873 1.00 79.88 1053 ASP A O 1
ATOM 7788 N N . TYR A 1 1054 ? 4.981 16.381 -43.961 1.00 83.81 1054 TYR A N 1
ATOM 7789 C CA . TYR A 1 1054 ? 6.059 17.155 -43.359 1.00 83.81 1054 TYR A CA 1
ATOM 7790 C C . TYR A 1 1054 ? 6.801 17.986 -44.424 1.00 83.81 1054 TYR A C 1
ATOM 7792 O O . TYR A 1 1054 ? 6.545 17.909 -45.628 1.00 83.81 1054 TYR A O 1
ATOM 7800 N N . GLN A 1 1055 ? 7.656 18.894 -43.959 1.00 88.44 1055 GLN A N 1
ATOM 7801 C CA . GLN A 1 1055 ? 8.401 19.861 -44.775 1.00 88.44 1055 GLN A CA 1
ATOM 7802 C C . GLN A 1 1055 ? 9.907 19.844 -44.458 1.00 88.44 1055 GLN A C 1
ATOM 7804 O O . GLN A 1 1055 ? 10.669 20.606 -45.064 1.00 88.44 1055 GLN A O 1
ATOM 7809 N N . GLY A 1 1056 ? 10.330 19.029 -43.486 1.00 90.44 1056 GLY A N 1
ATOM 7810 C CA . GLY A 1 1056 ? 11.735 18.797 -43.164 1.00 90.44 1056 GLY A CA 1
ATOM 7811 C C . GLY A 1 1056 ? 12.413 17.869 -44.172 1.00 90.44 1056 GLY A C 1
ATOM 7812 O O . GLY A 1 1056 ? 11.742 17.113 -44.855 1.00 90.44 1056 GLY A O 1
ATOM 7813 N N . GLY A 1 1057 ? 13.734 17.953 -44.296 1.00 93.81 1057 GLY A N 1
ATOM 7814 C CA . GLY A 1 1057 ? 14.517 17.071 -45.160 1.00 93.81 1057 GLY A CA 1
ATOM 7815 C C . GLY A 1 1057 ? 14.780 15.715 -44.510 1.00 93.81 1057 GLY A C 1
ATOM 7816 O O . GLY A 1 1057 ? 14.890 15.619 -43.282 1.00 93.81 1057 GLY A O 1
ATOM 7817 N N . ALA A 1 1058 ? 14.911 14.682 -45.339 1.00 95.50 1058 ALA A N 1
ATOM 7818 C CA . ALA A 1 1058 ? 15.194 13.331 -44.874 1.00 95.50 1058 ALA A CA 1
ATOM 7819 C C . ALA A 1 1058 ? 16.669 13.147 -44.472 1.00 95.50 1058 ALA A C 1
ATOM 7821 O O . ALA A 1 1058 ? 17.565 13.881 -44.914 1.00 95.50 1058 ALA A O 1
ATOM 7822 N N . GLY A 1 1059 ? 16.924 12.166 -43.606 1.00 96.56 1059 GLY A N 1
ATOM 7823 C CA . GLY A 1 1059 ? 18.267 11.830 -43.140 1.00 96.56 1059 GLY A CA 1
ATOM 7824 C C . GLY A 1 1059 ? 19.093 11.123 -44.213 1.00 96.56 1059 GLY A C 1
ATOM 7825 O O . GLY A 1 1059 ? 18.551 10.501 -45.119 1.00 96.56 1059 GLY A O 1
ATOM 7826 N N . SER A 1 1060 ? 20.416 11.209 -44.124 1.00 97.00 1060 SER A N 1
ATOM 7827 C CA . SER A 1 1060 ? 21.332 10.442 -44.994 1.00 97.00 1060 SER A CA 1
ATOM 7828 C C . SER A 1 1060 ? 21.558 9.010 -44.495 1.00 97.00 1060 SER A C 1
ATOM 7830 O O . SER A 1 1060 ? 21.408 8.748 -43.302 1.00 97.00 1060 SER A O 1
ATOM 7832 N N . GLY A 1 1061 ? 21.922 8.092 -45.396 1.00 97.19 1061 GLY A N 1
ATOM 7833 C CA . GLY A 1 1061 ? 22.350 6.732 -45.038 1.00 97.19 1061 GLY A CA 1
ATOM 7834 C C . GLY A 1 1061 ? 23.733 6.731 -44.388 1.00 97.19 1061 GLY A C 1
ATOM 7835 O O . GLY A 1 1061 ? 24.561 7.552 -44.755 1.00 97.19 1061 GLY A O 1
ATOM 7836 N N . GLY A 1 1062 ? 23.981 5.832 -43.434 1.00 97.31 1062 GLY A N 1
ATOM 7837 C CA . GLY A 1 1062 ? 25.181 5.811 -42.596 1.00 97.31 1062 GLY A CA 1
ATOM 7838 C C . GLY A 1 1062 ? 26.393 5.084 -43.190 1.00 97.31 1062 GLY A C 1
ATOM 7839 O O . GLY A 1 1062 ? 26.802 5.329 -44.327 1.00 97.31 1062 GLY A O 1
ATOM 7840 N N . ARG A 1 1063 ? 27.046 4.224 -42.399 1.00 97.81 1063 ARG A N 1
ATOM 7841 C CA . ARG A 1 1063 ? 28.227 3.462 -42.839 1.00 97.81 1063 ARG A CA 1
ATOM 7842 C C . ARG A 1 1063 ? 28.148 2.004 -42.405 1.00 97.81 1063 ARG A C 1
ATOM 7844 O O . ARG A 1 1063 ? 27.931 1.719 -41.230 1.00 97.81 1063 ARG A O 1
ATOM 7851 N N . ILE A 1 1064 ? 28.373 1.098 -43.353 1.00 98.50 1064 ILE A N 1
ATOM 7852 C CA . ILE A 1 1064 ? 28.478 -0.343 -43.116 1.00 98.50 1064 ILE A CA 1
ATOM 7853 C C . ILE A 1 1064 ? 29.852 -0.807 -43.598 1.00 98.50 1064 ILE A C 1
ATOM 7855 O O . ILE A 1 1064 ? 30.225 -0.538 -44.738 1.00 98.50 1064 ILE A O 1
ATOM 7859 N N . ALA A 1 1065 ? 30.587 -1.532 -42.762 1.00 98.12 1065 ALA A N 1
ATOM 7860 C CA . ALA A 1 1065 ? 31.823 -2.203 -43.140 1.00 98.12 1065 ALA A CA 1
ATOM 7861 C C . ALA A 1 1065 ? 31.782 -3.667 -42.686 1.00 98.12 1065 ALA A C 1
ATOM 7863 O O . ALA A 1 1065 ? 31.531 -3.941 -41.514 1.00 98.12 1065 ALA A O 1
ATOM 7864 N N . VAL A 1 1066 ? 32.023 -4.608 -43.603 1.00 97.94 1066 VAL A N 1
ATOM 7865 C CA . VAL A 1 1066 ? 32.013 -6.051 -43.319 1.00 97.94 1066 VAL A CA 1
ATOM 7866 C C . VAL A 1 1066 ? 33.301 -6.707 -43.799 1.00 97.94 1066 VAL A C 1
ATOM 7868 O O . VAL A 1 1066 ? 33.633 -6.671 -44.984 1.00 97.94 1066 VAL A O 1
ATOM 7871 N N . TYR A 1 1067 ? 33.999 -7.352 -42.876 1.00 97.69 1067 TYR A N 1
ATOM 7872 C CA . TYR A 1 1067 ? 35.232 -8.095 -43.082 1.00 97.69 1067 TYR A CA 1
ATOM 7873 C C . TYR A 1 1067 ? 34.929 -9.586 -42.949 1.00 97.69 1067 TYR A C 1
ATOM 7875 O O . TYR A 1 1067 ? 34.429 -10.014 -41.911 1.00 97.69 1067 TYR A O 1
ATOM 7883 N N . PHE A 1 1068 ? 35.208 -10.384 -43.982 1.00 96.50 1068 PHE A N 1
ATOM 7884 C CA . PHE A 1 1068 ? 34.932 -11.823 -43.950 1.00 96.50 1068 PHE A CA 1
ATOM 7885 C C . PHE A 1 1068 ? 36.035 -12.679 -44.576 1.00 96.50 1068 PHE A C 1
ATOM 7887 O O . PHE A 1 1068 ? 36.674 -12.271 -45.547 1.00 96.50 1068 PHE A O 1
ATOM 7894 N N . GLU A 1 1069 ? 36.271 -13.881 -44.042 1.00 95.25 1069 GLU A N 1
ATOM 7895 C CA . GLU A 1 1069 ? 37.211 -14.844 -44.638 1.00 95.25 1069 GLU A CA 1
ATOM 7896 C C . GLU A 1 1069 ? 36.560 -15.705 -45.718 1.00 95.25 1069 GLU A C 1
ATOM 7898 O O . GLU A 1 1069 ? 37.195 -15.974 -46.735 1.00 95.25 1069 GLU A O 1
ATOM 7903 N N . VAL A 1 1070 ? 35.308 -16.121 -45.524 1.00 93.31 1070 VAL A N 1
ATOM 7904 C CA . VAL A 1 1070 ? 34.554 -16.952 -46.466 1.00 93.31 1070 VAL A CA 1
ATOM 7905 C C . VAL A 1 1070 ? 33.103 -16.474 -46.535 1.00 93.31 1070 VAL A C 1
ATOM 7907 O O . VAL A 1 1070 ? 32.392 -16.448 -45.534 1.00 93.31 1070 VAL A O 1
ATOM 7910 N N . ASN A 1 1071 ? 32.629 -16.150 -47.739 1.00 90.25 1071 ASN A N 1
ATOM 7911 C CA . ASN A 1 1071 ? 31.195 -16.046 -48.014 1.00 90.25 1071 ASN A CA 1
ATOM 7912 C C . ASN A 1 1071 ? 30.721 -17.365 -48.638 1.00 90.25 1071 ASN A C 1
ATOM 7914 O O . ASN A 1 1071 ? 30.986 -17.626 -49.813 1.00 90.25 1071 ASN A O 1
ATOM 7918 N N . GLU A 1 1072 ? 30.058 -18.215 -47.851 1.00 84.38 1072 GLU A N 1
ATOM 7919 C CA . GLU A 1 1072 ? 29.574 -19.509 -48.343 1.00 84.38 1072 GLU A CA 1
ATOM 7920 C C . GLU A 1 1072 ? 28.211 -19.395 -49.034 1.00 84.38 1072 GLU A C 1
ATOM 7922 O O . GLU A 1 1072 ? 28.020 -19.926 -50.132 1.00 84.38 1072 GLU A O 1
ATOM 7927 N N . THR A 1 1073 ? 27.247 -18.736 -48.385 1.00 85.62 1073 THR A N 1
ATOM 7928 C CA . THR A 1 1073 ? 25.847 -18.697 -48.838 1.00 85.62 1073 THR A CA 1
ATOM 7929 C C . THR A 1 1073 ? 25.132 -17.382 -48.545 1.00 85.62 1073 THR A C 1
ATOM 7931 O O . THR A 1 1073 ? 23.912 -17.332 -48.714 1.00 85.62 1073 THR A O 1
ATOM 7934 N N . TYR A 1 1074 ? 25.831 -16.320 -48.131 1.00 91.44 1074 TYR A N 1
ATOM 7935 C CA . TYR A 1 1074 ? 25.157 -15.047 -47.900 1.00 91.44 1074 TYR A CA 1
ATOM 7936 C C . TYR A 1 1074 ? 24.673 -14.459 -49.229 1.00 91.44 1074 TYR A C 1
ATOM 7938 O O . TYR A 1 1074 ? 25.474 -14.140 -50.111 1.00 91.44 1074 TYR A O 1
ATOM 7946 N N . ARG A 1 1075 ? 23.349 -14.350 -49.381 1.00 92.12 1075 ARG A N 1
ATOM 7947 C CA . ARG A 1 1075 ? 22.691 -13.661 -50.509 1.00 92.12 1075 ARG A CA 1
ATOM 7948 C C . ARG A 1 1075 ? 21.711 -12.589 -50.028 1.00 92.12 1075 ARG A C 1
ATOM 7950 O O . ARG A 1 1075 ? 20.831 -12.201 -50.789 1.00 92.12 1075 ARG A O 1
ATOM 7957 N N . GLY A 1 1076 ? 21.853 -12.182 -48.769 1.00 91.12 1076 GLY A N 1
ATOM 7958 C CA . GLY A 1 1076 ? 21.086 -11.098 -48.181 1.00 91.12 1076 GLY A CA 1
ATOM 7959 C C . GLY A 1 1076 ? 21.447 -9.736 -48.767 1.00 91.12 1076 GLY A C 1
ATOM 7960 O O . GLY A 1 1076 ? 22.326 -9.611 -49.628 1.00 91.12 1076 GLY A O 1
ATOM 7961 N N . GLU A 1 1077 ? 20.768 -8.706 -48.279 1.00 95.12 1077 GLU A N 1
ATOM 7962 C CA . GLU A 1 1077 ? 20.838 -7.351 -48.823 1.00 95.12 1077 GLU A CA 1
ATOM 7963 C C . GLU A 1 1077 ? 21.594 -6.401 -47.885 1.00 95.12 1077 GLU A C 1
ATOM 7965 O O . GLU A 1 1077 ? 21.512 -6.502 -46.659 1.00 95.12 1077 GLU A O 1
ATOM 7970 N N . PHE A 1 1078 ? 22.324 -5.453 -48.476 1.00 96.69 1078 PHE A N 1
ATOM 7971 C CA . PHE A 1 1078 ? 22.980 -4.365 -47.756 1.00 96.69 1078 PHE A CA 1
ATOM 7972 C C . PHE A 1 1078 ? 22.292 -3.049 -48.097 1.00 96.69 1078 PHE A C 1
ATOM 7974 O O . PHE A 1 1078 ? 22.316 -2.621 -49.250 1.00 96.69 1078 PHE A O 1
ATOM 7981 N N . HIS A 1 1079 ? 21.723 -2.394 -47.090 1.00 96.56 1079 HIS A N 1
ATOM 7982 C CA . HIS A 1 1079 ? 20.976 -1.152 -47.258 1.00 96.56 1079 HIS A CA 1
ATOM 7983 C C . HIS A 1 1079 ? 21.704 -0.005 -46.571 1.00 96.56 1079 HIS A C 1
ATOM 7985 O O . HIS A 1 1079 ? 21.981 -0.044 -45.376 1.00 96.56 1079 HIS A O 1
ATOM 7991 N N . CYS A 1 1080 ? 22.044 1.031 -47.326 1.00 96.00 1080 CYS A N 1
ATOM 7992 C CA . CYS A 1 1080 ? 22.656 2.231 -46.768 1.00 96.00 1080 CYS A CA 1
ATOM 7993 C C . CYS A 1 1080 ? 22.198 3.463 -47.548 1.00 96.00 1080 CYS A C 1
ATOM 7995 O O . CYS A 1 1080 ? 23.005 4.290 -47.962 1.00 96.00 1080 CYS A O 1
ATOM 7997 N N . HIS A 1 1081 ? 20.898 3.555 -47.813 1.00 96.50 1081 HIS A N 1
ATOM 7998 C CA . HIS A 1 1081 ? 20.314 4.643 -48.588 1.00 96.50 1081 HIS A CA 1
ATOM 7999 C C . HIS A 1 1081 ? 19.849 5.789 -47.678 1.00 96.50 1081 HIS A C 1
ATOM 8001 O O . HIS A 1 1081 ? 19.680 5.636 -46.464 1.00 96.50 1081 HIS A O 1
ATOM 8007 N N . GLY A 1 1082 ? 19.661 6.972 -48.262 1.00 95.75 1082 GLY A N 1
ATOM 8008 C CA . GLY A 1 1082 ? 19.005 8.080 -47.575 1.00 95.75 1082 GLY A CA 1
ATOM 8009 C C . GLY A 1 1082 ? 17.540 7.770 -47.265 1.00 95.75 1082 GLY A C 1
ATOM 8010 O O . GLY A 1 1082 ? 16.968 6.818 -47.797 1.00 95.75 1082 GLY A O 1
ATOM 8011 N N . GLY A 1 1083 ? 16.934 8.588 -46.411 1.00 95.12 1083 GLY A N 1
ATOM 8012 C CA . GLY A 1 1083 ? 15.495 8.544 -46.186 1.00 95.12 1083 GLY A CA 1
ATOM 8013 C C . GLY A 1 1083 ? 14.722 9.165 -47.352 1.00 95.12 1083 GLY A C 1
ATOM 8014 O O . GLY A 1 1083 ? 15.211 10.081 -48.030 1.00 95.12 1083 GLY A O 1
ATOM 8015 N N . GLU A 1 1084 ? 13.503 8.690 -47.575 1.00 94.69 1084 GLU A N 1
ATOM 8016 C CA . GLU A 1 1084 ? 12.573 9.240 -48.556 1.00 94.69 1084 GLU A CA 1
ATOM 8017 C C . GLU A 1 1084 ? 11.938 10.539 -48.041 1.00 94.69 1084 GLU A C 1
ATOM 8019 O O . GLU A 1 1084 ? 11.559 10.656 -46.874 1.00 94.69 1084 GLU A O 1
ATOM 8024 N N . ALA A 1 1085 ? 11.813 11.534 -48.920 1.00 89.94 1085 ALA A N 1
ATOM 8025 C CA . ALA A 1 1085 ? 11.121 12.781 -48.637 1.00 89.94 1085 ALA A CA 1
ATOM 8026 C C . ALA A 1 1085 ? 9.916 12.994 -49.554 1.00 89.94 1085 ALA A C 1
ATOM 8028 O O . ALA A 1 1085 ? 9.915 12.614 -50.725 1.00 89.94 1085 ALA A O 1
ATOM 8029 N N . PHE A 1 1086 ? 8.912 13.695 -49.026 1.00 83.94 1086 PHE A N 1
ATOM 8030 C CA . PHE A 1 1086 ? 7.681 14.025 -49.739 1.00 83.94 1086 PHE A CA 1
ATOM 8031 C C . PHE A 1 1086 ? 7.486 15.547 -49.831 1.00 83.94 1086 PHE A C 1
ATOM 8033 O O . PHE A 1 1086 ? 8.014 16.332 -49.038 1.00 83.94 1086 PHE A O 1
ATOM 8040 N N . ASN A 1 1087 ? 6.659 15.987 -50.783 1.00 78.56 1087 ASN A N 1
ATOM 8041 C CA . ASN A 1 1087 ? 6.342 17.397 -51.044 1.00 78.56 1087 ASN A CA 1
ATOM 8042 C C . ASN A 1 1087 ? 7.560 18.262 -51.436 1.00 78.56 1087 ASN A C 1
ATOM 8044 O O . ASN A 1 1087 ? 8.109 18.105 -52.520 1.00 78.56 1087 ASN A O 1
ATOM 8048 N N . GLN A 1 1088 ? 7.896 19.261 -50.609 1.00 80.19 1088 GLN A N 1
ATOM 8049 C CA . GLN A 1 1088 ? 8.965 20.244 -50.837 1.00 80.19 1088 GLN A CA 1
ATOM 8050 C C . GLN A 1 1088 ? 10.215 19.960 -49.983 1.00 80.19 1088 GLN A C 1
ATOM 8052 O O . GLN A 1 1088 ? 11.125 20.789 -49.965 1.00 80.19 1088 GLN A O 1
ATOM 8057 N N . GLY A 1 1089 ? 10.236 18.839 -49.253 1.00 85.12 1089 GLY A N 1
ATOM 8058 C CA . GLY A 1 1089 ? 11.450 18.287 -48.658 1.00 85.12 1089 GLY A CA 1
ATOM 8059 C C . GLY A 1 1089 ? 12.263 17.523 -49.702 1.00 85.12 1089 GLY A C 1
ATOM 8060 O O . GLY A 1 1089 ? 11.755 17.147 -50.758 1.00 85.12 1089 GLY A O 1
ATOM 8061 N N . GLU A 1 1090 ? 13.547 17.336 -49.428 1.00 93.38 1090 GLU A N 1
ATOM 8062 C CA . GLU A 1 1090 ? 14.458 16.577 -50.279 1.00 93.38 1090 GLU A CA 1
ATOM 8063 C C . GLU A 1 1090 ? 14.856 15.269 -49.592 1.00 93.38 1090 GLU A C 1
ATOM 8065 O O . GLU A 1 1090 ? 15.072 15.248 -48.377 1.00 93.38 1090 GLU A O 1
ATOM 8070 N N . SER A 1 1091 ? 14.951 14.191 -50.373 1.00 95.19 1091 SER A N 1
ATOM 8071 C CA . SER A 1 1091 ? 15.413 12.886 -49.896 1.00 95.19 1091 SER A CA 1
ATOM 8072 C C . SER A 1 1091 ? 16.889 12.944 -49.483 1.00 95.19 1091 SER A C 1
ATOM 8074 O O . SER A 1 1091 ? 17.637 13.834 -49.902 1.00 95.19 1091 SER A O 1
ATOM 8076 N N . GLY A 1 1092 ? 17.321 12.007 -48.646 1.00 94.94 1092 GLY A N 1
ATOM 8077 C CA . GLY A 1 1092 ? 18.706 11.919 -48.193 1.00 94.94 1092 GLY A CA 1
ATOM 8078 C C . GLY A 1 1092 ? 19.662 11.374 -49.254 1.00 94.94 1092 GLY A C 1
ATOM 8079 O O . GLY A 1 1092 ? 19.264 10.656 -50.172 1.00 94.94 1092 GLY A O 1
ATOM 8080 N N . GLY A 1 1093 ? 20.947 11.700 -49.116 1.00 95.6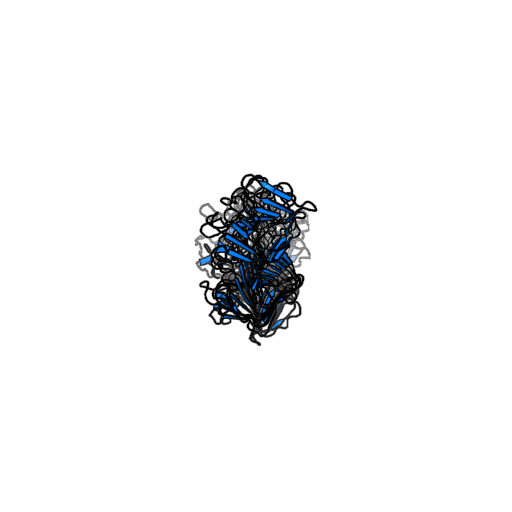2 1093 GLY A N 1
ATOM 8081 C CA . GLY A 1 1093 ? 22.010 11.016 -49.845 1.00 95.62 1093 GLY A CA 1
ATOM 8082 C C . GLY A 1 1093 ? 22.296 9.628 -49.268 1.00 95.62 1093 GLY A C 1
ATOM 8083 O O . GLY A 1 1093 ? 22.082 9.413 -48.069 1.00 95.62 1093 GLY A O 1
ATOM 8084 N N . PRO A 1 1094 ? 22.812 8.704 -50.094 1.00 97.06 1094 PRO A N 1
ATOM 8085 C CA . PRO A 1 1094 ? 23.207 7.390 -49.623 1.00 97.06 1094 PRO A CA 1
ATOM 8086 C C . PRO A 1 1094 ? 24.456 7.490 -48.746 1.00 97.06 1094 PRO A C 1
ATOM 8088 O O . PRO A 1 1094 ? 25.258 8.419 -48.870 1.00 97.06 1094 PRO A O 1
ATOM 8091 N N . GLY A 1 1095 ? 24.615 6.503 -47.883 1.00 96.56 1095 GLY A N 1
ATOM 8092 C CA . GLY A 1 1095 ? 25.840 6.193 -47.173 1.00 96.56 1095 GLY A CA 1
ATOM 8093 C C . GLY A 1 1095 ? 26.759 5.293 -47.992 1.00 96.56 1095 GLY A C 1
ATOM 8094 O O . GLY A 1 1095 ? 26.752 5.312 -49.224 1.00 96.56 1095 GLY A O 1
ATOM 8095 N N . THR A 1 1096 ? 27.580 4.500 -47.308 1.00 97.12 1096 THR A N 1
ATOM 8096 C CA . THR A 1 1096 ? 28.553 3.610 -47.961 1.00 97.12 1096 THR A CA 1
ATOM 8097 C C . THR A 1 1096 ? 28.583 2.227 -47.332 1.00 97.12 1096 THR A C 1
ATOM 8099 O O . THR A 1 1096 ? 28.642 2.118 -46.106 1.00 97.12 1096 THR A O 1
ATOM 8102 N N . VAL A 1 1097 ? 28.656 1.194 -48.174 1.00 98.25 1097 VAL A N 1
ATOM 8103 C CA . VAL A 1 1097 ? 28.882 -0.198 -47.768 1.00 98.25 1097 VAL A CA 1
ATOM 8104 C C . VAL A 1 1097 ? 30.253 -0.655 -48.268 1.00 98.25 1097 VAL A C 1
ATOM 8106 O O . VAL A 1 1097 ? 30.508 -0.680 -49.473 1.00 98.25 1097 VAL A O 1
ATOM 8109 N N . PHE A 1 1098 ? 31.140 -1.024 -47.348 1.00 97.94 1098 PHE A N 1
ATOM 8110 C CA . PHE A 1 1098 ? 32.462 -1.569 -47.640 1.00 97.94 1098 PHE A CA 1
ATOM 8111 C C . PHE A 1 1098 ? 32.511 -3.059 -47.299 1.00 97.94 1098 PHE A C 1
ATOM 8113 O O . PHE A 1 1098 ? 32.247 -3.446 -46.166 1.00 97.94 1098 PHE A O 1
ATOM 8120 N N . LEU A 1 1099 ? 32.871 -3.899 -48.268 1.00 97.12 1099 LEU A N 1
ATOM 8121 C CA . LEU A 1 1099 ? 33.038 -5.338 -48.064 1.00 97.12 1099 LEU A CA 1
ATOM 8122 C C . LEU A 1 1099 ? 34.493 -5.725 -48.331 1.00 97.12 1099 LEU A C 1
ATOM 8124 O O . LEU A 1 1099 ? 35.012 -5.447 -49.417 1.00 97.12 1099 LEU A O 1
ATOM 8128 N N . TYR A 1 1100 ? 35.136 -6.391 -47.372 1.00 96.81 1100 TYR A N 1
ATOM 8129 C CA . TYR A 1 1100 ? 36.513 -6.857 -47.496 1.00 96.81 1100 TYR A CA 1
ATOM 8130 C C . TYR A 1 1100 ? 36.638 -8.361 -47.288 1.00 96.81 1100 TYR A C 1
ATOM 8132 O O . TYR A 1 1100 ? 36.384 -8.887 -46.205 1.00 96.81 1100 TYR A O 1
ATOM 8140 N N . HIS A 1 1101 ? 37.107 -9.048 -48.327 1.00 95.38 1101 HIS A N 1
ATOM 8141 C CA . HIS A 1 1101 ? 37.445 -10.460 -48.244 1.00 95.38 1101 HIS A CA 1
ATOM 8142 C C . HIS A 1 1101 ? 38.877 -10.630 -47.717 1.00 95.38 1101 HIS A C 1
ATOM 8144 O O . HIS A 1 1101 ? 39.837 -10.410 -48.453 1.00 95.38 1101 HIS A O 1
ATOM 8150 N N . LEU A 1 1102 ? 39.031 -11.090 -46.475 1.00 92.69 1102 LEU A N 1
ATOM 8151 C CA . LEU A 1 1102 ? 40.308 -11.166 -45.752 1.00 92.69 1102 LEU A CA 1
ATOM 8152 C C . LEU A 1 1102 ? 41.354 -12.065 -46.443 1.00 92.69 1102 LEU A C 1
ATOM 8154 O O . LEU A 1 1102 ? 42.531 -11.723 -46.467 1.00 92.69 1102 LEU A O 1
ATOM 8158 N N . ILE A 1 1103 ? 40.933 -13.186 -47.047 1.00 92.12 1103 ILE A N 1
ATOM 8159 C CA . ILE A 1 1103 ? 41.840 -14.137 -47.732 1.00 92.12 1103 ILE A CA 1
ATOM 8160 C C . ILE A 1 1103 ? 42.188 -13.717 -49.171 1.00 92.12 1103 ILE A C 1
ATOM 8162 O O . ILE A 1 1103 ? 43.315 -13.912 -49.625 1.00 92.12 1103 ILE A O 1
ATOM 8166 N N . HIS A 1 1104 ? 41.216 -13.202 -49.928 1.00 91.19 1104 HIS A N 1
ATOM 8167 C CA . HIS A 1 1104 ? 41.400 -12.834 -51.337 1.00 91.19 1104 HIS A CA 1
ATOM 8168 C C . HIS A 1 1104 ? 41.796 -11.369 -51.535 1.00 91.19 1104 HIS A C 1
ATOM 8170 O O . HIS A 1 1104 ? 42.024 -10.964 -52.673 1.00 91.19 1104 HIS A O 1
ATOM 8176 N N . GLU A 1 1105 ? 41.863 -10.598 -50.445 1.00 91.38 1105 GLU A N 1
ATOM 8177 C CA . GLU A 1 1105 ? 42.149 -9.161 -50.421 1.00 91.38 1105 GLU A CA 1
ATOM 8178 C C . GLU A 1 1105 ? 41.231 -8.365 -51.373 1.00 91.38 1105 GLU A C 1
ATOM 8180 O O . GLU A 1 1105 ? 41.636 -7.374 -51.975 1.00 91.38 1105 GLU A O 1
ATOM 8185 N N . HIS A 1 1106 ? 39.979 -8.818 -51.533 1.00 93.31 1106 HIS A N 1
ATOM 8186 C CA . HIS A 1 1106 ? 39.006 -8.229 -52.456 1.00 93.31 1106 HIS A CA 1
ATOM 8187 C C . HIS A 1 1106 ? 38.154 -7.175 -51.745 1.00 93.31 1106 HIS A C 1
ATOM 8189 O O . HIS A 1 1106 ? 37.351 -7.506 -50.871 1.00 93.31 1106 HIS A O 1
ATOM 8195 N N . ARG A 1 1107 ? 38.316 -5.913 -52.145 1.00 95.56 1107 ARG A N 1
ATOM 8196 C CA . ARG A 1 1107 ? 37.602 -4.738 -51.637 1.00 95.56 1107 ARG A CA 1
ATOM 8197 C C . ARG A 1 1107 ? 36.463 -4.374 -52.575 1.00 95.56 1107 ARG A C 1
ATOM 8199 O O . ARG A 1 1107 ? 36.692 -4.070 -53.747 1.00 95.56 1107 ARG A O 1
ATOM 8206 N N . THR A 1 1108 ? 35.256 -4.339 -52.033 1.00 96.44 1108 THR A N 1
ATOM 8207 C CA . THR A 1 1108 ? 34.057 -3.892 -52.745 1.00 96.44 1108 THR A CA 1
ATOM 8208 C C . THR A 1 1108 ? 33.519 -2.640 -52.076 1.00 96.44 1108 THR A C 1
ATOM 8210 O O . THR A 1 1108 ? 33.342 -2.623 -50.859 1.00 96.44 1108 THR A O 1
ATOM 8213 N N . LEU A 1 1109 ? 33.251 -1.604 -52.867 1.00 97.06 1109 LEU A N 1
ATOM 8214 C CA . LEU A 1 1109 ? 32.489 -0.439 -52.431 1.00 97.06 1109 LEU A CA 1
ATOM 8215 C C . LEU A 1 1109 ? 31.121 -0.462 -53.110 1.00 97.06 1109 LEU A C 1
ATOM 8217 O O . LEU A 1 1109 ? 31.045 -0.399 -54.337 1.00 97.06 1109 LEU A O 1
ATOM 8221 N N . LEU A 1 1110 ? 30.063 -0.530 -52.308 1.00 97.00 1110 LEU A N 1
ATOM 8222 C CA . LEU A 1 1110 ? 28.675 -0.456 -52.746 1.00 97.00 1110 LEU A CA 1
ATOM 8223 C C . LEU A 1 1110 ? 28.052 0.858 -52.260 1.00 97.00 1110 LEU A C 1
ATOM 8225 O O . LEU A 1 1110 ? 28.115 1.201 -51.077 1.00 97.00 1110 LEU A O 1
ATOM 8229 N N . VAL A 1 1111 ? 27.451 1.589 -53.197 1.00 97.56 1111 VAL A N 1
ATOM 8230 C CA . VAL A 1 1111 ? 26.668 2.798 -52.941 1.00 97.56 1111 VAL A CA 1
ATOM 8231 C C . VAL A 1 1111 ? 25.348 2.674 -53.691 1.00 97.56 1111 VAL A C 1
ATOM 8233 O O . VAL A 1 1111 ? 25.323 2.680 -54.922 1.00 97.56 1111 VAL A O 1
ATOM 8236 N N . ASP A 1 1112 ? 24.258 2.575 -52.944 1.00 96.50 1112 ASP A N 1
ATOM 8237 C CA . ASP A 1 1112 ? 22.901 2.458 -53.469 1.00 96.50 1112 ASP A CA 1
ATOM 8238 C C . ASP A 1 1112 ? 21.996 3.457 -52.745 1.00 96.50 1112 ASP A C 1
ATOM 8240 O O . ASP A 1 1112 ? 22.068 3.583 -51.522 1.00 96.50 1112 ASP A O 1
ATOM 8244 N N . ASN A 1 1113 ? 21.175 4.190 -53.499 1.00 95.62 1113 ASN A N 1
ATOM 8245 C CA . ASN A 1 1113 ? 20.197 5.128 -52.951 1.00 95.62 1113 ASN A CA 1
ATOM 8246 C C . ASN A 1 1113 ? 18.744 4.737 -53.253 1.00 95.62 1113 ASN A C 1
ATOM 8248 O O . ASN A 1 1113 ? 17.881 5.611 -53.290 1.00 95.62 1113 ASN A O 1
ATOM 8252 N N . ALA A 1 1114 ? 18.470 3.450 -53.495 1.00 95.62 1114 ALA A N 1
ATOM 8253 C CA . ALA A 1 1114 ? 17.124 2.879 -53.606 1.00 95.62 1114 ALA A CA 1
ATOM 8254 C C . ALA A 1 1114 ? 16.215 3.574 -54.643 1.00 95.62 1114 ALA A C 1
ATOM 8256 O O . ALA A 1 1114 ? 15.004 3.689 -54.469 1.00 95.62 1114 ALA A O 1
ATOM 8257 N N . HIS A 1 1115 ? 16.806 4.075 -55.732 1.00 94.06 1115 HIS A N 1
ATOM 8258 C CA . HIS A 1 1115 ? 16.134 4.862 -56.773 1.00 94.06 1115 HIS A CA 1
ATOM 8259 C C . HIS A 1 1115 ? 15.450 6.142 -56.269 1.00 94.06 1115 HIS A C 1
ATOM 8261 O O . HIS A 1 1115 ? 14.619 6.716 -56.982 1.00 94.06 1115 HIS A O 1
ATOM 8267 N N . LEU A 1 1116 ? 15.832 6.646 -55.092 1.00 93.69 1116 LEU A N 1
ATOM 8268 C CA . LEU A 1 1116 ? 15.378 7.943 -54.609 1.00 93.69 1116 LEU A CA 1
ATOM 8269 C C . LEU A 1 1116 ? 15.728 9.033 -55.630 1.00 93.69 1116 LEU A C 1
ATOM 8271 O O . LEU A 1 1116 ? 16.669 8.915 -56.420 1.00 93.69 1116 LEU A O 1
ATOM 8275 N N . THR A 1 1117 ? 14.967 10.124 -55.624 1.00 90.31 1117 THR A N 1
ATOM 8276 C CA . THR A 1 1117 ? 15.202 11.255 -56.528 1.00 90.31 1117 THR A CA 1
ATOM 8277 C C . THR A 1 1117 ? 15.237 12.563 -55.757 1.00 90.31 1117 THR A C 1
ATOM 8279 O O . THR A 1 1117 ? 14.615 12.704 -54.707 1.00 90.31 1117 THR A O 1
ATOM 8282 N N . SER A 1 1118 ? 15.955 13.547 -56.296 1.00 88.44 1118 SER A N 1
ATOM 8283 C CA . SER A 1 1118 ? 15.911 14.918 -55.800 1.00 88.44 1118 SER A CA 1
ATOM 8284 C C . SER A 1 1118 ? 15.905 15.911 -56.962 1.00 88.44 1118 SER A C 1
ATOM 8286 O O . SER A 1 1118 ? 16.617 15.762 -57.956 1.00 88.44 1118 SER A O 1
ATOM 8288 N N . SER A 1 1119 ? 15.103 16.970 -56.823 1.00 83.12 1119 SER A N 1
ATOM 8289 C CA . SER A 1 1119 ? 15.033 18.084 -57.777 1.00 83.12 1119 SER A CA 1
ATOM 8290 C C . SER A 1 1119 ? 16.202 19.068 -57.668 1.00 83.12 1119 SER A C 1
ATOM 8292 O O . SER A 1 1119 ? 16.270 20.030 -58.433 1.00 83.12 1119 SER A O 1
ATOM 8294 N N . TYR A 1 1120 ? 17.093 18.875 -56.694 1.00 79.62 1120 TYR A N 1
ATOM 8295 C CA . TYR A 1 1120 ? 18.178 19.797 -56.368 1.00 79.62 1120 TYR A CA 1
ATOM 8296 C C . TYR A 1 1120 ? 19.574 19.227 -56.640 1.00 79.62 1120 TYR A C 1
ATOM 8298 O O . TYR A 1 1120 ? 20.572 19.894 -56.341 1.00 79.62 1120 TYR A O 1
ATOM 8306 N N . VAL A 1 1121 ? 19.645 18.029 -57.227 1.00 75.00 1121 VAL A N 1
ATOM 8307 C CA . VAL A 1 1121 ? 20.900 17.350 -57.553 1.00 75.00 1121 VAL A CA 1
ATOM 8308 C C . VAL A 1 1121 ? 21.482 17.886 -58.854 1.00 75.00 1121 VAL A C 1
ATOM 8310 O O . VAL A 1 1121 ? 20.806 17.994 -59.876 1.00 75.00 1121 VAL A O 1
ATOM 8313 N N . GLY A 1 1122 ? 22.765 18.228 -58.816 1.00 74.56 1122 GLY A N 1
ATOM 8314 C CA . GLY A 1 1122 ? 23.520 18.735 -59.954 1.00 74.56 1122 GLY A CA 1
ATOM 8315 C C . GLY A 1 1122 ? 25.027 18.689 -59.691 1.00 74.56 1122 GLY A C 1
ATOM 8316 O O . GLY A 1 1122 ? 25.458 18.047 -58.727 1.00 74.56 1122 GLY A O 1
ATOM 8317 N N . PRO A 1 1123 ? 25.833 19.361 -60.534 1.00 83.56 1123 PRO A N 1
ATOM 8318 C CA . PRO A 1 1123 ? 27.274 19.476 -60.330 1.00 83.56 1123 PRO A CA 1
ATOM 8319 C C . PRO A 1 1123 ? 27.611 20.062 -58.950 1.00 83.56 1123 PRO A C 1
ATOM 8321 O O . PRO A 1 1123 ? 26.936 20.977 -58.472 1.00 83.56 1123 PRO A O 1
ATOM 8324 N N . ILE A 1 1124 ? 28.680 19.562 -58.334 1.00 88.88 1124 ILE A N 1
ATOM 8325 C CA . ILE A 1 1124 ? 29.234 20.058 -57.073 1.00 88.88 1124 ILE A CA 1
ATOM 8326 C C . ILE A 1 1124 ? 29.759 21.472 -57.324 1.00 88.88 1124 ILE A C 1
ATOM 8328 O O . ILE A 1 1124 ? 30.697 21.673 -58.094 1.00 88.88 1124 ILE A O 1
ATOM 8332 N N . ALA A 1 1125 ? 29.140 22.460 -56.676 1.00 84.81 1125 ALA A N 1
ATOM 8333 C CA . ALA A 1 1125 ? 29.463 23.869 -56.893 1.00 84.81 1125 ALA A CA 1
ATOM 8334 C C . ALA A 1 1125 ? 30.863 24.242 -56.375 1.00 84.81 1125 ALA A C 1
ATOM 8336 O O . ALA A 1 1125 ? 31.566 25.033 -57.000 1.00 84.81 1125 ALA A O 1
ATOM 8337 N N . THR A 1 1126 ? 31.262 23.691 -55.226 1.00 87.00 1126 THR A N 1
ATOM 8338 C CA . THR A 1 1126 ? 32.612 23.825 -54.671 1.00 87.00 1126 THR A CA 1
ATOM 8339 C C . THR A 1 1126 ? 32.927 22.656 -53.740 1.00 87.00 1126 THR A C 1
ATOM 8341 O O . THR A 1 1126 ? 32.071 22.221 -52.977 1.00 87.00 1126 THR A O 1
ATOM 8344 N N . TYR A 1 1127 ? 34.168 22.167 -53.775 1.00 88.56 1127 TYR A N 1
ATOM 8345 C CA . TYR A 1 1127 ? 34.663 21.142 -52.845 1.00 88.56 1127 TYR A CA 1
ATOM 8346 C C . TYR A 1 1127 ? 35.095 21.726 -51.488 1.00 88.56 1127 TYR A C 1
ATOM 8348 O O . TYR A 1 1127 ? 35.286 20.982 -50.529 1.00 88.56 1127 TYR A O 1
ATOM 8356 N N . SER A 1 1128 ? 35.241 23.053 -51.388 1.00 86.69 1128 SER A N 1
ATOM 8357 C CA . SER A 1 1128 ? 35.645 23.727 -50.147 1.00 86.69 1128 SER A CA 1
ATOM 8358 C C . SER A 1 1128 ? 34.512 23.853 -49.122 1.00 86.69 1128 SER A C 1
ATOM 8360 O O . SER A 1 1128 ? 34.780 24.041 -47.941 1.00 86.69 1128 SER A O 1
ATOM 8362 N N . ASP A 1 1129 ? 33.256 23.809 -49.571 1.00 87.62 1129 ASP A N 1
ATOM 8363 C CA . ASP A 1 1129 ? 32.060 23.975 -48.743 1.00 87.62 1129 ASP A CA 1
ATOM 8364 C C . ASP A 1 1129 ? 30.938 23.071 -49.270 1.00 87.62 1129 ASP A C 1
ATOM 8366 O O . ASP A 1 1129 ? 30.367 23.321 -50.332 1.00 87.62 1129 ASP A O 1
ATOM 8370 N N . LEU A 1 1130 ? 30.634 22.021 -48.507 1.00 89.94 1130 LEU A N 1
ATOM 8371 C CA . LEU A 1 1130 ? 29.598 21.040 -48.828 1.00 89.94 1130 LEU A CA 1
ATOM 8372 C C . LEU A 1 1130 ? 28.256 21.368 -48.151 1.00 89.94 1130 LEU A C 1
ATOM 8374 O O . LEU A 1 1130 ? 27.299 20.610 -48.287 1.00 89.94 1130 LEU A O 1
ATOM 8378 N N . SER A 1 1131 ? 28.132 22.518 -47.471 1.00 89.50 1131 SER A N 1
ATOM 8379 C CA . SER A 1 1131 ? 26.930 22.901 -46.710 1.00 89.50 1131 SER A CA 1
ATOM 8380 C C . SER A 1 1131 ? 25.648 22.893 -47.539 1.00 89.50 1131 SER A C 1
ATOM 8382 O O . SER A 1 1131 ? 24.560 22.664 -47.014 1.00 89.50 1131 SER A O 1
ATOM 8384 N N . ARG A 1 1132 ? 25.768 23.117 -48.850 1.00 90.50 1132 ARG A N 1
ATOM 8385 C CA . ARG A 1 1132 ? 24.655 23.138 -49.804 1.00 90.50 1132 ARG A CA 1
ATOM 8386 C C . ARG A 1 1132 ? 24.606 21.903 -50.696 1.00 90.50 1132 ARG A C 1
ATOM 8388 O O . ARG A 1 1132 ? 23.686 21.807 -51.499 1.00 90.50 1132 ARG A O 1
ATOM 8395 N N . ASP A 1 1133 ? 25.570 20.994 -50.620 1.00 90.19 1133 ASP A N 1
ATOM 8396 C CA . ASP A 1 1133 ? 25.581 19.803 -51.464 1.00 90.19 1133 ASP A CA 1
ATOM 8397 C C . ASP A 1 1133 ? 24.728 18.707 -50.820 1.00 90.19 1133 ASP A C 1
ATOM 8399 O O . ASP A 1 1133 ? 25.066 18.192 -49.765 1.00 90.19 1133 ASP A O 1
ATOM 8403 N N . SER A 1 1134 ? 23.589 18.386 -51.424 1.00 91.62 1134 SER A N 1
ATOM 8404 C CA . SER A 1 1134 ? 22.655 17.364 -50.945 1.00 91.62 1134 SER A CA 1
ATOM 8405 C C . SER A 1 1134 ? 22.742 16.100 -51.799 1.00 91.62 1134 SER A C 1
ATOM 8407 O O . SER A 1 1134 ? 23.238 16.137 -52.934 1.00 91.62 1134 SER A O 1
ATOM 8409 N N . PHE A 1 1135 ? 22.192 15.006 -51.265 1.00 93.94 1135 PHE A N 1
ATOM 8410 C CA . PHE A 1 1135 ? 21.887 13.788 -52.016 1.00 93.94 1135 PHE A CA 1
ATOM 8411 C C . PHE A 1 1135 ? 23.111 12.974 -52.490 1.00 93.94 1135 PHE A C 1
ATOM 8413 O O . PHE A 1 1135 ? 23.022 12.250 -53.480 1.00 93.94 1135 PHE A O 1
ATOM 8420 N N . LYS A 1 1136 ? 24.274 13.077 -51.823 1.00 94.69 1136 LYS A N 1
ATOM 8421 C CA . LYS A 1 1136 ? 25.499 12.344 -52.220 1.00 94.69 1136 LYS A CA 1
ATOM 8422 C C . LYS A 1 1136 ? 26.147 11.583 -51.067 1.00 94.69 1136 LYS A C 1
ATOM 8424 O O . LYS A 1 1136 ? 26.192 12.093 -49.952 1.00 94.69 1136 LYS A O 1
ATOM 8429 N N . ALA A 1 1137 ? 26.716 10.420 -51.375 1.00 96.19 1137 ALA A N 1
ATOM 8430 C CA . ALA A 1 1137 ? 27.677 9.710 -50.535 1.00 96.19 1137 ALA A CA 1
ATOM 8431 C C . ALA A 1 1137 ? 29.066 10.345 -50.645 1.00 96.19 1137 ALA A C 1
ATOM 8433 O O . ALA A 1 1137 ? 29.475 10.790 -51.727 1.00 96.19 1137 ALA A O 1
ATOM 8434 N N . TRP A 1 1138 ? 29.814 10.330 -49.540 1.00 95.06 1138 TRP A N 1
ATOM 8435 C CA . TRP A 1 1138 ? 31.142 10.930 -49.469 1.00 95.06 1138 TRP A CA 1
ATOM 8436 C C . TRP A 1 1138 ? 32.200 9.997 -48.871 1.00 95.06 1138 TRP A C 1
ATOM 8438 O O . TRP A 1 1138 ? 32.131 9.588 -47.709 1.00 95.06 1138 TRP A O 1
ATOM 8448 N N . ILE A 1 1139 ? 33.267 9.758 -49.641 1.00 94.44 1139 ILE A N 1
ATOM 8449 C CA . ILE A 1 1139 ? 34.543 9.278 -49.094 1.00 94.44 1139 ILE A CA 1
ATOM 8450 C C . ILE A 1 1139 ? 35.298 10.491 -48.561 1.00 94.44 1139 ILE A C 1
ATOM 8452 O O . ILE A 1 1139 ? 35.611 11.424 -49.303 1.00 94.44 1139 ILE A O 1
ATOM 8456 N N . LEU A 1 1140 ? 35.564 10.492 -47.263 1.00 92.12 1140 LEU A N 1
ATOM 8457 C CA . LEU A 1 1140 ? 36.095 11.652 -46.558 1.00 92.12 1140 LEU A CA 1
ATOM 8458 C C . LEU A 1 1140 ? 37.585 11.498 -46.240 1.00 92.12 1140 LEU A C 1
ATOM 8460 O O . LEU A 1 1140 ? 38.083 10.368 -46.247 1.00 92.12 1140 LEU A O 1
ATOM 8464 N N . PRO A 1 1141 ? 38.296 12.603 -45.936 1.00 90.00 1141 PRO A N 1
ATOM 8465 C CA . PRO A 1 1141 ? 39.750 12.602 -45.753 1.00 90.00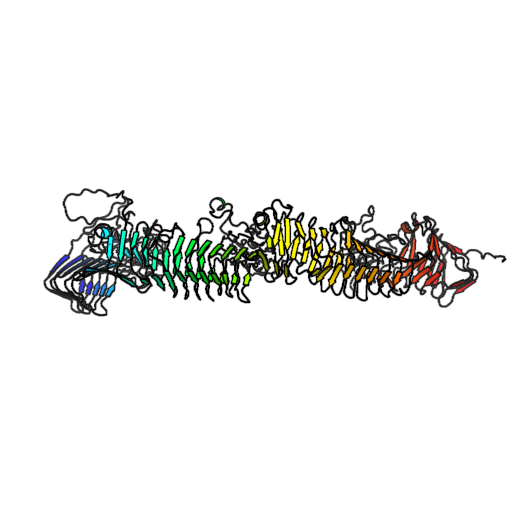 1141 PRO A CA 1
ATOM 8466 C C . PRO A 1 1141 ? 40.250 11.560 -44.746 1.00 90.00 1141 PRO A C 1
ATOM 8468 O O . PRO A 1 1141 ? 41.268 10.921 -44.984 1.00 90.00 1141 PRO A O 1
ATOM 8471 N N . GLN A 1 1142 ? 39.485 11.303 -43.681 1.00 89.06 1142 GLN A N 1
ATOM 8472 C CA . GLN A 1 1142 ? 39.798 10.296 -42.659 1.00 89.06 1142 GLN A CA 1
ATOM 8473 C C . GLN A 1 1142 ? 39.972 8.890 -43.256 1.00 89.06 1142 GLN A C 1
ATOM 8475 O O . GLN A 1 1142 ? 40.796 8.107 -42.797 1.00 89.06 1142 GLN A O 1
ATOM 8480 N N . SER A 1 1143 ? 39.234 8.569 -44.323 1.00 92.69 1143 SER A N 1
ATOM 8481 C CA . SER A 1 1143 ? 39.368 7.284 -45.024 1.00 92.69 1143 SER A CA 1
ATOM 8482 C C . SER A 1 1143 ? 40.663 7.205 -45.844 1.00 92.69 1143 SER A C 1
ATOM 8484 O O . SER A 1 1143 ? 41.152 6.114 -46.122 1.00 92.69 1143 SER A O 1
ATOM 8486 N N . GLY A 1 1144 ? 41.223 8.349 -46.251 1.00 89.19 1144 GLY A N 1
ATOM 8487 C CA . GLY A 1 1144 ? 42.447 8.448 -47.049 1.00 89.19 1144 GLY A CA 1
ATOM 8488 C C . GLY A 1 1144 ? 43.735 8.186 -46.266 1.00 89.19 1144 GLY A C 1
ATOM 8489 O O . GLY A 1 1144 ? 44.764 7.876 -46.871 1.00 89.19 1144 GLY A O 1
ATOM 8490 N N . GLU A 1 1145 ? 43.670 8.274 -44.936 1.00 88.12 1145 GLU A N 1
ATOM 8491 C CA . GLU A 1 1145 ? 44.775 7.961 -44.021 1.00 88.12 1145 GLU A CA 1
ATOM 8492 C C . GLU A 1 1145 ? 44.889 6.456 -43.725 1.00 88.12 1145 GLU A C 1
ATOM 8494 O O . GLU A 1 1145 ? 45.941 5.981 -43.296 1.00 88.12 1145 GLU A O 1
ATOM 8499 N N . HIS A 1 1146 ? 43.835 5.683 -44.003 1.00 92.56 1146 HIS A N 1
ATOM 8500 C CA . HIS A 1 1146 ? 43.812 4.240 -43.782 1.00 92.56 1146 HIS A CA 1
ATOM 8501 C C . HIS A 1 1146 ? 44.790 3.501 -44.713 1.00 92.56 1146 HIS A C 1
ATOM 8503 O O . HIS A 1 1146 ? 45.021 3.903 -45.859 1.00 92.56 1146 HIS A O 1
ATOM 8509 N N . HIS A 1 1147 ? 45.334 2.362 -44.264 1.00 91.31 1147 HIS A N 1
ATOM 8510 C CA . HIS A 1 1147 ? 46.317 1.595 -45.045 1.00 91.31 1147 HIS A CA 1
ATOM 8511 C C . HIS A 1 1147 ? 45.770 1.090 -46.399 1.00 91.31 1147 HIS A C 1
ATOM 8513 O O . HIS A 1 1147 ? 46.528 0.986 -47.363 1.00 91.31 1147 HIS A O 1
ATOM 8519 N N . PHE A 1 1148 ? 44.452 0.883 -46.527 1.00 91.81 1148 PHE A N 1
ATOM 8520 C CA . PHE A 1 1148 ? 43.802 0.526 -47.793 1.00 91.81 1148 PHE A CA 1
ATOM 8521 C C . PHE A 1 1148 ? 43.776 1.671 -48.806 1.00 91.81 1148 PHE A C 1
ATOM 8523 O O . PHE A 1 1148 ? 43.674 1.411 -50.003 1.00 91.81 1148 PHE A O 1
ATOM 8530 N N . ALA A 1 1149 ? 43.917 2.915 -48.345 1.00 89.50 1149 ALA A N 1
ATOM 8531 C CA . ALA A 1 1149 ? 44.108 4.091 -49.184 1.00 89.50 1149 ALA A CA 1
ATOM 8532 C C . ALA A 1 1149 ? 45.598 4.478 -49.337 1.00 89.50 1149 ALA A C 1
ATOM 8534 O O . ALA A 1 1149 ? 45.917 5.597 -49.743 1.00 89.50 1149 ALA A O 1
ATOM 8535 N N . GLY A 1 1150 ? 46.527 3.589 -48.956 1.00 83.94 1150 GLY A N 1
ATOM 8536 C CA . GLY A 1 1150 ? 47.974 3.825 -49.015 1.00 83.94 1150 GLY A CA 1
ATOM 8537 C C . GLY A 1 1150 ? 48.501 4.881 -48.034 1.00 83.94 1150 GLY A C 1
ATOM 8538 O O . GLY A 1 1150 ? 49.665 5.268 -48.141 1.00 83.94 1150 GLY A O 1
ATOM 8539 N N . GLY A 1 1151 ? 47.664 5.369 -47.107 1.00 85.25 1151 GLY A N 1
ATOM 8540 C CA . GLY A 1 1151 ? 47.981 6.482 -46.201 1.00 85.25 1151 GLY A CA 1
ATOM 8541 C C . GLY A 1 1151 ? 48.164 7.834 -46.903 1.00 85.25 1151 GLY A C 1
ATOM 8542 O O . GLY A 1 1151 ? 48.720 8.768 -46.329 1.00 85.25 1151 GLY A O 1
ATOM 8543 N N . ASN A 1 1152 ? 47.772 7.932 -48.173 1.00 87.62 1152 ASN A N 1
ATOM 8544 C CA . ASN A 1 1152 ? 47.979 9.105 -49.015 1.00 87.62 1152 ASN A CA 1
ATOM 8545 C C . ASN A 1 1152 ? 46.823 9.327 -50.000 1.00 87.62 1152 ASN A C 1
ATOM 8547 O O . ASN A 1 1152 ? 47.050 9.821 -51.103 1.00 87.62 1152 ASN A O 1
ATOM 8551 N N . HIS A 1 1153 ? 45.594 8.984 -49.592 1.00 89.44 1153 HIS A N 1
ATOM 8552 C CA . HIS A 1 1153 ? 44.371 9.188 -50.381 1.00 89.44 1153 HIS A CA 1
ATOM 8553 C C . HIS A 1 1153 ? 44.391 8.484 -51.757 1.00 89.44 1153 HIS A C 1
ATOM 8555 O O . HIS A 1 1153 ? 43.820 8.973 -52.734 1.00 89.44 1153 HIS A O 1
ATOM 8561 N N . ASN A 1 1154 ? 45.050 7.325 -51.841 1.00 91.25 1154 ASN A N 1
ATOM 8562 C CA . ASN A 1 1154 ? 45.048 6.442 -53.006 1.00 91.25 1154 ASN A CA 1
ATOM 8563 C C . ASN A 1 1154 ? 44.071 5.290 -52.784 1.00 91.25 1154 ASN A C 1
ATOM 8565 O O . ASN A 1 1154 ? 44.449 4.193 -52.378 1.00 91.25 1154 ASN A O 1
ATOM 8569 N N . TYR A 1 1155 ? 42.801 5.552 -53.049 1.00 92.88 1155 TYR A N 1
ATOM 8570 C CA . TYR A 1 1155 ? 41.724 4.593 -52.873 1.00 92.88 1155 TYR A CA 1
ATOM 8571 C C . TYR A 1 1155 ? 41.765 3.520 -53.965 1.00 92.88 1155 TYR A C 1
ATOM 8573 O O . TYR A 1 1155 ? 41.775 3.831 -55.159 1.00 92.88 1155 TYR A O 1
ATOM 8581 N N . HIS A 1 1156 ? 41.774 2.254 -53.550 1.00 92.38 1156 HIS A N 1
ATOM 8582 C CA . HIS A 1 1156 ? 41.836 1.106 -54.447 1.00 92.38 1156 HIS A CA 1
ATOM 8583 C C . HIS A 1 1156 ? 40.755 0.092 -54.084 1.00 92.38 1156 HIS A C 1
ATOM 8585 O O . HIS A 1 1156 ? 40.745 -0.409 -52.960 1.00 92.38 1156 HIS A O 1
ATOM 8591 N N . PHE A 1 1157 ? 39.899 -0.239 -55.050 1.00 94.62 1157 PHE A N 1
ATOM 8592 C CA . PHE A 1 1157 ? 38.851 -1.247 -54.899 1.00 94.62 1157 PHE A CA 1
ATOM 8593 C C . PHE A 1 1157 ? 38.920 -2.281 -56.020 1.00 94.62 1157 PHE A C 1
ATOM 8595 O O . PHE A 1 1157 ? 39.042 -1.952 -57.195 1.00 94.62 1157 PHE A O 1
ATOM 8602 N N . GLU A 1 1158 ? 38.798 -3.560 -55.710 1.00 95.50 1158 GLU A N 1
ATOM 8603 C CA . GLU A 1 1158 ? 38.652 -4.573 -56.747 1.00 95.50 1158 GLU A CA 1
ATOM 8604 C C . GLU A 1 1158 ? 37.302 -4.413 -57.463 1.00 95.50 1158 GLU A C 1
ATOM 8606 O O . GLU A 1 1158 ? 37.230 -4.599 -58.680 1.00 95.50 1158 GLU A O 1
ATOM 8611 N N . GLU A 1 1159 ? 36.266 -3.955 -56.760 1.00 95.56 1159 GLU A N 1
ATOM 8612 C CA . GLU A 1 1159 ? 34.925 -3.770 -57.306 1.00 95.56 1159 GLU A CA 1
ATOM 8613 C C . GLU A 1 1159 ? 34.241 -2.494 -56.796 1.00 95.56 1159 GLU A C 1
ATOM 8615 O O . GLU A 1 1159 ? 34.256 -2.188 -55.605 1.00 95.56 1159 GLU A O 1
ATOM 8620 N N . LEU A 1 1160 ? 33.620 -1.753 -57.717 1.00 95.62 1160 LEU A N 1
ATOM 8621 C CA . LEU A 1 1160 ? 32.775 -0.601 -57.419 1.00 95.62 1160 LEU A CA 1
ATOM 8622 C C . LEU A 1 1160 ? 31.361 -0.841 -57.953 1.00 95.62 1160 LEU A C 1
ATOM 8624 O O . LEU A 1 1160 ? 31.191 -1.068 -59.157 1.00 95.62 1160 LEU A O 1
ATOM 8628 N N . GLN A 1 1161 ? 30.368 -0.727 -57.073 1.00 96.56 1161 GLN A N 1
ATOM 8629 C CA . GLN A 1 1161 ? 28.948 -0.805 -57.400 1.00 96.56 1161 GLN A CA 1
ATOM 8630 C C . GLN A 1 1161 ? 28.257 0.529 -57.087 1.00 96.56 1161 GLN A C 1
ATOM 8632 O O . GLN A 1 1161 ? 28.259 0.963 -55.936 1.00 96.56 1161 GLN A O 1
ATOM 8637 N N . ILE A 1 1162 ? 27.667 1.173 -58.098 1.00 96.00 1162 ILE A N 1
ATOM 8638 C CA . ILE A 1 1162 ? 26.857 2.392 -57.926 1.00 96.00 1162 ILE A CA 1
ATOM 8639 C C . ILE A 1 1162 ? 25.468 2.140 -58.514 1.00 96.00 1162 ILE A C 1
ATOM 8641 O O . ILE A 1 1162 ? 25.343 1.953 -59.726 1.00 96.00 1162 ILE A O 1
ATOM 8645 N N . LEU A 1 1163 ? 24.445 2.137 -57.662 1.00 95.31 1163 LEU A N 1
ATOM 8646 C CA . LEU A 1 1163 ? 23.077 1.723 -57.989 1.00 95.31 1163 LEU A CA 1
ATOM 8647 C C . LEU A 1 1163 ? 22.051 2.770 -57.525 1.00 95.31 1163 LEU A C 1
ATOM 8649 O O . LEU A 1 1163 ? 22.373 3.673 -56.749 1.00 95.31 1163 LEU A O 1
ATOM 8653 N N . GLY A 1 1164 ? 20.817 2.684 -58.020 1.00 93.50 1164 GLY A N 1
ATOM 8654 C CA . GLY A 1 1164 ? 19.666 3.338 -57.403 1.00 93.50 1164 GLY A CA 1
ATOM 8655 C C . GLY A 1 1164 ? 19.734 4.864 -57.321 1.00 93.50 1164 GLY A C 1
ATOM 8656 O O . GLY A 1 1164 ? 19.410 5.427 -56.283 1.00 93.50 1164 GLY A O 1
ATOM 8657 N N . ASN A 1 1165 ? 20.142 5.550 -58.392 1.00 93.38 1165 ASN A N 1
ATOM 8658 C CA . ASN A 1 1165 ? 20.372 7.003 -58.463 1.00 93.38 1165 ASN A CA 1
ATOM 8659 C C . ASN A 1 1165 ? 21.443 7.528 -57.484 1.00 93.38 1165 ASN A C 1
ATOM 8661 O O . ASN A 1 1165 ? 21.477 8.725 -57.188 1.00 93.38 1165 ASN A O 1
ATOM 8665 N N . ALA A 1 1166 ? 22.334 6.676 -56.970 1.00 95.25 1166 ALA A N 1
ATOM 8666 C CA . ALA A 1 1166 ? 23.373 7.111 -56.045 1.00 95.25 1166 ALA A CA 1
ATOM 8667 C C . ALA A 1 1166 ? 24.380 8.081 -56.685 1.00 95.25 1166 ALA A C 1
ATOM 8669 O O . ALA A 1 1166 ? 24.802 7.921 -57.832 1.00 95.25 1166 ALA A O 1
ATOM 8670 N N . HIS A 1 1167 ? 24.821 9.066 -55.903 1.00 95.12 1167 HIS A N 1
ATOM 8671 C CA . HIS A 1 1167 ? 25.921 9.964 -56.245 1.00 95.12 1167 HIS A CA 1
ATOM 8672 C C . HIS A 1 1167 ? 27.096 9.719 -55.304 1.00 95.12 1167 HIS A C 1
ATOM 8674 O O . HIS A 1 1167 ? 26.928 9.812 -54.092 1.00 95.12 1167 HIS A O 1
ATOM 8680 N N . LEU A 1 1168 ? 28.286 9.471 -55.850 1.00 95.38 1168 LEU A N 1
ATOM 8681 C CA . LEU A 1 1168 ? 29.510 9.274 -55.079 1.00 95.38 1168 LEU A CA 1
ATOM 8682 C C . LEU A 1 1168 ? 30.515 10.394 -55.354 1.00 95.38 1168 LEU A C 1
ATOM 8684 O O . LEU A 1 1168 ? 30.951 10.593 -56.492 1.00 95.38 1168 LEU A O 1
ATOM 8688 N N . GLY A 1 1169 ? 30.902 11.101 -54.294 1.00 93.12 1169 GLY A N 1
ATOM 8689 C CA . GLY A 1 1169 ? 32.028 12.029 -54.276 1.00 93.12 1169 GLY A CA 1
ATOM 8690 C C . GLY A 1 1169 ? 33.113 11.578 -53.301 1.00 93.12 1169 GLY A C 1
ATOM 8691 O O . GLY A 1 1169 ? 32.867 10.824 -52.360 1.00 93.12 1169 GLY A O 1
ATOM 8692 N N . TYR A 1 1170 ? 34.334 12.060 -53.507 1.00 90.62 1170 TYR A N 1
ATOM 8693 C CA . TYR A 1 1170 ? 35.423 11.887 -52.552 1.00 90.62 1170 TYR A CA 1
ATOM 8694 C C . TYR A 1 1170 ? 36.128 13.215 -52.311 1.00 90.62 1170 TYR A C 1
ATOM 8696 O O . TYR A 1 1170 ? 36.263 14.034 -53.219 1.00 90.62 1170 TYR A O 1
ATOM 8704 N N . ARG A 1 1171 ? 36.539 13.461 -51.068 1.00 88.88 1171 ARG A N 1
ATOM 8705 C CA . ARG A 1 1171 ? 37.155 14.715 -50.625 1.00 88.88 1171 ARG A CA 1
ATOM 8706 C C . ARG A 1 1171 ? 38.445 14.432 -49.855 1.00 88.88 1171 ARG A C 1
ATOM 8708 O O . ARG A 1 1171 ? 38.542 13.455 -49.120 1.00 88.88 1171 ARG A O 1
ATOM 8715 N N . THR A 1 1172 ? 39.418 15.320 -50.016 1.00 88.69 1172 THR A N 1
ATOM 8716 C CA . THR A 1 1172 ? 40.682 15.360 -49.267 1.00 88.69 1172 THR A CA 1
ATOM 8717 C C . THR A 1 1172 ? 40.734 16.601 -48.374 1.00 88.69 1172 THR A C 1
ATOM 8719 O O . THR A 1 1172 ? 39.903 17.499 -48.521 1.00 88.69 1172 THR A O 1
ATOM 8722 N N . GLU A 1 1173 ? 41.707 16.683 -47.467 1.00 85.38 1173 GLU A N 1
ATOM 8723 C CA . GLU A 1 1173 ? 41.979 17.909 -46.708 1.00 85.38 1173 GLU A CA 1
ATOM 8724 C C . GLU A 1 1173 ? 43.480 18.260 -46.787 1.00 85.38 1173 GLU A C 1
ATOM 8726 O O . GLU A 1 1173 ? 44.303 17.463 -46.336 1.00 85.38 1173 GLU A O 1
ATOM 8731 N N . PRO A 1 1174 ? 43.873 19.418 -47.366 1.00 86.94 1174 PRO A N 1
ATOM 8732 C CA . PRO A 1 1174 ? 43.027 20.408 -48.047 1.00 86.94 1174 PRO A CA 1
ATOM 8733 C C . PRO A 1 1174 ? 42.254 19.833 -49.249 1.00 86.94 1174 PRO A C 1
ATOM 8735 O O . PRO A 1 1174 ? 42.659 18.837 -49.853 1.00 86.94 1174 PRO A O 1
ATOM 8738 N N . TYR A 1 1175 ? 41.128 20.468 -49.595 1.00 83.81 1175 TYR A N 1
ATOM 8739 C CA . TYR A 1 1175 ? 40.159 19.983 -50.596 1.00 83.81 1175 TYR A CA 1
ATOM 8740 C C . TYR A 1 1175 ? 40.708 19.809 -52.021 1.00 83.81 1175 TYR A C 1
ATOM 8742 O O . TYR A 1 1175 ? 40.047 19.191 -52.851 1.00 83.81 1175 TYR A O 1
ATOM 8750 N N . ASP A 1 1176 ? 41.884 20.363 -52.320 1.00 81.69 1176 ASP A N 1
ATOM 8751 C CA . ASP A 1 1176 ? 42.581 20.227 -53.597 1.00 81.69 1176 ASP A CA 1
ATOM 8752 C C . ASP A 1 1176 ? 43.885 19.413 -53.487 1.00 81.69 1176 ASP A C 1
ATOM 8754 O O . ASP A 1 1176 ? 44.727 19.464 -54.384 1.00 81.69 1176 ASP A O 1
ATOM 8758 N N . MET A 1 1177 ? 44.083 18.642 -52.415 1.00 88.38 1177 MET A N 1
ATOM 8759 C CA . MET A 1 1177 ? 45.148 17.637 -52.372 1.00 88.38 1177 MET A CA 1
ATOM 8760 C C . MET A 1 1177 ? 44.910 16.567 -53.452 1.00 88.38 1177 MET A C 1
ATOM 8762 O O . MET A 1 1177 ? 43.776 16.214 -53.768 1.00 88.38 1177 MET A O 1
ATOM 8766 N N . GLY A 1 1178 ? 45.992 16.049 -54.039 1.00 87.94 1178 GLY A N 1
ATOM 8767 C CA . GLY A 1 1178 ? 45.896 14.960 -55.008 1.00 87.94 1178 GLY A CA 1
ATOM 8768 C C . GLY A 1 1178 ? 45.355 13.678 -54.370 1.00 87.94 1178 GLY A C 1
ATOM 8769 O O . GLY A 1 1178 ? 45.846 13.266 -53.322 1.00 87.94 1178 GLY A O 1
ATOM 8770 N N . ALA A 1 1179 ? 44.382 13.045 -55.024 1.00 91.56 1179 ALA A N 1
ATOM 8771 C CA . ALA A 1 1179 ? 43.839 11.744 -54.637 1.00 91.56 1179 ALA A CA 1
ATOM 8772 C C . ALA A 1 1179 ? 43.613 10.875 -55.870 1.00 91.56 1179 ALA A C 1
ATOM 8774 O O . ALA A 1 1179 ? 43.179 11.374 -56.911 1.00 91.56 1179 ALA A O 1
ATOM 8775 N N . SER A 1 1180 ? 43.858 9.576 -55.730 1.00 91.50 1180 SER A N 1
ATOM 8776 C CA . SER A 1 1180 ? 43.613 8.602 -56.793 1.00 91.50 1180 SER A CA 1
ATOM 8777 C C . SER A 1 1180 ? 42.461 7.690 -56.397 1.00 91.50 1180 SER A C 1
ATOM 8779 O O . SER A 1 1180 ? 42.388 7.247 -55.254 1.00 91.50 1180 SER A O 1
ATOM 8781 N N . PHE A 1 1181 ? 41.576 7.395 -57.341 1.00 90.94 1181 PHE A N 1
ATOM 8782 C CA . PHE A 1 1181 ? 40.452 6.487 -57.170 1.00 90.94 1181 PHE A CA 1
ATOM 8783 C C . PHE A 1 1181 ? 40.513 5.425 -58.267 1.00 90.94 1181 PHE A C 1
ATOM 8785 O O . PHE A 1 1181 ? 40.204 5.687 -59.430 1.00 90.94 1181 PHE A O 1
ATOM 8792 N N . PHE A 1 1182 ? 40.980 4.234 -57.900 1.00 90.31 1182 PHE A N 1
ATOM 8793 C CA . PHE A 1 1182 ? 41.152 3.110 -58.811 1.00 90.31 1182 PHE A CA 1
ATOM 8794 C C . PHE A 1 1182 ? 40.169 1.997 -58.480 1.00 90.31 1182 PHE A C 1
ATOM 8796 O O . PHE A 1 1182 ? 39.991 1.638 -57.314 1.00 90.31 1182 PHE A O 1
ATOM 8803 N N . PHE A 1 1183 ? 39.615 1.379 -59.523 1.00 91.62 1183 PHE A N 1
ATOM 8804 C CA . PHE A 1 1183 ? 38.918 0.114 -59.365 1.00 91.62 1183 PHE A CA 1
ATOM 8805 C C . PHE A 1 1183 ? 39.021 -0.803 -60.581 1.00 91.62 1183 PHE A C 1
ATOM 8807 O O . PHE A 1 1183 ? 39.240 -0.346 -61.708 1.00 91.62 1183 PHE A O 1
ATOM 8814 N N . LYS A 1 1184 ? 38.852 -2.116 -60.371 1.00 90.06 1184 LYS A N 1
ATOM 8815 C CA . LYS A 1 1184 ? 39.011 -3.146 -61.419 1.00 90.06 1184 LYS A CA 1
ATOM 8816 C C . LYS A 1 1184 ? 37.692 -3.605 -62.048 1.00 90.06 1184 LYS A C 1
ATOM 8818 O O . LYS A 1 1184 ? 37.638 -3.799 -63.263 1.00 90.06 1184 LYS A O 1
ATOM 8823 N N . HIS A 1 1185 ? 36.623 -3.723 -61.274 1.00 90.94 1185 HIS A N 1
ATOM 8824 C CA . HIS A 1 1185 ? 35.286 -4.090 -61.743 1.00 90.94 1185 HIS A CA 1
ATOM 8825 C C . HIS A 1 1185 ? 34.307 -2.927 -61.531 1.00 90.94 1185 HIS A C 1
ATOM 8827 O O . HIS A 1 1185 ? 34.463 -2.144 -60.600 1.00 90.94 1185 HIS A O 1
ATOM 8833 N N . MET A 1 1186 ? 33.360 -2.765 -62.460 1.00 91.69 1186 MET A N 1
ATOM 8834 C CA . MET A 1 1186 ? 32.362 -1.689 -62.454 1.00 91.69 1186 MET A CA 1
ATOM 8835 C C . MET A 1 1186 ? 30.985 -2.302 -62.632 1.00 91.69 1186 MET A C 1
ATOM 8837 O O . MET A 1 1186 ? 30.733 -2.924 -63.666 1.00 91.69 1186 MET A O 1
ATOM 8841 N N . ILE A 1 1187 ? 30.115 -2.103 -61.654 1.00 94.12 1187 ILE A N 1
ATOM 8842 C CA . ILE A 1 1187 ? 28.730 -2.559 -61.677 1.00 94.12 1187 ILE A CA 1
ATOM 8843 C C . ILE A 1 1187 ? 27.844 -1.337 -61.451 1.00 94.12 1187 ILE A C 1
ATOM 8845 O O . ILE A 1 1187 ? 28.152 -0.461 -60.644 1.00 94.12 1187 ILE A O 1
ATOM 8849 N N . GLY A 1 1188 ? 26.763 -1.253 -62.209 1.00 92.19 1188 GLY A N 1
ATOM 8850 C CA . GLY A 1 1188 ? 25.790 -0.183 -62.088 1.00 92.19 1188 GLY A CA 1
ATOM 8851 C C . GLY A 1 1188 ? 24.555 -0.494 -62.914 1.00 92.19 1188 GLY A C 1
ATOM 8852 O O . GLY A 1 1188 ? 24.591 -1.347 -63.804 1.00 92.19 1188 GLY A O 1
ATOM 8853 N N . ASP A 1 1189 ? 23.475 0.203 -62.604 1.00 93.44 1189 ASP A N 1
ATOM 8854 C CA . ASP A 1 1189 ? 22.157 0.085 -63.231 1.00 93.44 1189 ASP A CA 1
ATOM 8855 C C . ASP A 1 1189 ? 21.862 1.251 -64.195 1.00 93.44 1189 ASP A C 1
ATOM 8857 O O . ASP A 1 1189 ? 20.707 1.515 -64.515 1.00 93.44 1189 ASP A O 1
ATOM 8861 N N . TRP A 1 1190 ? 22.908 1.963 -64.636 1.00 92.88 1190 TRP A N 1
ATOM 8862 C CA . TRP A 1 1190 ? 22.864 3.166 -65.482 1.00 92.88 1190 TRP A CA 1
ATOM 8863 C C . TRP A 1 1190 ? 22.274 4.423 -64.829 1.00 92.88 1190 TRP A C 1
ATOM 8865 O O . TRP A 1 1190 ? 22.229 5.473 -65.468 1.00 92.88 1190 TRP A O 1
ATOM 8875 N N . THR A 1 1191 ? 21.903 4.378 -63.548 1.00 92.62 1191 THR A N 1
ATOM 8876 C CA . THR A 1 1191 ? 21.296 5.528 -62.858 1.00 92.62 1191 THR A CA 1
ATOM 8877 C C . THR A 1 1191 ? 22.275 6.315 -61.977 1.00 92.62 1191 THR A C 1
ATOM 8879 O O . THR A 1 1191 ? 22.069 7.501 -61.709 1.00 92.62 1191 THR A O 1
ATOM 8882 N N . GLY A 1 1192 ? 23.371 5.677 -61.559 1.00 92.94 1192 GLY A N 1
ATOM 8883 C CA . GLY A 1 1192 ? 24.375 6.239 -60.655 1.00 92.94 1192 GLY A CA 1
ATOM 8884 C C . GLY A 1 1192 ? 25.225 7.383 -61.225 1.00 92.94 1192 GLY A C 1
ATOM 8885 O O . GLY A 1 1192 ? 25.249 7.631 -62.432 1.00 92.94 1192 GLY A O 1
ATOM 8886 N N . ASN A 1 1193 ? 25.973 8.070 -60.355 1.00 94.12 1193 ASN A N 1
ATOM 8887 C CA . ASN A 1 1193 ? 26.836 9.203 -60.698 1.00 94.12 1193 ASN A CA 1
ATOM 8888 C C . ASN A 1 1193 ? 28.144 9.183 -59.889 1.00 94.12 1193 ASN A C 1
ATOM 8890 O O . ASN A 1 1193 ? 28.119 9.087 -58.664 1.00 94.12 1193 ASN A O 1
ATOM 8894 N N . VAL A 1 1194 ? 29.288 9.360 -60.553 1.00 94.88 1194 VAL A N 1
ATOM 8895 C CA . VAL A 1 1194 ? 30.608 9.493 -59.911 1.00 94.88 1194 VAL A CA 1
ATOM 8896 C C . VAL A 1 1194 ? 31.202 10.871 -60.195 1.00 94.88 1194 VAL A C 1
ATOM 8898 O O . VAL A 1 1194 ? 31.168 11.362 -61.325 1.00 94.88 1194 VAL A O 1
ATOM 8901 N N . HIS A 1 1195 ? 31.754 11.499 -59.158 1.00 94.62 1195 HIS A N 1
ATOM 8902 C CA . HIS A 1 1195 ? 32.264 12.866 -59.181 1.00 94.62 1195 HIS A CA 1
ATOM 8903 C C . HIS A 1 1195 ? 33.787 12.916 -58.967 1.00 94.62 1195 HIS A C 1
ATOM 8905 O O . HIS A 1 1195 ? 34.267 12.628 -57.874 1.00 94.62 1195 HIS A O 1
ATOM 8911 N N . VAL A 1 1196 ? 34.532 13.335 -59.996 1.00 94.06 1196 VAL A N 1
ATOM 8912 C CA . VAL A 1 1196 ? 36.002 13.451 -60.007 1.00 94.06 1196 VAL A CA 1
ATOM 8913 C C . VAL A 1 1196 ? 36.410 14.923 -59.933 1.00 94.06 1196 VAL A C 1
ATOM 8915 O O . VAL A 1 1196 ? 36.368 15.656 -60.926 1.00 94.06 1196 VAL A O 1
ATOM 8918 N N . GLY A 1 1197 ? 36.750 15.362 -58.725 1.00 91.44 1197 GLY A N 1
ATOM 8919 C CA . GLY A 1 1197 ? 37.042 16.744 -58.348 1.00 91.44 1197 GLY A CA 1
ATOM 8920 C C . GLY A 1 1197 ? 38.436 17.265 -58.732 1.00 91.44 1197 GLY A C 1
ATOM 8921 O O . GLY A 1 1197 ? 39.212 16.590 -59.411 1.00 91.44 1197 GLY A O 1
ATOM 8922 N N . PRO A 1 1198 ? 38.791 18.487 -58.296 1.00 90.38 1198 PRO A N 1
ATOM 8923 C CA . PRO A 1 1198 ? 40.076 19.114 -58.613 1.00 90.38 1198 PRO A CA 1
ATOM 8924 C C . PRO A 1 1198 ? 41.290 18.317 -58.105 1.00 90.38 1198 PRO A C 1
ATOM 8926 O O . PRO A 1 1198 ? 41.357 17.975 -56.931 1.00 90.38 1198 PRO A O 1
ATOM 8929 N N . ASN A 1 1199 ? 42.279 18.076 -58.976 1.00 91.25 1199 ASN A N 1
ATOM 8930 C CA . ASN A 1 1199 ? 43.472 17.239 -58.741 1.00 91.25 1199 ASN A CA 1
ATOM 8931 C C . ASN A 1 1199 ? 43.172 15.783 -58.352 1.00 91.25 1199 ASN A C 1
ATOM 8933 O O . ASN A 1 1199 ? 44.056 15.076 -57.864 1.00 91.25 1199 ASN A O 1
ATOM 8937 N N . GLN A 1 1200 ? 41.945 15.328 -58.579 1.00 93.75 1200 GLN A N 1
ATOM 8938 C CA . GLN A 1 1200 ? 41.561 13.948 -58.359 1.00 93.75 1200 GLN A CA 1
ATOM 8939 C C . GLN A 1 1200 ? 41.719 13.152 -59.652 1.00 93.75 1200 GLN A C 1
ATOM 8941 O O . GLN A 1 1200 ? 41.403 13.635 -60.740 1.00 93.75 1200 GLN A O 1
ATOM 8946 N N . VAL A 1 1201 ? 42.226 11.930 -59.523 1.00 94.06 1201 VAL A N 1
ATOM 8947 C CA . VAL A 1 1201 ? 42.565 11.047 -60.639 1.00 94.06 1201 VAL A CA 1
ATOM 8948 C C . VAL A 1 1201 ? 41.713 9.791 -60.539 1.00 94.06 1201 VAL A C 1
ATOM 8950 O O . VAL A 1 1201 ? 41.842 9.033 -59.583 1.00 94.06 1201 VAL A O 1
ATOM 8953 N N . MET A 1 1202 ? 40.868 9.551 -61.535 1.00 93.62 1202 MET A N 1
ATOM 8954 C CA . MET A 1 1202 ? 40.176 8.278 -61.729 1.00 93.62 1202 MET A CA 1
ATOM 8955 C C . MET A 1 1202 ? 40.679 7.645 -63.026 1.00 93.62 1202 MET A C 1
ATOM 8957 O O . MET A 1 1202 ? 40.150 7.915 -64.100 1.00 93.62 1202 MET A O 1
ATOM 8961 N N . ASP A 1 1203 ? 41.731 6.836 -62.945 1.00 90.00 1203 ASP A N 1
ATOM 8962 C CA . ASP A 1 1203 ? 42.373 6.244 -64.122 1.00 90.00 1203 ASP A CA 1
ATOM 8963 C C . ASP A 1 1203 ? 42.181 4.724 -64.165 1.00 90.00 1203 ASP A C 1
ATOM 8965 O O . ASP A 1 1203 ? 42.643 4.002 -63.280 1.00 90.00 1203 ASP A O 1
ATOM 8969 N N . LEU A 1 1204 ? 41.462 4.238 -65.181 1.00 86.88 1204 LEU A N 1
ATOM 8970 C CA . LEU A 1 1204 ? 41.122 2.824 -65.344 1.00 86.88 1204 LEU A CA 1
ATOM 8971 C C . LEU A 1 1204 ? 41.989 2.100 -66.388 1.00 86.88 1204 LEU A C 1
ATOM 8973 O O . LEU A 1 1204 ? 42.024 0.871 -66.358 1.00 86.88 1204 LEU A O 1
ATOM 8977 N N . GLU A 1 1205 ? 42.621 2.830 -67.318 1.00 83.50 1205 GLU A N 1
ATOM 8978 C CA . GLU A 1 1205 ? 43.444 2.350 -68.450 1.00 83.50 1205 GLU A CA 1
ATOM 8979 C C . GLU A 1 1205 ? 43.053 0.960 -69.030 1.00 83.50 1205 GLU A C 1
ATOM 8981 O O . GLU A 1 1205 ? 43.830 0.001 -69.001 1.00 83.50 1205 GLU A O 1
ATOM 8986 N N . ARG A 1 1206 ? 41.838 0.811 -69.594 1.00 83.25 1206 ARG A N 1
ATOM 8987 C CA . ARG A 1 1206 ? 41.339 -0.490 -70.122 1.00 83.25 1206 ARG A CA 1
ATOM 8988 C C . ARG A 1 1206 ? 41.251 -0.547 -71.650 1.00 83.25 1206 ARG A C 1
ATOM 8990 O O . ARG A 1 1206 ? 41.136 0.467 -72.326 1.00 83.25 1206 ARG A O 1
ATOM 8997 N N . HIS A 1 1207 ? 41.239 -1.752 -72.236 1.00 86.31 1207 HIS A N 1
ATOM 8998 C CA . HIS A 1 1207 ? 40.989 -1.906 -73.682 1.00 86.31 1207 HIS A CA 1
ATOM 8999 C C . HIS A 1 1207 ? 39.557 -1.529 -74.078 1.00 86.31 1207 HIS A C 1
ATOM 9001 O O . HIS A 1 1207 ? 39.352 -0.838 -75.072 1.00 86.31 1207 HIS A O 1
ATOM 9007 N N . PHE A 1 1208 ? 38.584 -1.958 -73.278 1.00 90.88 1208 PHE A N 1
ATOM 9008 C CA . PHE A 1 1208 ? 37.161 -1.747 -73.504 1.00 90.88 1208 PHE A CA 1
ATOM 9009 C C . PHE A 1 1208 ? 36.471 -1.378 -72.189 1.00 90.88 1208 PHE A C 1
ATOM 9011 O O . PHE A 1 1208 ? 36.731 -2.025 -71.172 1.00 90.88 1208 PHE A O 1
ATOM 9018 N N . ILE A 1 1209 ? 35.589 -0.376 -72.216 1.00 88.69 1209 ILE A N 1
ATOM 9019 C CA . ILE A 1 1209 ? 34.703 -0.022 -71.099 1.00 88.69 1209 ILE A CA 1
ATOM 9020 C C . ILE A 1 1209 ? 33.293 0.234 -71.632 1.00 88.69 1209 ILE A C 1
ATOM 9022 O O . ILE A 1 1209 ? 33.101 1.076 -72.506 1.00 88.69 1209 ILE A O 1
ATOM 9026 N N . ASN A 1 1210 ? 32.308 -0.459 -71.058 1.00 90.50 1210 ASN A N 1
ATOM 9027 C CA . ASN A 1 1210 ? 30.906 -0.055 -71.107 1.00 90.50 1210 ASN A CA 1
ATOM 9028 C C . ASN A 1 1210 ? 30.590 0.649 -69.788 1.00 90.50 1210 ASN A C 1
ATOM 9030 O O . ASN A 1 1210 ? 30.654 0.008 -68.740 1.00 90.50 1210 ASN A O 1
ATOM 9034 N N . VAL A 1 1211 ? 30.353 1.958 -69.828 1.00 91.88 1211 VAL A N 1
ATOM 9035 C CA . VAL A 1 1211 ? 30.252 2.767 -68.609 1.00 91.88 1211 VAL A CA 1
ATOM 9036 C C . VAL A 1 1211 ? 28.874 2.543 -67.960 1.00 91.88 1211 VAL A C 1
ATOM 9038 O O . VAL A 1 1211 ? 27.869 2.801 -68.620 1.00 91.88 1211 VAL A O 1
ATOM 9041 N N . PRO A 1 1212 ? 28.796 2.071 -66.698 1.00 93.56 1212 PRO A N 1
ATOM 9042 C CA . PRO A 1 1212 ? 27.526 1.703 -66.068 1.00 93.56 1212 PRO A CA 1
ATOM 9043 C C . PRO A 1 1212 ? 26.900 2.811 -65.198 1.00 93.56 1212 PRO A C 1
ATOM 9045 O O . PRO A 1 1212 ? 25.888 2.569 -64.550 1.00 93.56 1212 PRO A O 1
ATOM 9048 N N . PHE A 1 1213 ? 27.493 4.008 -65.154 1.00 94.31 1213 PHE A N 1
ATOM 9049 C CA . PHE A 1 1213 ? 27.005 5.175 -64.408 1.00 94.31 1213 PHE A CA 1
ATOM 9050 C C . PHE A 1 1213 ? 27.494 6.484 -65.046 1.00 94.31 1213 PHE A C 1
ATOM 9052 O O . PHE A 1 1213 ? 28.435 6.497 -65.837 1.00 94.31 1213 PHE A O 1
ATOM 9059 N N . ASN A 1 1214 ? 26.886 7.609 -64.694 1.00 94.75 1214 ASN A N 1
ATOM 9060 C CA . ASN A 1 1214 ? 27.299 8.928 -65.165 1.00 94.75 1214 ASN A CA 1
ATOM 9061 C C . ASN A 1 1214 ? 28.618 9.373 -64.514 1.00 94.75 1214 ASN A C 1
ATOM 9063 O O . ASN A 1 1214 ? 28.885 9.057 -63.355 1.00 94.75 1214 ASN A O 1
ATOM 9067 N N . ILE A 1 1215 ? 29.435 10.148 -65.231 1.00 94.69 1215 ILE A N 1
ATOM 9068 C CA . ILE A 1 1215 ? 30.730 10.630 -64.721 1.00 94.69 1215 ILE A CA 1
ATOM 9069 C C . ILE A 1 1215 ? 30.821 12.148 -64.862 1.00 94.69 1215 ILE A C 1
ATOM 9071 O O . ILE A 1 1215 ? 30.660 12.688 -65.955 1.00 94.69 1215 ILE A O 1
ATOM 9075 N N . TYR A 1 1216 ? 31.141 12.831 -63.764 1.00 94.62 1216 TYR A N 1
ATOM 9076 C CA . TYR A 1 1216 ? 31.468 14.253 -63.733 1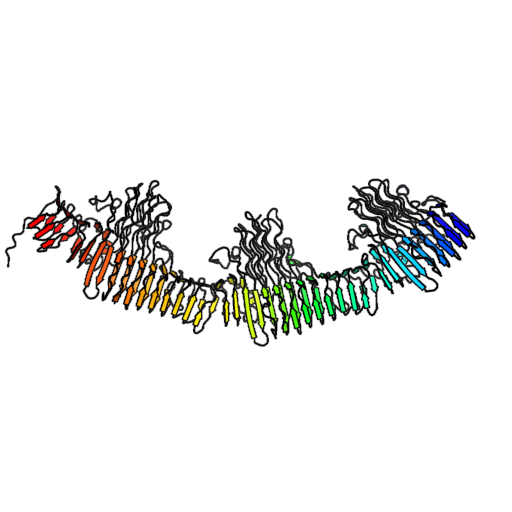.00 94.62 1216 TYR A CA 1
ATOM 9077 C C . TYR A 1 1216 ? 32.966 14.453 -63.535 1.00 94.62 1216 TYR A C 1
ATOM 9079 O O . TYR A 1 1216 ? 33.504 14.090 -62.493 1.00 94.62 1216 TYR A O 1
ATOM 9087 N N . ILE A 1 1217 ? 33.619 15.079 -64.509 1.00 94.38 1217 ILE A N 1
ATOM 9088 C CA . ILE A 1 1217 ? 35.038 15.431 -64.474 1.00 94.38 1217 ILE A CA 1
ATOM 9089 C C . ILE A 1 1217 ? 35.131 16.945 -64.304 1.00 94.38 1217 ILE A C 1
ATOM 9091 O O . ILE A 1 1217 ? 34.953 17.683 -65.275 1.00 94.38 1217 ILE A O 1
ATOM 9095 N N . TYR A 1 1218 ? 35.379 17.418 -63.084 1.00 92.94 1218 TYR A N 1
ATOM 9096 C CA . TYR A 1 1218 ? 35.461 18.851 -62.781 1.00 92.94 1218 TYR A CA 1
ATOM 9097 C C . TYR A 1 1218 ? 36.788 19.460 -63.244 1.00 92.94 1218 TYR A C 1
ATOM 9099 O O . TYR A 1 1218 ? 37.744 18.753 -63.564 1.00 92.94 1218 TYR A O 1
ATOM 9107 N N . GLN A 1 1219 ? 36.877 20.793 -63.266 1.00 92.06 1219 GLN A N 1
ATOM 9108 C CA . GLN A 1 1219 ? 38.116 21.495 -63.605 1.00 92.06 1219 GLN A CA 1
ATOM 9109 C C . GLN A 1 1219 ? 39.305 20.991 -62.754 1.00 92.06 1219 GLN A C 1
ATOM 9111 O O . GLN A 1 1219 ? 39.227 20.960 -61.528 1.00 92.06 1219 GLN A O 1
ATOM 9116 N N . ARG A 1 1220 ? 40.426 20.644 -63.411 1.00 91.00 1220 ARG A N 1
ATOM 9117 C CA . ARG A 1 1220 ? 41.631 19.990 -62.834 1.00 91.00 1220 ARG A CA 1
ATOM 9118 C C . ARG A 1 1220 ? 41.446 18.531 -62.385 1.00 91.00 1220 ARG A C 1
ATOM 9120 O O . ARG A 1 1220 ? 42.398 17.969 -61.854 1.00 91.00 1220 ARG A O 1
ATOM 9127 N N . GLY A 1 1221 ? 40.276 17.929 -62.565 1.00 92.50 1221 GLY A N 1
ATOM 9128 C CA . GLY A 1 1221 ? 40.087 16.485 -62.431 1.00 92.50 1221 GLY A CA 1
ATOM 9129 C C . GLY A 1 1221 ? 40.606 15.742 -63.661 1.00 92.50 1221 GLY A C 1
ATOM 9130 O O . GLY A 1 1221 ? 40.637 16.302 -64.760 1.00 92.50 1221 GLY A O 1
ATOM 9131 N N . TYR A 1 1222 ? 41.014 14.491 -63.473 1.00 94.25 1222 TYR A N 1
ATOM 9132 C CA . TYR A 1 1222 ? 41.497 13.608 -64.532 1.00 94.25 1222 TYR A CA 1
ATOM 9133 C C . TYR A 1 1222 ? 40.711 12.300 -64.513 1.00 94.25 1222 TYR A C 1
ATOM 9135 O O . TYR A 1 1222 ? 40.616 11.643 -63.474 1.00 94.25 1222 TYR A O 1
ATOM 9143 N N . THR A 1 1223 ? 40.171 11.887 -65.658 1.00 93.69 1223 THR A N 1
ATOM 9144 C CA . THR A 1 1223 ? 39.560 10.563 -65.807 1.00 93.69 1223 THR A CA 1
ATOM 9145 C C . THR A 1 1223 ? 40.098 9.840 -67.032 1.00 93.69 1223 THR A C 1
ATOM 9147 O O . THR A 1 1223 ? 39.934 10.301 -68.161 1.00 93.69 1223 THR A O 1
ATOM 9150 N N . GLY A 1 1224 ? 40.704 8.676 -66.807 1.00 90.75 1224 GLY A N 1
ATOM 9151 C CA . GLY A 1 1224 ? 41.123 7.742 -67.846 1.00 90.75 1224 GLY A CA 1
ATOM 9152 C C . GLY A 1 1224 ? 40.100 6.617 -67.986 1.00 90.75 1224 GLY A C 1
ATOM 9153 O O . GLY A 1 1224 ? 39.877 5.859 -67.041 1.00 90.75 1224 GLY A O 1
ATOM 9154 N N . LEU A 1 1225 ? 39.460 6.503 -69.154 1.00 90.06 1225 LEU A N 1
ATOM 9155 C CA . LEU A 1 1225 ? 38.509 5.419 -69.445 1.00 90.06 1225 LEU A CA 1
ATOM 9156 C C . LEU A 1 1225 ? 39.185 4.303 -70.264 1.00 90.06 1225 LEU A C 1
ATOM 9158 O O . LEU A 1 1225 ? 40.327 3.922 -70.001 1.00 90.06 1225 LEU A O 1
ATOM 9162 N N . GLY A 1 1226 ? 38.467 3.718 -71.227 1.00 88.44 1226 GLY A N 1
ATOM 9163 C CA . GLY A 1 1226 ? 38.978 2.663 -72.092 1.00 88.44 1226 GLY A CA 1
ATOM 9164 C C . GLY A 1 1226 ? 39.267 3.144 -73.508 1.00 88.44 1226 GLY A C 1
ATOM 9165 O O . GLY A 1 1226 ? 38.591 4.047 -74.005 1.00 88.44 1226 GLY A O 1
ATOM 9166 N N . TYR A 1 1227 ? 40.207 2.483 -74.191 1.00 87.56 1227 TYR A N 1
ATOM 9167 C CA . TYR A 1 1227 ? 40.514 2.755 -75.602 1.00 87.56 1227 TYR A CA 1
ATOM 9168 C C . TYR A 1 1227 ? 39.265 2.693 -76.484 1.00 87.56 1227 TYR A C 1
ATOM 9170 O O . TYR A 1 1227 ? 39.063 3.590 -77.298 1.00 87.56 1227 TYR A O 1
ATOM 9178 N N . LEU A 1 1228 ? 38.422 1.678 -76.281 1.00 91.69 1228 LEU A N 1
ATOM 9179 C CA . LEU A 1 1228 ? 37.055 1.615 -76.788 1.00 91.69 1228 LEU A CA 1
ATOM 9180 C C . LEU A 1 1228 ? 36.081 1.878 -75.631 1.00 91.69 1228 LEU A C 1
ATOM 9182 O O . LEU A 1 1228 ? 35.882 1.011 -74.779 1.00 91.69 1228 LEU A O 1
ATOM 9186 N N . THR A 1 1229 ? 35.480 3.065 -75.598 1.00 92.94 1229 THR A N 1
ATOM 9187 C CA . THR A 1 1229 ? 34.505 3.458 -74.573 1.00 92.94 1229 THR A CA 1
ATOM 9188 C C . THR A 1 1229 ? 33.105 3.516 -75.162 1.00 92.94 1229 THR A C 1
ATOM 9190 O O . THR A 1 1229 ? 32.875 4.081 -76.231 1.00 92.94 1229 THR A O 1
ATOM 9193 N N . VAL A 1 1230 ? 32.156 2.932 -74.443 1.00 93.81 1230 VAL A N 1
ATOM 9194 C CA . VAL A 1 1230 ? 30.760 2.827 -74.838 1.00 93.81 1230 VAL A CA 1
ATOM 9195 C C . VAL A 1 1230 ? 29.883 3.484 -73.776 1.00 93.81 1230 VAL A C 1
ATOM 9197 O O . VAL A 1 1230 ? 29.973 3.123 -72.603 1.00 93.81 1230 VAL A O 1
ATOM 9200 N N . LEU A 1 1231 ? 29.042 4.433 -74.199 1.00 94.50 1231 LEU A N 1
ATOM 9201 C CA . LEU A 1 1231 ? 28.038 5.093 -73.362 1.00 94.50 1231 LEU A CA 1
ATOM 9202 C C . LEU A 1 1231 ? 26.633 4.731 -73.864 1.00 94.50 1231 LEU A C 1
ATOM 9204 O O . LEU A 1 1231 ? 26.317 4.938 -75.040 1.00 94.50 1231 LEU A O 1
ATOM 9208 N N . SER A 1 1232 ? 25.806 4.208 -72.959 1.00 92.56 1232 SER A N 1
ATOM 9209 C CA . SER A 1 1232 ? 24.392 3.875 -73.169 1.00 92.56 1232 SER A CA 1
ATOM 9210 C C . SER A 1 1232 ? 23.607 4.299 -71.938 1.00 92.56 1232 SER A C 1
ATOM 9212 O O . SER A 1 1232 ? 23.981 3.900 -70.843 1.00 92.56 1232 SER A O 1
ATOM 9214 N N . GLU A 1 1233 ? 22.567 5.116 -72.116 1.00 91.88 1233 GLU A N 1
ATOM 9215 C CA . GLU A 1 1233 ? 21.727 5.690 -71.043 1.00 91.88 1233 GLU A CA 1
ATOM 9216 C C . GLU A 1 1233 ? 22.471 6.536 -69.985 1.00 91.88 1233 GLU A C 1
ATOM 9218 O O . GLU A 1 1233 ? 21.851 7.069 -69.072 1.00 91.88 1233 GLU A O 1
ATOM 9223 N N . VAL A 1 1234 ? 23.783 6.740 -70.156 1.00 94.50 1234 VAL A N 1
ATOM 9224 C CA . VAL A 1 1234 ? 24.655 7.512 -69.259 1.00 94.50 1234 VAL A CA 1
ATOM 9225 C C . VAL A 1 1234 ? 25.361 8.656 -69.985 1.00 94.50 1234 VAL A C 1
ATOM 9227 O O . VAL A 1 1234 ? 25.552 8.622 -71.206 1.00 94.50 1234 VAL A O 1
ATOM 9230 N N . PHE A 1 1235 ? 25.822 9.653 -69.233 1.00 94.31 1235 PHE A N 1
ATOM 9231 C CA . PHE A 1 1235 ? 26.611 10.768 -69.742 1.00 94.31 1235 PHE A CA 1
ATOM 9232 C C . PHE A 1 1235 ? 27.983 10.905 -69.075 1.00 94.31 1235 PHE A C 1
ATOM 9234 O O . PHE A 1 1235 ? 28.181 10.570 -67.907 1.00 94.31 1235 PHE A O 1
ATOM 9241 N N . VAL A 1 1236 ? 28.929 11.486 -69.819 1.00 94.25 1236 VAL A N 1
ATOM 9242 C CA . VAL A 1 1236 ? 30.210 11.969 -69.282 1.00 94.25 1236 VAL A CA 1
ATOM 9243 C C . VAL A 1 1236 ? 30.276 13.491 -69.425 1.00 94.25 1236 VAL A C 1
ATOM 9245 O O . VAL A 1 1236 ? 30.227 14.027 -70.535 1.00 94.25 1236 VAL A O 1
ATOM 9248 N N . HIS A 1 1237 ? 30.367 14.195 -68.298 1.00 94.25 1237 HIS A N 1
ATOM 9249 C CA . HIS A 1 1237 ? 30.482 15.652 -68.186 1.00 94.25 1237 HIS A CA 1
ATOM 9250 C C . HIS A 1 1237 ? 31.950 16.051 -68.019 1.00 94.25 1237 HIS A C 1
ATOM 9252 O O . HIS A 1 1237 ? 32.592 15.629 -67.063 1.00 94.25 1237 HIS A O 1
ATOM 9258 N N . VAL A 1 1238 ? 32.489 16.859 -68.937 1.00 94.44 1238 VAL A N 1
ATOM 9259 C CA . VAL A 1 1238 ? 33.931 17.125 -69.068 1.00 94.44 1238 VAL A CA 1
ATOM 9260 C C . VAL A 1 1238 ? 34.249 18.616 -68.920 1.00 94.44 1238 VAL A C 1
ATOM 9262 O O . VAL A 1 1238 ? 34.137 19.391 -69.873 1.00 94.44 1238 VAL A O 1
ATOM 9265 N N . GLU A 1 1239 ? 34.694 19.004 -67.725 1.00 94.06 1239 GLU A N 1
ATOM 9266 C CA . GLU A 1 1239 ? 35.332 20.291 -67.398 1.00 94.06 1239 GLU A CA 1
ATOM 9267 C C . GLU A 1 1239 ? 36.835 20.157 -67.092 1.00 94.06 1239 GLU A C 1
ATOM 9269 O O . GLU A 1 1239 ? 37.530 21.175 -67.080 1.00 94.06 1239 GLU A O 1
ATOM 9274 N N . GLY A 1 1240 ? 37.320 18.939 -66.824 1.00 91.88 1240 GLY A N 1
ATOM 9275 C CA . GLY A 1 1240 ? 38.731 18.580 -66.629 1.00 91.88 1240 GLY A CA 1
ATOM 9276 C C . GLY A 1 1240 ? 39.319 17.798 -67.808 1.00 91.88 1240 GLY A C 1
ATOM 9277 O O . GLY A 1 1240 ? 38.965 18.045 -68.959 1.00 91.88 1240 GLY A O 1
ATOM 9278 N N . GLU A 1 1241 ? 40.227 16.861 -67.538 1.00 93.06 1241 GLU A N 1
ATOM 9279 C CA . GLU A 1 1241 ? 40.900 16.056 -68.565 1.00 93.06 1241 GLU A CA 1
ATOM 9280 C C . GLU A 1 1241 ? 40.281 14.654 -68.704 1.00 93.06 1241 GLU A C 1
ATOM 9282 O O . GLU A 1 1241 ? 40.241 13.887 -67.743 1.00 93.06 1241 GLU A O 1
ATOM 9287 N N . LEU A 1 1242 ? 39.819 14.315 -69.914 1.00 92.12 1242 LEU A N 1
ATOM 9288 C CA . LEU A 1 1242 ? 39.418 12.959 -70.312 1.00 92.12 1242 LEU A CA 1
ATOM 9289 C C . LEU A 1 1242 ? 40.540 12.307 -71.143 1.00 92.12 1242 LEU A C 1
ATOM 9291 O O . LEU A 1 1242 ? 40.929 12.841 -72.184 1.00 92.12 1242 LEU A O 1
ATOM 9295 N N . ASP A 1 1243 ? 41.045 11.148 -70.722 1.00 89.69 1243 ASP A N 1
ATOM 9296 C CA . ASP A 1 1243 ? 42.169 10.446 -71.366 1.00 89.69 1243 ASP A CA 1
ATOM 9297 C C . ASP A 1 1243 ? 41.786 9.004 -71.782 1.00 89.69 1243 ASP A C 1
ATOM 9299 O O . ASP A 1 1243 ? 40.734 8.468 -71.426 1.00 89.69 1243 ASP A O 1
ATOM 9303 N N . HIS A 1 1244 ? 42.656 8.380 -72.578 1.00 88.19 1244 HIS A N 1
ATOM 9304 C CA . HIS A 1 1244 ? 42.653 6.994 -73.064 1.00 88.19 1244 HIS A CA 1
ATOM 9305 C C . HIS A 1 1244 ? 41.627 6.636 -74.140 1.00 88.19 1244 HIS A C 1
ATOM 9307 O O . HIS A 1 1244 ? 41.849 5.667 -74.863 1.00 88.19 1244 HIS A O 1
ATOM 9313 N N . VAL A 1 1245 ? 40.561 7.417 -74.319 1.00 87.31 1245 VAL A N 1
ATOM 9314 C CA . VAL A 1 1245 ? 39.504 7.125 -75.301 1.00 87.31 1245 VAL A CA 1
ATOM 9315 C C . VAL A 1 1245 ? 39.977 7.374 -76.740 1.00 87.31 1245 VAL A C 1
ATOM 9317 O O . VAL A 1 1245 ? 40.168 8.517 -77.151 1.00 87.31 1245 VAL A O 1
ATOM 9320 N N . ASN A 1 1246 ? 40.117 6.305 -77.531 1.00 87.38 1246 ASN A N 1
ATOM 9321 C CA . ASN A 1 1246 ? 40.404 6.380 -78.971 1.00 87.38 1246 ASN A CA 1
ATOM 9322 C C . ASN A 1 1246 ? 39.121 6.257 -79.805 1.00 87.38 1246 ASN A C 1
ATOM 9324 O O . ASN A 1 1246 ? 38.907 7.035 -80.733 1.00 87.38 1246 ASN A O 1
ATOM 9328 N N . ASP A 1 1247 ? 38.285 5.280 -79.455 1.00 88.19 1247 ASP A N 1
ATOM 9329 C CA . ASP A 1 1247 ? 37.016 4.967 -80.095 1.00 88.19 1247 ASP A CA 1
ATOM 9330 C C . ASP A 1 1247 ? 35.889 5.168 -79.073 1.00 88.19 1247 ASP A C 1
ATOM 9332 O O . ASP A 1 1247 ? 35.847 4.507 -78.035 1.00 88.19 1247 ASP A O 1
ATOM 9336 N N . LEU A 1 1248 ? 34.970 6.089 -79.362 1.00 89.94 1248 LEU A N 1
ATOM 9337 C CA . LEU A 1 1248 ? 33.822 6.399 -78.510 1.00 89.94 1248 LEU A CA 1
ATOM 9338 C C . LEU A 1 1248 ? 32.522 6.039 -79.230 1.00 89.94 1248 LEU A C 1
ATOM 9340 O O . LEU A 1 1248 ? 32.243 6.564 -80.309 1.00 89.94 1248 LEU A O 1
ATOM 9344 N N . ILE A 1 1249 ? 31.705 5.187 -78.614 1.00 92.12 1249 ILE A N 1
ATOM 9345 C CA . ILE A 1 1249 ? 30.383 4.813 -79.122 1.00 92.12 1249 ILE A CA 1
ATOM 9346 C C . ILE A 1 1249 ? 29.316 5.392 -78.197 1.00 92.12 1249 ILE A C 1
ATOM 9348 O O . ILE A 1 1249 ? 29.233 5.025 -77.028 1.00 92.12 1249 ILE A O 1
ATOM 9352 N N . LEU A 1 1250 ? 28.477 6.264 -78.753 1.00 93.62 1250 LEU A N 1
ATOM 9353 C CA . LEU A 1 1250 ? 27.278 6.789 -78.105 1.00 93.62 1250 LEU A CA 1
ATOM 9354 C C . LEU A 1 1250 ? 26.063 6.134 -78.755 1.00 93.62 1250 LEU A C 1
ATOM 9356 O O . LEU A 1 1250 ? 25.841 6.302 -79.957 1.00 93.62 1250 LEU A O 1
ATOM 9360 N N . TYR A 1 1251 ? 25.284 5.372 -77.997 1.00 87.69 1251 TYR A N 1
ATOM 9361 C CA . TYR A 1 1251 ? 24.027 4.804 -78.485 1.00 87.69 1251 TYR A CA 1
ATOM 9362 C C . TYR A 1 1251 ? 23.006 4.731 -77.347 1.00 87.69 1251 TYR A C 1
ATOM 9364 O O . TYR A 1 1251 ? 23.368 4.912 -76.194 1.00 87.69 1251 TYR A O 1
ATOM 9372 N N . ASN A 1 1252 ? 21.723 4.543 -77.670 1.00 88.75 1252 ASN A N 1
ATOM 9373 C CA . ASN A 1 1252 ? 20.639 4.439 -76.682 1.00 88.75 1252 ASN A CA 1
ATOM 9374 C C . ASN A 1 1252 ? 20.665 5.553 -75.605 1.00 88.75 1252 ASN A C 1
ATOM 9376 O O . ASN A 1 1252 ? 20.721 5.287 -74.412 1.00 88.75 1252 ASN A O 1
ATOM 9380 N N . GLY A 1 1253 ? 20.716 6.818 -76.034 1.00 88.69 1253 GLY A N 1
ATOM 9381 C CA . GLY A 1 1253 ? 20.702 7.967 -75.118 1.00 88.69 1253 GLY A CA 1
ATOM 9382 C C . GLY A 1 1253 ? 22.032 8.297 -74.428 1.00 88.69 1253 GLY A C 1
ATOM 9383 O O . GLY A 1 1253 ? 22.042 9.190 -73.593 1.00 88.69 1253 GLY A O 1
ATOM 9384 N N . GLY A 1 1254 ? 23.145 7.635 -74.771 1.00 93.50 1254 GLY A N 1
ATOM 9385 C CA . GLY A 1 1254 ? 24.466 8.010 -74.255 1.00 93.50 1254 GLY A CA 1
ATOM 9386 C C . GLY A 1 1254 ? 24.915 9.416 -74.692 1.00 93.50 1254 GLY A C 1
ATOM 9387 O O . GLY A 1 1254 ? 24.782 9.774 -75.866 1.00 93.50 1254 GLY A O 1
ATOM 9388 N N . GLU A 1 1255 ? 25.490 10.204 -73.775 1.00 94.38 1255 GLU A N 1
ATOM 9389 C CA . GLU A 1 1255 ? 25.873 11.608 -74.019 1.00 94.38 1255 GLU A CA 1
ATOM 9390 C C . GLU A 1 1255 ? 27.323 11.933 -73.603 1.00 94.38 1255 GLU A C 1
ATOM 9392 O O . GLU A 1 1255 ? 27.835 11.448 -72.598 1.00 94.38 1255 GLU A O 1
ATOM 9397 N N . ILE A 1 1256 ? 27.977 12.850 -74.326 1.00 92.75 1256 ILE A N 1
ATOM 9398 C CA . ILE A 1 1256 ? 29.148 13.585 -73.817 1.00 92.75 1256 ILE A CA 1
ATOM 9399 C C . ILE A 1 1256 ? 28.800 15.066 -73.722 1.00 92.75 1256 ILE A C 1
ATOM 9401 O O . ILE A 1 1256 ? 28.374 15.678 -74.703 1.00 92.75 1256 ILE A O 1
ATOM 9405 N N . ARG A 1 1257 ? 29.033 15.653 -72.545 1.00 93.00 1257 ARG A N 1
ATOM 9406 C CA . ARG A 1 1257 ? 28.797 17.068 -72.242 1.00 93.00 1257 ARG A CA 1
ATOM 9407 C C . ARG A 1 1257 ? 30.143 17.753 -72.025 1.00 93.00 1257 ARG A C 1
ATOM 9409 O O . ARG A 1 1257 ? 30.734 17.627 -70.960 1.00 93.00 1257 ARG A O 1
ATOM 9416 N N . ALA A 1 1258 ? 30.652 18.440 -73.043 1.00 90.62 1258 ALA A N 1
ATOM 9417 C CA . ALA A 1 1258 ? 31.957 19.104 -72.992 1.00 90.62 1258 ALA A CA 1
ATOM 9418 C C . ALA A 1 1258 ? 31.827 20.606 -72.689 1.00 90.62 1258 ALA A C 1
ATOM 9420 O O . ALA A 1 1258 ? 30.983 21.289 -73.272 1.00 90.62 1258 ALA A O 1
ATOM 9421 N N . PHE A 1 1259 ? 32.697 21.124 -71.819 1.00 90.62 1259 PHE A N 1
ATOM 9422 C CA . PHE A 1 1259 ? 32.704 22.518 -71.364 1.00 90.62 1259 PHE A CA 1
ATOM 9423 C C . PHE A 1 1259 ? 34.029 23.216 -71.696 1.00 90.62 1259 PHE A C 1
ATOM 9425 O O . PHE A 1 1259 ? 35.034 22.572 -71.979 1.00 90.62 1259 PHE A O 1
ATOM 9432 N N . LEU A 1 1260 ? 34.040 24.555 -71.662 1.00 86.50 1260 LEU A N 1
ATOM 9433 C CA . LEU A 1 1260 ? 35.178 25.396 -72.080 1.00 86.50 1260 LEU A CA 1
ATOM 9434 C C . LEU A 1 1260 ? 36.497 25.111 -71.343 1.00 86.50 1260 LEU A C 1
ATOM 9436 O O . LEU A 1 1260 ? 37.559 25.404 -71.886 1.00 86.50 1260 LEU A O 1
ATOM 9440 N N . THR A 1 1261 ? 36.439 24.593 -70.117 1.00 87.69 1261 THR A N 1
ATOM 9441 C CA . THR A 1 1261 ? 37.621 24.257 -69.309 1.00 87.69 1261 THR A CA 1
ATOM 9442 C C . THR A 1 1261 ? 38.124 22.834 -69.538 1.00 87.69 1261 THR A C 1
ATOM 9444 O O . THR A 1 1261 ? 39.230 22.523 -69.102 1.00 87.69 1261 THR A O 1
ATOM 9447 N N . GLY A 1 1262 ? 37.331 21.993 -70.209 1.00 86.75 1262 GLY A N 1
ATOM 9448 C CA . GLY A 1 1262 ? 37.647 20.592 -70.433 1.00 86.75 1262 GLY A CA 1
ATOM 9449 C C . GLY A 1 1262 ? 38.628 20.378 -71.581 1.00 86.75 1262 GLY A C 1
ATOM 9450 O O . GLY A 1 1262 ? 38.652 21.123 -72.563 1.00 86.75 1262 GLY A O 1
ATOM 9451 N N . SER A 1 1263 ? 39.417 19.315 -71.480 1.00 88.25 1263 SER A N 1
ATOM 9452 C CA . SER A 1 1263 ? 40.313 18.851 -72.535 1.00 88.25 1263 SER A CA 1
ATOM 9453 C C . SER A 1 1263 ? 40.242 17.338 -72.691 1.00 88.25 1263 SER A C 1
ATOM 9455 O O . SER A 1 1263 ? 39.968 16.617 -71.737 1.00 88.25 1263 SER A O 1
ATOM 9457 N N . ALA A 1 1264 ? 40.540 16.853 -73.892 1.00 84.88 1264 ALA A N 1
ATOM 9458 C CA . ALA A 1 1264 ? 40.812 15.444 -74.129 1.00 84.88 1264 ALA A CA 1
ATOM 9459 C C . ALA A 1 1264 ? 42.264 15.290 -74.586 1.00 84.88 1264 ALA A C 1
ATOM 9461 O O . ALA A 1 1264 ? 42.765 16.122 -75.356 1.00 84.88 1264 ALA A O 1
ATOM 9462 N N . SER A 1 1265 ? 42.945 14.252 -74.110 1.00 76.94 1265 SER A N 1
ATOM 9463 C CA . SER A 1 1265 ? 44.323 13.984 -74.511 1.00 76.94 1265 SER A CA 1
ATOM 9464 C C . SER A 1 1265 ? 44.393 13.580 -75.997 1.00 76.94 1265 SER A C 1
ATOM 9466 O O . SER A 1 1265 ? 43.438 13.082 -76.597 1.00 76.94 1265 SER A O 1
ATOM 9468 N N . SER A 1 1266 ? 45.537 13.825 -76.644 1.00 63.75 1266 SER A N 1
ATOM 9469 C CA . SER A 1 1266 ? 45.751 13.339 -78.013 1.00 63.75 1266 SER A CA 1
ATOM 9470 C C . SER A 1 1266 ? 45.897 11.813 -77.997 1.00 63.75 1266 SER A C 1
ATOM 9472 O O . SER A 1 1266 ? 46.679 11.320 -77.179 1.00 63.75 1266 SER A O 1
ATOM 9474 N N . PRO A 1 1267 ? 45.257 11.060 -78.916 1.00 58.41 1267 PRO A N 1
ATOM 9475 C CA . PRO A 1 1267 ? 45.347 9.604 -78.930 1.00 58.41 1267 PRO A CA 1
ATOM 9476 C C . PRO A 1 1267 ? 46.815 9.179 -79.021 1.00 58.41 1267 PRO A C 1
ATOM 9478 O O . PRO A 1 1267 ? 47.501 9.422 -80.023 1.00 58.41 1267 PRO A O 1
ATOM 9481 N N . LYS A 1 1268 ? 47.334 8.562 -77.953 1.00 51.94 1268 LYS A N 1
ATOM 9482 C CA . LYS A 1 1268 ? 48.689 8.010 -77.951 1.00 51.94 1268 LYS A CA 1
ATOM 9483 C C . LYS A 1 1268 ? 48.701 6.838 -78.933 1.00 51.94 1268 LYS A C 1
ATOM 9485 O O . LYS A 1 1268 ? 48.184 5.763 -78.642 1.00 51.94 1268 LYS A O 1
ATOM 9490 N N . LYS A 1 1269 ? 49.314 7.024 -80.110 1.00 43.19 1269 LYS A N 1
ATOM 9491 C CA . LYS A 1 1269 ? 49.679 5.917 -81.011 1.00 43.19 1269 LYS A CA 1
ATOM 9492 C C . LYS A 1 1269 ? 50.633 4.988 -80.262 1.00 43.19 1269 LYS A C 1
ATOM 9494 O O . LYS A 1 1269 ? 51.842 5.216 -80.247 1.00 43.19 1269 LYS A O 1
ATOM 9499 N N . ARG A 1 1270 ? 50.103 3.933 -79.647 1.00 41.22 1270 ARG A N 1
ATOM 9500 C CA . ARG A 1 1270 ? 50.925 2.847 -79.122 1.00 41.22 1270 ARG A CA 1
ATOM 9501 C C . ARG A 1 1270 ? 51.423 2.038 -80.317 1.00 41.22 1270 ARG A C 1
ATOM 9503 O O . ARG A 1 1270 ? 50.654 1.368 -81.000 1.00 41.22 1270 ARG A O 1
ATOM 9510 N N . ILE A 1 1271 ? 52.717 2.157 -80.605 1.00 44.72 1271 ILE A N 1
ATOM 9511 C CA . ILE A 1 1271 ? 53.428 1.164 -81.407 1.00 44.72 1271 ILE A CA 1
ATOM 9512 C C . ILE A 1 1271 ? 53.464 -0.094 -80.533 1.00 44.72 1271 ILE A C 1
ATOM 9514 O O . ILE A 1 1271 ? 54.048 -0.078 -79.451 1.00 44.72 1271 ILE A O 1
ATOM 9518 N N . ILE A 1 1272 ? 52.745 -1.125 -80.968 1.00 37.56 1272 ILE A N 1
ATOM 9519 C CA . ILE A 1 1272 ? 52.661 -2.448 -80.337 1.00 37.56 1272 ILE A CA 1
ATOM 9520 C C . ILE A 1 1272 ? 54.071 -3.068 -80.240 1.00 37.56 1272 ILE A C 1
ATOM 9522 O O . ILE A 1 1272 ? 54.863 -2.915 -81.177 1.00 37.56 1272 ILE A O 1
ATOM 9526 N N . PRO A 1 1273 ? 54.371 -3.801 -79.156 1.00 34.16 1273 PRO A N 1
ATOM 9527 C CA . PRO A 1 1273 ? 54.936 -5.145 -79.273 1.00 34.16 1273 PRO A CA 1
ATOM 9528 C C . PRO A 1 1273 ? 53.900 -6.220 -78.951 1.00 34.16 1273 PRO A C 1
ATOM 9530 O O . PRO A 1 1273 ? 53.184 -6.058 -77.936 1.00 34.16 1273 PRO A O 1
#

Foldseek 3Di:
DQDQQFEDDADEAEDAEAAFDACREAEYQHYHYEYQEYYQAANGEYFQELRAAECVVDDQADPVGHGDHGPQGGGQQQEWAQAPQAIWAGEELFWTWFFDRRLFTRDYDAAQADGRHWWHFWDDPFTWGTFGEAEENHEAEYEDQEEYAREIAEGEARIEIIFFTEAEYEYAEYEHQYEYFREWHAYHARYIWYFFHYAHYEYAYYHYDDRYYYYRATHHYHPPIATAAGHWYWYAHPNVRAIEIETAHQQGAWPDPDDPPVCNRSGGHARENECLNCCDVCVVRQLNHEHQEYEYENHYEYEYDAPQPDPPDDPPDDDDDDDDDDPPPVPPPPRAHEHEYNYYAYCQNYEYEFEARYADAHEDAEDEDRYEYAAAANGHYHHACHYEFASYEYEFLYEYENHAEYEYANAGEYEQAFNGEYPPDGTQEYEYAEYEFYHQYEYEFADDQFAGPTHEYEYQEYHQEANGEYEYQAYHYHYQEYAAAANGEYFQELRHAWQPDACVPRQVNGPQHGAQQQEWDADAAAKFAGEEQFWTKGTLPTWIRHYDAAQAAFAHWWHWIYAHHPRHTGWGTFGEYEEHHEAEYEDQEEYAREIGAGPDFNTAWIFGGEYHEEHAEYEHQYEYFQETYAWAADAPRKYTWYFFHHYHYHYQYYHYDPNYYYFRAIHHINYLSMATAAGGWHWYAHPNVRAIEIEGANQQRAGSDPPQDDPDPVDCRRRGRARENEQVNCCDVCVVRQQENDGQEYEYENQHEYEYAHVPGQRAHEHEYNYYAYCANYEYEFEANYEYADEDQEDEDRYAYEYADNGEYHDHCHYEQASYEYHFLYEYEHHAEYEFEHLGEYEQEFNGEYPPDDTLEYEHAEYHFEANGEYEFEYDQPPGPGHEYEYQEYEFYANGEYEYFAYAYAYQEYAAAANGEYFQEQNFAEPVFDDDPVVPTLQQEWAAFPQAIWEGEELFWWWAFLGDLFTRYYDAAQADGDHWWHFWYYDQTWGEFHHAHEHHEHEYEAAEEYAREIAEGPDQRTETIFFTEAEYEYAEYAYAYEYAGEWHAYDQNHRYIIYFFHYAHYEYQDYDHYPYDYYRAFYAYYDSIATAAGHWYWYAHPNVRAIEIATAHQLHDGPQDDDDPDLQDCRNPGHAGENEQVNCCDVCVVRQQAHEHQYYEFENLYEYDYAHVVRQRAHEHEYNYYHYQANYEYEFDANYEDAHEAQEDEHRYEYEAAQNGEYEDHCAYEFASYEYEFLDEYEHHNHYHYDNNYYYHYDPNGDYDDHPPDPDD